Protein AF-A0A1H2E857-F1 (afdb_monomer)

Solvent-accessible surface area (backbone atoms only — not comparable to full-atom values): 65006 Å² total; per-residue (Å²): 106,55,55,26,41,39,72,54,22,53,87,56,68,71,44,50,29,34,59,26,41,70,56,57,24,32,16,48,54,96,53,32,62,24,34,22,49,91,50,50,65,72,61,62,41,37,41,82,44,32,91,71,62,23,49,31,48,52,95,65,46,53,83,96,48,48,67,28,51,59,50,14,60,57,45,28,78,76,36,54,74,36,77,59,28,81,73,68,79,72,67,76,83,53,71,43,32,75,38,73,46,38,33,37,29,38,22,45,16,68,21,21,48,31,33,51,52,43,43,41,71,61,18,66,47,28,36,39,40,37,32,19,57,46,57,64,73,39,42,48,59,58,29,65,47,63,47,88,43,62,67,64,45,54,43,50,63,60,46,51,58,56,58,67,35,93,45,39,46,48,35,12,43,39,38,75,56,77,78,42,49,64,66,55,49,59,30,51,28,72,32,36,35,41,13,66,26,48,72,36,42,59,83,72,94,42,55,52,55,85,31,38,53,53,40,39,38,45,50,56,43,15,29,40,33,32,26,59,92,21,73,80,64,76,74,64,40,69,43,50,26,34,34,32,40,24,51,29,53,72,36,50,53,52,52,46,66,66,64,54,58,55,80,64,53,59,49,24,47,39,14,65,71,39,51,56,48,58,66,65,40,39,49,43,35,35,37,32,33,22,48,47,49,60,75,69,48,62,44,54,48,66,65,54,50,54,57,73,66,41,85,52,56,31,63,44,48,58,69,78,58,71,67,73,55,77,67,57,56,59,48,39,73,39,78,94,30,45,59,36,42,49,39,46,52,54,50,54,47,42,55,68,50,84,82,65,72,70,43,35,41,34,51,37,53,24,28,33,78,67,30,41,43,62,53,99,59,28,37,42,29,39,33,28,27,32,36,44,83,43,66,47,101,84,69,48,83,40,66,39,82,48,96,50,71,46,81,40,74,19,41,26,36,38,40,43,81,48,42,17,31,75,83,45,66,98,54,55,59,37,80,90,67,16,19,49,40,57,58,83,30,35,45,56,95,43,97,85,60,54,42,31,30,16,23,29,19,49,74,17,66,66,84,46,77,23,50,18,36,52,40,7,39,51,25,46,49,48,52,49,63,74,46,57,78,56,82,74,89,66,86,43,71,64,67,65,60,56,41,55,76,70,67,58,72,68,25,38,62,70,44,36,50,55,43,52,53,50,21,30,53,55,8,52,80,67,71,16,74,30,37,68,78,38,49,64,68,57,49,50,47,53,32,50,52,48,51,49,50,51,52,51,32,69,67,39,68,76,45,80,43,50,30,67,40,68,86,57,64,29,51,26,23,28,34,38,35,26,28,69,92,44,78,76,47,59,45,34,22,64,76,9,80,64,15,59,30,40,68,53,70,53,62,52,42,52,60,43,67,71,69,37,85,60,52,41,59,61,29,34,34,53,55,98,86,42,83,39,83,44,59,67,67,64,48,41,50,50,53,24,50,53,55,50,51,50,28,73,76,51,35,42,37,12,36,31,34,37,44,26,70,64,40,69,52,35,42,35,41,59,70,33,50,67,54,33,51,64,54,60,58,40,67,45,28,26,33,53,46,25,67,44,55,43,21,55,25,50,42,22,25,61,26,25,24,21,30,87,56,53,71,23,55,26,52,92,59,26,35,28,40,41,38,32,31,64,49,43,69,44,62,33,27,74,80,30,19,26,28,48,42,66,61,45,48,41,51,22,46,75,75,72,25,46,36,38,39,38,28,46,44,66,47,79,36,53,78,60,39,78,40,75,41,61,35,46,70,68,24,63,51,44,47,46,50,40,26,47,41,49,31,61,77,68,66,46,64,42,33,66,75,53,63,79,43,36,41,70,66,85,60,52,66,67,75,54,60,95,71,52,52,68,49,27,20,67,68,16,61,41,54,53,68,57,46,51,49,50,31,49,54,48,49,67,40,94,22,22,30,59,46,69,30,59,50,42,30,13,8,65,50,10,39,53,31,47,46,47,36,49,50,48,25,38,40,44,37,15,52,49,30,84,11,3,30,24,44,50,71,26,48,63,38,84,68,86,73,55,66,42,69,51,67,57,85,51,56,45,86,77,80,58,43,37,25,46,64,73,24,37,31,44,63,46,54,34,48,38,37,63,45,85,61,93,52,30,31,37,28,41,39,38,34,32,51,45,57,35,51,68,32,50,25,12,61,55,37,49,55,29,50,70,72,41,82,42,30,38,18,41,38,37,54,41,35,80,38,43,50,56,29,43,33,36,47,21,37,57,56,91,52,34,43,62,44,41,56,66,57,38,33,47,27,25,52,40,24,46,49,53,51,18,75,45,81,40,81,64,61,89,91,52,43,44,50,34,56,52,42,46,52,36,28,51,47,35,42,43,71,75,38,75,89,52,78,78,78,77,86,73,77,54,61,67,57,51,49,27,51,38,18,41,71,22,88,27,37,80,22,47,44,40,30,78,83,76,57,79,44,81,42,76,59,45,43,33,56,76,55,32,62,75,31,50,53,37,42,33,57,39,74,59,57,72,50,80,69,83,65,32,42,27,97,81,51,32,38,41,72,74,42,69,69,54,54,52,52,47,53,53,51,62,59,53,59,76,54,85,83,77,93,58,35,27,33,32,64,40,78,47,57,52,56,52,70,60,81,43,45,58,24,73,75,48,60,62,76,75,87,74,53,39,35,37,30,10,56,70,49,27,60,76,49,67,47,53,70,78,34,57,26,38,41,35,35,97,60,33,71,48,82,32,40,29,38,67,38,81,49,32,41,78,57,37,34,35,38,37,60,37,32,42,46,70,54,90,72,47,52,41,74,50,18,49,76,61,22,69,48,43,52,23,38,38,28,47,57,85,47,39,9,78,86,60,32,22,36,32,61,27,46,43,68,38,49,70,42,60,102

Radius of gyration: 37.29 Å; Cα contacts (8 Å, |Δi|>4): 2851; chains: 1; bounding box: 80×80×116 Å

Foldseek 3Di:
DFKFQWDLQFPVPFQQLLLLQLFLQWFDDPGGIAGAPLRHPNQCSSQVRDPSSRMDTLVPQPPVTNVRVVVRHVVSVPGDGDNGTPVVVPDDQFLQQADAFEEEEEAQALLRLLLLVLCCVNHVNYAYEYEELFLAGHPCLLQVDFQLSVSSNSSVVVSVVSCPDPRYWYWHNDDEQPLHDLVNNQQAGLFYAYERFFQFADDDPAAACQFPQAAALSLVSRCFSLAQVNVPVPHQQADAEEEEEAFELSSLSSVCLLFADLVSVLQTQTAPSSSVNSNNGNHQEYEYEALAALLPGHYFLVSLVVQVPRPQEQEAEDVVSLDDDPVSVVVCPDPVSVRSVSSSVSVVVSHVDDGGHGGYYYYHYQKAFRYFDDDPRFTFKTKIFGWDWDQDPVRDTDTDGDPGIDIGTHRHYYYHPFGAEDDRPPFDADPVQRATDDDQQHGDDDPPHSYGYFDCNHVPRDGGSSVRSVRSSSRSVVSDVSQRSHGDDRNDDHVVVSCVVSVRDIRIPVLNVQLFVVQQVVQVLSNYRGHDDSHSVVSVVSSVVVVVVVVVLVPADWDWFWAFQLQALQRFIWIWIGRALDTPFIWGDCLFPFANGDDFLVSRLLNCQQPPPQFFFFKWFQDPNDTDGDADLVQLLVVLVVLLVQCVVFNLLLEAEEAEPPQLSDLLSVVLVVLLCVLSVHLRYAYCCLQWPLLQLVLCCLFFLASQWFWEFLLQQAQEEEEEADACVQRVGPLARGHPVLVSLQNSVVVVGFYEYEELFLHPSVVSGPYYHHWAQQLLLLLLLLLLLLCVVVVLFDQPCQCVQADPPVVPNVLSPPRDLVLSCVRTVPDSVVSNVSSCSQLVDPEYEYDYTDSLQQHQCNNLSSLSRVVSCNRSNQELDNSHTHWFQELQPPRLQARAKDWQPFAQPQPRAMDISSHDNLLCQLVLQPPDDRSRHQEYEYENDDCLQRAFQSVSVLVSLQRHPAYEYADRFQFSNRLSHSMYQYAFRPQQAKGWRPSSCRSYSFHWTAITGRNDHGDPSHHHSNCSSVSSSQSSNCVVCVVDDRDDDDDDSLVVQQVSSCPGPQVQWAWFCSVVDTDTDRHTDGPVNNVVVSSITGRGGGHRCPLVSRNPPVSGRHSCRPLSSVVSVVVVVCSPDDDDLFAFEAEDGGSLDRAQPNQLRPSSLPDDAQFAKEAEPVVCVVQVHDAQAWKWKAAPQGIDIHGHDYDNSGDHSYIYGYGRAQRCDPSGDRVRCNVRRHDRPSSRQDSPRANRSSRRHNRTGGGMDMHGD

pLDDT: mean 91.56, std 7.35, range [40.72, 98.88]

Secondary structure (DSSP, 8-state):
--EEE-GGGTT----HHHHT-TT--EEE-SS-EEE-TTT-----HHHHH-TT--EEEGGGS-GGGTHHHHHHHHHTTTSPBP-S-TTGGG----GGGGS--EEEEE--SHHHHHHHHHHHHH-TT-EEEEE-SSSS--THHHHTS-TT-HHHHTTHHHHHHHHTSTTEEEEBS--BTTTB-HHHHHHH-SEEEE-----EEPP--STTTTSBTEEEHHHHHHHHHT-GGGTT------SSEEEEE--BHHHHHHHHHHHS-HHHHTTS---HHHHHHHHT----EEEEE-SS-GGG-BS-HHHHHHHHTSTT-EEEE-GGGG---HHHHHHHTSGGGHHHHHHHHHHHHHHHSPP-SS-EEEEETTEEEEEEEEETTEEEEEEEEEEEEEE-TTS-EEEEEEEEEEEEE-SEEEE-S-EEPPP-TTS-EETTTTEE-EETTEESS-TT--EEE-THHHH-S-S-TTHHHHHHHHHHHHHHHHHTTSPPPP-S--HHHHHHHTT---B-HHHHHHHHHHHHHHHHHTTSS------HHHHHHHHHHHHHHHHHHHHSPEEEEEEE--SSTT--EEEEEEETTEEEEEEE-TT-TTTTT---HHHHTHHHHHS-TTS--S-EEEETTEEEE--HHHHHHHHHHHHHHHHHHH-GGGEEEEE-TTGGG-HHHHHHHHHHHHHH--S-EEEGGGGTTHHHHHHHHHHHSBTT---EE-TTT-SEEEEES--HHHHS-TTSB-TTHHHHHHHHHHTT-EEEEE-SB--GGGGSSSEEE---TT-HHHHHHHHHHHHHHTT----TTHHHHBSSGGGTGGGGTT--HHHHHHHH---HHHHHHHHHHHHHSSSEEEEE-HHHHSSTTHHHHHHHHHHHHHHTT-BTSTTSEE----SS-SSTTS-B--EEEEE-TTT-PEEETTBB-GGGHHHHHHS-STT---EEEEES--HHHHSSSHHHHHHHHHT-SEEEEE-SSB-TTGGG-SEE-PPPPTTSS-B--TTGGGTBSSEEE--B--SSPPPTT---HHHHHHHHHHHHHHHH-TTSPPPPPPPPHHHHHHHHHHTSTTTT-EEE-TTSS-EEE-SPP-HHHHHT-TT-EEEES----TTTT--STTSSB-SS-HHHHHHHHHHHHHTTSPPP-SEEEEEE--TT--TTTTTT-HHHH-SS----EEE-HHHHHHTT--TTSEEEEE-SS-EEEEEEEE-TTB-TTEEEEESS-----TT-B-HHHHTS----GGGSS-TT-B-TTT-PBP-SSEEEEEEE-

Structure (mmCIF, N/CA/C/O backbone):
data_AF-A0A1H2E857-F1
#
_entry.id   AF-A0A1H2E857-F1
#
loop_
_atom_site.group_PDB
_atom_site.id
_atom_site.type_symbol
_atom_site.label_atom_id
_atom_site.label_alt_id
_atom_site.label_comp_id
_atom_site.label_asym_id
_atom_site.label_entity_id
_atom_site.label_seq_id
_atom_site.pdbx_PDB_ins_code
_atom_site.Cartn_x
_atom_site.Cartn_y
_atom_site.Cartn_z
_atom_site.occupancy
_atom_site.B_iso_or_equiv
_atom_site.auth_seq_id
_atom_site.auth_comp_id
_atom_site.auth_asym_id
_atom_site.auth_atom_id
_atom_site.pdbx_PDB_model_num
ATOM 1 N N . MET A 1 1 ? 7.640 0.781 34.657 1.00 56.88 1 MET A N 1
ATOM 2 C CA . MET A 1 1 ? 7.180 -0.624 34.726 1.00 56.88 1 MET A CA 1
ATOM 3 C C . MET A 1 1 ? 6.486 -0.848 36.056 1.00 56.88 1 MET A C 1
ATOM 5 O O . MET A 1 1 ? 6.837 -0.157 37.002 1.00 56.88 1 MET A O 1
ATOM 9 N N . ALA A 1 2 ? 5.562 -1.800 36.176 1.00 69.81 2 ALA A N 1
ATOM 10 C CA . ALA A 1 2 ? 4.966 -2.076 37.485 1.00 69.81 2 ALA A CA 1
ATOM 11 C C . ALA A 1 2 ? 5.669 -3.163 38.282 1.00 69.81 2 ALA A C 1
ATOM 13 O O . ALA A 1 2 ? 5.878 -2.965 39.469 1.00 69.81 2 ALA A O 1
ATOM 14 N N . TYR A 1 3 ? 6.073 -4.267 37.649 1.00 84.19 3 TYR A N 1
ATOM 15 C CA . TYR A 1 3 ? 6.723 -5.386 38.330 1.00 84.19 3 TYR A CA 1
ATOM 16 C C . TYR A 1 3 ? 8.039 -5.756 37.657 1.00 84.19 3 TYR A C 1
ATOM 18 O O . TYR A 1 3 ? 8.175 -5.669 36.438 1.00 84.19 3 TYR A O 1
ATOM 26 N N . VAL A 1 4 ? 9.006 -6.162 38.473 1.00 89.00 4 VAL A N 1
ATOM 27 C CA . VAL A 1 4 ? 10.384 -6.439 38.073 1.00 89.00 4 VAL A CA 1
ATOM 28 C C . VAL A 1 4 ? 10.791 -7.783 38.646 1.00 89.00 4 VAL A C 1
ATOM 30 O O . VAL A 1 4 ? 10.705 -7.989 39.856 1.00 89.00 4 VAL A O 1
ATOM 33 N N . VAL A 1 5 ? 11.247 -8.693 37.785 1.00 92.25 5 VAL A N 1
ATOM 34 C CA . VAL A 1 5 ? 11.869 -9.943 38.230 1.00 92.25 5 VAL A CA 1
ATOM 35 C C . VAL A 1 5 ? 13.320 -9.653 38.609 1.00 92.25 5 VAL A C 1
ATOM 37 O O . VAL A 1 5 ? 14.091 -9.159 37.784 1.00 92.25 5 VAL A O 1
ATOM 40 N N . THR A 1 6 ? 13.695 -9.934 39.850 1.00 92.19 6 THR A N 1
ATOM 41 C CA . THR A 1 6 ? 14.999 -9.596 40.424 1.00 92.19 6 THR A CA 1
ATOM 42 C C . THR A 1 6 ? 15.903 -10.823 40.573 1.00 92.19 6 THR A C 1
ATOM 44 O O . THR A 1 6 ? 15.622 -11.905 40.044 1.00 92.19 6 THR A O 1
ATOM 47 N N . GLN A 1 7 ? 17.035 -10.645 41.262 1.00 91.56 7 GLN A N 1
ATOM 48 C CA . GLN A 1 7 ? 18.122 -11.618 41.330 1.00 91.56 7 GLN A CA 1
ATOM 49 C C . GLN A 1 7 ? 17.684 -13.001 41.821 1.00 91.56 7 GLN A C 1
ATOM 51 O O . GLN A 1 7 ? 18.209 -13.992 41.320 1.00 91.56 7 GLN A O 1
ATOM 56 N N . SER A 1 8 ? 16.709 -13.090 42.731 1.00 87.19 8 SER A N 1
ATOM 57 C CA . SER A 1 8 ? 16.251 -14.363 43.310 1.00 87.19 8 SER A CA 1
ATOM 58 C C . SER A 1 8 ? 15.655 -15.340 42.286 1.00 87.19 8 SER A C 1
ATOM 60 O O . SER A 1 8 ? 15.498 -16.517 42.587 1.00 87.19 8 SER A O 1
ATOM 62 N N . CYS A 1 9 ? 15.330 -14.890 41.067 1.00 90.38 9 CYS A N 1
ATOM 63 C CA . CYS A 1 9 ? 14.881 -15.781 39.994 1.00 90.38 9 CYS A CA 1
ATOM 64 C C . CYS A 1 9 ? 16.046 -16.529 39.317 1.00 90.38 9 CYS A C 1
ATOM 66 O O . CYS A 1 9 ? 15.836 -17.600 38.747 1.00 90.38 9 CYS A O 1
ATOM 68 N N . ILE A 1 10 ? 17.267 -15.984 39.381 1.00 88.25 10 ILE A N 1
ATOM 69 C CA . ILE A 1 10 ? 18.464 -16.565 38.763 1.00 88.25 10 ILE A CA 1
ATOM 70 C C . ILE A 1 10 ? 18.880 -17.815 39.546 1.00 88.25 10 ILE A C 1
ATOM 72 O O . ILE A 1 10 ? 19.139 -17.744 40.744 1.00 88.25 10 ILE A O 1
ATOM 76 N N . GLY A 1 11 ? 18.955 -18.962 38.868 1.00 72.75 11 GLY A N 1
ATOM 77 C CA . GLY A 1 11 ? 19.312 -20.252 39.475 1.00 72.75 11 GLY A CA 1
ATOM 78 C C . GLY A 1 11 ? 18.143 -21.023 40.108 1.00 72.75 11 GLY A C 1
ATOM 79 O O . GLY A 1 11 ? 18.263 -22.233 40.273 1.00 72.75 11 GLY A O 1
ATOM 80 N N . ASN A 1 12 ? 16.999 -20.368 40.357 1.00 74.94 12 ASN A N 1
ATOM 81 C CA . ASN A 1 12 ? 15.772 -20.949 40.932 1.00 74.94 12 ASN A CA 1
ATOM 82 C C . ASN A 1 12 ? 14.520 -20.586 40.085 1.00 74.94 12 ASN A C 1
ATOM 84 O O . ASN A 1 12 ? 13.514 -20.063 40.571 1.00 74.94 12 ASN A O 1
ATOM 88 N N . LYS A 1 13 ? 14.571 -20.825 38.766 1.00 83.69 13 LYS A N 1
ATOM 89 C CA . LYS A 1 13 ? 13.523 -20.433 37.798 1.00 83.69 13 LYS A CA 1
ATOM 90 C C . LYS A 1 13 ? 12.295 -21.369 37.833 1.00 83.69 13 LYS A C 1
ATOM 92 O O . LYS A 1 13 ? 12.207 -22.308 37.047 1.00 83.69 13 LYS A O 1
ATOM 97 N N . HIS A 1 14 ? 11.317 -21.093 38.702 1.00 74.88 14 HIS A N 1
ATOM 98 C CA . HIS A 1 14 ? 10.118 -21.944 38.880 1.00 74.88 14 HIS A CA 1
ATOM 99 C C . HIS A 1 14 ? 8.974 -21.727 37.862 1.00 74.88 14 HIS A C 1
ATOM 101 O O . HIS A 1 14 ? 8.143 -22.608 37.673 1.00 74.88 14 HIS A O 1
ATOM 107 N N . THR A 1 15 ? 8.929 -20.600 37.147 1.00 87.12 15 THR A N 1
ATOM 108 C CA . THR A 1 15 ? 7.956 -20.266 36.071 1.00 87.12 15 THR A CA 1
ATOM 109 C C . THR A 1 15 ? 6.452 -20.312 36.392 1.00 87.12 15 THR A C 1
ATOM 111 O O . THR A 1 15 ? 5.655 -19.946 35.537 1.00 87.12 15 THR A O 1
ATOM 114 N N . SER A 1 16 ? 6.033 -20.634 37.618 1.00 80.88 16 SER A N 1
ATOM 115 C CA . SER A 1 16 ? 4.617 -20.642 38.038 1.00 80.88 16 SER A CA 1
ATOM 116 C C . SER A 1 16 ? 3.921 -19.280 37.902 1.00 80.88 16 SER A C 1
ATOM 118 O O . SER A 1 16 ? 2.707 -19.197 37.732 1.00 80.88 16 SER A O 1
ATOM 120 N N . CYS A 1 17 ? 4.690 -18.189 37.935 1.00 85.38 17 CYS A N 1
ATOM 121 C CA . CYS A 1 17 ? 4.199 -16.834 37.694 1.00 85.38 17 CYS A CA 1
ATOM 122 C C . CYS A 1 17 ? 3.666 -16.616 36.263 1.00 85.38 17 CYS A C 1
ATOM 124 O O . CYS A 1 17 ? 2.839 -15.726 36.056 1.00 85.38 17 CYS A O 1
ATOM 126 N N . VAL A 1 18 ? 4.092 -17.435 35.294 1.00 87.12 18 VAL A N 1
ATOM 127 C CA . VAL A 1 18 ? 3.612 -17.392 33.904 1.00 87.12 18 VAL A CA 1
ATOM 128 C C . VAL A 1 18 ? 2.148 -17.821 33.825 1.00 87.12 18 VAL A C 1
ATOM 130 O O . VAL A 1 18 ? 1.342 -17.151 33.178 1.00 87.12 18 VAL A O 1
ATOM 133 N N . ASP A 1 19 ? 1.779 -18.877 34.551 1.00 78.75 19 ASP A N 1
ATOM 134 C CA . ASP A 1 19 ? 0.446 -19.488 34.477 1.00 78.75 19 ASP A CA 1
ATOM 135 C C . ASP A 1 19 ? -0.657 -18.597 35.067 1.00 78.75 19 ASP A C 1
ATOM 137 O O . ASP A 1 19 ? -1.828 -18.710 34.706 1.00 78.75 19 ASP A O 1
ATOM 141 N N . VAL A 1 20 ? -0.290 -17.669 35.952 1.00 77.38 20 VAL A N 1
ATOM 142 C CA . VAL A 1 20 ? -1.212 -16.698 36.564 1.00 77.38 20 VAL A CA 1
ATOM 143 C C . VAL A 1 20 ? -1.247 -15.356 35.828 1.00 77.38 20 VAL A C 1
ATOM 145 O O . VAL A 1 20 ? -2.054 -14.489 36.168 1.00 77.38 20 VAL A O 1
ATOM 148 N N . CYS A 1 21 ? -0.385 -15.156 34.824 1.00 84.12 21 CYS A N 1
ATOM 149 C CA . CYS A 1 21 ? -0.323 -13.909 34.070 1.00 84.12 21 CYS A CA 1
ATOM 150 C C . CYS A 1 21 ? -1.520 -13.801 33.109 1.00 84.12 21 CYS A C 1
ATOM 152 O O . CYS A 1 21 ? -1.663 -14.652 32.234 1.00 84.12 21 CYS A O 1
ATOM 154 N N . PRO A 1 22 ? -2.378 -12.773 33.208 1.00 74.75 22 PRO A N 1
ATOM 155 C CA . PRO A 1 22 ? -3.579 -12.675 32.374 1.00 74.75 22 PRO A CA 1
ATOM 156 C C . PRO A 1 22 ? -3.318 -12.192 30.939 1.00 74.75 22 PRO A C 1
ATOM 158 O O . PRO A 1 22 ? -4.208 -12.312 30.105 1.00 74.75 22 PRO A O 1
ATOM 161 N N . VAL A 1 23 ? -2.135 -11.633 30.664 1.00 78.06 23 VAL A N 1
ATOM 162 C CA . VAL A 1 23 ? -1.810 -10.893 29.426 1.00 78.06 23 VAL A CA 1
ATOM 163 C C . VAL A 1 23 ? -0.507 -11.356 28.767 1.00 78.06 23 VAL A C 1
ATOM 165 O O . VAL A 1 23 ? 0.040 -10.655 27.930 1.00 78.06 23 VAL A O 1
ATOM 168 N N . GLU A 1 24 ? 0.018 -12.527 29.145 1.00 85.62 24 GLU A N 1
ATOM 169 C CA . GLU A 1 24 ? 1.267 -13.073 28.579 1.00 85.62 24 GLU A CA 1
ATOM 170 C C . GLU A 1 24 ? 2.464 -12.096 28.690 1.00 85.62 24 GLU A C 1
ATOM 172 O O . GLU A 1 24 ? 3.289 -11.987 27.786 1.00 85.62 24 GLU A O 1
ATOM 177 N N . ALA A 1 25 ? 2.582 -11.368 29.807 1.00 87.94 25 ALA A N 1
ATOM 178 C CA . ALA A 1 25 ? 3.646 -10.377 30.018 1.00 87.94 25 ALA A CA 1
ATOM 179 C C . ALA A 1 25 ? 5.035 -10.995 30.255 1.00 87.94 25 ALA A C 1
ATOM 181 O O . ALA A 1 25 ? 6.028 -10.279 30.233 1.00 87.94 25 ALA A O 1
ATOM 182 N N . PHE A 1 26 ? 5.143 -12.303 30.499 1.00 93.00 26 PHE A N 1
ATOM 183 C CA . PHE A 1 26 ? 6.435 -12.923 30.778 1.00 93.00 26 PHE A CA 1
ATOM 184 C C . PHE A 1 26 ? 7.235 -13.203 29.505 1.00 93.00 26 PHE A C 1
ATOM 186 O O . PHE A 1 26 ? 6.702 -13.614 28.469 1.00 93.00 26 PHE A O 1
ATOM 193 N N . ARG A 1 27 ? 8.545 -12.999 29.606 1.00 92.56 27 ARG A N 1
ATOM 194 C CA . ARG A 1 27 ? 9.540 -13.341 28.592 1.00 92.56 27 ARG A CA 1
ATOM 195 C C . ARG A 1 27 ? 10.559 -14.287 29.204 1.00 92.56 27 ARG A C 1
ATOM 197 O O . ARG A 1 27 ? 10.945 -14.120 30.365 1.00 92.56 27 ARG A O 1
ATOM 204 N N . GLU A 1 28 ? 10.973 -15.292 28.450 1.00 92.38 28 GLU A N 1
ATOM 205 C CA . GLU A 1 28 ? 11.900 -16.304 28.948 1.00 92.38 28 GLU A CA 1
ATOM 206 C C . GLU A 1 28 ? 13.332 -16.048 28.483 1.00 92.38 28 GLU A C 1
ATOM 208 O O . GLU A 1 28 ? 13.610 -15.947 27.291 1.00 92.38 28 GLU A O 1
ATOM 213 N N . ALA A 1 29 ? 14.257 -16.046 29.444 1.00 88.75 29 ALA A N 1
ATOM 214 C CA . ALA A 1 29 ? 15.675 -16.274 29.205 1.00 88.75 29 ALA A CA 1
ATOM 215 C C . ALA A 1 29 ? 16.124 -17.604 29.842 1.00 88.75 29 ALA A C 1
ATOM 217 O O . ALA A 1 29 ? 15.386 -18.188 30.648 1.00 88.75 29 ALA A O 1
ATOM 218 N N . PRO A 1 30 ? 17.349 -18.084 29.540 1.00 84.75 30 PRO A N 1
ATOM 219 C CA . PRO A 1 30 ? 17.860 -19.333 30.103 1.00 84.75 30 PRO A CA 1
ATOM 220 C C . PRO A 1 30 ? 17.831 -19.366 31.641 1.00 84.75 30 PRO A C 1
ATOM 222 O O . PRO A 1 30 ? 17.308 -20.317 32.218 1.00 84.75 30 PRO A O 1
ATOM 225 N N . GLU A 1 31 ? 18.306 -18.297 32.285 1.00 86.44 31 GLU A N 1
ATOM 226 C CA . GLU A 1 31 ? 18.589 -18.243 33.730 1.00 86.44 31 GLU A CA 1
ATOM 227 C C . GLU A 1 31 ? 17.446 -17.668 34.587 1.00 86.44 31 GLU A C 1
ATOM 229 O O . GLU A 1 31 ? 17.352 -17.986 35.767 1.00 86.44 31 GLU A O 1
ATOM 234 N N . MET A 1 32 ? 16.584 -16.811 34.027 1.00 92.44 32 MET A N 1
ATOM 235 C CA . MET A 1 32 ? 15.498 -16.138 34.755 1.00 92.44 32 MET A CA 1
ATOM 236 C C . MET A 1 32 ? 14.354 -15.743 33.816 1.00 92.44 32 MET A C 1
ATOM 238 O O . MET A 1 32 ? 14.492 -15.792 32.592 1.00 92.44 32 MET A O 1
ATOM 242 N N . LEU A 1 33 ? 13.228 -15.336 34.394 1.00 93.62 33 LEU A N 1
ATOM 243 C CA . LEU A 1 33 ? 12.134 -14.710 33.657 1.00 93.62 33 LEU A CA 1
ATOM 244 C C . LEU A 1 33 ? 12.248 -13.187 33.678 1.00 93.62 33 LEU A C 1
ATOM 246 O O . LEU A 1 33 ? 12.883 -12.616 34.561 1.00 93.62 33 LEU A O 1
ATOM 250 N N . PHE A 1 34 ? 11.581 -12.549 32.725 1.00 94.06 34 PHE A N 1
ATOM 251 C CA . PHE A 1 34 ? 11.435 -11.101 32.648 1.00 94.06 34 PHE A CA 1
ATOM 252 C C . PHE A 1 34 ? 9.963 -10.735 32.497 1.00 94.06 34 PHE A C 1
ATOM 254 O O . PHE A 1 34 ? 9.205 -11.486 31.883 1.00 94.06 34 PHE A O 1
ATOM 261 N N . ILE A 1 35 ? 9.556 -9.597 33.054 1.00 92.94 35 ILE A N 1
ATOM 262 C CA . ILE A 1 35 ? 8.219 -9.031 32.841 1.00 92.94 35 ILE A CA 1
ATOM 263 C C . ILE A 1 35 ? 8.337 -7.897 31.830 1.00 92.94 35 ILE A C 1
ATOM 265 O O . ILE A 1 35 ? 9.075 -6.939 32.051 1.00 92.94 35 ILE A O 1
ATOM 269 N N . ASP A 1 36 ? 7.591 -8.018 30.737 1.00 91.12 36 ASP A N 1
ATOM 270 C CA . ASP A 1 36 ? 7.438 -6.981 29.730 1.00 91.12 36 ASP A CA 1
ATOM 271 C C . ASP A 1 36 ? 6.555 -5.850 30.270 1.00 91.12 36 ASP A C 1
ATOM 273 O O . ASP A 1 36 ? 5.374 -6.079 30.564 1.00 91.12 36 ASP A O 1
ATOM 277 N N . PRO A 1 37 ? 7.099 -4.636 30.426 1.00 85.81 37 PRO A N 1
ATOM 278 C CA . PRO A 1 37 ? 6.345 -3.530 30.991 1.00 85.81 37 PRO A CA 1
ATOM 279 C C . PRO A 1 37 ? 5.318 -2.905 30.061 1.00 85.81 37 PRO A C 1
ATOM 281 O O . PRO A 1 37 ? 4.423 -2.222 30.562 1.00 85.81 37 PRO A O 1
ATOM 284 N N . ASP A 1 38 ? 5.447 -3.117 28.755 1.00 82.06 38 ASP A N 1
ATOM 285 C CA . ASP A 1 38 ? 4.510 -2.591 27.766 1.00 82.06 38 ASP A CA 1
ATOM 286 C C . ASP A 1 38 ? 3.278 -3.504 27.661 1.00 82.06 38 ASP A C 1
ATOM 288 O O . ASP A 1 38 ? 2.192 -3.055 27.295 1.00 82.06 38 ASP A O 1
ATOM 292 N N . VAL A 1 39 ? 3.423 -4.771 28.068 1.00 82.12 39 VAL A N 1
ATOM 293 C CA . VAL A 1 39 ? 2.338 -5.764 28.109 1.00 82.12 39 VAL A CA 1
ATOM 294 C C . VAL A 1 39 ? 1.727 -5.932 29.505 1.00 82.12 39 VAL A C 1
ATOM 296 O O . VAL A 1 39 ? 0.552 -6.277 29.622 1.00 82.12 39 VAL A O 1
ATOM 299 N N . CYS A 1 40 ? 2.484 -5.712 30.584 1.00 83.94 40 CYS A N 1
ATOM 300 C CA . CYS A 1 40 ? 1.981 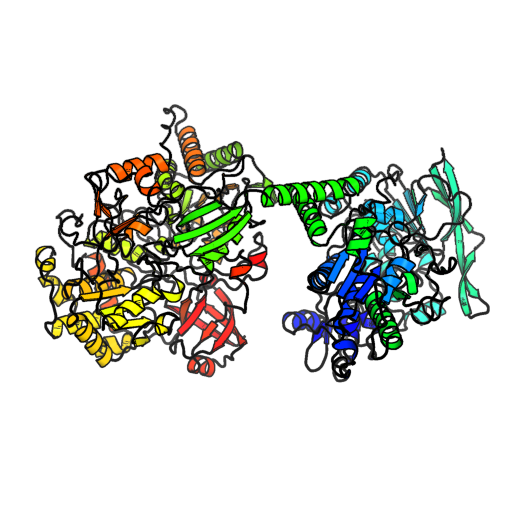-5.897 31.947 1.00 83.94 40 CYS A CA 1
ATOM 301 C C . CYS A 1 40 ? 0.775 -4.985 32.258 1.00 83.94 40 CYS A C 1
ATOM 303 O O . CYS A 1 40 ? 0.797 -3.783 32.003 1.00 83.94 40 CYS A O 1
ATOM 305 N N . ILE A 1 41 ? -0.273 -5.567 32.857 1.00 75.56 41 ILE A N 1
ATOM 306 C CA . ILE A 1 41 ? -1.466 -4.842 33.343 1.00 75.56 41 ILE A CA 1
ATOM 307 C C . ILE A 1 41 ? -1.504 -4.696 34.867 1.00 75.56 41 ILE A C 1
ATOM 309 O O . ILE A 1 41 ? -2.541 -4.376 35.440 1.00 75.56 41 ILE A O 1
ATOM 313 N N . ASP A 1 42 ? -0.390 -4.991 35.529 1.00 73.06 42 ASP A N 1
ATOM 314 C CA . ASP A 1 42 ? -0.138 -4.637 36.927 1.00 73.06 42 ASP A CA 1
ATOM 315 C C . ASP A 1 42 ? -1.096 -5.281 37.939 1.00 73.06 42 ASP A C 1
ATOM 317 O O . ASP A 1 42 ? -1.344 -4.765 39.021 1.00 73.06 42 ASP A O 1
ATOM 321 N N . CYS A 1 43 ? -1.621 -6.460 37.606 1.00 68.75 43 CYS A N 1
ATOM 322 C CA . CYS A 1 43 ? -2.610 -7.151 38.433 1.00 68.75 43 CYS A CA 1
ATOM 323 C C . CYS A 1 43 ? -2.045 -7.820 39.702 1.00 68.75 43 CYS A C 1
ATOM 325 O O . CYS A 1 43 ? -2.800 -8.457 40.423 1.00 68.75 43 CYS A O 1
ATOM 327 N N . ASN A 1 44 ? -0.734 -7.767 39.951 1.00 72.44 44 ASN A N 1
ATOM 328 C CA . ASN A 1 44 ? -0.050 -8.414 41.082 1.00 72.44 44 ASN A CA 1
ATOM 329 C C . ASN A 1 44 ? -0.156 -9.959 41.182 1.00 72.44 44 ASN A C 1
ATOM 331 O O . ASN A 1 44 ? 0.448 -10.573 42.057 1.00 72.44 44 ASN A O 1
ATOM 335 N N . ALA A 1 45 ? -0.872 -10.642 40.280 1.00 72.94 45 ALA A N 1
ATOM 336 C CA . ALA A 1 45 ? -1.096 -12.091 40.391 1.00 72.94 45 ALA A CA 1
ATOM 337 C C . ALA A 1 45 ? 0.208 -12.913 40.414 1.00 72.94 45 ALA A C 1
ATOM 339 O O . ALA A 1 45 ? 0.263 -13.980 41.016 1.00 72.94 45 ALA A O 1
ATOM 340 N N . CYS A 1 46 ? 1.263 -12.409 39.773 1.00 82.12 46 CYS A N 1
ATOM 341 C CA . CYS A 1 46 ? 2.546 -13.092 39.671 1.00 82.12 46 CYS A CA 1
ATOM 342 C C . CYS A 1 46 ? 3.389 -13.074 40.953 1.00 82.12 46 CYS A C 1
ATOM 344 O O . CYS A 1 46 ? 4.197 -13.985 41.127 1.00 82.12 46 CYS A O 1
ATOM 346 N N . VAL A 1 47 ? 3.217 -12.084 41.836 1.00 77.25 47 VAL A N 1
ATOM 347 C CA . VAL A 1 47 ? 4.073 -11.923 43.024 1.00 77.25 47 VAL A CA 1
ATOM 348 C C . VAL A 1 47 ? 3.836 -13.057 44.011 1.00 77.25 47 VAL A C 1
ATOM 350 O O . VAL A 1 47 ? 4.782 -13.724 44.416 1.00 77.25 47 VAL A O 1
ATOM 353 N N . SER A 1 48 ? 2.574 -13.351 44.324 1.00 67.31 48 SER A N 1
ATOM 354 C CA . SER A 1 48 ? 2.210 -14.457 45.219 1.00 67.31 48 SER A CA 1
ATOM 355 C C . SER A 1 48 ? 2.442 -15.841 44.606 1.00 67.31 48 SER A C 1
ATOM 357 O O . SER A 1 48 ? 2.609 -16.813 45.336 1.00 67.31 48 SER A O 1
ATOM 359 N N . ALA A 1 49 ? 2.478 -15.941 43.274 1.00 76.75 49 ALA A N 1
ATOM 360 C CA . ALA A 1 49 ? 2.775 -17.186 42.569 1.00 76.75 49 ALA A CA 1
ATOM 361 C C . ALA A 1 49 ? 4.277 -17.507 42.502 1.00 76.75 49 ALA A C 1
ATOM 363 O O . ALA A 1 49 ? 4.641 -18.618 42.116 1.00 76.75 49 ALA A O 1
ATOM 364 N N . CYS A 1 50 ? 5.158 -16.556 42.832 1.00 79.75 50 CYS A N 1
ATOM 365 C CA . CYS A 1 50 ? 6.600 -16.762 42.806 1.00 79.75 50 CYS A CA 1
ATOM 366 C C . CYS A 1 50 ? 7.088 -17.328 44.155 1.00 79.75 50 CYS A C 1
ATOM 368 O O . CYS A 1 50 ? 7.147 -16.576 45.128 1.00 79.75 50 CYS A O 1
ATOM 370 N N . PRO A 1 51 ? 7.490 -18.613 44.239 1.00 75.38 51 PRO A N 1
ATOM 371 C CA . PRO A 1 51 ? 7.908 -19.221 45.508 1.00 75.38 51 PRO A CA 1
ATOM 372 C C . PRO A 1 51 ? 9.193 -18.600 46.078 1.00 75.38 51 PRO A C 1
ATOM 374 O O . PRO A 1 51 ? 9.379 -18.577 47.288 1.00 75.38 51 PRO A O 1
ATOM 377 N N . GLU A 1 52 ? 10.046 -18.049 45.210 1.00 81.19 52 GLU A N 1
ATOM 378 C CA . GLU A 1 52 ? 11.320 -17.420 45.580 1.00 81.19 52 GLU A CA 1
ATOM 379 C C . GLU A 1 52 ? 11.170 -15.951 46.011 1.00 81.19 52 GLU A C 1
ATOM 381 O O . GLU A 1 52 ? 12.159 -15.310 46.366 1.00 81.19 52 GLU A O 1
ATOM 386 N N . GLY A 1 53 ? 9.965 -15.371 45.915 1.00 80.69 53 GLY A N 1
ATOM 387 C CA . GLY A 1 53 ? 9.756 -13.943 46.176 1.00 80.69 53 GLY A CA 1
ATOM 388 C C . GLY A 1 53 ? 10.563 -13.032 45.241 1.00 80.69 53 GLY A C 1
ATOM 389 O O . GLY A 1 53 ? 10.984 -11.950 45.634 1.00 80.69 53 GLY A O 1
ATOM 390 N N . ALA A 1 54 ? 10.819 -13.475 44.006 1.00 86.88 54 ALA A N 1
ATOM 391 C CA . ALA A 1 54 ? 11.716 -12.799 43.068 1.00 86.88 54 ALA A CA 1
ATOM 392 C C . ALA A 1 54 ? 11.072 -11.647 42.282 1.00 86.88 54 ALA A C 1
ATOM 394 O O . ALA A 1 54 ? 11.700 -11.115 41.374 1.00 86.88 54 ALA A O 1
ATOM 395 N N . ILE A 1 55 ? 9.813 -11.299 42.545 1.00 87.69 55 ILE A N 1
ATOM 396 C CA . ILE A 1 55 ? 9.074 -10.302 41.766 1.00 87.69 55 ILE A CA 1
ATOM 397 C C . ILE A 1 55 ? 8.690 -9.155 42.689 1.00 87.69 55 ILE A C 1
ATOM 399 O O . ILE A 1 55 ? 7.924 -9.347 43.630 1.00 87.69 55 ILE A O 1
ATOM 403 N N . PHE A 1 56 ? 9.209 -7.966 42.398 1.00 78.25 56 PHE A N 1
ATOM 404 C CA . PHE A 1 56 ? 8.981 -6.760 43.189 1.00 78.25 56 PHE A CA 1
ATOM 405 C C . PHE A 1 56 ? 8.200 -5.731 42.374 1.00 78.25 56 PHE A C 1
ATOM 407 O O . PHE A 1 56 ? 8.453 -5.602 41.172 1.00 78.25 56 PHE A O 1
ATOM 414 N N . PRO A 1 57 ? 7.299 -4.950 42.996 1.00 73.06 57 PRO A N 1
ATOM 415 C CA . PRO A 1 57 ? 6.900 -3.668 42.435 1.00 73.06 57 PRO A CA 1
ATOM 416 C C . PRO A 1 57 ? 8.146 -2.832 42.119 1.00 73.06 57 PRO A C 1
ATOM 418 O O . PRO A 1 57 ? 9.085 -2.834 42.915 1.00 73.06 57 PRO A O 1
ATOM 421 N N . GLN A 1 58 ? 8.181 -2.111 40.993 1.00 79.44 58 GLN A N 1
ATOM 422 C CA . GLN A 1 58 ? 9.371 -1.338 40.592 1.00 79.44 58 GLN A CA 1
ATOM 423 C C . GLN A 1 58 ? 9.848 -0.383 41.703 1.00 79.44 58 GLN A C 1
ATOM 425 O O . GLN A 1 58 ? 11.048 -0.268 41.934 1.00 79.44 58 GLN A O 1
ATOM 430 N N . SER A 1 59 ? 8.911 0.263 42.400 1.00 61.94 59 SER A N 1
ATOM 431 C CA . SER A 1 59 ? 9.146 1.177 43.530 1.00 61.94 59 SER A CA 1
ATOM 432 C C . SER A 1 59 ? 9.799 0.521 44.751 1.00 61.94 59 SER A C 1
ATOM 434 O O . SER A 1 59 ? 10.316 1.219 45.615 1.00 61.94 59 SER A O 1
ATOM 436 N N . MET A 1 60 ? 9.753 -0.808 44.834 1.00 69.44 60 MET A N 1
ATOM 437 C CA . MET A 1 60 ? 10.181 -1.604 45.984 1.00 69.44 60 MET A CA 1
ATOM 438 C C . MET A 1 60 ? 11.343 -2.539 45.643 1.00 69.44 60 MET A C 1
ATOM 440 O O . MET A 1 60 ? 11.710 -3.382 46.464 1.00 69.44 60 MET A O 1
ATOM 444 N N . VAL A 1 61 ? 11.912 -2.425 44.439 1.00 78.75 61 VAL A N 1
ATOM 445 C CA . VAL A 1 61 ? 13.153 -3.125 44.103 1.00 78.75 61 VAL A CA 1
ATOM 446 C C . VAL A 1 61 ? 14.241 -2.608 45.055 1.00 78.75 61 VAL A C 1
ATOM 448 O O . VAL A 1 61 ? 14.413 -1.396 45.140 1.00 78.75 61 VAL A O 1
ATOM 451 N N . PRO A 1 62 ? 14.964 -3.475 45.787 1.00 81.44 62 PRO A N 1
ATOM 452 C CA . PRO A 1 62 ? 16.062 -3.042 46.653 1.00 81.44 62 PRO A CA 1
ATOM 453 C C . PRO A 1 62 ? 17.101 -2.194 45.898 1.00 81.44 62 PRO A C 1
ATOM 455 O O . PRO A 1 62 ? 17.375 -2.475 44.729 1.00 81.44 62 PRO A O 1
ATOM 458 N N . GLU A 1 63 ? 17.700 -1.182 46.544 1.00 81.38 63 GLU A N 1
ATOM 459 C CA . GLU A 1 63 ? 18.650 -0.254 45.892 1.00 81.38 63 GLU A CA 1
ATOM 460 C C . GLU A 1 63 ? 19.816 -0.979 45.206 1.00 81.38 63 GLU A C 1
ATOM 462 O O . GLU A 1 63 ? 20.216 -0.628 44.094 1.00 81.38 63 GLU A O 1
ATOM 467 N N . ASP A 1 64 ? 20.324 -2.042 45.831 1.00 84.88 64 ASP A N 1
ATOM 468 C CA . ASP A 1 64 ? 21.387 -2.900 45.304 1.00 84.88 64 ASP A CA 1
ATOM 469 C C . ASP A 1 64 ? 20.946 -3.760 44.101 1.00 84.88 64 ASP A C 1
ATOM 471 O O . ASP A 1 64 ? 21.782 -4.327 43.398 1.00 84.88 64 ASP A O 1
ATOM 475 N N . GLN A 1 65 ? 19.642 -3.817 43.815 1.00 89.75 65 GLN A N 1
ATOM 476 C CA . GLN A 1 65 ? 19.023 -4.581 42.729 1.00 89.75 65 GLN A CA 1
ATOM 477 C C . GLN A 1 65 ? 18.312 -3.702 41.687 1.00 89.75 65 GLN A C 1
ATOM 479 O O . GLN A 1 65 ? 17.720 -4.233 40.744 1.00 89.75 65 GLN A O 1
ATOM 484 N N . HIS A 1 66 ? 18.410 -2.370 41.766 1.00 90.50 66 HIS A N 1
ATOM 485 C CA . HIS A 1 66 ? 17.791 -1.450 40.796 1.00 90.50 66 HIS A CA 1
ATOM 486 C C . HIS A 1 66 ? 18.182 -1.726 39.333 1.00 90.50 66 HIS A C 1
ATOM 488 O O . HIS A 1 66 ? 17.403 -1.451 38.421 1.00 90.50 66 HIS A O 1
ATOM 494 N N . ILE A 1 67 ? 19.344 -2.342 39.086 1.00 92.31 67 ILE A N 1
ATOM 495 C CA . ILE A 1 67 ? 19.773 -2.760 37.743 1.00 92.31 67 ILE A CA 1
ATOM 496 C C . ILE A 1 67 ? 18.760 -3.692 37.052 1.00 92.31 67 ILE A C 1
ATOM 498 O O . ILE A 1 67 ? 18.635 -3.680 35.826 1.00 92.31 67 ILE A O 1
ATOM 502 N N . PHE A 1 68 ? 17.991 -4.474 37.819 1.00 91.62 68 PHE A N 1
ATOM 503 C CA . PHE A 1 68 ? 16.983 -5.385 37.274 1.00 91.62 68 PHE A CA 1
ATOM 504 C C . PHE A 1 68 ? 15.784 -4.660 36.662 1.00 91.62 68 PHE A C 1
ATOM 506 O O . PHE A 1 68 ? 15.110 -5.249 35.816 1.00 91.62 68 PHE A O 1
ATOM 513 N N . ILE A 1 69 ? 15.555 -3.391 37.019 1.00 89.88 69 ILE A N 1
ATOM 514 C CA . ILE A 1 69 ? 14.535 -2.546 36.392 1.00 89.88 69 ILE A CA 1
ATOM 515 C C . ILE A 1 69 ? 14.870 -2.400 34.900 1.00 89.88 69 ILE A C 1
ATOM 517 O O . ILE A 1 69 ? 14.131 -2.888 34.048 1.00 89.88 69 ILE A O 1
ATOM 521 N N . ALA A 1 70 ? 16.033 -1.835 34.569 1.00 89.25 70 ALA A N 1
ATOM 522 C CA . ALA A 1 70 ? 16.468 -1.710 33.175 1.00 89.25 70 ALA A CA 1
ATOM 523 C C . ALA A 1 70 ? 16.548 -3.082 32.483 1.00 89.25 70 ALA A C 1
ATOM 525 O O . ALA A 1 70 ? 16.058 -3.251 31.370 1.00 89.25 70 ALA A O 1
ATOM 526 N N . ARG A 1 71 ? 17.050 -4.103 33.192 1.00 91.50 71 ARG A N 1
ATOM 527 C CA . ARG A 1 71 ? 17.193 -5.460 32.648 1.00 91.50 71 ARG A CA 1
ATOM 528 C C . ARG A 1 71 ? 15.864 -6.098 32.224 1.00 91.50 71 ARG A C 1
ATOM 530 O O . ARG A 1 71 ? 15.838 -6.793 31.214 1.00 91.50 71 ARG A O 1
ATOM 537 N N . ASN A 1 72 ? 14.778 -5.880 32.972 1.00 92.75 72 ASN A N 1
ATOM 538 C CA . ASN A 1 72 ? 13.440 -6.339 32.578 1.00 92.75 72 ASN A CA 1
ATOM 539 C C . ASN A 1 72 ? 12.896 -5.532 31.402 1.00 92.75 72 ASN A C 1
ATOM 541 O O . ASN A 1 72 ? 12.459 -6.140 30.429 1.00 92.75 72 ASN A O 1
ATOM 545 N N . ALA A 1 73 ? 13.000 -4.202 31.445 1.00 89.00 73 ALA A N 1
ATOM 546 C CA . ALA A 1 73 ? 12.513 -3.337 30.370 1.00 89.00 73 ALA A CA 1
ATOM 547 C C . ALA A 1 73 ? 13.200 -3.613 29.021 1.00 89.00 73 ALA A C 1
ATOM 549 O O . ALA A 1 73 ? 12.549 -3.637 27.980 1.00 89.00 73 ALA A O 1
ATOM 550 N N . GLU A 1 74 ? 14.515 -3.821 29.029 1.00 90.00 74 GLU A N 1
ATOM 551 C CA . GLU A 1 74 ? 15.314 -4.051 27.822 1.00 90.00 74 GLU A CA 1
ATOM 552 C C . GLU A 1 74 ? 15.274 -5.515 27.381 1.00 90.00 74 GLU A C 1
ATOM 554 O O . GLU A 1 74 ? 15.072 -5.810 26.201 1.00 90.00 74 GLU A O 1
ATOM 559 N N . GLY A 1 75 ? 15.417 -6.447 28.329 1.00 84.81 75 GLY A N 1
ATOM 560 C CA . GLY A 1 75 ? 15.379 -7.879 28.049 1.00 84.81 75 GLY A CA 1
ATOM 561 C C . GLY A 1 75 ? 14.043 -8.303 27.447 1.00 84.81 75 GLY A C 1
ATOM 562 O O . GLY A 1 75 ? 14.013 -9.080 26.493 1.00 84.81 75 GLY A O 1
ATOM 563 N N . ALA A 1 76 ? 12.934 -7.741 27.932 1.00 88.75 76 ALA A N 1
ATOM 564 C CA . ALA A 1 76 ? 11.617 -8.131 27.459 1.00 88.75 76 ALA A CA 1
ATOM 565 C C . ALA A 1 76 ? 11.346 -7.821 25.974 1.00 88.75 76 ALA A C 1
ATOM 567 O O . ALA A 1 76 ? 10.560 -8.530 25.348 1.00 88.75 76 ALA A O 1
ATOM 568 N N . LYS A 1 77 ? 12.039 -6.831 25.394 1.00 86.00 77 LYS A N 1
ATOM 569 C CA . LYS A 1 77 ? 11.904 -6.445 23.976 1.00 86.00 77 LYS A CA 1
ATOM 570 C C . LYS A 1 77 ? 12.490 -7.466 23.002 1.00 86.00 77 LYS A C 1
ATOM 572 O O . LYS A 1 77 ? 12.153 -7.456 21.824 1.00 86.00 77 LYS A O 1
ATOM 577 N N . THR A 1 78 ? 13.407 -8.310 23.472 1.00 85.19 78 THR A N 1
ATOM 578 C CA . THR A 1 78 ? 14.187 -9.226 22.619 1.00 85.19 78 THR A CA 1
ATOM 579 C C . THR A 1 78 ? 13.967 -10.696 22.955 1.00 85.19 78 THR A C 1
ATOM 581 O O . THR A 1 78 ? 14.211 -11.567 22.120 1.00 85.19 78 THR A O 1
ATOM 584 N N . LEU A 1 79 ? 13.516 -10.987 24.174 1.00 89.12 79 LEU A N 1
ATOM 585 C CA . LEU A 1 79 ? 13.289 -12.343 24.649 1.00 89.12 79 LEU A CA 1
ATOM 586 C C . LEU A 1 79 ? 11.919 -12.871 24.192 1.00 89.12 79 LEU A C 1
ATOM 588 O O . LEU A 1 79 ? 10.962 -12.106 24.103 1.00 89.12 79 LEU A O 1
ATOM 592 N N . PRO A 1 80 ? 11.791 -14.177 23.906 1.00 88.56 80 PRO A N 1
ATOM 593 C CA . PRO A 1 80 ? 10.527 -14.761 23.477 1.00 88.56 80 PRO A CA 1
ATOM 594 C C . PRO A 1 80 ? 9.489 -14.761 24.604 1.00 88.56 80 PRO A C 1
ATOM 596 O O . PRO A 1 80 ? 9.818 -14.910 25.783 1.00 88.56 80 PRO A O 1
ATOM 599 N N . ILE A 1 81 ? 8.213 -14.652 24.226 1.00 89.38 81 ILE A N 1
ATOM 600 C CA . ILE A 1 81 ? 7.081 -14.824 25.142 1.00 89.38 81 ILE A CA 1
ATOM 601 C C . ILE A 1 81 ? 7.063 -16.261 25.655 1.00 89.38 81 ILE A C 1
ATOM 603 O O . ILE A 1 81 ? 7.046 -17.203 24.861 1.00 89.38 81 ILE A O 1
ATOM 607 N N . ILE A 1 82 ? 6.992 -16.421 26.974 1.00 87.81 82 ILE A N 1
ATOM 608 C CA . ILE A 1 82 ? 6.667 -17.703 27.596 1.00 87.81 82 ILE A CA 1
ATOM 609 C C . ILE A 1 82 ? 5.189 -17.698 27.968 1.00 87.81 82 ILE A C 1
ATOM 611 O O . ILE A 1 82 ? 4.707 -16.806 28.665 1.00 87.81 82 ILE A O 1
ATOM 615 N N . ARG A 1 83 ? 4.450 -18.673 27.439 1.00 78.88 83 ARG A N 1
ATOM 616 C CA . ARG A 1 83 ? 2.987 -18.740 27.582 1.00 78.88 83 ARG A CA 1
ATOM 617 C C . ARG A 1 83 ? 2.524 -19.681 28.687 1.00 78.88 83 ARG A C 1
ATOM 619 O O . ARG A 1 83 ? 1.388 -19.558 29.136 1.00 78.88 83 ARG A O 1
ATOM 626 N N . GLU A 1 84 ? 3.386 -20.605 29.097 1.00 74.75 84 GLU A N 1
ATOM 627 C CA . GLU A 1 84 ? 3.109 -21.639 30.095 1.00 74.75 84 GLU A CA 1
ATOM 628 C C . GLU A 1 84 ? 4.371 -21.922 30.909 1.00 74.75 84 GLU A C 1
ATOM 630 O O . GLU A 1 84 ? 5.488 -21.745 30.412 1.00 74.75 84 GLU A O 1
ATOM 635 N N . SER A 1 85 ? 4.206 -22.357 32.155 1.00 79.06 85 SER A N 1
ATOM 636 C CA . SER A 1 85 ? 5.335 -22.777 32.980 1.00 79.06 85 SER A CA 1
ATOM 637 C C . SER A 1 85 ? 6.054 -24.004 32.400 1.00 79.06 85 SER A C 1
ATOM 639 O O . SER A 1 85 ? 5.455 -24.917 31.832 1.00 79.06 85 SER A O 1
ATOM 641 N N . ILE A 1 86 ? 7.375 -24.061 32.582 1.00 73.88 86 ILE A N 1
ATOM 642 C CA . ILE A 1 86 ? 8.249 -25.107 32.014 1.00 73.88 86 ILE A CA 1
ATOM 643 C C . ILE A 1 86 ? 7.939 -26.491 32.614 1.00 73.88 86 ILE A C 1
ATOM 645 O O . ILE A 1 86 ? 8.187 -27.517 31.982 1.00 73.88 86 ILE A O 1
ATOM 649 N N . GLN A 1 87 ? 7.360 -26.545 33.819 1.00 60.44 87 GLN A N 1
ATOM 650 C CA . GLN A 1 87 ? 6.957 -27.799 34.467 1.00 60.44 87 GLN A CA 1
ATOM 651 C C . GLN A 1 87 ? 5.603 -28.345 33.972 1.00 60.44 87 GLN A C 1
ATOM 653 O O . GLN A 1 87 ? 5.358 -29.543 34.118 1.00 60.44 87 GLN A O 1
ATOM 658 N N . ALA A 1 88 ? 4.751 -27.531 33.333 1.00 50.28 88 ALA A N 1
ATOM 659 C CA . ALA A 1 88 ? 3.431 -27.959 32.852 1.00 50.28 88 ALA A CA 1
ATOM 660 C C . ALA A 1 88 ? 3.492 -28.945 31.662 1.00 50.28 88 ALA A C 1
ATOM 662 O O . ALA A 1 88 ? 2.543 -29.690 31.417 1.00 50.28 88 ALA A O 1
ATOM 663 N N . GLY A 1 89 ? 4.630 -29.023 30.961 1.00 45.97 89 GLY A N 1
ATOM 664 C CA . GLY A 1 89 ? 4.835 -29.905 29.804 1.00 45.97 89 GLY A CA 1
ATOM 665 C C . GLY A 1 89 ? 4.991 -31.405 30.111 1.00 45.97 89 GLY A C 1
ATOM 666 O O . GLY A 1 89 ? 5.227 -32.179 29.185 1.00 45.97 89 GLY A O 1
ATOM 667 N N . GLN A 1 90 ? 4.890 -31.839 31.376 1.00 40.72 90 GLN A N 1
ATOM 668 C CA . GLN A 1 90 ? 5.083 -33.241 31.794 1.00 40.72 90 GLN A CA 1
ATOM 669 C C . GLN A 1 90 ? 3.808 -33.955 32.281 1.00 40.72 90 GLN A C 1
ATOM 671 O O . GLN A 1 90 ? 3.893 -34.947 33.006 1.00 40.72 90 GLN A O 1
ATOM 676 N N . HIS A 1 91 ? 2.616 -33.523 31.868 1.00 47.94 91 HIS A N 1
ATOM 677 C CA . HIS A 1 91 ? 1.422 -34.348 32.062 1.00 47.94 91 HIS A CA 1
ATOM 678 C C . HIS A 1 91 ? 1.311 -35.395 30.947 1.00 47.94 91 HIS A C 1
ATOM 680 O O . HIS A 1 91 ? 1.235 -35.070 29.763 1.00 47.94 91 HIS A O 1
ATOM 686 N N . ALA A 1 92 ? 1.311 -36.678 31.327 1.00 44.50 92 ALA A N 1
ATOM 687 C CA . ALA A 1 92 ? 0.952 -37.762 30.420 1.00 44.50 92 ALA A CA 1
ATOM 688 C C . ALA A 1 92 ? -0.417 -37.448 29.796 1.00 44.50 92 ALA A C 1
ATOM 690 O O . ALA A 1 92 ? -1.346 -37.096 30.520 1.00 44.50 92 ALA A O 1
ATOM 691 N N . ALA A 1 93 ? -0.534 -37.548 28.468 1.00 53.91 93 ALA A N 1
ATOM 692 C CA . ALA A 1 93 ? -1.781 -37.259 27.770 1.00 53.91 93 ALA A CA 1
ATOM 693 C C . ALA A 1 93 ? -2.916 -38.114 28.358 1.00 53.91 93 ALA A C 1
ATOM 695 O O . ALA A 1 93 ? -2.944 -39.331 28.161 1.00 53.91 93 ALA A O 1
ATOM 696 N N . SER A 1 94 ? -3.825 -37.468 29.096 1.00 66.00 94 SER A N 1
ATOM 697 C CA . SER A 1 94 ? -5.027 -38.103 29.635 1.00 66.00 94 SER A CA 1
ATOM 698 C C . SER A 1 94 ? -5.824 -38.734 28.486 1.00 66.00 94 SER A C 1
ATOM 700 O O . SER A 1 94 ? -5.893 -38.136 27.404 1.00 66.00 94 SER A O 1
ATOM 702 N N . PRO A 1 95 ? -6.463 -39.905 28.675 1.00 71.88 95 PRO A N 1
ATOM 703 C CA . PRO A 1 95 ? -7.397 -40.466 27.697 1.00 71.88 95 PRO A CA 1
ATOM 704 C C . PRO A 1 95 ? -8.453 -39.451 27.227 1.00 71.88 95 PRO A C 1
ATOM 706 O O . PRO A 1 95 ? -8.852 -39.479 26.060 1.00 71.88 95 PRO A O 1
ATOM 709 N N . LEU A 1 96 ? -8.823 -38.498 28.093 1.00 78.94 96 LEU A N 1
ATOM 710 C CA . LEU A 1 96 ? -9.748 -37.402 27.795 1.00 78.94 96 LEU A CA 1
ATOM 711 C C . LEU A 1 96 ? -9.270 -36.469 26.670 1.00 78.94 96 LEU A C 1
ATOM 713 O O . LEU A 1 96 ? -10.108 -35.920 25.957 1.00 78.94 96 LEU A O 1
ATOM 717 N N . ALA A 1 97 ? -7.960 -36.324 26.439 1.00 79.62 97 ALA A N 1
ATOM 718 C CA . ALA A 1 97 ? -7.410 -35.383 25.454 1.00 79.62 97 ALA A CA 1
ATOM 719 C C . ALA A 1 97 ? -7.893 -35.647 24.012 1.00 79.62 97 ALA A C 1
ATOM 721 O O . ALA A 1 97 ? -7.904 -34.744 23.175 1.00 79.62 97 ALA A O 1
ATOM 722 N N . ARG A 1 98 ? -8.299 -36.889 23.712 1.00 83.12 98 ARG A N 1
ATOM 723 C CA . ARG A 1 98 ? -8.800 -37.308 22.390 1.00 83.12 98 ARG A CA 1
ATOM 724 C C . ARG A 1 98 ? -10.326 -37.372 22.306 1.00 83.12 98 ARG A C 1
ATOM 726 O O . ARG A 1 98 ? -10.849 -37.638 21.225 1.00 83.12 98 ARG A O 1
ATOM 733 N N . LEU A 1 99 ? -11.039 -37.194 23.419 1.00 86.00 99 LEU A N 1
ATOM 734 C CA . LEU A 1 99 ? -12.489 -37.354 23.453 1.00 86.00 99 LEU A CA 1
ATOM 735 C C . LEU A 1 99 ? -13.195 -36.053 23.035 1.00 86.00 99 LEU A C 1
ATOM 737 O O . LEU A 1 99 ? -12.854 -34.985 23.548 1.00 86.00 99 LEU A O 1
ATOM 741 N N . PRO A 1 100 ? -14.214 -36.117 22.156 1.00 88.81 100 PRO A N 1
ATOM 742 C CA . PRO A 1 100 ? -14.941 -34.941 21.683 1.00 88.81 100 PRO A CA 1
ATOM 743 C C . PRO A 1 100 ? -16.010 -34.497 22.695 1.00 88.81 100 PRO A C 1
ATOM 745 O O . PRO A 1 100 ? -17.214 -34.554 22.429 1.00 88.81 100 PRO A O 1
ATOM 748 N N . GLY A 1 101 ? -15.571 -34.094 23.890 1.00 91.19 101 GLY A N 1
ATOM 749 C CA . GLY A 1 101 ? -16.447 -33.582 24.945 1.00 91.19 101 GLY A CA 1
ATOM 750 C C . GLY A 1 101 ? -17.260 -32.366 24.490 1.00 91.19 101 GLY A C 1
ATOM 751 O O . GLY A 1 101 ? -16.868 -31.634 23.591 1.00 91.19 101 GLY A O 1
ATOM 752 N N . ARG A 1 102 ? -18.409 -32.150 25.125 1.00 94.69 102 ARG A N 1
ATOM 753 C CA . ARG A 1 102 ? -19.272 -30.967 24.951 1.00 94.69 102 ARG A CA 1
ATOM 754 C C . ARG A 1 102 ? -19.423 -30.313 26.312 1.00 94.69 102 ARG A C 1
ATOM 756 O O . ARG A 1 102 ? -19.946 -30.980 27.207 1.00 94.69 102 ARG A O 1
ATOM 763 N N . PHE A 1 103 ? -19.005 -29.063 26.460 1.00 96.81 103 PHE A N 1
ATOM 764 C CA . PHE A 1 103 ? -19.044 -28.339 27.733 1.00 96.81 103 PHE A CA 1
ATOM 765 C C . PHE A 1 103 ? -19.741 -26.992 27.583 1.00 96.81 103 PHE A C 1
ATOM 767 O O . PHE A 1 103 ? -19.556 -26.314 26.575 1.00 96.81 103 PHE A O 1
ATOM 774 N N . ALA A 1 104 ? -20.518 -26.614 28.597 1.00 97.56 104 ALA A N 1
ATOM 775 C CA . ALA A 1 104 ? -21.146 -25.301 28.670 1.00 97.56 104 ALA A CA 1
ATOM 776 C C . ALA A 1 104 ? -20.447 -24.424 29.705 1.00 97.56 104 ALA A C 1
ATOM 778 O O . ALA A 1 104 ? -20.109 -24.887 30.796 1.00 97.56 104 ALA A O 1
ATOM 779 N N . ILE A 1 105 ? -20.283 -23.144 29.388 1.00 98.19 105 ILE A N 1
ATOM 780 C CA . ILE A 1 105 ? -19.781 -22.129 30.315 1.00 98.19 105 ILE A CA 1
ATOM 781 C C . ILE A 1 105 ? -20.804 -21.000 30.389 1.00 98.19 105 ILE A C 1
ATOM 783 O O . ILE A 1 105 ? -21.184 -20.440 29.367 1.00 98.19 105 ILE A O 1
ATOM 787 N N . VAL A 1 106 ? -21.258 -20.656 31.590 1.00 97.44 106 VAL A N 1
ATOM 788 C CA . VAL A 1 106 ? -22.263 -19.609 31.813 1.00 97.44 106 VAL A CA 1
ATOM 789 C C . VAL A 1 106 ? -21.580 -18.349 32.336 1.00 97.44 106 VAL A C 1
ATOM 791 O O . VAL A 1 106 ? -21.127 -18.318 33.481 1.00 97.44 106 VAL A O 1
ATOM 794 N N . GLY A 1 107 ? -21.535 -17.309 31.506 1.00 96.19 107 GLY A N 1
ATOM 795 C CA . GLY A 1 107 ? -20.883 -16.026 31.766 1.00 96.19 107 GLY A CA 1
ATOM 796 C C . GLY A 1 107 ? -19.635 -15.823 30.905 1.00 96.19 107 GLY A C 1
ATOM 797 O O . GLY A 1 107 ? -18.704 -16.629 30.943 1.00 96.19 107 GLY A O 1
ATOM 798 N N . SER A 1 108 ? -19.593 -14.706 30.175 1.00 95.38 108 SER A N 1
ATOM 799 C CA . SER A 1 108 ? -18.521 -14.373 29.219 1.00 95.38 108 SER A CA 1
ATOM 800 C C . SER A 1 108 ? -17.460 -13.407 29.757 1.00 95.38 108 SER A C 1
ATOM 802 O O . SER A 1 108 ? -16.727 -12.771 29.001 1.00 95.38 108 SER A O 1
ATOM 804 N N . GLY A 1 109 ? -17.361 -13.268 31.080 1.00 93.56 109 GLY A N 1
ATOM 805 C CA . GLY A 1 109 ? -16.281 -12.512 31.717 1.00 93.56 109 GLY A CA 1
ATOM 806 C C . GLY A 1 109 ? -14.941 -13.267 31.719 1.00 93.56 109 GLY A C 1
ATOM 807 O O . GLY A 1 109 ? -14.868 -14.417 31.277 1.00 93.56 109 GLY A O 1
ATOM 808 N N . PRO A 1 110 ? -13.882 -12.682 32.315 1.00 91.88 110 PRO A N 1
ATOM 809 C CA . PRO A 1 110 ? -12.560 -13.311 32.399 1.00 91.88 110 PRO A CA 1
ATOM 810 C C . PRO A 1 110 ? -12.581 -14.748 32.936 1.00 91.88 110 PRO A C 1
ATOM 812 O O . PRO A 1 110 ? -11.921 -15.629 32.400 1.00 91.88 110 PRO A O 1
ATOM 815 N N . SER A 1 111 ? -13.394 -15.011 33.964 1.00 94.00 111 SER A N 1
ATOM 816 C CA . SER A 1 111 ? -13.512 -16.346 34.570 1.00 94.00 111 SER A CA 1
ATOM 817 C C . SER A 1 111 ? -14.024 -17.404 33.588 1.00 94.00 111 SER A C 1
ATOM 819 O O . SER A 1 111 ? -13.573 -18.545 33.642 1.00 94.00 111 SER A O 1
ATOM 821 N N . GLY A 1 112 ? -14.946 -17.031 32.695 1.00 95.75 112 GLY A N 1
ATOM 822 C CA . GLY A 1 112 ? -15.487 -17.931 31.681 1.00 95.75 112 GLY A CA 1
ATOM 823 C C . GLY A 1 112 ? -14.467 -18.227 30.587 1.00 95.75 112 GLY A C 1
ATOM 824 O O . GLY A 1 112 ? -14.247 -19.388 30.251 1.00 95.75 112 GLY A O 1
ATOM 825 N N . PHE A 1 113 ? -13.780 -17.199 30.083 1.00 95.62 113 PHE A N 1
ATOM 826 C CA . PHE A 1 113 ? -12.734 -17.378 29.073 1.00 95.62 113 PHE A CA 1
ATOM 827 C C . PHE A 1 113 ? -11.537 -18.181 29.588 1.00 95.62 113 PHE A C 1
ATOM 829 O O . PHE A 1 113 ? -11.048 -19.052 28.874 1.00 95.62 113 PHE A O 1
ATOM 836 N N . TYR A 1 114 ? -11.108 -17.978 30.837 1.00 94.25 114 TYR A N 1
ATOM 837 C CA . TYR A 1 114 ? -10.056 -18.814 31.422 1.00 94.25 114 TYR A CA 1
ATOM 838 C C . TYR A 1 114 ? -10.502 -20.266 31.634 1.00 94.25 114 TYR A C 1
ATOM 840 O O . TYR A 1 114 ? -9.691 -21.177 31.481 1.00 94.25 114 TYR A O 1
ATOM 848 N N . ALA A 1 115 ? -11.781 -20.512 31.938 1.00 95.81 115 ALA A N 1
ATOM 849 C CA . ALA A 1 115 ? -12.309 -21.875 32.003 1.00 95.81 115 ALA A CA 1
ATOM 850 C C . ALA A 1 115 ? -12.345 -22.532 30.614 1.00 95.81 115 ALA A C 1
ATOM 852 O O . ALA A 1 115 ? -11.989 -23.703 30.486 1.00 95.81 115 ALA A O 1
ATOM 853 N N . ALA A 1 116 ? -12.706 -21.772 29.573 1.00 95.69 116 ALA A N 1
ATOM 854 C CA . ALA A 1 116 ? -12.655 -22.240 28.191 1.00 95.69 116 ALA A CA 1
ATOM 855 C C . ALA A 1 116 ? -11.221 -22.594 27.777 1.00 95.69 116 ALA A C 1
ATOM 857 O O . ALA A 1 116 ? -10.978 -23.685 27.269 1.00 95.69 116 ALA A O 1
ATOM 858 N N . GLU A 1 117 ? -10.263 -21.708 28.062 1.00 92.81 117 GLU A N 1
ATOM 859 C CA . GLU A 1 117 ? -8.843 -21.939 27.795 1.00 92.81 117 GLU A CA 1
ATOM 860 C C . GLU A 1 117 ? -8.339 -23.213 28.490 1.00 92.81 117 GLU A C 1
ATOM 862 O O . GLU A 1 117 ? -7.745 -24.077 27.845 1.00 92.81 117 GLU A O 1
ATOM 867 N N . ALA A 1 118 ? -8.606 -23.359 29.792 1.00 91.50 118 ALA A N 1
ATOM 868 C CA . ALA A 1 118 ? -8.183 -24.524 30.562 1.00 91.50 118 ALA A CA 1
ATOM 869 C C . ALA A 1 118 ? -8.787 -25.831 30.014 1.00 91.50 118 ALA A C 1
ATOM 871 O O . ALA A 1 118 ? -8.070 -26.825 29.886 1.00 91.50 118 ALA A O 1
ATOM 872 N N . LEU A 1 119 ? -10.069 -25.828 29.627 1.00 92.62 119 LEU A N 1
ATOM 873 C CA . LEU A 1 119 ? -10.708 -26.983 28.989 1.00 92.62 119 LEU A CA 1
ATOM 874 C C . LEU A 1 119 ? -10.074 -27.317 27.637 1.00 92.62 119 LEU A C 1
ATOM 876 O O . LEU A 1 119 ? -9.793 -28.484 27.389 1.00 92.62 119 LEU A O 1
ATOM 880 N N . MET A 1 120 ? -9.808 -26.330 26.778 1.00 90.94 120 MET A N 1
ATOM 881 C CA . MET A 1 120 ? -9.194 -26.576 25.464 1.00 90.94 120 MET A CA 1
ATOM 882 C C . MET A 1 120 ? -7.769 -27.116 25.572 1.00 90.94 120 MET A C 1
ATOM 884 O O . MET A 1 120 ? -7.374 -27.958 24.768 1.00 90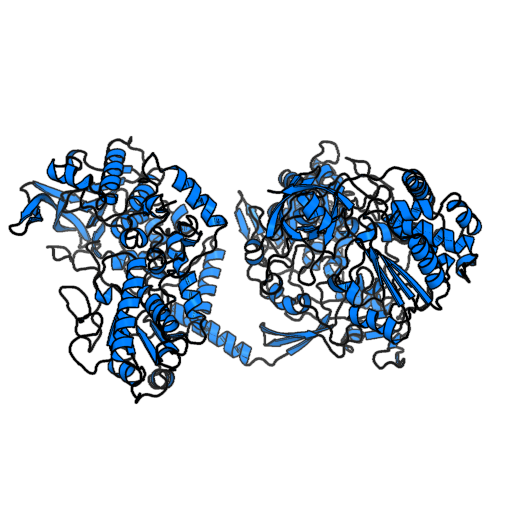.94 120 MET A O 1
ATOM 888 N N . LYS A 1 121 ? -7.001 -26.663 26.569 1.00 86.94 121 LYS A N 1
ATOM 889 C CA . LYS A 1 121 ? -5.646 -27.173 26.817 1.00 86.94 121 LYS A CA 1
ATOM 890 C C . LYS A 1 121 ? -5.662 -28.637 27.247 1.00 86.94 121 LYS A C 1
ATOM 892 O O . LYS A 1 121 ? -4.876 -29.432 26.740 1.00 86.94 121 LYS A O 1
ATOM 897 N N . GLN A 1 122 ? -6.565 -29.003 28.156 1.00 86.94 122 GLN A N 1
ATOM 898 C CA . GLN A 1 122 ? -6.640 -30.369 28.681 1.00 86.94 122 GLN A CA 1
ATOM 899 C C . GLN A 1 122 ? -7.431 -31.330 27.774 1.00 86.94 122 GLN A C 1
ATOM 901 O O . GLN A 1 122 ? -7.159 -32.531 27.751 1.00 86.94 122 GLN A O 1
ATOM 906 N N . MET A 1 123 ? -8.381 -30.811 26.992 1.00 90.25 123 MET A N 1
ATOM 907 C CA . MET A 1 123 ? -9.201 -31.552 26.032 1.00 90.25 123 MET A CA 1
ATOM 908 C C . MET A 1 123 ? -9.274 -30.830 24.671 1.00 90.25 123 MET A C 1
ATOM 910 O O . MET A 1 123 ? -10.305 -30.245 24.334 1.00 90.25 123 MET A O 1
ATOM 914 N N . PRO A 1 124 ? -8.225 -30.915 23.830 1.00 88.12 124 PRO A N 1
ATOM 915 C CA . PRO A 1 124 ? -8.174 -30.213 22.541 1.00 88.12 124 PRO A CA 1
ATOM 916 C C . PRO A 1 124 ? -9.305 -30.557 21.559 1.00 88.12 124 PRO A C 1
ATOM 918 O O . PRO A 1 124 ? -9.639 -29.746 20.699 1.00 88.12 124 PRO A O 1
ATOM 921 N N . ALA A 1 125 ? -9.896 -31.753 21.673 1.00 89.06 125 ALA A N 1
ATOM 922 C CA . ALA A 1 125 ? -11.022 -32.196 20.847 1.00 89.06 125 ALA A CA 1
ATOM 923 C C . ALA A 1 125 ? -12.403 -31.756 21.378 1.00 89.06 125 ALA A C 1
ATOM 925 O O . ALA A 1 125 ? -13.415 -32.018 20.724 1.00 89.06 125 ALA A O 1
ATOM 926 N N . ALA A 1 126 ? -12.477 -31.132 22.559 1.00 92.44 126 ALA A N 1
ATOM 927 C CA . ALA A 1 126 ? -13.742 -30.734 23.160 1.00 92.44 126 ALA A CA 1
ATOM 928 C C . ALA A 1 126 ? -14.330 -29.479 22.503 1.00 92.44 126 ALA A C 1
ATOM 930 O O . ALA A 1 126 ? -13.611 -28.534 22.195 1.00 92.44 126 ALA A O 1
ATOM 931 N N . ARG A 1 127 ? -15.658 -29.458 22.357 1.00 95.00 127 ARG A N 1
ATOM 932 C CA . ARG A 1 127 ? -16.453 -28.295 21.950 1.00 95.00 127 ARG A CA 1
ATOM 933 C C . ARG A 1 127 ? -16.958 -27.545 23.180 1.00 95.00 127 ARG A C 1
ATOM 935 O O . ARG A 1 127 ? -17.462 -28.167 24.121 1.00 95.00 127 ARG A O 1
ATOM 942 N N . ILE A 1 128 ? -16.838 -26.224 23.155 1.00 97.38 128 ILE A N 1
ATOM 943 C CA . ILE A 1 128 ? -17.186 -25.337 24.265 1.00 97.38 128 ILE A CA 1
ATOM 944 C C . ILE A 1 128 ? -18.232 -24.335 23.796 1.00 97.38 128 ILE A C 1
ATOM 946 O O . ILE A 1 128 ? -17.972 -23.556 22.882 1.00 97.38 128 ILE A O 1
ATOM 950 N N . ASP A 1 129 ? -19.375 -24.327 24.472 1.00 97.81 129 ASP A N 1
ATOM 951 C CA . ASP A 1 129 ? -20.445 -23.362 24.248 1.00 97.81 129 ASP A CA 1
ATOM 952 C C . ASP A 1 129 ? -20.507 -22.393 25.431 1.00 97.81 129 ASP A C 1
ATOM 954 O O . ASP A 1 129 ? -20.698 -22.796 26.581 1.00 97.81 129 ASP A O 1
ATOM 958 N N . MET A 1 130 ? -20.328 -21.105 25.159 1.00 98.31 130 MET A N 1
ATOM 959 C CA . MET A 1 130 ? -20.370 -20.056 26.170 1.00 98.31 130 MET A CA 1
ATOM 960 C C . MET A 1 130 ? -21.673 -19.269 26.072 1.00 98.31 130 MET A C 1
ATOM 962 O O . MET A 1 130 ? -21.977 -18.707 25.023 1.00 98.31 130 MET A O 1
ATOM 966 N N . PHE A 1 131 ? -22.412 -19.196 27.175 1.00 97.88 131 PHE A N 1
ATOM 967 C CA . PHE A 1 131 ? -23.691 -18.502 27.280 1.00 97.88 131 PHE A CA 1
ATOM 968 C C . PHE A 1 131 ? -23.526 -17.167 27.995 1.00 97.88 131 PHE A C 1
ATOM 970 O O . PHE A 1 131 ? -22.952 -17.110 29.087 1.00 97.88 131 PHE A O 1
ATOM 977 N N . GLU A 1 132 ? -24.064 -16.106 27.405 1.00 96.56 132 GLU A N 1
ATOM 978 C CA . GLU A 1 132 ? -24.078 -14.764 27.976 1.00 96.56 132 GLU A CA 1
ATOM 979 C C . GLU A 1 132 ? -25.482 -14.168 27.905 1.00 96.56 132 GLU A C 1
ATOM 981 O O . GLU A 1 132 ? -26.156 -14.233 26.879 1.00 96.56 132 GLU A O 1
ATOM 986 N N . ARG A 1 133 ? -25.903 -13.541 29.003 1.00 95.12 133 ARG A N 1
ATOM 987 C CA . ARG A 1 133 ? -27.204 -12.882 29.125 1.00 95.12 133 ARG A CA 1
ATOM 988 C C . ARG A 1 133 ? -27.333 -11.702 28.170 1.00 95.12 133 ARG A C 1
ATOM 990 O O . ARG A 1 133 ? -28.427 -11.438 27.686 1.00 95.12 133 ARG A O 1
ATOM 997 N N . LEU A 1 134 ? -26.250 -10.961 27.962 1.00 96.12 134 LEU A N 1
ATOM 998 C CA . LEU A 1 134 ? -26.216 -9.798 27.081 1.00 96.12 134 LEU A CA 1
ATOM 999 C C . LEU A 1 134 ? -25.824 -10.191 25.644 1.00 96.12 134 LEU A C 1
ATOM 1001 O O . LEU A 1 134 ? -25.161 -11.210 25.444 1.00 96.12 134 LEU A O 1
ATOM 1005 N N . PRO A 1 135 ? -26.180 -9.383 24.627 1.00 96.62 135 PRO A N 1
ATOM 1006 C CA . PRO A 1 135 ? -25.666 -9.548 23.263 1.00 96.62 135 PRO A CA 1
ATOM 1007 C C . PRO A 1 135 ? -24.135 -9.476 23.162 1.00 96.62 135 PRO A C 1
ATOM 1009 O O . PRO A 1 135 ? -23.541 -10.020 22.237 1.00 96.62 135 PRO A O 1
ATOM 1012 N N . THR A 1 136 ? -23.488 -8.783 24.101 1.00 95.75 136 THR A N 1
ATOM 1013 C CA . THR A 1 136 ? -22.060 -8.456 24.042 1.00 95.75 136 THR A CA 1
ATOM 1014 C C . THR A 1 136 ? -21.234 -9.318 25.008 1.00 95.75 136 THR A C 1
ATOM 1016 O O . THR A 1 136 ? -21.629 -9.438 26.172 1.00 95.75 136 THR A O 1
ATOM 1019 N N . PRO A 1 137 ? -20.068 -9.847 24.597 1.00 94.81 137 PRO A N 1
ATOM 1020 C CA . PRO A 1 137 ? -19.185 -10.634 25.450 1.00 94.81 137 PRO A CA 1
ATOM 1021 C C . PRO A 1 137 ? -18.291 -9.767 26.366 1.00 94.81 137 PRO A C 1
ATOM 1023 O O . PRO A 1 137 ? -18.389 -8.539 26.411 1.00 94.81 137 PRO A O 1
ATOM 1026 N N . PHE A 1 138 ? -17.374 -10.432 27.079 1.00 93.50 138 PHE A N 1
ATOM 1027 C CA . PHE A 1 138 ? -16.270 -9.893 27.898 1.00 93.50 138 PHE A CA 1
ATOM 1028 C C . PHE A 1 138 ? -16.632 -9.374 29.295 1.00 93.50 138 PHE A C 1
ATOM 1030 O O . PHE A 1 138 ? -15.726 -9.082 30.086 1.00 93.50 138 PHE A O 1
ATOM 1037 N N . GLY A 1 139 ? -17.920 -9.320 29.646 1.00 92.31 139 GLY A N 1
ATOM 1038 C CA . GLY A 1 139 ? -18.410 -9.058 31.004 1.00 92.31 139 GLY A CA 1
ATOM 1039 C C . GLY A 1 139 ? -17.694 -7.891 31.698 1.00 92.31 139 GLY A C 1
ATOM 1040 O O . GLY A 1 139 ? -17.775 -6.751 31.248 1.00 92.31 139 GLY A O 1
ATOM 1041 N N . LEU A 1 140 ? -16.948 -8.188 32.774 1.00 90.75 140 LEU A N 1
ATOM 1042 C CA . LEU A 1 140 ? -16.165 -7.211 33.549 1.00 90.75 140 LEU A CA 1
ATOM 1043 C C . LEU A 1 140 ? -15.322 -6.274 32.675 1.00 90.75 140 LEU A C 1
ATOM 1045 O O . LEU A 1 140 ? -15.259 -5.085 32.957 1.00 90.75 140 LEU A O 1
ATOM 1049 N N . VAL A 1 141 ? -14.651 -6.776 31.639 1.00 90.38 141 VAL A N 1
ATOM 1050 C CA . VAL A 1 141 ? -13.716 -5.938 30.871 1.00 90.38 141 VAL A CA 1
ATOM 1051 C C . VAL A 1 141 ? -14.459 -4.852 30.092 1.00 90.38 141 VAL A C 1
ATOM 1053 O O . VAL A 1 141 ? -13.959 -3.738 29.949 1.00 90.38 141 VAL A O 1
ATOM 1056 N N . ARG A 1 142 ? -15.682 -5.157 29.641 1.00 91.94 142 ARG A N 1
ATOM 1057 C CA . ARG A 1 142 ? -16.555 -4.208 28.944 1.00 91.94 142 ARG A CA 1
ATOM 1058 C C . ARG A 1 142 ? -17.318 -3.297 29.909 1.00 91.94 142 ARG A C 1
ATOM 1060 O O . ARG A 1 142 ? -17.472 -2.116 29.608 1.00 91.94 142 ARG A O 1
ATOM 1067 N N . TYR A 1 143 ? -17.780 -3.837 31.041 1.00 93.06 143 TYR A N 1
ATOM 1068 C CA . TYR A 1 143 ? -18.766 -3.170 31.903 1.00 93.06 143 TYR A CA 1
ATOM 1069 C C . TYR A 1 143 ? -18.312 -2.820 33.325 1.00 93.06 143 TYR A C 1
ATOM 1071 O O . TYR A 1 143 ? -19.009 -2.090 34.022 1.00 93.06 143 TYR A O 1
ATOM 1079 N N . GLY A 1 144 ? -17.174 -3.336 33.775 1.00 90.06 144 GLY A N 1
ATOM 1080 C CA . GLY A 1 144 ? -16.671 -3.168 35.142 1.00 90.06 144 GLY A CA 1
ATOM 1081 C C . GLY A 1 144 ? -15.308 -2.486 35.253 1.00 90.06 144 GLY A C 1
ATOM 1082 O O . GLY A 1 144 ? -14.965 -2.021 36.333 1.00 90.06 144 GLY A O 1
ATOM 1083 N N . VAL A 1 145 ? -14.531 -2.414 34.169 1.00 90.56 145 VAL A N 1
ATOM 1084 C CA . VAL A 1 145 ? -13.260 -1.671 34.113 1.00 90.56 145 VAL A CA 1
ATOM 1085 C C . VAL A 1 145 ? -13.541 -0.237 33.677 1.00 90.56 145 VAL A C 1
ATOM 1087 O O . VAL A 1 145 ? -14.243 -0.037 32.688 1.00 90.56 145 VAL A O 1
ATOM 1090 N N . ALA A 1 146 ? -12.991 0.749 34.387 1.00 91.19 146 ALA A N 1
ATOM 1091 C CA . ALA A 1 146 ? -13.214 2.162 34.095 1.00 91.19 146 ALA A CA 1
ATOM 1092 C C . ALA A 1 146 ? -12.830 2.551 32.641 1.00 91.19 146 ALA A C 1
ATOM 1094 O O . ALA A 1 146 ? -11.878 1.989 32.086 1.00 91.19 146 ALA A O 1
ATOM 1095 N N . PRO A 1 147 ? -13.543 3.496 31.993 1.00 89.56 147 PRO A N 1
ATOM 1096 C CA . PRO A 1 147 ? -13.296 3.881 30.602 1.00 89.56 147 PRO A CA 1
ATOM 1097 C C . PRO A 1 147 ? -11.886 4.389 30.300 1.00 89.56 147 PRO A C 1
ATOM 1099 O O . PRO A 1 147 ? -11.339 4.125 29.233 1.00 89.56 147 PRO A O 1
ATOM 1102 N N . ASP A 1 148 ? -11.264 5.062 31.260 1.00 86.25 148 ASP A N 1
ATOM 1103 C CA . ASP A 1 148 ? -9.922 5.631 31.150 1.00 86.25 148 ASP A CA 1
ATOM 1104 C C . ASP A 1 148 ? -8.794 4.615 31.425 1.00 86.25 148 ASP A C 1
ATOM 1106 O O . ASP A 1 148 ? -7.628 4.988 31.520 1.00 86.25 148 ASP A O 1
ATOM 1110 N N . HIS A 1 149 ? -9.121 3.320 31.517 1.00 84.00 149 HIS A N 1
ATOM 1111 C CA . HIS A 1 149 ? -8.172 2.223 31.736 1.00 84.00 149 HIS A CA 1
ATOM 1112 C C . HIS A 1 149 ? -7.964 1.339 30.486 1.00 84.00 149 HIS A C 1
ATOM 1114 O O . HIS A 1 149 ? -8.167 0.118 30.543 1.00 84.00 149 HIS A O 1
ATOM 1120 N N . PRO A 1 150 ? -7.507 1.888 29.340 1.00 75.25 150 PRO A N 1
ATOM 1121 C CA . PRO A 1 150 ? -7.390 1.129 28.093 1.00 75.25 150 PRO A CA 1
ATOM 1122 C C . PRO A 1 150 ? -6.385 -0.029 28.192 1.00 75.25 150 PRO A C 1
ATOM 1124 O O . PRO A 1 150 ? -6.596 -1.081 27.594 1.00 75.25 150 PRO A O 1
ATOM 1127 N N . ARG A 1 151 ? -5.328 0.105 29.010 1.00 72.88 151 ARG A N 1
ATOM 1128 C CA . ARG A 1 151 ? -4.332 -0.965 29.206 1.00 72.88 151 ARG A CA 1
ATOM 1129 C C . ARG A 1 151 ? -4.927 -2.216 29.844 1.00 72.88 151 ARG A C 1
ATOM 1131 O O . ARG A 1 151 ? -4.613 -3.314 29.405 1.00 72.88 151 ARG A O 1
ATOM 1138 N N . ILE A 1 152 ? -5.817 -2.078 30.830 1.00 76.44 152 ILE A N 1
ATOM 1139 C CA . ILE A 1 152 ? -6.481 -3.237 31.455 1.00 76.44 152 ILE A CA 1
ATOM 1140 C C . ILE A 1 152 ? -7.395 -3.931 30.437 1.00 76.44 152 ILE A C 1
ATOM 1142 O O . ILE A 1 152 ? -7.492 -5.159 30.423 1.00 76.44 152 ILE A O 1
ATOM 1146 N N . LYS A 1 153 ? -8.015 -3.158 29.537 1.00 80.31 153 LYS A N 1
ATOM 1147 C CA . LYS A 1 153 ? -8.882 -3.681 28.475 1.00 80.31 153 LYS A CA 1
ATOM 1148 C C . LYS A 1 153 ? -8.131 -4.500 27.419 1.00 80.31 153 LYS A C 1
ATOM 1150 O O . LYS A 1 153 ? -8.763 -5.323 26.772 1.00 80.31 153 LYS A O 1
ATOM 1155 N N . SER A 1 154 ? -6.801 -4.392 27.319 1.00 75.88 154 SER A N 1
ATOM 1156 C CA . SER A 1 154 ? -5.977 -5.201 26.396 1.00 75.88 154 SER A CA 1
ATOM 1157 C C . SER A 1 154 ? -6.104 -6.720 26.593 1.00 75.88 154 SER A C 1
ATOM 1159 O O . SER A 1 154 ? -5.860 -7.485 25.661 1.00 75.88 154 SER A O 1
ATOM 1161 N N . VAL A 1 155 ? -6.554 -7.176 27.771 1.00 78.44 155 VAL A N 1
ATOM 1162 C CA . VAL A 1 155 ? -6.803 -8.600 28.048 1.00 78.44 155 VAL A CA 1
ATOM 1163 C C . VAL A 1 155 ? -7.823 -9.229 27.082 1.00 78.44 155 VAL A C 1
ATOM 1165 O O . VAL A 1 155 ? -7.782 -10.442 26.865 1.00 78.44 155 VAL A O 1
ATOM 1168 N N . THR A 1 156 ? -8.703 -8.434 26.449 1.00 83.44 156 THR A N 1
ATOM 1169 C CA . THR A 1 156 ? -9.669 -8.944 25.459 1.00 83.44 156 THR A CA 1
ATOM 1170 C C . THR A 1 156 ? -8.997 -9.607 24.265 1.00 83.44 156 THR A C 1
ATOM 1172 O O . THR A 1 156 ? -9.544 -10.582 23.760 1.00 83.44 156 THR A O 1
ATOM 1175 N N . ALA A 1 157 ? -7.792 -9.183 23.869 1.00 76.50 157 ALA A N 1
ATOM 1176 C CA . ALA A 1 157 ? -7.065 -9.790 22.752 1.00 76.50 157 ALA A CA 1
ATOM 1177 C C . ALA A 1 157 ? -6.764 -11.285 22.991 1.00 76.50 157 ALA A C 1
ATOM 1179 O O . ALA A 1 157 ? -6.763 -12.094 22.061 1.00 76.50 157 ALA A O 1
ATOM 1180 N N . GLY A 1 158 ? -6.534 -11.680 24.249 1.00 76.81 158 GLY A N 1
ATOM 1181 C CA . GLY A 1 158 ? -6.397 -13.091 24.621 1.00 76.81 158 GLY A CA 1
ATOM 1182 C C . GLY A 1 158 ? -7.723 -13.850 24.519 1.00 76.81 158 GLY A C 1
ATOM 1183 O O . GLY A 1 158 ? -7.756 -14.982 24.038 1.00 76.81 158 GLY A O 1
ATOM 1184 N N . PHE A 1 159 ? -8.828 -13.218 24.923 1.00 90.12 159 PHE A N 1
ATOM 1185 C CA . PHE A 1 159 ? -10.170 -13.809 24.879 1.00 90.12 159 PHE A CA 1
ATOM 1186 C C . PHE A 1 159 ? -10.700 -13.968 23.454 1.00 90.12 159 PHE A C 1
ATOM 1188 O O . PHE A 1 159 ? -11.284 -15.001 23.135 1.00 90.12 159 PHE A O 1
ATOM 1195 N N . GLU A 1 160 ? -10.448 -12.996 22.581 1.00 86.25 160 GLU A N 1
ATOM 1196 C CA . GLU A 1 160 ? -10.792 -13.063 21.157 1.00 86.25 160 GLU A CA 1
ATOM 1197 C C . GLU A 1 160 ? -10.115 -14.252 20.477 1.00 86.25 160 GLU A C 1
ATOM 1199 O O . GLU A 1 160 ? -10.775 -15.020 19.782 1.00 86.25 160 GLU A O 1
ATOM 1204 N N . ARG A 1 161 ? -8.834 -14.489 20.774 1.00 82.94 161 ARG A N 1
ATOM 1205 C CA . ARG A 1 161 ? -8.092 -15.642 20.249 1.00 82.94 161 ARG A CA 1
ATOM 1206 C C . ARG A 1 161 ? -8.684 -16.982 20.690 1.00 82.94 161 ARG A C 1
ATOM 1208 O O . ARG A 1 161 ? -8.706 -17.931 19.912 1.00 82.94 161 ARG A O 1
ATOM 1215 N N . ILE A 1 162 ? -9.168 -17.065 21.933 1.00 87.56 162 ILE A N 1
ATOM 1216 C CA . ILE A 1 162 ? -9.897 -18.246 22.425 1.00 87.56 162 ILE A CA 1
ATOM 1217 C C . ILE A 1 162 ? -11.216 -18.395 21.656 1.00 87.56 162 ILE A C 1
ATOM 1219 O O . ILE A 1 162 ? -11.555 -19.496 21.222 1.00 87.56 162 ILE A O 1
ATOM 1223 N N . ALA A 1 163 ? -11.933 -17.288 21.448 1.00 89.69 163 ALA A N 1
ATOM 1224 C CA . ALA A 1 163 ? -13.218 -17.269 20.759 1.00 89.69 163 ALA A CA 1
ATOM 1225 C C . ALA A 1 163 ? -13.124 -17.614 19.259 1.00 89.69 163 ALA A C 1
ATOM 1227 O O . ALA A 1 163 ? -14.097 -18.085 18.675 1.00 89.69 163 ALA A O 1
ATOM 1228 N N . GLU A 1 164 ? -11.963 -17.401 18.637 1.00 86.19 164 GLU A N 1
ATOM 1229 C CA . GLU A 1 164 ? -11.675 -17.732 17.233 1.00 86.19 164 GLU A CA 1
ATOM 1230 C C . GLU A 1 164 ? -11.415 -19.221 16.975 1.00 86.19 164 GLU A C 1
ATOM 1232 O O . GLU A 1 164 ? -11.347 -19.650 15.820 1.00 86.19 164 GLU A O 1
ATOM 1237 N N . SER A 1 165 ? -11.278 -20.024 18.031 1.00 87.75 165 SER A N 1
ATOM 1238 C CA . SER A 1 165 ? -11.139 -21.471 17.907 1.00 87.75 165 SER A CA 1
ATOM 1239 C C . SER A 1 165 ? -12.364 -22.089 17.227 1.00 87.75 165 SER A C 1
ATOM 1241 O O . SER A 1 165 ? -13.501 -21.819 17.605 1.00 87.75 165 SER A O 1
ATOM 1243 N N . GLN A 1 166 ? -12.143 -23.013 16.285 1.00 89.12 166 GLN A N 1
ATOM 1244 C CA . GLN A 1 166 ? -13.225 -23.773 15.633 1.00 89.12 166 GLN A CA 1
ATOM 1245 C C . GLN A 1 166 ? -14.047 -24.620 16.621 1.00 89.12 166 GLN A C 1
ATOM 1247 O O . GLN A 1 166 ? -15.162 -25.033 16.309 1.00 89.12 166 GLN A O 1
ATOM 1252 N N . ASN A 1 167 ? -13.497 -24.871 17.812 1.00 92.38 167 ASN A N 1
ATOM 1253 C CA . ASN A 1 167 ? -14.135 -25.638 18.875 1.00 92.38 167 ASN A CA 1
ATOM 1254 C C . ASN A 1 167 ? -14.887 -24.757 19.892 1.00 92.38 167 ASN A C 1
ATOM 1256 O O . ASN A 1 167 ? -15.383 -25.280 20.889 1.00 92.38 167 ASN A O 1
ATOM 1260 N N . PHE A 1 168 ? -14.972 -23.442 19.672 1.00 96.19 168 PHE A N 1
ATOM 1261 C CA . PHE A 1 168 ? -15.686 -22.502 20.536 1.00 96.19 168 PHE A CA 1
ATOM 1262 C C . PHE A 1 168 ? -16.948 -21.966 19.854 1.00 96.19 168 PHE A C 1
ATOM 1264 O O . PHE A 1 168 ? -16.920 -21.603 18.678 1.00 96.19 168 PHE A O 1
ATOM 1271 N N . ARG A 1 169 ? -18.048 -21.845 20.603 1.00 96.50 169 ARG A N 1
ATOM 1272 C CA . ARG A 1 169 ? -19.247 -21.115 20.174 1.00 96.50 169 ARG A CA 1
ATOM 1273 C C . ARG A 1 169 ? -19.719 -20.166 21.266 1.00 96.50 169 ARG A C 1
ATOM 1275 O O . ARG A 1 169 ? -19.709 -20.499 22.448 1.00 96.50 169 ARG A O 1
ATOM 1282 N N . PHE A 1 170 ? -20.170 -18.989 20.850 1.00 97.50 170 PHE A N 1
ATOM 1283 C CA . PHE A 1 170 ? -20.757 -17.979 21.725 1.00 97.50 170 PHE A CA 1
ATOM 1284 C C . PHE A 1 170 ? -22.264 -17.885 21.485 1.00 97.50 170 PHE A C 1
ATOM 1286 O O . PHE A 1 170 ? -22.692 -17.779 20.336 1.00 97.50 170 PHE A O 1
ATOM 1293 N N . PHE A 1 171 ? -23.036 -17.891 22.569 1.00 97.50 171 PHE A N 1
ATOM 1294 C CA . PHE A 1 171 ? -24.483 -17.708 22.606 1.00 97.50 171 PHE A CA 1
ATOM 1295 C C . PHE A 1 171 ? -24.814 -16.533 23.538 1.00 97.50 171 PHE A C 1
ATOM 1297 O O . PHE A 1 171 ? -25.099 -16.713 24.724 1.00 97.50 171 PHE A O 1
ATOM 1304 N N . GLY A 1 172 ? -24.735 -15.319 22.999 1.00 96.81 172 GLY A N 1
ATOM 1305 C CA . GLY A 1 172 ? -25.185 -14.090 23.644 1.00 96.81 172 GLY A CA 1
ATOM 1306 C C . GLY A 1 172 ? -26.702 -13.921 23.582 1.00 96.81 172 GLY A C 1
ATOM 1307 O O . GLY A 1 172 ? -27.386 -14.578 22.793 1.00 96.81 172 GLY A O 1
ATOM 1308 N N . ASN A 1 173 ? -27.220 -13.008 24.400 1.00 97.00 173 ASN A N 1
ATOM 1309 C CA . ASN A 1 173 ? -28.654 -12.788 24.615 1.00 97.00 173 ASN A CA 1
ATOM 1310 C C . ASN A 1 173 ? -29.408 -14.034 25.141 1.00 97.00 173 ASN A C 1
ATOM 1312 O O . ASN A 1 173 ? -30.602 -14.200 24.900 1.00 97.00 173 ASN A O 1
ATOM 1316 N N . VAL A 1 174 ? -28.712 -14.917 25.868 1.00 96.62 174 VAL A N 1
ATOM 1317 C CA . VAL A 1 174 ? -29.266 -16.138 26.474 1.00 96.62 174 VAL A CA 1
ATOM 1318 C C . VAL A 1 174 ? -29.026 -16.128 27.980 1.00 96.62 174 VAL A C 1
ATOM 1320 O O . VAL A 1 174 ? -27.901 -16.267 28.464 1.00 96.62 174 VAL A O 1
ATOM 1323 N N . GLN A 1 175 ? -30.100 -16.008 28.753 1.00 94.12 175 GLN A N 1
ATOM 1324 C CA . GLN A 1 175 ? -30.051 -15.989 30.209 1.00 94.12 175 GLN A CA 1
ATOM 1325 C C . GLN A 1 175 ? -30.417 -17.355 30.799 1.00 94.12 175 GLN A C 1
ATOM 1327 O O . GLN A 1 175 ? -31.552 -17.825 30.695 1.00 94.12 175 GLN A O 1
ATOM 1332 N N . ILE A 1 176 ? -29.467 -17.972 31.500 1.00 93.75 176 ILE A N 1
ATOM 1333 C CA . ILE A 1 176 ? -29.706 -19.212 32.248 1.00 93.75 176 ILE A CA 1
ATOM 1334 C C . ILE A 1 176 ? -30.558 -18.912 33.491 1.00 93.75 176 ILE A C 1
ATOM 1336 O O . ILE A 1 176 ? -30.307 -17.941 34.202 1.00 93.75 176 ILE A O 1
ATOM 1340 N N . GLY A 1 177 ? -31.585 -19.729 33.723 1.00 88.69 177 GLY A N 1
ATOM 1341 C CA . GLY A 1 177 ? -32.671 -19.506 34.685 1.00 88.69 177 GLY A CA 1
ATOM 1342 C C . GLY A 1 177 ? -33.935 -18.905 34.053 1.00 88.69 177 GLY A C 1
ATOM 1343 O O . GLY A 1 177 ? -35.025 -19.127 34.564 1.00 88.69 177 GLY A O 1
ATOM 1344 N N . ARG A 1 178 ? -33.817 -18.205 32.912 1.00 90.25 178 ARG A N 1
ATOM 1345 C CA . ARG A 1 178 ? -34.959 -17.628 32.173 1.00 90.25 178 ARG A CA 1
ATOM 1346 C C . ARG A 1 178 ? -35.237 -18.371 30.867 1.00 90.25 178 ARG A C 1
ATOM 1348 O O . ARG A 1 178 ? -36.343 -18.857 30.660 1.00 90.25 178 ARG A O 1
ATOM 1355 N N . ASP A 1 179 ? -34.232 -18.455 30.000 1.00 93.75 179 ASP A N 1
ATOM 1356 C CA . ASP A 1 179 ? -34.362 -18.997 28.641 1.00 93.75 179 ASP A CA 1
ATOM 1357 C C . ASP A 1 179 ? -34.038 -20.502 28.605 1.00 93.75 179 ASP A C 1
ATOM 1359 O O . ASP A 1 179 ? -34.707 -21.296 27.933 1.00 93.75 179 ASP A O 1
ATOM 1363 N N . LEU A 1 180 ? -33.033 -20.908 29.390 1.00 93.94 180 LEU A N 1
ATOM 1364 C CA . LEU A 1 180 ? -32.615 -22.295 29.613 1.00 93.94 180 LEU A CA 1
ATOM 1365 C C . LEU A 1 180 ? -32.492 -22.568 31.116 1.00 93.94 180 LEU A C 1
ATOM 1367 O O . LEU A 1 180 ? -31.969 -21.736 31.853 1.00 93.94 180 LEU A O 1
ATOM 1371 N N . SER A 1 181 ? -32.933 -23.738 31.572 1.00 91.94 181 SER A N 1
ATOM 1372 C CA . SER A 1 181 ? -32.754 -24.200 32.957 1.00 91.94 181 SER A CA 1
ATOM 1373 C C . SER A 1 181 ? -31.383 -24.855 33.161 1.00 91.94 181 SER A C 1
ATOM 1375 O O . SER A 1 181 ? -30.722 -25.265 32.203 1.00 91.94 181 SER A O 1
ATOM 1377 N N . SER A 1 182 ? -30.962 -25.024 34.420 1.00 89.12 182 SER A N 1
ATOM 1378 C CA . SER A 1 182 ? -29.758 -25.814 34.725 1.00 89.12 182 SER A CA 1
ATOM 1379 C C . SER A 1 182 ? -29.914 -27.270 34.257 1.00 89.12 182 SER A C 1
ATOM 1381 O O . SER A 1 182 ? -28.965 -27.897 33.782 1.00 89.12 182 SER A O 1
ATOM 1383 N N . ALA A 1 183 ? -31.143 -27.796 34.316 1.00 88.62 183 ALA A N 1
ATOM 1384 C CA . ALA A 1 183 ? -31.481 -29.125 33.828 1.00 88.62 183 ALA A CA 1
ATOM 1385 C C . ALA A 1 183 ? -31.326 -29.257 32.306 1.00 88.62 183 ALA A C 1
ATOM 1387 O O . ALA A 1 183 ? -30.812 -30.280 31.849 1.00 88.62 183 ALA A O 1
ATOM 1388 N N . ASP A 1 184 ? -31.705 -28.232 31.536 1.00 91.75 184 ASP A N 1
ATOM 1389 C CA . ASP A 1 184 ? -31.517 -28.217 30.081 1.00 91.75 184 ASP A CA 1
ATOM 1390 C C . ASP A 1 184 ? -30.028 -28.354 29.733 1.00 91.75 184 ASP A C 1
ATOM 1392 O O . ASP A 1 184 ? -29.655 -29.212 28.930 1.00 91.75 184 ASP A O 1
ATOM 1396 N N . LEU A 1 185 ? -29.157 -27.581 30.393 1.00 92.94 185 LEU A N 1
ATOM 1397 C CA . LEU A 1 185 ? -27.709 -27.655 30.166 1.00 92.94 185 LEU A CA 1
ATOM 1398 C C . LEU A 1 185 ? -27.153 -29.043 30.515 1.00 92.94 185 LEU A C 1
ATOM 1400 O O . LEU A 1 185 ? -26.433 -29.645 29.716 1.00 92.94 185 LEU A O 1
ATOM 1404 N N . ARG A 1 186 ? -27.557 -29.621 31.651 1.00 89.62 186 ARG A N 1
ATOM 1405 C CA . ARG A 1 186 ? -27.133 -30.978 32.034 1.00 89.62 186 ARG A CA 1
ATOM 1406 C C . ARG A 1 186 ? -27.548 -32.052 31.029 1.00 89.62 186 ARG A C 1
ATOM 1408 O O . ARG A 1 186 ? -26.894 -33.085 30.985 1.00 89.62 186 ARG A O 1
ATOM 1415 N N . GLN A 1 187 ? -28.606 -31.870 30.243 1.00 91.25 187 GLN A N 1
ATOM 1416 C CA . GLN A 1 187 ? -29.004 -32.858 29.230 1.00 91.25 187 GLN A CA 1
ATOM 1417 C C . GLN A 1 187 ? -28.135 -32.797 27.965 1.00 91.25 187 GLN A C 1
ATOM 1419 O O . GLN A 1 187 ? -27.955 -33.824 27.307 1.00 91.25 187 GLN A O 1
ATOM 1424 N N . HIS A 1 188 ? -27.580 -31.623 27.647 1.00 94.00 188 HIS A N 1
ATOM 1425 C CA . HIS A 1 188 ? -26.875 -31.345 26.388 1.00 94.00 188 HIS A CA 1
ATOM 1426 C C . HIS A 1 188 ? -25.345 -31.294 26.539 1.00 94.00 188 HIS A C 1
ATOM 1428 O O . HIS A 1 188 ? -24.629 -31.402 25.541 1.00 94.00 188 HIS A O 1
ATOM 1434 N N . TYR A 1 189 ? -24.832 -31.193 27.770 1.00 95.12 189 TYR A N 1
ATOM 1435 C CA . TYR A 1 189 ? -23.403 -31.047 28.054 1.00 95.12 189 TYR A CA 1
ATOM 1436 C C . TYR A 1 189 ? -22.881 -32.087 29.050 1.00 95.12 189 TYR A C 1
ATOM 1438 O O . TYR A 1 189 ? -23.575 -32.525 29.967 1.00 95.12 189 TYR A O 1
ATOM 1446 N N . HIS A 1 190 ? -21.620 -32.480 28.865 1.00 93.94 190 HIS A N 1
ATOM 1447 C CA . HIS A 1 190 ? -20.902 -33.405 29.745 1.00 93.94 190 HIS A CA 1
ATOM 1448 C C . HIS A 1 190 ? -20.413 -32.722 31.029 1.00 93.94 190 HIS A C 1
ATOM 1450 O O . HIS A 1 190 ? -20.103 -33.410 31.994 1.00 93.94 190 HIS A O 1
ATOM 1456 N N . GLY A 1 191 ? -20.378 -31.390 31.049 1.00 94.81 191 GLY A N 1
ATOM 1457 C CA . GLY A 1 191 ? -20.119 -30.577 32.229 1.00 94.81 191 GLY A CA 1
ATOM 1458 C C . GLY A 1 191 ? -20.516 -29.123 31.984 1.00 94.81 191 GLY A C 1
ATOM 1459 O O . GLY A 1 191 ? -20.429 -28.637 30.851 1.00 94.81 191 GLY A O 1
ATOM 1460 N N . VAL A 1 192 ? -20.974 -28.451 33.038 1.00 96.25 192 VAL A N 1
ATOM 1461 C CA . VAL A 1 192 ? -21.422 -27.053 33.007 1.00 96.25 192 VAL A CA 1
ATOM 1462 C C . VAL A 1 192 ? -20.625 -26.255 34.032 1.00 96.25 192 VAL A C 1
ATOM 1464 O O . VAL A 1 192 ? -20.588 -26.623 35.202 1.00 96.25 192 VAL A O 1
ATOM 1467 N N . ILE A 1 193 ? -19.988 -25.162 33.611 1.00 97.62 193 ILE A N 1
ATOM 1468 C CA . ILE A 1 193 ? -19.226 -24.268 34.491 1.00 97.62 193 ILE A CA 1
ATOM 1469 C C . ILE A 1 193 ? -19.947 -22.925 34.599 1.00 97.62 193 ILE A C 1
ATOM 1471 O O . ILE A 1 193 ? -20.061 -22.185 33.626 1.00 97.62 193 ILE A O 1
ATOM 1475 N N . TYR A 1 194 ? -20.383 -22.570 35.800 1.00 96.81 194 TYR A N 1
ATOM 1476 C CA . TYR A 1 194 ? -20.980 -21.278 36.110 1.00 96.81 194 TYR A CA 1
ATOM 1477 C C . TYR A 1 194 ? -19.891 -20.275 36.510 1.00 96.81 194 TYR A C 1
ATOM 1479 O O . TYR A 1 194 ? -19.172 -20.466 37.494 1.00 96.81 194 TYR A O 1
ATOM 1487 N N . ALA A 1 195 ? -19.768 -19.199 35.735 1.00 96.12 195 ALA A N 1
ATOM 1488 C CA . ALA A 1 195 ? -18.715 -18.187 35.821 1.00 96.12 195 ALA A CA 1
ATOM 1489 C C . ALA A 1 195 ? -19.275 -16.746 35.764 1.00 96.12 195 ALA A C 1
ATOM 1491 O O . ALA A 1 195 ? -18.587 -15.820 35.331 1.00 96.12 195 ALA A O 1
ATOM 1492 N N . THR A 1 196 ? -20.510 -16.540 36.238 1.00 91.00 196 THR A N 1
ATOM 1493 C CA . THR A 1 196 ? -21.277 -15.277 36.155 1.00 91.00 196 THR A CA 1
ATOM 1494 C C . THR A 1 196 ? -20.703 -14.103 36.960 1.00 91.00 196 THR A C 1
ATOM 1496 O O . THR A 1 196 ? -21.124 -12.966 36.774 1.00 91.00 196 THR A O 1
ATOM 1499 N N . GLY A 1 197 ? -19.702 -14.342 37.813 1.00 85.81 197 GLY A N 1
ATOM 1500 C CA . GLY A 1 197 ? -19.013 -13.297 38.576 1.00 85.81 197 GLY A CA 1
ATOM 1501 C C . GLY A 1 197 ? -19.848 -12.683 39.710 1.00 85.81 197 GLY A C 1
ATOM 1502 O O . GLY A 1 197 ? -20.856 -13.244 40.132 1.00 85.81 197 GLY A O 1
ATOM 1503 N N . GLY A 1 198 ? -19.382 -11.547 40.245 1.00 84.00 198 GLY A N 1
ATOM 1504 C CA . GLY A 1 198 ? -20.132 -10.722 41.196 1.00 84.00 198 GLY A CA 1
ATOM 1505 C C . GLY A 1 198 ? -20.763 -9.543 40.464 1.00 84.00 198 GLY A C 1
ATOM 1506 O O . GLY A 1 198 ? -20.036 -8.670 40.003 1.00 84.00 198 GLY A O 1
ATOM 1507 N N . SER A 1 199 ? -22.084 -9.540 40.327 1.00 81.44 199 SER A N 1
ATOM 1508 C CA . SER A 1 199 ? -22.840 -8.582 39.508 1.00 81.44 199 SER A CA 1
ATOM 1509 C C . SER A 1 199 ? -23.640 -7.570 40.329 1.00 81.44 199 SER A C 1
ATOM 1511 O O . SER A 1 199 ? -24.222 -6.660 39.752 1.00 81.44 199 SER A O 1
ATOM 1513 N N . GLN A 1 200 ? -23.690 -7.715 41.657 1.00 87.94 200 GLN A N 1
ATOM 1514 C CA . GLN A 1 200 ? -24.487 -6.855 42.532 1.00 87.94 200 GLN A CA 1
ATOM 1515 C C . GLN A 1 200 ? -23.653 -6.278 43.669 1.00 87.94 200 GLN A C 1
ATOM 1517 O O . GLN A 1 200 ? -22.814 -6.961 44.256 1.00 87.94 200 GLN A O 1
ATOM 1522 N N . SER A 1 201 ? -23.923 -5.031 44.042 1.00 89.94 201 SER A N 1
ATOM 1523 C CA . SER A 1 201 ? -23.380 -4.434 45.260 1.00 89.94 201 SER A CA 1
ATOM 1524 C C . SER A 1 201 ? -24.007 -5.076 46.493 1.00 89.94 201 SER A C 1
ATOM 1526 O O . SER A 1 201 ? -25.198 -5.383 46.516 1.00 89.94 201 SER A O 1
ATOM 1528 N N . ARG A 1 202 ? -23.217 -5.242 47.557 1.00 87.50 202 ARG A N 1
ATOM 1529 C CA . ARG A 1 202 ? -23.770 -5.623 48.862 1.00 87.50 202 ARG A CA 1
ATOM 1530 C C . ARG A 1 202 ? -24.716 -4.532 49.376 1.00 87.50 202 ARG A C 1
ATOM 1532 O O . ARG A 1 202 ? -24.341 -3.361 49.301 1.00 87.50 202 ARG A O 1
ATOM 1539 N N . PRO A 1 203 ? -25.890 -4.888 49.923 1.00 84.44 203 PRO A N 1
ATOM 1540 C CA . PRO A 1 203 ? -26.867 -3.908 50.381 1.00 84.44 203 PRO A CA 1
ATOM 1541 C C . PRO A 1 203 ? -26.336 -3.102 51.570 1.00 84.44 203 PRO A C 1
ATOM 1543 O O . PRO A 1 203 ? -25.721 -3.650 52.490 1.00 84.44 203 PRO A O 1
ATOM 1546 N N . LEU A 1 204 ? -26.614 -1.799 51.576 1.00 87.94 204 LEU A N 1
ATOM 1547 C CA . LEU A 1 204 ? -26.269 -0.912 52.680 1.00 87.94 204 LEU A CA 1
ATOM 1548 C C . LEU A 1 204 ? -27.410 -0.886 53.707 1.00 87.94 204 LEU A C 1
ATOM 1550 O O . LEU A 1 204 ? -28.418 -0.219 53.520 1.00 87.94 204 LEU A O 1
ATOM 1554 N N . SER A 1 205 ? -27.262 -1.637 54.798 1.00 87.25 205 SER A N 1
ATOM 1555 C CA . SER A 1 205 ? -28.290 -1.756 55.848 1.00 87.25 205 SER A CA 1
ATOM 1556 C C . SER A 1 205 ? -28.141 -0.674 56.927 1.00 87.25 205 SER A C 1
ATOM 1558 O O . SER A 1 205 ? -27.867 -0.989 58.085 1.00 87.25 205 SER A O 1
ATOM 1560 N N . LEU A 1 206 ? -28.267 0.599 56.544 1.00 93.19 206 LEU A N 1
ATOM 1561 C CA . LEU A 1 206 ? -28.220 1.746 57.462 1.00 93.19 206 LEU A CA 1
ATOM 1562 C C . LEU A 1 206 ? -29.538 2.537 57.418 1.00 93.19 206 LEU A C 1
ATOM 1564 O O . LEU A 1 206 ? -30.163 2.594 56.361 1.00 93.19 206 LEU A O 1
ATOM 1568 N N . PRO A 1 207 ? -29.965 3.166 58.529 1.00 93.75 207 PRO A N 1
ATOM 1569 C CA . PRO A 1 207 ? -31.141 4.035 58.533 1.00 93.75 207 PRO A CA 1
ATOM 1570 C C . PRO A 1 207 ? -31.038 5.147 57.476 1.00 93.75 207 PRO A C 1
ATOM 1572 O O . PRO A 1 207 ? -30.024 5.845 57.427 1.00 93.75 207 PRO A O 1
ATOM 1575 N N . GLY A 1 208 ? -32.074 5.316 56.648 1.00 91.69 208 GLY A N 1
ATOM 1576 C CA . GLY A 1 208 ? -32.130 6.339 55.597 1.00 91.69 208 GLY A CA 1
ATOM 1577 C C . GLY A 1 208 ? -31.416 5.966 54.291 1.00 91.69 208 GLY A C 1
ATOM 1578 O O . GLY A 1 208 ? -31.355 6.792 53.382 1.00 91.69 208 GLY A O 1
ATOM 1579 N N . ALA A 1 209 ? -30.866 4.751 54.168 1.00 91.06 209 ALA A N 1
ATOM 1580 C CA . ALA A 1 209 ? -30.171 4.295 52.957 1.00 91.06 209 ALA A CA 1
ATOM 1581 C C . ALA A 1 209 ? -31.099 4.129 51.734 1.00 91.06 209 ALA A C 1
ATOM 1583 O O . ALA A 1 209 ? -30.616 3.962 50.619 1.00 91.06 209 ALA A O 1
ATOM 1584 N N . GLU A 1 210 ? -32.416 4.178 51.937 1.00 91.38 210 GLU A N 1
ATOM 1585 C CA . GLU A 1 210 ? -33.452 4.181 50.901 1.00 91.38 210 GLU A CA 1
ATOM 1586 C C . GLU A 1 210 ? -33.689 5.553 50.240 1.00 91.38 210 GLU A C 1
ATOM 1588 O O . GLU A 1 210 ? -34.501 5.650 49.317 1.00 91.38 210 GLU A O 1
ATOM 1593 N N . ALA A 1 211 ? -33.026 6.614 50.714 1.00 92.81 211 ALA A N 1
ATOM 1594 C CA . ALA A 1 211 ? -33.123 7.942 50.116 1.00 92.81 211 ALA A CA 1
ATOM 1595 C C . ALA A 1 211 ? -32.603 7.966 48.664 1.00 92.81 211 ALA A C 1
ATOM 1597 O O . ALA A 1 211 ? -31.734 7.185 48.273 1.00 92.81 211 ALA A O 1
ATOM 1598 N N . GLY A 1 212 ? -33.121 8.900 47.862 1.00 92.94 212 GLY A N 1
ATOM 1599 C CA . GLY A 1 212 ? -32.673 9.114 46.488 1.00 92.94 212 GLY A CA 1
ATOM 1600 C C . GLY A 1 212 ? -31.205 9.546 46.397 1.00 92.94 212 GLY A C 1
ATOM 1601 O O . GLY A 1 212 ? -30.654 10.135 47.328 1.00 92.94 212 GLY A O 1
ATOM 1602 N N . ASN A 1 213 ? -30.585 9.255 45.249 1.00 95.38 213 ASN A N 1
ATOM 1603 C CA . ASN A 1 213 ? -29.174 9.525 44.941 1.00 95.38 213 ASN A CA 1
ATOM 1604 C C . ASN A 1 213 ? -28.156 8.802 45.848 1.00 95.38 213 ASN A C 1
ATOM 1606 O O . ASN A 1 213 ? -27.027 9.266 46.031 1.00 95.38 213 ASN A O 1
ATOM 1610 N N . ILE A 1 214 ? -28.554 7.651 46.399 1.00 96.50 214 ILE A N 1
ATOM 1611 C CA . ILE A 1 214 ? -27.680 6.686 47.072 1.00 96.50 214 ILE A CA 1
ATOM 1612 C C . ILE A 1 214 ? -27.592 5.431 46.197 1.00 96.50 214 ILE A C 1
ATOM 1614 O O . ILE A 1 214 ? -28.600 4.766 45.965 1.00 96.50 214 ILE A O 1
ATOM 1618 N N . PHE A 1 215 ? -26.395 5.090 45.715 1.00 95.81 215 PHE A N 1
ATOM 1619 C CA . PHE A 1 215 ? -26.200 3.984 44.771 1.00 95.81 215 PHE A CA 1
ATOM 1620 C C . PHE A 1 215 ? -25.158 2.970 45.239 1.00 95.81 215 PHE A C 1
ATOM 1622 O O . PHE A 1 215 ? -24.151 3.308 45.868 1.00 95.81 215 PHE A O 1
ATOM 1629 N N . GLY A 1 216 ? -25.359 1.711 44.859 1.00 95.25 216 GLY A N 1
ATOM 1630 C CA . GLY A 1 216 ? -24.308 0.706 44.915 1.00 95.25 216 GLY A CA 1
ATOM 1631 C C . GLY A 1 216 ? -23.255 0.967 43.844 1.00 95.25 216 GLY A C 1
ATOM 1632 O O . GLY A 1 216 ? -23.567 1.385 42.729 1.00 95.25 216 GLY A O 1
ATOM 1633 N N . SER A 1 217 ? -21.989 0.694 44.155 1.00 94.50 217 SER A N 1
ATOM 1634 C CA . SER A 1 217 ? -20.906 0.885 43.187 1.00 94.50 217 SER A CA 1
ATOM 1635 C C . SER A 1 217 ? -21.045 0.044 41.915 1.00 94.50 217 SER A C 1
ATOM 1637 O O . SER A 1 217 ? -20.602 0.499 40.875 1.00 94.50 217 SER A O 1
ATOM 1639 N N . SER A 1 218 ? -21.669 -1.138 41.950 1.00 92.94 218 SER A N 1
ATOM 1640 C CA . SER A 1 218 ? -21.932 -1.940 40.741 1.00 92.94 218 SER A CA 1
ATOM 1641 C C . SER A 1 218 ? -22.874 -1.220 39.777 1.00 92.94 218 SER A C 1
ATOM 1643 O O . SER A 1 218 ? -22.584 -1.164 38.586 1.00 92.94 218 SER A O 1
ATOM 1645 N N . ASN A 1 219 ? -23.931 -0.594 40.302 1.00 94.00 219 ASN A N 1
ATOM 1646 C CA . ASN A 1 219 ? -24.876 0.194 39.517 1.00 94.00 219 ASN A CA 1
ATOM 1647 C C . ASN A 1 219 ? -24.182 1.421 38.919 1.00 94.00 219 ASN A C 1
ATOM 1649 O O . ASN A 1 219 ? -24.231 1.646 37.716 1.00 94.00 219 ASN A O 1
ATOM 1653 N N . PHE A 1 220 ? -23.451 2.174 39.747 1.00 95.88 220 PHE A N 1
ATOM 1654 C CA . PHE A 1 220 ? -22.762 3.389 39.306 1.00 95.88 220 PHE A CA 1
ATOM 1655 C C . PHE A 1 220 ? -21.655 3.108 38.274 1.00 95.88 220 PHE A C 1
ATOM 1657 O O . PHE A 1 220 ? -21.519 3.838 37.294 1.00 95.88 220 PHE A O 1
ATOM 1664 N N . VAL A 1 221 ? -20.890 2.027 38.468 1.00 95.62 221 VAL A N 1
ATOM 1665 C CA . VAL A 1 221 ? -19.879 1.552 37.509 1.00 95.62 221 VAL A CA 1
ATOM 1666 C C . VAL A 1 221 ? -20.525 1.083 36.214 1.00 95.62 221 VAL A C 1
ATOM 1668 O O . VAL A 1 221 ? -20.055 1.428 35.130 1.00 95.62 221 VAL A O 1
ATOM 1671 N N . GLY A 1 222 ? -21.618 0.327 36.317 1.00 94.69 222 GLY A N 1
ATOM 1672 C CA . GLY A 1 222 ? -22.394 -0.095 35.161 1.00 94.69 222 GLY A CA 1
ATOM 1673 C C . GLY A 1 222 ? -22.917 1.100 34.368 1.00 94.69 222 GLY A C 1
ATOM 1674 O O . GLY A 1 222 ? -22.775 1.112 33.150 1.00 94.69 222 GLY A O 1
ATOM 1675 N N . TRP A 1 223 ? -23.427 2.132 35.040 1.00 95.75 223 TRP A N 1
ATOM 1676 C CA . TRP A 1 223 ? -23.934 3.350 34.408 1.00 95.75 223 TRP A CA 1
ATOM 1677 C C . TRP A 1 223 ? -22.875 4.043 33.544 1.00 95.75 223 TRP A C 1
ATOM 1679 O O . TRP A 1 223 ? -23.092 4.209 32.343 1.00 95.75 223 TRP A O 1
ATOM 1689 N N . TYR A 1 224 ? -21.698 4.372 34.092 1.00 95.50 224 TYR A N 1
ATOM 1690 C CA . TYR A 1 224 ? -20.683 5.064 33.288 1.00 95.50 224 TYR A CA 1
ATOM 1691 C C . TYR A 1 224 ? -20.057 4.172 32.206 1.00 95.50 224 TYR A C 1
ATOM 1693 O O . TYR A 1 224 ? -19.578 4.672 31.188 1.00 95.50 224 TYR A O 1
ATOM 1701 N N . ASN A 1 225 ? -20.064 2.847 32.384 1.00 94.94 225 ASN A N 1
ATOM 1702 C CA . ASN A 1 225 ? -19.571 1.913 31.370 1.00 94.94 225 ASN A CA 1
ATOM 1703 C C . ASN A 1 225 ? -20.612 1.539 30.308 1.00 94.94 225 ASN A C 1
ATOM 1705 O O . ASN A 1 225 ? -20.256 0.849 29.345 1.00 94.94 225 ASN A O 1
ATOM 1709 N N . GLY A 1 226 ? -21.865 1.971 30.466 1.00 94.62 226 GLY A N 1
ATOM 1710 C CA . GLY A 1 226 ? -22.950 1.675 29.533 1.00 94.62 226 GLY A CA 1
ATOM 1711 C C . GLY A 1 226 ? -23.506 0.258 29.663 1.00 94.62 226 GLY A C 1
ATOM 1712 O O . GLY A 1 226 ? -23.867 -0.362 28.663 1.00 94.62 226 GLY A O 1
ATOM 1713 N N . HIS A 1 227 ? -23.528 -0.294 30.876 1.00 95.38 227 HIS A N 1
ATOM 1714 C CA . HIS A 1 227 ? -24.153 -1.581 31.155 1.00 95.38 227 HIS A CA 1
ATOM 1715 C C . HIS A 1 227 ? -25.679 -1.483 30.953 1.00 95.38 227 HIS A C 1
ATOM 1717 O O . HIS A 1 227 ? -26.304 -0.610 31.559 1.00 95.38 227 HIS A O 1
ATOM 1723 N N . PRO A 1 228 ? -26.313 -2.385 30.177 1.00 94.44 228 PRO A N 1
ATOM 1724 C CA . PRO A 1 228 ? -27.721 -2.231 29.801 1.00 94.44 228 PRO A CA 1
ATOM 1725 C C . PRO A 1 228 ? -28.736 -2.185 30.949 1.00 94.44 228 PRO A C 1
ATOM 1727 O O . PRO A 1 228 ? -29.780 -1.555 30.813 1.00 94.44 228 PRO A O 1
ATOM 1730 N N . ASP A 1 229 ? -28.437 -2.820 32.083 1.00 92.75 229 ASP A N 1
ATOM 1731 C CA . ASP A 1 229 ? -29.309 -2.764 33.270 1.00 92.75 229 ASP A CA 1
ATOM 1732 C C . ASP A 1 229 ? -29.296 -1.392 33.969 1.00 92.75 229 ASP A C 1
ATOM 1734 O O . ASP A 1 229 ? -30.218 -1.081 34.716 1.00 92.75 229 ASP A O 1
ATOM 1738 N N . GLU A 1 230 ? -28.273 -0.567 33.729 1.00 94.44 230 GLU A N 1
ATOM 1739 C CA . GLU A 1 230 ? -28.006 0.664 34.492 1.00 94.44 230 GLU A CA 1
ATOM 1740 C C . GLU A 1 230 ? -28.230 1.939 33.667 1.00 94.44 230 GLU A C 1
ATOM 1742 O O . GLU A 1 230 ? -27.932 3.045 34.118 1.00 94.44 230 GLU A O 1
ATOM 1747 N N . VAL A 1 231 ? -28.799 1.806 32.464 1.00 87.50 231 VAL A N 1
ATOM 1748 C CA . VAL A 1 231 ? -29.102 2.932 31.560 1.00 87.50 231 VAL A CA 1
ATOM 1749 C C . VAL A 1 231 ? -30.009 3.967 32.237 1.00 87.50 231 VAL A C 1
ATOM 1751 O O . VAL A 1 231 ? -29.870 5.165 32.017 1.00 87.50 231 VAL A O 1
ATOM 1754 N N . ALA A 1 232 ? -30.912 3.520 33.114 1.00 88.94 232 ALA A N 1
ATOM 1755 C CA . ALA A 1 232 ? -31.879 4.380 33.792 1.00 88.94 232 ALA A CA 1
ATOM 1756 C C . ALA A 1 232 ? -31.390 4.983 35.128 1.00 88.94 232 ALA A C 1
ATOM 1758 O O . ALA A 1 232 ? -32.174 5.675 35.775 1.00 88.94 232 ALA A O 1
ATOM 1759 N N . LEU A 1 233 ? -30.146 4.729 35.569 1.00 90.44 233 LEU A N 1
ATOM 1760 C CA . LEU A 1 233 ? -29.676 5.114 36.914 1.00 90.44 233 LEU A CA 1
ATOM 1761 C C . LEU A 1 233 ? -29.727 6.635 37.170 1.00 90.44 233 LEU A C 1
ATOM 1763 O O . LEU A 1 233 ? -29.965 7.046 38.301 1.00 90.44 233 LEU A O 1
ATOM 1767 N N . ALA A 1 234 ? -29.519 7.447 36.123 1.00 90.44 234 ALA A N 1
ATOM 1768 C CA . ALA A 1 234 ? -29.653 8.912 36.099 1.00 90.44 234 ALA A CA 1
ATOM 1769 C C . ALA A 1 234 ? -29.223 9.634 37.405 1.00 90.44 234 ALA A C 1
ATOM 1771 O O . ALA A 1 234 ? -30.038 10.332 38.019 1.00 90.44 234 ALA A O 1
ATOM 1772 N N . PRO A 1 235 ? -27.960 9.480 37.855 1.00 94.56 235 PRO A N 1
ATOM 1773 C CA . PRO A 1 235 ? -27.486 10.100 39.089 1.00 94.56 235 PRO A CA 1
ATOM 1774 C C . PRO A 1 235 ? -27.547 11.632 39.008 1.00 94.56 235 PRO A C 1
ATOM 1776 O O . PRO A 1 235 ? -27.132 12.241 38.020 1.00 94.56 235 PRO A O 1
ATOM 1779 N N . ALA A 1 236 ? -28.025 12.275 40.073 1.00 92.94 236 ALA A N 1
ATOM 1780 C CA . ALA A 1 236 ? -28.059 13.729 40.168 1.00 92.94 236 ALA A CA 1
ATOM 1781 C C . ALA A 1 236 ? -26.675 14.259 40.574 1.00 92.94 236 ALA A C 1
ATOM 1783 O O . ALA A 1 236 ? -26.231 14.062 41.704 1.00 92.94 236 ALA A O 1
ATOM 1784 N N . LEU A 1 237 ? -25.994 14.944 39.652 1.00 95.19 237 LEU A N 1
ATOM 1785 C CA . LEU A 1 237 ? -24.619 15.433 39.844 1.00 95.19 237 LEU A CA 1
ATOM 1786 C C . LEU A 1 237 ? -24.521 16.951 40.060 1.00 95.19 237 LEU A C 1
ATOM 1788 O O . LEU A 1 237 ? -23.426 17.496 40.061 1.00 95.19 237 LEU A O 1
ATOM 1792 N N . ALA A 1 238 ? -25.645 17.654 40.223 1.00 91.38 238 ALA A N 1
ATOM 1793 C CA . ALA A 1 238 ? -25.669 19.119 40.311 1.00 91.38 238 ALA A CA 1
ATOM 1794 C C . ALA A 1 238 ? -25.183 19.684 41.660 1.00 91.38 238 ALA A C 1
ATOM 1796 O O . ALA A 1 238 ? -24.863 20.868 41.747 1.00 91.38 238 ALA A O 1
ATOM 1797 N N . GLY A 1 239 ? -25.177 18.875 42.722 1.00 91.94 239 GLY A N 1
ATOM 1798 C CA . GLY A 1 239 ? -24.712 19.313 44.037 1.00 91.94 239 GLY A CA 1
ATOM 1799 C C . GLY A 1 239 ? -23.181 19.332 44.152 1.00 91.94 239 GLY A C 1
ATOM 1800 O O . GLY A 1 239 ? -22.500 18.763 43.304 1.00 91.94 239 GLY A O 1
ATOM 1801 N N . PRO A 1 240 ? -22.626 19.971 45.199 1.00 94.25 240 PRO A N 1
ATOM 1802 C CA . PRO A 1 240 ? -21.185 20.209 45.311 1.00 94.25 240 PRO A CA 1
ATOM 1803 C C . PRO A 1 240 ? -20.383 19.034 45.887 1.00 94.25 240 PRO A C 1
ATOM 1805 O O . PRO A 1 240 ? -19.157 19.022 45.765 1.00 94.25 240 PRO A O 1
ATOM 1808 N N . THR A 1 241 ? -21.032 18.057 46.533 1.00 96.81 241 THR A N 1
ATOM 1809 C CA . THR A 1 241 ? -20.332 17.033 47.330 1.00 96.81 241 THR A CA 1
ATOM 1810 C C . THR A 1 241 ? -20.838 15.621 47.050 1.00 96.81 241 THR A C 1
ATOM 1812 O O . THR A 1 241 ? -22.033 15.346 47.198 1.00 96.81 241 THR A O 1
ATOM 1815 N N . ALA A 1 242 ? -19.922 14.714 46.707 1.00 98.00 242 ALA A N 1
ATOM 1816 C CA . ALA A 1 242 ? -20.168 13.273 46.644 1.00 98.00 242 ALA A CA 1
ATOM 1817 C C . ALA A 1 242 ? -19.486 12.559 47.815 1.00 98.00 242 ALA A C 1
ATOM 1819 O O . ALA A 1 242 ? -18.338 12.849 48.142 1.00 98.00 242 ALA A O 1
ATOM 1820 N N . VAL A 1 243 ? -20.162 11.584 48.416 1.00 98.19 243 VAL A N 1
ATOM 1821 C CA . VAL A 1 243 ? -19.599 10.714 49.452 1.00 98.19 243 VAL A CA 1
ATOM 1822 C C . VAL A 1 243 ? -19.488 9.293 48.918 1.00 98.19 243 VAL A C 1
ATOM 1824 O O . VAL A 1 243 ? -20.470 8.697 48.481 1.00 98.19 243 VAL A O 1
ATOM 1827 N N . ILE A 1 244 ? -18.295 8.716 48.987 1.00 97.94 244 ILE A N 1
ATOM 1828 C CA . ILE A 1 244 ? -18.040 7.330 48.608 1.00 97.94 244 ILE A CA 1
ATOM 1829 C C . ILE A 1 244 ? -17.734 6.527 49.872 1.00 97.94 244 ILE A C 1
ATOM 1831 O O . ILE A 1 244 ? -16.790 6.823 50.601 1.00 97.94 244 ILE A O 1
ATOM 1835 N N . ILE A 1 245 ? -18.533 5.494 50.148 1.00 96.81 245 ILE A N 1
ATOM 1836 C CA . ILE A 1 245 ? -18.344 4.619 51.313 1.00 96.81 245 ILE A CA 1
ATOM 1837 C C . ILE A 1 245 ? -17.508 3.418 50.879 1.00 96.81 245 ILE A C 1
ATOM 1839 O O . ILE A 1 245 ? -18.024 2.485 50.262 1.00 96.81 245 ILE A O 1
ATOM 1843 N N . GLY A 1 246 ? -16.222 3.427 51.211 1.00 93.94 246 GLY A N 1
ATOM 1844 C CA . GLY A 1 246 ? -15.264 2.407 50.792 1.00 93.94 246 GLY A CA 1
ATOM 1845 C C . GLY A 1 246 ? -13.930 3.016 50.371 1.00 93.94 246 GLY A C 1
ATOM 1846 O O . GLY A 1 246 ? -13.844 4.194 50.043 1.00 93.94 246 GLY A O 1
ATOM 1847 N N . ILE A 1 247 ? -12.878 2.194 50.394 1.00 92.44 247 ILE A N 1
ATOM 1848 C CA . ILE A 1 247 ? -11.498 2.640 50.151 1.00 92.44 247 ILE A CA 1
ATOM 1849 C C . ILE A 1 247 ? -10.668 1.587 49.390 1.00 92.44 247 ILE A C 1
ATOM 1851 O O . ILE A 1 247 ? -9.549 1.238 49.758 1.00 92.44 247 ILE A O 1
ATOM 1855 N N . GLY A 1 248 ? -11.270 1.008 48.349 1.00 90.44 248 GLY A N 1
ATOM 1856 C CA . GLY A 1 248 ? -10.612 0.090 47.405 1.00 90.44 248 GLY A CA 1
ATOM 1857 C C . GLY A 1 248 ? -10.521 0.685 45.998 1.00 90.44 248 GLY A C 1
ATOM 1858 O O . GLY A 1 248 ? -11.051 1.769 45.776 1.00 90.44 248 GLY A O 1
ATOM 1859 N N . ASN A 1 249 ? -9.924 -0.037 45.041 1.00 89.00 249 ASN A N 1
ATOM 1860 C CA . ASN A 1 249 ? -9.735 0.447 43.659 1.00 89.00 249 ASN A CA 1
ATOM 1861 C C . ASN A 1 249 ? -11.030 0.990 43.032 1.00 89.00 249 ASN A C 1
ATOM 1863 O O . ASN A 1 249 ? -11.062 2.134 42.612 1.00 89.00 249 ASN A O 1
ATOM 1867 N N . VAL A 1 250 ? -12.141 0.246 43.120 1.00 90.94 250 VAL A N 1
ATOM 1868 C CA . VAL A 1 250 ? -13.448 0.697 42.596 1.00 90.94 250 VAL A CA 1
ATOM 1869 C C . VAL A 1 250 ? -13.899 2.032 43.208 1.00 90.94 250 VAL A C 1
ATOM 1871 O O . VAL A 1 250 ? -14.519 2.845 42.532 1.00 90.94 250 VAL A O 1
ATOM 1874 N N . ALA A 1 251 ? -13.612 2.271 44.492 1.00 94.50 251 ALA A N 1
ATOM 1875 C CA . ALA A 1 251 ? -13.953 3.537 45.142 1.00 94.50 251 ALA A CA 1
ATOM 1876 C C . ALA A 1 251 ? -13.109 4.694 44.585 1.00 94.50 251 ALA A C 1
ATOM 1878 O O . ALA A 1 251 ? -13.639 5.781 44.365 1.00 94.50 251 ALA A O 1
ATOM 1879 N N . LEU A 1 252 ? -11.820 4.447 44.329 1.00 94.69 252 LEU A N 1
ATOM 1880 C CA . LEU A 1 252 ? -10.914 5.419 43.718 1.00 94.69 252 LEU A CA 1
ATOM 1881 C C . LEU A 1 252 ? -11.277 5.677 42.251 1.00 94.69 252 LEU A C 1
ATOM 1883 O O . LEU A 1 252 ? -11.313 6.836 41.860 1.00 94.69 252 LEU A O 1
ATOM 1887 N N . ASP A 1 253 ? -11.645 4.652 41.480 1.00 94.00 253 ASP A N 1
ATOM 1888 C CA . ASP A 1 253 ? -12.123 4.794 40.098 1.00 94.00 253 ASP A CA 1
ATOM 1889 C C . ASP A 1 253 ? -13.348 5.708 40.008 1.00 94.00 253 ASP A C 1
ATOM 1891 O O . ASP A 1 253 ? -13.406 6.618 39.181 1.00 94.00 253 ASP A O 1
ATOM 1895 N N . ILE A 1 254 ? -14.329 5.496 40.893 1.00 96.12 254 ILE A N 1
ATOM 1896 C CA . ILE A 1 254 ? -15.529 6.340 40.966 1.00 96.12 254 ILE A CA 1
ATOM 1897 C C . ILE A 1 254 ? -15.144 7.771 41.352 1.00 96.12 254 ILE A C 1
ATOM 1899 O O . ILE A 1 254 ? -15.614 8.718 40.721 1.00 96.12 254 ILE A O 1
ATOM 1903 N N . ALA A 1 255 ? -14.278 7.941 42.357 1.00 96.12 255 ALA A N 1
ATOM 1904 C CA . ALA A 1 255 ? -13.818 9.262 42.775 1.00 96.12 255 ALA A CA 1
ATOM 1905 C C . ALA A 1 255 ? -13.114 10.001 41.630 1.00 96.12 255 ALA A C 1
ATOM 1907 O O . ALA A 1 255 ? -13.381 11.177 41.398 1.00 96.12 255 ALA A O 1
ATOM 1908 N N . ARG A 1 256 ? -12.266 9.285 40.889 1.00 94.69 256 ARG A N 1
ATOM 1909 C CA . ARG A 1 256 ? -11.497 9.779 39.752 1.00 94.69 256 ARG A CA 1
ATOM 1910 C C . ARG A 1 256 ? -12.401 10.220 38.605 1.00 94.69 256 ARG A C 1
ATOM 1912 O O . ARG A 1 256 ? -12.269 11.348 38.140 1.00 94.69 256 ARG A O 1
ATOM 1919 N N . LEU A 1 257 ? -13.364 9.395 38.189 1.00 94.88 257 LEU A N 1
ATOM 1920 C CA . LEU A 1 257 ? -14.295 9.757 37.111 1.00 94.88 257 LEU A CA 1
ATOM 1921 C C . LEU A 1 257 ? -15.173 10.969 37.454 1.00 94.88 257 LEU A C 1
ATOM 1923 O O . LEU A 1 257 ? -15.505 11.739 36.559 1.00 94.88 257 LEU A O 1
ATOM 1927 N N . LEU A 1 258 ? -15.516 11.180 38.729 1.00 95.19 258 LEU A N 1
ATOM 1928 C CA . LEU A 1 258 ? -16.281 12.358 39.165 1.00 95.19 258 LEU A CA 1
ATOM 1929 C C . LEU A 1 258 ? -15.487 13.675 39.071 1.00 95.19 258 LEU A C 1
ATOM 1931 O O . LEU A 1 258 ? -16.089 14.755 39.009 1.00 95.19 258 LEU A O 1
ATOM 1935 N N . VAL A 1 259 ? -14.152 13.608 39.078 1.00 92.31 259 VAL A N 1
ATOM 1936 C CA . VAL A 1 259 ? -13.278 14.794 39.088 1.00 92.31 259 VAL A CA 1
ATOM 1937 C C . VAL A 1 259 ? -12.464 14.988 37.811 1.00 92.31 259 VAL A C 1
ATOM 1939 O O . VAL A 1 259 ? -11.950 16.087 37.612 1.00 92.31 259 VAL A O 1
ATOM 1942 N N . LEU A 1 260 ? -12.356 13.973 36.951 1.00 90.31 260 LEU A N 1
ATOM 1943 C CA . LEU A 1 260 ? -11.601 14.060 35.702 1.00 90.31 260 LEU A CA 1
ATOM 1944 C C . LEU A 1 260 ? -12.155 15.152 34.764 1.00 90.31 260 LEU A C 1
ATOM 1946 O O . LEU A 1 260 ? -13.375 15.321 34.668 1.00 90.31 260 LEU A O 1
ATOM 1950 N N . PRO A 1 261 ? -11.284 15.877 34.033 1.00 87.94 261 PRO A N 1
ATOM 1951 C CA . PRO A 1 261 ? -11.722 16.840 33.030 1.00 87.94 261 PRO A CA 1
ATOM 1952 C C . PRO A 1 261 ? -12.527 16.178 31.906 1.00 87.94 261 PRO A C 1
ATOM 1954 O O . PRO A 1 261 ? -12.160 15.113 31.403 1.00 87.94 261 PRO A O 1
ATOM 1957 N N . ASN A 1 262 ? -13.582 16.857 31.449 1.00 89.12 262 ASN A N 1
ATOM 1958 C CA . ASN A 1 262 ? -14.449 16.358 30.379 1.00 89.12 262 ASN A CA 1
ATOM 1959 C C . ASN A 1 262 ? -13.680 16.048 29.081 1.00 89.12 262 ASN A C 1
ATOM 1961 O O . ASN A 1 262 ? -13.964 15.055 28.422 1.00 89.12 262 ASN A O 1
ATOM 1965 N N . GLU A 1 263 ? -12.672 16.855 28.740 1.00 88.06 263 GLU A N 1
ATOM 1966 C CA . GLU A 1 263 ? -11.833 16.655 27.548 1.00 88.06 263 GLU A CA 1
ATOM 1967 C C . GLU A 1 263 ? -11.087 15.314 27.558 1.00 88.06 263 GLU A C 1
ATOM 1969 O O . GLU A 1 263 ? -10.883 14.712 26.506 1.00 88.06 263 GLU A O 1
ATOM 1974 N N . GLN A 1 264 ? -10.698 14.823 28.740 1.00 88.12 264 GLN A N 1
ATOM 1975 C CA . GLN A 1 264 ? -10.053 13.517 28.872 1.00 88.12 264 GLN A CA 1
ATOM 1976 C C . GLN A 1 264 ? -11.085 12.391 28.786 1.00 88.12 264 GLN A C 1
ATOM 1978 O O . GLN A 1 264 ? -10.862 11.411 28.078 1.00 88.12 264 GLN A O 1
ATOM 1983 N N . LEU A 1 265 ? -12.236 12.549 29.451 1.00 90.06 265 LEU A N 1
ATOM 1984 C CA . LEU A 1 265 ? -13.326 11.567 29.415 1.00 90.06 265 LEU A CA 1
ATOM 1985 C C . LEU A 1 265 ? -13.884 11.374 27.998 1.00 90.06 265 LEU A C 1
ATOM 1987 O O . LEU A 1 265 ? -14.147 10.237 27.606 1.00 90.06 265 LEU A O 1
ATOM 1991 N N . ALA A 1 266 ? -13.988 12.448 27.212 1.00 89.75 266 ALA A N 1
ATOM 1992 C CA . ALA A 1 266 ? -14.504 12.423 25.842 1.00 89.75 266 ALA A CA 1
ATOM 1993 C C . ALA A 1 266 ? -13.677 11.548 24.880 1.00 89.75 266 ALA A C 1
ATOM 1995 O O . ALA A 1 266 ? -14.206 11.078 23.876 1.00 89.75 266 ALA A O 1
ATOM 1996 N N . LYS A 1 267 ? -12.403 11.277 25.199 1.00 88.44 267 LYS A N 1
ATOM 1997 C CA . LYS A 1 267 ? -11.519 10.403 24.404 1.00 88.44 267 LYS A CA 1
ATOM 1998 C C . LYS A 1 267 ? -11.649 8.913 24.763 1.00 88.44 267 LYS A C 1
ATOM 2000 O O . LYS A 1 267 ? -11.045 8.063 24.108 1.00 88.44 267 LYS A O 1
ATOM 2005 N N . THR A 1 268 ? -12.404 8.582 25.813 1.00 90.19 268 THR A N 1
ATOM 2006 C CA . THR A 1 268 ? -12.572 7.209 26.323 1.00 90.19 268 THR A CA 1
ATOM 2007 C C . THR A 1 268 ? -13.806 6.512 25.733 1.00 90.19 268 THR A C 1
ATOM 2009 O O . THR A 1 268 ? -14.562 7.103 24.968 1.00 90.19 268 THR A O 1
ATOM 2012 N N . ASP A 1 269 ? -14.037 5.245 26.093 1.00 90.31 269 ASP A N 1
ATOM 2013 C CA . ASP A 1 269 ? -15.244 4.483 25.723 1.00 90.31 269 ASP A CA 1
ATOM 2014 C C . ASP A 1 269 ? -16.380 4.608 26.767 1.00 90.31 269 ASP A C 1
ATOM 2016 O O . ASP A 1 269 ? -17.169 3.671 26.959 1.00 90.31 269 ASP A O 1
ATOM 2020 N N . ILE A 1 270 ? -16.431 5.732 27.490 1.00 94.12 270 ILE A N 1
ATOM 2021 C CA . ILE A 1 270 ? -17.495 6.064 28.447 1.00 94.12 270 ILE A CA 1
ATOM 2022 C C . ILE A 1 270 ? -18.859 6.139 27.739 1.00 94.12 270 ILE A C 1
ATOM 2024 O O . ILE A 1 270 ? -18.938 6.487 26.560 1.00 94.12 270 ILE A O 1
ATOM 2028 N N . ALA A 1 271 ? -19.937 5.786 28.443 1.00 94.50 271 ALA A N 1
ATOM 2029 C CA . ALA A 1 271 ? -21.291 5.896 27.904 1.00 94.50 271 ALA A CA 1
ATOM 2030 C C . ALA A 1 271 ? -21.693 7.362 27.673 1.00 94.50 271 ALA A C 1
ATOM 2032 O O . ALA A 1 271 ? -21.412 8.217 28.513 1.00 94.50 271 ALA A O 1
ATOM 2033 N N . ASP A 1 272 ? -22.401 7.629 26.574 1.00 92.69 272 ASP A N 1
ATOM 2034 C CA . ASP A 1 272 ? -22.765 8.990 26.148 1.00 92.69 272 ASP A CA 1
ATOM 2035 C C . ASP A 1 272 ? -23.572 9.742 27.213 1.00 92.69 272 ASP A C 1
ATOM 2037 O O . ASP A 1 272 ? -23.226 10.867 27.574 1.00 92.69 272 ASP A O 1
ATOM 2041 N N . ASP A 1 273 ? -24.577 9.086 27.801 1.00 91.69 273 ASP A N 1
ATOM 2042 C CA . ASP A 1 273 ? -25.401 9.672 28.865 1.00 91.69 273 ASP A CA 1
ATOM 2043 C C . ASP A 1 273 ? -24.569 10.026 30.108 1.00 91.69 273 ASP A C 1
ATOM 2045 O O . ASP A 1 273 ? -24.796 11.048 30.761 1.00 91.69 273 ASP A O 1
ATOM 2049 N N . ALA A 1 274 ? -23.573 9.197 30.437 1.00 94.56 274 ALA A N 1
ATOM 2050 C CA . ALA A 1 274 ? -22.695 9.435 31.575 1.00 94.56 274 ALA A CA 1
ATOM 2051 C C . ALA A 1 274 ? -21.695 10.559 31.303 1.00 94.56 274 ALA A C 1
ATOM 2053 O O . ALA A 1 274 ? -21.477 11.401 32.174 1.00 94.56 274 ALA A O 1
ATOM 2054 N N . LEU A 1 275 ? -21.135 10.613 30.092 1.00 93.94 275 LEU A N 1
ATOM 2055 C CA . LEU A 1 275 ? -20.277 11.709 29.651 1.00 93.94 275 LEU A CA 1
ATOM 2056 C C . LEU A 1 275 ? -21.026 13.043 29.712 1.00 93.94 275 LEU A C 1
ATOM 2058 O O . LEU A 1 275 ? -20.519 14.004 30.286 1.00 93.94 275 LEU A O 1
ATOM 2062 N N . GLN A 1 276 ? -22.259 13.088 29.200 1.00 92.75 276 GLN A N 1
ATOM 2063 C CA . GLN A 1 276 ? -23.091 14.289 29.237 1.00 92.75 276 GLN A CA 1
ATOM 2064 C C . GLN A 1 276 ? -23.420 14.716 30.675 1.00 92.75 276 GLN A C 1
ATOM 2066 O O . GLN A 1 276 ? -23.306 15.897 31.014 1.00 92.75 276 GLN A O 1
ATOM 2071 N N . ALA A 1 277 ? -23.788 13.768 31.540 1.00 94.00 277 ALA A N 1
ATOM 2072 C CA . ALA A 1 277 ? -24.060 14.057 32.944 1.00 94.00 277 ALA A CA 1
ATOM 2073 C C . ALA A 1 277 ? -22.815 14.604 33.663 1.00 94.00 277 ALA A C 1
ATOM 2075 O O . ALA A 1 277 ? -22.903 15.628 34.345 1.00 94.00 277 ALA A O 1
ATOM 2076 N N . LEU A 1 278 ? -21.651 13.971 33.471 1.00 94.12 278 LEU A N 1
ATOM 2077 C CA . LEU A 1 278 ? -20.379 14.386 34.072 1.00 94.12 278 LEU A CA 1
ATOM 2078 C C . LEU A 1 278 ? -19.904 15.748 33.552 1.00 94.12 278 LEU A C 1
ATOM 2080 O O . LEU A 1 278 ? -19.402 16.546 34.344 1.00 94.12 278 LEU A O 1
ATOM 2084 N N . ALA A 1 279 ? -20.129 16.059 32.273 1.00 92.44 279 ALA A N 1
ATOM 2085 C CA . ALA A 1 279 ? -19.824 17.367 31.691 1.00 92.44 279 ALA A CA 1
ATOM 2086 C C . ALA A 1 279 ? -20.585 18.514 32.384 1.00 92.44 279 ALA A C 1
ATOM 2088 O O . ALA A 1 279 ? -20.077 19.629 32.483 1.00 92.44 279 ALA A O 1
ATOM 2089 N N . SER A 1 280 ? -21.791 18.231 32.886 1.00 91.31 280 SER A N 1
ATOM 2090 C CA . SER A 1 280 ? -22.643 19.178 33.622 1.00 91.31 280 SER A CA 1
ATOM 2091 C C . SER A 1 280 ? -22.557 19.055 35.153 1.00 91.31 280 SER A C 1
ATOM 2093 O O . SER A 1 280 ? -23.352 19.665 35.869 1.00 91.31 280 SER A O 1
ATOM 2095 N N . SER A 1 281 ? -21.616 18.257 35.665 1.00 94.56 281 SER A N 1
ATOM 2096 C CA . SER A 1 281 ? -21.482 17.967 37.095 1.00 94.56 281 SER A CA 1
ATOM 2097 C C . SER A 1 281 ? -21.066 19.202 37.901 1.00 94.56 281 SER A C 1
ATOM 2099 O O . SER A 1 281 ? -20.056 19.841 37.606 1.00 94.56 281 SER A O 1
ATOM 2101 N N . GLY A 1 282 ? -21.813 19.486 38.969 1.00 93.94 282 GLY A N 1
ATOM 2102 C CA . GLY A 1 282 ? -21.501 20.494 39.983 1.00 93.94 282 GLY A CA 1
ATOM 2103 C C . GLY A 1 282 ? -20.597 19.983 41.107 1.00 93.94 282 GLY A C 1
ATOM 2104 O O . GLY A 1 282 ? -20.326 20.730 42.041 1.00 93.94 282 GLY A O 1
ATOM 2105 N N . ILE A 1 283 ? -20.130 18.730 41.043 1.00 96.19 283 ILE A N 1
ATOM 2106 C CA . ILE A 1 283 ? -19.318 18.121 42.104 1.00 96.19 283 ILE A CA 1
ATOM 2107 C C . ILE A 1 283 ? -17.941 18.791 42.178 1.00 96.19 283 ILE A C 1
ATOM 2109 O O . ILE A 1 283 ? -17.134 18.705 41.245 1.00 96.19 283 ILE A O 1
ATOM 2113 N N . GLU A 1 284 ? -17.661 19.399 43.331 1.00 95.00 284 GLU A N 1
ATOM 2114 C CA . GLU A 1 284 ? -16.400 20.067 43.665 1.00 95.00 284 GLU A CA 1
ATOM 2115 C C . GLU A 1 284 ? -15.558 19.270 44.671 1.00 95.00 284 GLU A C 1
ATOM 2117 O O . GLU A 1 284 ? -14.331 19.379 44.674 1.00 95.00 284 GLU A O 1
ATOM 2122 N N . GLU A 1 285 ? -16.192 18.475 45.541 1.00 96.31 285 GLU A N 1
ATOM 2123 C CA . GLU A 1 285 ? -15.509 17.636 46.532 1.00 96.31 285 GLU A CA 1
ATOM 2124 C C . GLU A 1 285 ? -16.067 16.207 46.547 1.00 96.31 285 GLU A C 1
ATOM 2126 O O . GLU A 1 285 ? -17.277 15.989 46.631 1.00 96.31 285 GLU A O 1
ATOM 2131 N N . VAL A 1 286 ? -15.171 15.223 46.519 1.00 98.00 286 VAL A N 1
ATOM 2132 C CA . VAL A 1 286 ? -15.486 13.808 46.737 1.00 98.00 286 VAL A CA 1
ATOM 2133 C C . VAL A 1 286 ? -14.867 13.361 48.059 1.00 98.00 286 VAL A C 1
ATOM 2135 O O . VAL A 1 286 ? -13.663 13.499 48.253 1.00 98.00 286 VAL A O 1
ATOM 2138 N N . GLN A 1 287 ? -15.658 12.809 48.975 1.00 97.88 287 GLN A N 1
ATOM 2139 C CA . GLN A 1 287 ? -15.188 12.352 50.286 1.00 97.88 287 GLN A CA 1
ATOM 2140 C C . GLN A 1 287 ? -15.247 10.823 50.379 1.00 97.88 287 GLN A C 1
ATOM 2142 O O . GLN A 1 287 ? -16.313 10.224 50.255 1.00 97.88 287 GLN A O 1
ATOM 2147 N N . LEU A 1 288 ? -14.100 10.184 50.601 1.00 97.75 288 LEU A N 1
ATOM 2148 C CA . LEU A 1 288 ? -13.936 8.735 50.722 1.00 97.75 288 LEU A CA 1
ATOM 2149 C C . LEU A 1 288 ? -13.942 8.334 52.200 1.00 97.75 288 LEU A C 1
ATOM 2151 O O . LEU A 1 288 ? -12.998 8.637 52.930 1.00 97.75 288 LEU A O 1
ATOM 2155 N N . LEU A 1 289 ? -14.985 7.635 52.645 1.00 96.44 289 LEU A N 1
ATOM 2156 C CA . LEU A 1 289 ? -15.134 7.185 54.031 1.00 96.44 289 LEU A CA 1
ATOM 2157 C C . LEU A 1 289 ? -14.587 5.769 54.203 1.00 96.44 289 LEU A C 1
ATOM 2159 O O . LEU A 1 289 ? -15.037 4.822 53.547 1.00 96.44 289 LEU A O 1
ATOM 2163 N N . ALA A 1 290 ? -13.678 5.606 55.162 1.00 94.19 290 ALA A N 1
ATOM 2164 C CA . ALA A 1 290 ? -13.119 4.320 55.544 1.00 94.19 290 ALA A CA 1
ATOM 2165 C C . ALA A 1 290 ? -13.277 4.073 57.047 1.00 94.19 290 ALA A C 1
ATOM 2167 O O . ALA A 1 290 ? -12.708 4.774 57.875 1.00 94.19 290 ALA A O 1
ATOM 2168 N N . ARG A 1 291 ? -13.966 2.988 57.419 1.00 91.81 291 ARG A N 1
ATOM 2169 C CA . ARG A 1 291 ? -14.146 2.577 58.828 1.00 91.81 291 ARG A CA 1
ATOM 2170 C C . ARG A 1 291 ? -12.870 2.060 59.518 1.00 91.81 291 ARG A C 1
ATOM 2172 O O . ARG A 1 291 ? -12.937 1.610 60.653 1.00 91.81 291 ARG A O 1
ATOM 2179 N N . ARG A 1 292 ? -11.744 1.980 58.808 1.00 92.06 292 ARG A N 1
ATOM 2180 C CA . ARG A 1 292 ? -10.441 1.501 59.307 1.00 92.06 292 ARG A CA 1
ATOM 2181 C C . ARG A 1 292 ? -9.366 2.543 58.983 1.00 92.06 292 ARG A C 1
ATOM 2183 O O . ARG A 1 292 ? -9.664 3.541 58.329 1.00 92.06 292 ARG A O 1
ATOM 2190 N N . GLY A 1 293 ? -8.146 2.308 59.456 1.00 91.00 293 GLY A N 1
ATOM 2191 C CA . GLY A 1 293 ? -7.004 3.182 59.216 1.00 91.00 293 GLY A CA 1
ATOM 2192 C C . GLY A 1 293 ? -6.385 3.033 57.822 1.00 91.00 293 GLY A C 1
ATOM 2193 O O . GLY A 1 293 ? -6.705 2.080 57.101 1.00 91.00 293 GLY A O 1
ATOM 2194 N N . PRO A 1 294 ? -5.460 3.939 57.455 1.00 90.56 294 PRO A N 1
ATOM 2195 C CA . PRO A 1 294 ? -4.777 3.936 56.158 1.00 90.56 294 PRO A CA 1
ATOM 2196 C C . PRO A 1 294 ? -3.963 2.663 55.901 1.00 90.56 294 PRO A C 1
ATOM 2198 O O . PRO A 1 294 ? -3.921 2.184 54.772 1.00 90.56 294 PRO A O 1
ATOM 2201 N N . ALA A 1 295 ? -3.401 2.043 56.944 1.00 87.50 295 ALA A N 1
ATOM 2202 C CA . ALA A 1 295 ? -2.670 0.778 56.829 1.00 87.50 295 ALA A CA 1
ATOM 2203 C C . ALA A 1 295 ? -3.560 -0.420 56.425 1.00 87.50 295 ALA A C 1
ATOM 2205 O O . ALA A 1 295 ? -3.043 -1.469 56.051 1.00 87.50 295 ALA A O 1
ATOM 2206 N N . GLN A 1 296 ? -4.891 -0.289 56.502 1.00 89.06 296 GLN A N 1
ATOM 2207 C CA . GLN A 1 296 ? -5.853 -1.307 56.058 1.00 89.06 296 GLN A CA 1
ATOM 2208 C C . GLN A 1 296 ? -6.635 -0.878 54.808 1.00 89.06 296 GLN A C 1
ATOM 2210 O O . GLN A 1 296 ? -7.652 -1.503 54.487 1.00 89.06 296 GLN A O 1
ATOM 2215 N N . ALA A 1 297 ? -6.208 0.189 54.125 1.00 88.94 297 ALA A N 1
ATOM 2216 C CA . ALA A 1 297 ? -6.796 0.583 52.853 1.00 88.94 297 ALA A CA 1
ATOM 2217 C C . ALA A 1 297 ? -6.615 -0.531 51.810 1.00 88.94 297 ALA A C 1
ATOM 2219 O O . ALA A 1 297 ? -5.584 -1.198 51.774 1.00 88.94 297 ALA A O 1
ATOM 2220 N N . ALA A 1 298 ? -7.637 -0.747 50.981 1.00 85.62 298 ALA A N 1
ATOM 2221 C CA . ALA A 1 298 ? -7.684 -1.866 50.039 1.00 85.62 298 ALA A CA 1
ATOM 2222 C C . ALA A 1 298 ? -7.383 -1.440 48.594 1.00 85.62 298 ALA A C 1
ATOM 2224 O O . ALA A 1 298 ? -7.539 -2.248 47.679 1.00 85.62 298 ALA A O 1
ATOM 2225 N N . PHE A 1 299 ? -7.037 -0.168 48.371 1.00 88.75 299 PHE A N 1
ATOM 2226 C CA . PHE A 1 299 ? -6.586 0.299 47.068 1.00 88.75 299 PHE A CA 1
ATOM 2227 C C . PHE A 1 299 ? -5.113 -0.040 46.845 1.00 88.75 299 PHE A C 1
ATOM 2229 O O . PHE A 1 299 ? -4.336 -0.148 47.793 1.00 88.75 299 PHE A O 1
ATOM 2236 N N . THR A 1 300 ? -4.726 -0.182 45.585 1.00 83.94 300 THR A N 1
ATOM 2237 C CA . THR A 1 300 ? -3.325 -0.397 45.206 1.00 83.94 300 THR A CA 1
ATOM 2238 C C . THR A 1 300 ? -2.579 0.939 45.079 1.00 83.94 300 THR A C 1
ATOM 2240 O O . THR A 1 300 ? -3.211 1.942 44.733 1.00 83.94 300 THR A O 1
ATOM 2243 N N . PRO A 1 301 ? -1.247 0.974 45.286 1.00 83.31 301 PRO A N 1
ATOM 2244 C CA . PRO A 1 301 ? -0.459 2.205 45.165 1.00 83.31 301 PRO A CA 1
ATOM 2245 C C . PRO A 1 301 ? -0.627 2.920 43.826 1.00 83.31 301 PRO A C 1
ATOM 2247 O O . PRO A 1 301 ? -0.735 4.141 43.785 1.00 83.31 301 PRO A O 1
ATOM 2250 N N . LYS A 1 302 ? -0.733 2.158 42.734 1.00 79.62 302 LYS A N 1
ATOM 2251 C CA . LYS A 1 302 ? -0.864 2.701 41.382 1.00 79.62 302 LYS A CA 1
ATOM 2252 C C . LYS A 1 302 ? -2.149 3.514 41.183 1.00 79.62 302 LYS A C 1
ATOM 2254 O O . LYS A 1 302 ? -2.108 4.558 40.541 1.00 79.62 302 LYS A O 1
ATOM 2259 N N . GLU A 1 303 ? -3.272 3.069 41.748 1.00 85.31 303 GLU A N 1
ATOM 2260 C CA . GLU A 1 303 ? -4.539 3.820 41.689 1.00 85.31 303 GLU A CA 1
ATOM 2261 C C . GLU A 1 303 ? -4.423 5.163 42.422 1.00 85.31 303 GLU A C 1
ATOM 2263 O O . GLU A 1 303 ? -4.954 6.183 41.982 1.00 85.31 303 GLU A O 1
ATOM 2268 N N . LEU A 1 304 ? -3.684 5.189 43.536 1.00 90.69 304 LEU A N 1
ATOM 2269 C CA . LEU A 1 304 ? -3.419 6.425 44.266 1.00 90.69 304 LEU A CA 1
ATOM 2270 C C . LEU A 1 304 ? -2.458 7.346 43.495 1.00 90.69 304 LEU A C 1
ATOM 2272 O O . LEU A 1 304 ? -2.700 8.549 43.412 1.00 90.69 304 LEU A O 1
ATOM 2276 N N . GLU A 1 305 ? -1.408 6.795 42.884 1.00 89.38 305 GLU A N 1
ATOM 2277 C CA . GLU A 1 305 ? -0.472 7.536 42.025 1.00 89.38 305 GLU A CA 1
ATOM 2278 C C . GLU A 1 305 ? -1.174 8.157 40.808 1.00 89.38 305 GLU A C 1
ATOM 2280 O O . GLU A 1 305 ? -0.898 9.303 40.459 1.00 89.38 305 GLU A O 1
ATOM 2285 N N . GLN A 1 306 ? -2.124 7.445 40.193 1.00 86.81 306 GLN A N 1
ATOM 2286 C CA . GLN A 1 306 ? -2.939 7.984 39.102 1.00 86.81 306 GLN A CA 1
ATOM 2287 C C . GLN A 1 306 ? -3.753 9.200 39.545 1.00 86.81 306 GLN A C 1
ATOM 2289 O O . GLN A 1 306 ? -3.780 10.193 38.825 1.00 86.81 306 GLN A O 1
ATOM 2294 N N . LEU A 1 307 ? -4.365 9.165 40.735 1.00 90.69 307 LEU A N 1
ATOM 2295 C CA . LEU A 1 307 ? -5.028 10.345 41.301 1.00 90.69 307 LEU A CA 1
ATOM 2296 C C . LEU A 1 307 ? -4.037 11.494 41.527 1.00 90.69 307 LEU A C 1
ATOM 2298 O O . LEU A 1 307 ? -4.344 12.643 41.217 1.00 90.69 307 LEU A O 1
ATOM 2302 N N . MET A 1 308 ? -2.842 11.191 42.039 1.00 91.06 308 MET A N 1
ATOM 2303 C CA . MET A 1 308 ? -1.781 12.177 42.287 1.00 91.06 308 MET A CA 1
ATOM 2304 C C . MET A 1 308 ? -1.215 12.812 41.010 1.00 91.06 308 MET A C 1
ATOM 2306 O O . MET A 1 308 ? -0.578 13.863 41.110 1.00 91.06 308 MET A O 1
ATOM 2310 N N . ALA A 1 309 ? -1.406 12.173 39.854 1.00 89.19 309 ALA A N 1
ATOM 2311 C CA . ALA A 1 309 ? -0.951 12.637 38.546 1.00 89.19 309 ALA A CA 1
ATOM 2312 C C . ALA A 1 309 ? -1.973 13.535 37.823 1.00 89.19 309 ALA A C 1
ATOM 2314 O O . ALA A 1 309 ? -1.646 14.101 36.782 1.00 89.19 309 ALA A O 1
ATOM 2315 N N . ILE A 1 310 ? -3.197 13.680 38.346 1.00 88.19 310 ILE A N 1
ATOM 2316 C CA . ILE A 1 310 ? -4.217 14.548 37.747 1.00 88.19 310 ILE A CA 1
ATOM 2317 C C . ILE A 1 310 ? -3.872 16.007 38.049 1.00 88.19 310 ILE A C 1
ATOM 2319 O O . ILE A 1 310 ? -3.909 16.452 39.198 1.00 88.19 310 ILE A O 1
ATOM 2323 N N . GLU A 1 311 ? -3.556 16.766 37.002 1.00 85.19 311 GLU A N 1
ATOM 2324 C CA . GLU A 1 311 ? -3.255 18.192 37.115 1.00 85.19 311 GLU A CA 1
ATOM 2325 C C . GLU A 1 311 ? -4.448 18.974 37.686 1.00 85.19 311 GLU A C 1
ATOM 2327 O O . GLU A 1 311 ? -5.595 18.792 37.276 1.00 85.19 311 GLU A O 1
ATOM 2332 N N . GLY A 1 312 ? -4.180 19.852 38.657 1.00 85.94 312 GLY A N 1
ATOM 2333 C CA . GLY A 1 312 ? -5.205 20.688 39.294 1.00 85.94 312 GLY A CA 1
ATOM 2334 C C . GLY A 1 312 ? -6.124 19.966 40.292 1.00 85.94 312 GLY A C 1
ATOM 2335 O O . GLY A 1 312 ? -7.028 20.595 40.840 1.00 85.94 312 GLY A O 1
ATOM 2336 N N . LEU A 1 313 ? -5.916 18.674 40.572 1.00 91.50 313 LEU A N 1
ATOM 2337 C CA . LEU A 1 313 ? -6.678 17.950 41.593 1.00 91.50 313 LEU A CA 1
ATOM 2338 C C . LEU A 1 313 ? -6.050 18.109 42.986 1.00 91.50 313 LEU A C 1
ATOM 2340 O O . LEU A 1 313 ? -4.869 17.830 43.194 1.00 91.50 313 LEU A O 1
ATOM 2344 N N . GLN A 1 314 ? -6.856 18.497 43.973 1.00 93.38 314 GLN A N 1
ATOM 2345 C CA . GLN A 1 314 ? -6.449 18.531 45.378 1.00 93.38 314 GLN A CA 1
ATOM 2346 C C . GLN A 1 314 ? -6.755 17.196 46.060 1.00 93.38 314 GLN A C 1
ATOM 2348 O O . GLN A 1 314 ? -7.910 16.773 46.123 1.00 93.38 314 GLN A O 1
ATOM 2353 N N . LEU A 1 315 ? -5.736 16.560 46.633 1.00 94.75 315 LEU A N 1
ATOM 2354 C CA . LEU A 1 315 ? -5.893 15.374 47.474 1.00 94.75 315 LEU A CA 1
ATOM 2355 C C . LEU A 1 315 ? -5.693 15.764 48.941 1.00 94.75 315 LEU A C 1
ATOM 2357 O O . LEU A 1 315 ? -4.695 16.389 49.297 1.00 94.75 315 LEU A O 1
ATOM 2361 N N . LEU A 1 316 ? -6.654 15.404 49.791 1.00 94.69 316 LEU A N 1
ATOM 2362 C CA . LEU A 1 316 ? -6.709 15.808 51.194 1.00 94.69 316 LEU A CA 1
ATOM 2363 C C . LEU A 1 316 ? -6.782 14.579 52.097 1.00 94.69 316 LEU A C 1
ATOM 2365 O O . LEU A 1 316 ? -7.670 13.749 51.944 1.00 94.69 316 LEU A O 1
ATOM 2369 N N . VAL A 1 317 ? -5.899 14.494 53.085 1.00 94.56 317 VAL A N 1
ATOM 2370 C CA . VAL A 1 317 ? -5.953 13.501 54.164 1.00 94.56 317 VAL A CA 1
ATOM 2371 C C . VAL A 1 317 ? -5.617 14.202 55.475 1.00 94.56 317 VAL A C 1
ATOM 2373 O O . VAL A 1 317 ? -4.776 15.100 55.491 1.00 94.56 317 VAL A O 1
ATOM 2376 N N . ASP A 1 318 ? -6.299 13.847 56.562 1.00 91.94 318 ASP A N 1
ATOM 2377 C CA . ASP A 1 318 ? -5.991 14.405 57.880 1.00 91.94 318 ASP A CA 1
ATOM 2378 C C . ASP A 1 318 ? -4.646 13.834 58.373 1.00 91.94 318 ASP A C 1
ATOM 2380 O O . ASP A 1 318 ? -4.520 12.611 58.473 1.00 91.94 318 ASP A O 1
ATOM 2384 N N . PRO A 1 319 ? -3.631 14.661 58.693 1.00 90.94 319 PRO A N 1
ATOM 2385 C CA . PRO A 1 319 ? -2.368 14.169 59.239 1.00 90.94 319 PRO A CA 1
ATOM 2386 C C . PRO A 1 319 ? -2.539 13.301 60.493 1.00 90.94 319 PRO A C 1
ATOM 2388 O O . PRO A 1 319 ? -1.772 12.358 60.676 1.00 90.94 319 PRO A O 1
ATOM 2391 N N . ALA A 1 320 ? -3.566 13.559 61.314 1.00 88.81 320 ALA A N 1
ATOM 2392 C CA . ALA A 1 320 ? -3.857 12.750 62.498 1.00 88.81 320 ALA A CA 1
ATOM 2393 C C . ALA A 1 320 ? -4.310 11.321 62.145 1.00 88.81 320 ALA A C 1
ATOM 2395 O O . ALA A 1 320 ? -4.116 10.400 62.935 1.00 88.81 320 ALA A O 1
ATOM 2396 N N . ASP A 1 321 ? -4.878 11.107 60.953 1.00 90.12 321 ASP A N 1
ATOM 2397 C CA . ASP A 1 321 ? -5.242 9.770 60.472 1.00 90.12 321 ASP A CA 1
ATOM 2398 C C . ASP A 1 321 ? -4.011 8.946 60.042 1.00 90.12 321 ASP A C 1
ATOM 2400 O O . ASP A 1 321 ? -4.116 7.725 59.901 1.00 90.12 321 ASP A O 1
ATOM 2404 N N . LEU A 1 322 ? -2.851 9.585 59.839 1.00 90.81 322 LEU A N 1
ATOM 2405 C CA . LEU A 1 322 ? -1.600 8.950 59.399 1.00 90.81 322 LEU A CA 1
ATOM 2406 C C . LEU A 1 322 ? -0.666 8.552 60.556 1.00 90.81 322 LEU A C 1
ATOM 2408 O O . LEU A 1 322 ? 0.382 7.941 60.312 1.00 90.81 322 LEU A O 1
ATOM 2412 N N . GLU A 1 323 ? -1.030 8.889 61.795 1.00 86.31 323 GLU A N 1
ATOM 2413 C CA . GLU A 1 323 ? -0.330 8.451 63.003 1.00 86.31 323 GLU A CA 1
ATOM 2414 C C . GLU A 1 323 ? -0.670 6.979 63.288 1.00 86.31 323 GLU A C 1
ATOM 2416 O O . GLU A 1 323 ? -1.826 6.617 63.517 1.00 86.31 323 GLU A O 1
ATOM 2421 N N . LEU A 1 324 ? 0.341 6.109 63.235 1.00 84.00 324 LEU A N 1
ATOM 2422 C CA . LEU A 1 324 ? 0.202 4.670 63.463 1.00 84.00 324 LEU A CA 1
ATOM 2423 C C . LEU A 1 324 ? 0.763 4.275 64.831 1.00 84.00 324 LEU A C 1
ATOM 2425 O O . LEU A 1 324 ? 1.698 4.894 65.333 1.00 84.00 324 LEU A O 1
ATOM 2429 N N . ASP A 1 325 ? 0.217 3.212 65.421 1.00 81.19 325 ASP A N 1
ATOM 2430 C CA . ASP A 1 325 ? 0.789 2.608 66.623 1.00 81.19 325 ASP A CA 1
ATOM 2431 C C . ASP A 1 325 ? 2.052 1.779 66.306 1.00 81.19 325 ASP A C 1
ATOM 2433 O O . ASP A 1 325 ? 2.204 1.242 65.205 1.00 81.19 325 ASP A O 1
ATOM 2437 N N . ASP A 1 326 ? 2.928 1.605 67.304 1.00 79.44 326 ASP A N 1
ATOM 2438 C CA . ASP A 1 326 ? 4.201 0.872 67.183 1.00 79.44 326 ASP A CA 1
ATOM 2439 C C . ASP A 1 326 ? 4.050 -0.565 66.648 1.00 79.44 326 ASP A C 1
ATOM 2441 O O . ASP A 1 326 ? 4.988 -1.123 66.071 1.00 79.44 326 ASP A O 1
ATOM 2445 N N . THR A 1 327 ? 2.900 -1.209 66.876 1.00 81.50 327 THR A N 1
ATOM 2446 C CA . THR A 1 327 ? 2.656 -2.578 66.398 1.00 81.50 327 THR A CA 1
ATOM 2447 C C . THR A 1 327 ? 2.391 -2.566 64.902 1.00 81.50 327 THR A C 1
ATOM 2449 O O . THR A 1 327 ? 2.954 -3.390 64.182 1.00 81.50 327 THR A O 1
ATOM 2452 N N . THR A 1 328 ? 1.561 -1.635 64.433 1.00 81.19 328 THR A N 1
ATOM 2453 C CA . THR A 1 328 ? 1.248 -1.474 63.010 1.00 81.19 328 THR A CA 1
ATOM 2454 C C . THR A 1 328 ? 2.483 -1.034 62.216 1.00 81.19 328 THR A C 1
ATOM 2456 O O . THR A 1 328 ? 2.743 -1.611 61.161 1.00 81.19 328 THR A O 1
ATOM 2459 N N . GLU A 1 329 ? 3.301 -0.111 62.739 1.00 83.75 329 GLU A N 1
ATOM 2460 C CA . GLU A 1 329 ? 4.580 0.283 62.109 1.00 83.75 329 GLU A CA 1
ATOM 2461 C C . GLU A 1 329 ? 5.511 -0.931 61.912 1.00 83.75 329 GLU A C 1
ATOM 2463 O O . GLU A 1 329 ? 5.975 -1.185 60.802 1.00 83.75 329 GLU A O 1
ATOM 2468 N N . LYS A 1 330 ? 5.682 -1.782 62.936 1.00 80.88 330 LYS A N 1
ATOM 2469 C CA . LYS A 1 330 ? 6.481 -3.021 62.817 1.00 80.88 330 LYS A CA 1
ATOM 2470 C C . LYS A 1 330 ? 5.900 -4.047 61.843 1.00 80.88 330 LYS A C 1
ATOM 2472 O O . LYS A 1 330 ? 6.646 -4.832 61.265 1.00 80.88 330 LYS A O 1
ATOM 2477 N N . GLN A 1 331 ? 4.577 -4.098 61.680 1.00 80.06 331 GLN A N 1
ATOM 2478 C CA . GLN A 1 331 ? 3.952 -4.997 60.703 1.00 80.06 331 GLN A CA 1
ATOM 2479 C C . GLN A 1 331 ? 4.244 -4.553 59.268 1.00 80.06 331 GLN A C 1
ATOM 2481 O O . GLN A 1 331 ? 4.529 -5.396 58.420 1.00 80.06 331 GLN A O 1
ATOM 2486 N N . LEU A 1 332 ? 4.232 -3.243 59.001 1.00 82.56 332 LEU A N 1
ATOM 2487 C CA . LEU A 1 332 ? 4.491 -2.694 57.668 1.00 82.56 332 LEU A CA 1
ATOM 2488 C C . LEU A 1 332 ? 5.912 -2.979 57.157 1.00 82.56 332 LEU A C 1
ATOM 2490 O O . LEU A 1 332 ? 6.125 -2.987 55.943 1.00 82.56 332 LEU A O 1
ATOM 2494 N N . GLU A 1 333 ? 6.871 -3.256 58.046 1.00 77.38 333 GLU A N 1
ATOM 2495 C CA . GLU A 1 333 ? 8.236 -3.667 57.684 1.00 77.38 333 GLU A CA 1
ATOM 2496 C C . GLU A 1 333 ? 8.288 -5.044 56.993 1.00 77.38 333 GLU A C 1
ATOM 2498 O O . GLU A 1 333 ? 9.230 -5.322 56.246 1.00 77.38 333 GLU A O 1
ATOM 2503 N N . GLN A 1 334 ? 7.274 -5.896 57.179 1.00 71.31 334 GLN A N 1
ATOM 2504 C CA . GLN A 1 334 ? 7.245 -7.238 56.592 1.00 71.31 334 GLN A CA 1
ATOM 2505 C C . GLN A 1 334 ? 6.954 -7.186 55.073 1.00 71.31 334 GLN A C 1
ATOM 2507 O O . GLN A 1 334 ? 6.209 -6.308 54.616 1.00 71.31 334 GLN A O 1
ATOM 2512 N N . PRO A 1 335 ? 7.522 -8.104 54.260 1.00 58.19 335 PRO A N 1
ATOM 2513 C CA . PRO A 1 335 ? 7.352 -8.100 52.803 1.00 58.19 335 PRO A CA 1
ATOM 2514 C C . PRO A 1 335 ? 5.895 -8.207 52.334 1.00 58.19 335 PRO A C 1
ATOM 2516 O O . PRO A 1 335 ? 5.525 -7.545 51.366 1.00 58.19 335 PRO A O 1
ATOM 2519 N N . GLU A 1 336 ? 5.046 -8.974 53.027 1.00 66.31 336 GLU A N 1
ATOM 2520 C CA . GLU A 1 336 ? 3.628 -9.125 52.661 1.00 66.31 336 GLU A CA 1
ATOM 2521 C C . GLU A 1 336 ? 2.795 -7.833 52.774 1.00 66.31 336 GLU A C 1
ATOM 2523 O O . GLU A 1 336 ? 1.723 -7.746 52.177 1.00 66.31 336 GLU A O 1
ATOM 2528 N N . PHE A 1 337 ? 3.287 -6.810 53.485 1.00 77.12 337 PHE A N 1
ATOM 2529 C CA . PHE A 1 337 ? 2.623 -5.508 53.638 1.00 77.12 337 PHE A CA 1
ATOM 2530 C C . PHE A 1 337 ? 3.250 -4.402 52.772 1.00 77.12 337 PHE A C 1
ATOM 2532 O O . PHE A 1 337 ? 3.004 -3.217 53.008 1.00 77.12 337 PHE A O 1
ATOM 2539 N N . ALA A 1 338 ? 4.048 -4.758 51.757 1.00 74.62 338 ALA A N 1
ATOM 2540 C CA . ALA A 1 338 ? 4.719 -3.794 50.880 1.00 74.62 338 ALA A CA 1
ATOM 2541 C C . ALA A 1 338 ? 3.755 -2.779 50.231 1.00 74.62 338 ALA A C 1
ATOM 2543 O O . ALA A 1 338 ? 4.039 -1.582 50.245 1.00 74.62 338 ALA A O 1
ATOM 2544 N N . GLU A 1 339 ? 2.592 -3.222 49.736 1.00 77.81 339 GLU A N 1
ATOM 2545 C CA . GLU A 1 339 ? 1.582 -2.320 49.152 1.00 77.81 339 GLU A CA 1
ATOM 2546 C C . GLU A 1 339 ? 1.017 -1.340 50.188 1.00 77.81 339 GLU A C 1
ATOM 2548 O O . GLU A 1 339 ? 0.940 -0.140 49.933 1.00 77.81 339 GLU A O 1
ATOM 2553 N N . ALA A 1 340 ? 0.679 -1.827 51.387 1.00 83.81 340 ALA A N 1
ATOM 2554 C CA . ALA A 1 340 ? 0.165 -0.989 52.469 1.00 83.81 340 ALA A CA 1
ATOM 2555 C C . ALA A 1 340 ? 1.199 0.055 52.927 1.00 83.81 340 ALA A C 1
ATOM 2557 O O . ALA A 1 340 ? 0.846 1.201 53.212 1.00 83.81 340 ALA A O 1
ATOM 2558 N N . ARG A 1 341 ? 2.486 -0.314 52.945 1.00 85.12 341 ARG A N 1
ATOM 2559 C CA . ARG A 1 341 ? 3.599 0.592 53.261 1.00 85.12 341 ARG A CA 1
ATOM 2560 C C . ARG A 1 341 ? 3.754 1.687 52.204 1.00 85.12 341 ARG A C 1
ATOM 2562 O O . ARG A 1 341 ? 3.888 2.858 52.560 1.00 85.12 341 ARG A O 1
ATOM 2569 N N . GLN A 1 342 ? 3.704 1.327 50.920 1.00 84.31 342 GLN A N 1
ATOM 2570 C CA . GLN A 1 342 ? 3.780 2.297 49.824 1.00 84.31 342 GLN A CA 1
ATOM 2571 C C . GLN A 1 342 ? 2.568 3.239 49.831 1.00 84.31 342 GLN A C 1
ATOM 2573 O O . GLN A 1 342 ? 2.751 4.451 49.751 1.00 84.31 342 GLN A O 1
ATOM 2578 N N . ASN A 1 343 ? 1.354 2.714 50.027 1.00 88.56 343 ASN A N 1
ATOM 2579 C CA . ASN A 1 343 ? 0.142 3.524 50.187 1.00 88.56 343 ASN A CA 1
ATOM 2580 C C . ASN A 1 343 ? 0.301 4.569 51.296 1.00 88.56 343 ASN A C 1
ATOM 2582 O O . ASN A 1 343 ? -0.023 5.738 51.098 1.00 88.56 343 ASN A O 1
ATOM 2586 N N . LEU A 1 344 ? 0.831 4.169 52.454 1.00 91.06 344 LEU A N 1
ATOM 2587 C CA . LEU A 1 344 ? 1.061 5.089 53.564 1.00 91.06 344 LEU A CA 1
ATOM 2588 C C . LEU A 1 344 ? 2.099 6.166 53.218 1.00 91.06 344 LEU A C 1
ATOM 2590 O O . LEU A 1 344 ? 1.910 7.327 53.579 1.00 91.06 344 LEU A O 1
ATOM 2594 N N . SER A 1 345 ? 3.169 5.804 52.505 1.00 89.88 345 SER A N 1
ATOM 2595 C CA . SER A 1 345 ? 4.167 6.764 52.019 1.00 89.88 345 SER A CA 1
ATOM 2596 C C . SER A 1 345 ? 3.541 7.808 51.091 1.00 89.88 345 SER A C 1
ATOM 2598 O O . SER A 1 345 ? 3.741 9.004 51.294 1.00 89.88 345 SER A O 1
ATOM 2600 N N . LEU A 1 346 ? 2.736 7.368 50.121 1.00 91.62 346 LEU A N 1
ATOM 2601 C CA . LEU A 1 346 ? 2.032 8.247 49.182 1.00 91.62 346 LEU A CA 1
ATOM 2602 C C . LEU A 1 346 ? 1.009 9.144 49.895 1.00 91.62 346 LEU A C 1
ATOM 2604 O O . LEU A 1 346 ? 0.931 10.336 49.616 1.00 91.62 346 LEU A O 1
ATOM 2608 N N . LEU A 1 347 ? 0.263 8.617 50.871 1.00 94.06 347 LEU A N 1
ATOM 2609 C CA . LEU A 1 347 ? -0.665 9.416 51.682 1.00 94.06 347 LEU A CA 1
ATOM 2610 C C . LEU A 1 347 ? 0.060 10.472 52.535 1.00 94.06 347 LEU A C 1
ATOM 2612 O O . LEU A 1 347 ? -0.425 11.596 52.659 1.00 94.06 347 LEU A O 1
ATOM 2616 N N . ARG A 1 348 ? 1.232 10.144 53.099 1.00 93.62 348 ARG A N 1
ATOM 2617 C CA . ARG A 1 348 ? 2.089 11.112 53.812 1.00 93.62 348 ARG A CA 1
ATOM 2618 C C . ARG A 1 348 ? 2.618 12.192 52.866 1.00 93.62 348 ARG A C 1
ATOM 2620 O O . ARG A 1 348 ? 2.657 13.359 53.247 1.00 93.62 348 ARG A O 1
ATOM 2627 N N . GLU A 1 349 ? 2.967 11.828 51.634 1.00 93.12 349 GLU A N 1
ATOM 2628 C CA . GLU A 1 349 ? 3.336 12.791 50.595 1.00 93.12 349 GLU A CA 1
ATOM 2629 C C . GLU A 1 349 ? 2.162 13.716 50.248 1.00 93.12 349 GLU A C 1
ATOM 2631 O O . GLU A 1 349 ? 2.329 14.934 50.232 1.00 93.12 349 GLU A O 1
ATOM 2636 N N . ILE A 1 350 ? 0.960 13.163 50.055 1.00 93.00 350 ILE A N 1
ATOM 2637 C CA . ILE A 1 350 ? -0.272 13.931 49.823 1.00 93.00 350 ILE A CA 1
ATOM 2638 C C . ILE A 1 350 ? -0.506 14.944 50.951 1.00 93.00 350 ILE A C 1
ATOM 2640 O O . ILE A 1 350 ? -0.762 16.113 50.670 1.00 93.00 350 ILE A O 1
ATOM 2644 N N . ALA A 1 351 ? -0.363 14.531 52.214 1.00 91.62 351 ALA A N 1
ATOM 2645 C CA . ALA A 1 351 ? -0.518 15.420 53.368 1.00 91.62 351 ALA A CA 1
ATOM 2646 C C . ALA A 1 351 ? 0.508 16.571 53.395 1.00 91.62 351 ALA A C 1
ATOM 2648 O O . ALA A 1 351 ? 0.227 17.632 53.953 1.00 91.62 351 ALA A O 1
ATOM 2649 N N . ALA A 1 352 ? 1.691 16.366 52.807 1.00 89.12 352 ALA A N 1
ATOM 2650 C CA . ALA A 1 352 ? 2.776 17.344 52.763 1.00 89.12 352 ALA A CA 1
ATOM 2651 C C . ALA A 1 352 ? 2.755 18.248 51.514 1.00 89.12 352 ALA A C 1
ATOM 2653 O O . ALA A 1 352 ? 3.455 19.266 51.489 1.00 89.12 352 ALA A O 1
ATOM 2654 N N . ARG A 1 353 ? 1.987 17.900 50.471 1.00 87.00 353 ARG A N 1
ATOM 2655 C CA . ARG A 1 353 ? 1.929 18.662 49.214 1.00 87.00 353 ARG A CA 1
ATOM 2656 C C . ARG A 1 353 ? 1.215 20.016 49.400 1.00 87.00 353 ARG A C 1
ATOM 2658 O O . ARG A 1 353 ? 0.184 20.085 50.077 1.00 87.00 353 ARG A O 1
ATOM 2665 N N . PRO A 1 354 ? 1.711 21.101 48.770 1.00 78.00 354 PRO A N 1
ATOM 2666 C CA . PRO A 1 354 ? 0.986 22.367 48.693 1.00 78.00 354 PRO A CA 1
ATOM 2667 C C . PRO A 1 354 ? -0.366 22.173 48.001 1.00 78.00 354 PRO A C 1
ATOM 2669 O O . PRO A 1 354 ? -0.454 21.484 46.987 1.00 78.00 354 PRO A O 1
ATOM 2672 N N . GLN A 1 355 ? -1.415 22.793 48.535 1.00 76.81 355 GLN A N 1
ATOM 2673 C CA . GLN A 1 355 ? -2.761 22.681 47.976 1.00 76.81 355 GLN A CA 1
ATOM 2674 C C . GLN A 1 355 ? -2.914 23.614 46.768 1.00 76.81 355 GLN A C 1
ATOM 2676 O O . GLN A 1 355 ? -2.642 24.811 46.869 1.00 76.81 355 GLN A O 1
ATOM 2681 N N . ALA A 1 356 ? -3.312 23.047 45.628 1.00 69.19 356 ALA A N 1
ATOM 2682 C CA . ALA A 1 356 ? -3.588 23.768 44.384 1.00 69.19 356 ALA A CA 1
ATOM 2683 C C . ALA A 1 356 ? -5.026 24.325 44.357 1.00 69.19 356 ALA A C 1
ATOM 2685 O O . ALA A 1 356 ? -5.809 24.055 45.260 1.00 69.19 356 ALA A O 1
ATOM 2686 N N . GLU A 1 357 ? -5.395 25.085 43.324 1.00 78.12 357 GLU A N 1
ATOM 2687 C CA . GLU A 1 357 ? -6.801 25.414 43.037 1.00 78.12 357 GLU A CA 1
ATOM 2688 C C . GLU A 1 357 ? -7.434 24.307 42.174 1.00 78.12 357 GLU A C 1
ATOM 2690 O O . GLU A 1 357 ? -6.763 23.761 41.302 1.00 78.12 357 GLU A O 1
ATOM 2695 N N . GLY A 1 358 ? -8.710 23.966 42.409 1.00 87.31 358 GLY A N 1
ATOM 2696 C CA . GLY A 1 358 ? -9.441 22.952 41.631 1.00 87.31 358 GLY A CA 1
ATOM 2697 C C . GLY A 1 358 ? -10.363 22.056 42.468 1.00 87.31 358 GLY A C 1
ATOM 2698 O O . GLY A 1 358 ? -10.656 22.367 43.625 1.00 87.31 358 GLY A O 1
ATOM 2699 N N . LYS A 1 359 ? -10.831 20.944 41.880 1.00 93.69 359 LYS A N 1
ATOM 2700 C CA . LYS A 1 359 ? -11.667 19.938 42.567 1.00 93.69 359 LYS A CA 1
ATOM 2701 C C . LYS A 1 359 ? -10.878 19.218 43.668 1.00 93.69 359 LYS A C 1
ATOM 2703 O O . LYS A 1 359 ? -9.648 19.194 43.644 1.00 93.69 359 LYS A O 1
ATOM 2708 N N . ARG A 1 360 ? -11.581 18.621 44.635 1.00 95.19 360 ARG A N 1
ATOM 2709 C CA . ARG A 1 360 ? -10.988 17.982 45.824 1.00 95.19 360 ARG A CA 1
ATOM 2710 C C . ARG A 1 360 ? -11.412 16.523 45.969 1.00 95.19 360 ARG A C 1
ATOM 2712 O O . ARG A 1 360 ? -12.590 16.208 45.826 1.00 95.19 360 ARG A O 1
ATOM 2719 N N . ILE A 1 361 ? -10.482 15.656 46.360 1.00 97.00 361 ILE A N 1
ATOM 2720 C CA . ILE A 1 361 ? -10.775 14.337 46.933 1.00 97.00 361 ILE A CA 1
ATOM 2721 C C . ILE A 1 361 ? -10.252 14.309 48.368 1.00 97.00 361 ILE A C 1
ATOM 2723 O O . ILE A 1 361 ? -9.071 14.552 48.609 1.00 97.00 361 ILE A O 1
ATOM 2727 N N . ARG A 1 362 ? -11.123 13.988 49.325 1.00 96.50 362 ARG A N 1
ATOM 2728 C CA . ARG A 1 362 ? -10.791 13.881 50.747 1.00 96.50 362 ARG A CA 1
ATOM 2729 C C . ARG A 1 362 ? -10.860 12.438 51.225 1.00 96.50 362 ARG A C 1
ATOM 2731 O O . ARG A 1 362 ? -11.916 11.818 51.179 1.00 96.50 362 ARG A O 1
ATOM 2738 N N . PHE A 1 363 ? -9.760 11.938 51.765 1.00 97.19 363 PHE A N 1
ATOM 2739 C CA . PHE A 1 363 ? -9.672 10.660 52.458 1.00 97.19 363 PHE A CA 1
ATOM 2740 C C . PHE A 1 363 ? -10.053 10.843 53.931 1.00 97.19 363 PHE A C 1
ATOM 2742 O O . PHE A 1 363 ? -9.393 11.583 54.659 1.00 97.19 363 PHE A O 1
ATOM 2749 N N . MET A 1 364 ? -11.123 10.177 54.367 1.00 95.75 364 MET A N 1
ATOM 2750 C CA . MET A 1 364 ? -11.607 10.189 55.749 1.00 95.75 364 MET A CA 1
ATOM 2751 C C . MET A 1 364 ? -11.453 8.795 56.359 1.00 95.75 364 MET A C 1
ATOM 2753 O O . MET A 1 364 ? -12.368 7.963 56.300 1.00 95.75 364 MET A O 1
ATOM 2757 N N . PHE A 1 365 ? -10.283 8.529 56.942 1.00 94.94 365 PHE A N 1
ATOM 2758 C CA . PHE A 1 365 ? -10.044 7.274 57.647 1.00 94.94 365 PHE A CA 1
ATOM 2759 C C . PHE A 1 365 ? -10.739 7.274 59.003 1.00 94.94 365 PHE A C 1
ATOM 2761 O O . PHE A 1 365 ? -11.284 8.284 59.461 1.00 94.94 365 PHE A O 1
ATOM 2768 N N . TYR A 1 366 ? -10.791 6.097 59.625 1.00 94.00 366 TYR A N 1
ATOM 2769 C CA . TYR A 1 366 ? -11.415 5.897 60.930 1.00 94.00 366 TYR A CA 1
ATOM 2770 C C . TYR A 1 366 ? -12.823 6.506 61.041 1.00 94.00 366 TYR A C 1
ATOM 2772 O O . TYR A 1 366 ? -13.189 7.025 62.092 1.00 94.00 366 TYR A O 1
ATOM 2780 N N . THR A 1 367 ? -13.597 6.486 59.956 1.00 95.00 367 THR A N 1
ATOM 2781 C CA . THR A 1 367 ? -14.916 7.116 59.846 1.00 95.00 367 THR A CA 1
ATOM 2782 C C . THR A 1 367 ? -15.906 6.100 59.296 1.00 95.00 367 THR A C 1
ATOM 2784 O O . THR A 1 367 ? -15.744 5.605 58.179 1.00 95.00 367 THR A O 1
ATOM 2787 N N . SER A 1 368 ? -16.935 5.764 60.074 1.00 93.81 368 SER A N 1
ATOM 2788 C CA . SER A 1 368 ? -17.993 4.843 59.649 1.00 93.81 368 SER A CA 1
ATOM 2789 C C . SER A 1 368 ? -19.331 5.573 59.556 1.00 93.81 368 SER A C 1
ATOM 2791 O O . SER A 1 368 ? -19.691 6.262 60.510 1.00 93.81 368 SER A O 1
ATOM 2793 N N . PRO A 1 369 ? -20.104 5.402 58.471 1.00 95.25 369 PRO A N 1
ATOM 2794 C CA . PRO A 1 369 ? -21.461 5.929 58.397 1.00 95.25 369 PRO A CA 1
ATOM 2795 C C . PRO A 1 369 ? -22.381 5.206 59.393 1.00 95.25 369 PRO A C 1
ATOM 2797 O O . PRO A 1 369 ? -22.247 3.998 59.614 1.00 95.25 369 PRO A O 1
ATOM 2800 N N . THR A 1 370 ? -23.310 5.949 59.988 1.00 94.88 370 THR A N 1
ATOM 2801 C CA . THR A 1 370 ? -24.321 5.476 60.947 1.00 94.88 370 THR A CA 1
ATOM 2802 C C . THR A 1 370 ? -25.751 5.674 60.441 1.00 94.88 370 THR A C 1
ATOM 2804 O O . THR A 1 370 ? -26.656 5.005 60.937 1.00 94.88 370 THR A O 1
ATOM 2807 N N . GLY A 1 371 ? -25.962 6.525 59.433 1.00 95.94 371 GLY A N 1
ATOM 2808 C CA . GLY A 1 371 ? -27.254 6.735 58.777 1.00 95.94 371 GLY A CA 1
ATOM 2809 C C . GLY A 1 371 ? -27.230 7.907 57.797 1.00 95.94 371 GLY A C 1
ATOM 2810 O O . GLY A 1 371 ? -26.190 8.533 57.593 1.00 95.94 371 GLY A O 1
ATOM 2811 N N . PHE A 1 372 ? -28.384 8.220 57.213 1.00 97.25 372 PHE A N 1
ATOM 2812 C CA . PHE A 1 372 ? -28.549 9.290 56.228 1.00 97.25 372 PHE A CA 1
ATOM 2813 C C . PHE A 1 372 ? -29.754 10.169 56.562 1.00 97.25 372 PHE A C 1
ATOM 2815 O O . PHE A 1 372 ? -30.774 9.676 57.045 1.00 97.25 372 PHE A O 1
ATOM 2822 N N . SER A 1 373 ? -29.643 11.461 56.261 1.00 96.25 373 SER A N 1
ATOM 2823 C CA . SER A 1 373 ? -30.778 12.384 56.189 1.00 96.25 373 SER A CA 1
ATOM 2824 C C . SER A 1 373 ? -31.085 12.717 54.736 1.00 96.25 373 SER A C 1
ATOM 2826 O O . SER A 1 373 ? -30.180 12.784 53.900 1.00 96.25 373 SER A O 1
ATOM 2828 N N . ALA A 1 374 ? -32.366 12.953 54.455 1.00 94.00 374 ALA A N 1
ATOM 2829 C CA . ALA A 1 374 ? -32.846 13.333 53.138 1.00 94.00 374 ALA A CA 1
ATOM 2830 C C . ALA A 1 374 ? -33.545 14.698 53.169 1.00 94.00 374 ALA A C 1
ATOM 2832 O O . ALA A 1 374 ? -34.270 15.009 54.114 1.00 94.00 374 ALA A O 1
ATOM 2833 N N . ASP A 1 375 ? -33.365 15.480 52.108 1.00 91.31 375 ASP A N 1
ATOM 2834 C CA . ASP A 1 375 ? -34.154 16.671 51.796 1.00 91.31 375 ASP A CA 1
ATOM 2835 C C . ASP A 1 375 ? -34.894 16.453 50.469 1.00 91.31 375 ASP A C 1
ATOM 2837 O O . ASP A 1 375 ? -34.319 15.982 49.489 1.00 91.31 375 ASP A O 1
ATOM 2841 N N . ASN A 1 376 ? -36.202 16.724 50.442 1.00 89.00 376 ASN A N 1
ATOM 2842 C CA . ASN A 1 376 ? -37.092 16.416 49.310 1.00 89.00 376 ASN A CA 1
ATOM 2843 C C . ASN A 1 376 ? -36.951 14.977 48.760 1.00 89.00 376 ASN A C 1
ATOM 2845 O O . ASN A 1 376 ? -37.109 14.733 47.564 1.00 89.00 376 ASN A O 1
ATOM 2849 N N . GLY A 1 377 ? -36.648 14.015 49.638 1.00 90.12 377 GLY A N 1
ATOM 2850 C CA . GLY A 1 377 ? -36.455 12.607 49.283 1.00 90.12 377 GLY A CA 1
ATOM 2851 C C . GLY A 1 377 ? -35.091 12.263 48.669 1.00 90.12 377 GLY A C 1
ATOM 2852 O O . GLY A 1 377 ? -34.869 11.096 48.364 1.00 90.12 377 GLY A O 1
ATOM 2853 N N . GLN A 1 378 ? -34.180 13.228 48.514 1.00 93.31 378 GLN A N 1
ATOM 2854 C CA . GLN A 1 378 ? -32.793 13.025 48.073 1.00 93.31 378 GLN A CA 1
ATOM 2855 C C . GLN A 1 378 ? -31.849 13.103 49.269 1.00 93.31 378 GLN A C 1
ATOM 2857 O O . GLN A 1 378 ? -32.114 13.860 50.201 1.00 93.31 378 GLN A O 1
ATOM 2862 N N . VAL A 1 379 ? -30.749 12.352 49.262 1.00 96.06 379 VAL A N 1
ATOM 2863 C CA . VAL A 1 379 ? -29.741 12.452 50.327 1.00 96.06 379 VAL A CA 1
ATOM 2864 C C . VAL A 1 379 ? -29.214 13.887 50.457 1.00 96.06 379 VAL A C 1
ATOM 2866 O O . VAL A 1 379 ? -28.961 14.559 49.459 1.00 96.06 379 VAL A O 1
ATOM 2869 N N . SER A 1 380 ? -29.089 14.361 51.697 1.00 95.94 380 SER A N 1
ATOM 2870 C CA . SER A 1 380 ? -28.548 15.689 52.019 1.00 95.94 380 SER A CA 1
ATOM 2871 C C . SER A 1 380 ? -27.364 15.628 52.983 1.00 95.94 380 SER A C 1
ATOM 2873 O O . SER A 1 380 ? -26.430 16.426 52.870 1.00 95.94 380 SER A O 1
ATOM 2875 N N . THR A 1 381 ? -27.363 14.652 53.897 1.00 97.00 381 THR A N 1
ATOM 2876 C CA . THR A 1 381 ? -26.311 14.478 54.906 1.00 97.00 381 THR A CA 1
ATOM 2877 C C . THR A 1 381 ? -26.050 12.998 55.174 1.00 97.00 381 THR A C 1
ATOM 2879 O O . THR A 1 381 ? -26.986 12.218 55.364 1.00 97.00 381 THR A O 1
ATOM 2882 N N . VAL A 1 382 ? -24.775 12.620 55.261 1.00 97.44 382 VAL A N 1
ATOM 2883 C CA . VAL A 1 382 ? -24.315 11.341 55.814 1.00 97.44 382 VAL A CA 1
ATOM 2884 C C . VAL A 1 382 ? -23.965 11.548 57.283 1.00 97.44 382 VAL A C 1
ATOM 2886 O O . VAL A 1 382 ? -23.043 12.296 57.610 1.00 97.44 382 VAL A O 1
ATOM 2889 N N . HIS A 1 383 ? -24.681 10.866 58.171 1.00 97.31 383 HIS A N 1
ATOM 2890 C CA . HIS A 1 383 ? -24.312 10.781 59.579 1.00 97.31 383 HIS A CA 1
ATOM 2891 C C . HIS A 1 383 ? -23.208 9.741 59.721 1.00 97.31 383 HIS A C 1
ATOM 2893 O O . HIS A 1 383 ? -23.335 8.615 59.231 1.00 97.31 383 HIS A O 1
ATOM 2899 N N . ALA A 1 384 ? -22.118 10.107 60.381 1.00 95.88 384 ALA A N 1
ATOM 2900 C CA . ALA A 1 384 ? -20.975 9.238 60.592 1.00 95.88 384 ALA A CA 1
ATOM 2901 C C . ALA A 1 384 ? -20.439 9.351 62.020 1.00 95.88 384 ALA A C 1
ATOM 2903 O O . ALA A 1 384 ? -20.753 10.267 62.780 1.00 95.88 384 ALA A O 1
ATOM 2904 N N . GLN A 1 385 ? -19.615 8.385 62.397 1.00 95.31 385 GLN A N 1
ATOM 2905 C CA . GLN A 1 385 ? -18.959 8.330 63.692 1.00 95.31 385 GLN A CA 1
ATOM 2906 C C . GLN A 1 385 ? -17.508 7.904 63.501 1.00 95.31 385 GLN A C 1
ATOM 2908 O O . GLN A 1 385 ? -17.197 7.076 62.636 1.00 95.31 385 GLN A O 1
ATOM 2913 N N . ARG A 1 386 ? -16.607 8.479 64.300 1.00 94.19 386 ARG A N 1
ATOM 2914 C CA . ARG A 1 386 ? -15.209 8.051 64.311 1.00 94.19 386 ARG A CA 1
ATOM 2915 C C . ARG A 1 386 ? -15.102 6.645 64.901 1.00 94.19 386 ARG A C 1
ATOM 2917 O O . ARG A 1 386 ? -15.916 6.232 65.724 1.00 94.19 386 ARG A O 1
ATOM 2924 N N . THR A 1 387 ? -14.087 5.905 64.483 1.00 92.62 387 THR A N 1
ATOM 2925 C CA . THR A 1 387 ? -13.839 4.526 64.914 1.00 92.62 387 THR A CA 1
ATOM 2926 C C . THR A 1 387 ? -12.435 4.359 65.472 1.00 92.62 387 THR A C 1
ATOM 2928 O O . THR A 1 387 ? -11.504 4.997 64.996 1.00 92.62 387 THR A O 1
ATOM 2931 N N . GLU A 1 388 ? -12.264 3.434 66.406 1.00 88.88 388 GLU A N 1
ATOM 2932 C CA . GLU A 1 388 ? -10.972 2.991 66.929 1.00 88.88 388 GLU A CA 1
ATOM 2933 C C . GLU A 1 388 ? -10.743 1.524 66.553 1.00 88.88 388 GLU A C 1
ATOM 2935 O O . GLU A 1 388 ? -11.675 0.713 66.564 1.00 88.88 388 GLU A O 1
ATOM 2940 N N . LEU A 1 389 ? -9.510 1.165 66.198 1.00 86.56 389 LEU A N 1
ATOM 2941 C CA . LEU A 1 389 ? -9.154 -0.221 65.899 1.00 86.56 389 LEU A CA 1
ATOM 2942 C C . LEU A 1 389 ? -8.781 -0.955 67.186 1.00 86.56 389 LEU A C 1
ATOM 2944 O O . LEU A 1 389 ? -7.844 -0.576 67.883 1.00 86.56 389 LEU A O 1
ATOM 2948 N N . VAL A 1 390 ? -9.496 -2.038 67.482 1.00 84.38 390 VAL A N 1
ATOM 2949 C CA . VAL A 1 390 ? -9.223 -2.916 68.627 1.00 84.38 390 VAL A CA 1
ATOM 2950 C C . VAL A 1 390 ? -9.081 -4.356 68.149 1.00 84.38 390 VAL A C 1
ATOM 2952 O O . VAL A 1 390 ? -9.711 -4.753 67.171 1.00 84.38 390 VAL A O 1
ATOM 2955 N N . ARG A 1 391 ? -8.264 -5.164 68.829 1.00 80.12 391 ARG A N 1
ATOM 2956 C CA . ARG A 1 391 ? -8.219 -6.610 68.574 1.00 80.12 391 ARG A CA 1
ATOM 2957 C C . ARG A 1 391 ? -9.336 -7.301 69.351 1.00 80.12 391 ARG A C 1
ATOM 2959 O O . ARG A 1 391 ? -9.508 -7.024 70.537 1.00 80.12 391 ARG A O 1
ATOM 2966 N N . ASN A 1 392 ? -10.113 -8.152 68.684 1.00 79.44 392 ASN A N 1
ATOM 2967 C CA . ASN A 1 392 ? -11.109 -9.000 69.345 1.00 79.44 392 ASN A CA 1
ATOM 2968 C C . ASN A 1 392 ? -10.434 -10.183 70.074 1.00 79.44 392 ASN A C 1
ATOM 2970 O O . ASN A 1 392 ? -9.222 -10.378 69.974 1.00 79.44 392 ASN A O 1
ATOM 2974 N N . ASP A 1 393 ? -11.223 -11.003 70.773 1.00 77.44 393 ASP A N 1
ATOM 2975 C CA . ASP A 1 393 ? -10.736 -12.165 71.540 1.00 77.44 393 ASP A CA 1
ATOM 2976 C C . ASP A 1 393 ? -10.050 -13.243 70.670 1.00 77.44 393 ASP A C 1
ATOM 2978 O O . ASP A 1 393 ? -9.364 -14.121 71.187 1.00 77.44 393 ASP A O 1
ATOM 2982 N N . GLN A 1 394 ? -10.216 -13.171 69.344 1.00 72.94 394 GLN A N 1
ATOM 2983 C CA . GLN A 1 394 ? -9.600 -14.051 68.343 1.00 72.94 394 GLN A CA 1
ATOM 2984 C C . GLN A 1 394 ? -8.332 -13.432 67.719 1.00 72.94 394 GLN A C 1
ATOM 2986 O O . GLN A 1 394 ? -7.710 -14.036 66.848 1.00 72.94 394 GLN A O 1
ATOM 2991 N N . GLY A 1 395 ? -7.924 -12.240 68.171 1.00 71.06 395 GLY A N 1
ATOM 2992 C CA . GLY A 1 395 ? -6.742 -11.520 67.692 1.00 71.06 395 GLY A CA 1
ATOM 2993 C C . GLY A 1 395 ? -6.962 -10.679 66.428 1.00 71.06 395 GLY A C 1
ATOM 2994 O O . GLY A 1 395 ? -6.019 -10.030 65.959 1.00 71.06 395 GLY A O 1
ATOM 2995 N N . GLU A 1 396 ? -8.184 -10.641 65.890 1.00 75.06 396 GLU A N 1
ATOM 2996 C CA . GLU A 1 396 ? -8.525 -9.920 64.662 1.00 75.06 396 GLU A CA 1
ATOM 2997 C C . GLU A 1 396 ? -8.755 -8.428 64.922 1.00 75.06 396 GLU A C 1
ATOM 2999 O O . GLU A 1 396 ? -9.422 -8.041 65.882 1.00 75.06 396 GLU A O 1
ATOM 3004 N N . LEU A 1 397 ? -8.251 -7.579 64.026 1.00 79.19 397 LEU A N 1
ATOM 3005 C CA . LEU A 1 397 ? -8.484 -6.134 64.053 1.00 79.19 397 LEU A CA 1
ATOM 3006 C C . LEU A 1 397 ? -9.923 -5.799 63.626 1.00 79.19 397 LEU A C 1
ATOM 3008 O O . LEU A 1 397 ? -10.308 -5.943 62.458 1.00 79.19 397 LEU A O 1
ATOM 3012 N N . VAL A 1 398 ? -10.708 -5.290 64.571 1.00 84.19 398 VAL A N 1
ATOM 3013 C CA . VAL A 1 398 ? -12.086 -4.835 64.370 1.00 84.19 398 VAL A CA 1
ATOM 3014 C C . VAL A 1 398 ? -12.206 -3.340 64.663 1.00 84.19 398 VAL A C 1
ATOM 3016 O O . VAL A 1 398 ? -11.576 -2.815 65.576 1.00 84.19 398 VAL A O 1
ATOM 3019 N N . ALA A 1 399 ? -13.018 -2.642 63.871 1.00 86.62 399 ALA A N 1
ATOM 3020 C CA . ALA A 1 399 ? -13.318 -1.232 64.094 1.00 86.62 399 ALA A CA 1
ATOM 3021 C C . ALA A 1 399 ? -14.461 -1.107 65.107 1.00 86.62 399 ALA A C 1
ATOM 3023 O O . ALA A 1 399 ? -15.537 -1.672 64.891 1.00 86.62 399 ALA A O 1
ATOM 3024 N N . ARG A 1 400 ? -14.232 -0.377 66.199 1.00 87.44 400 ARG A N 1
ATOM 3025 C CA . ARG A 1 400 ? -15.225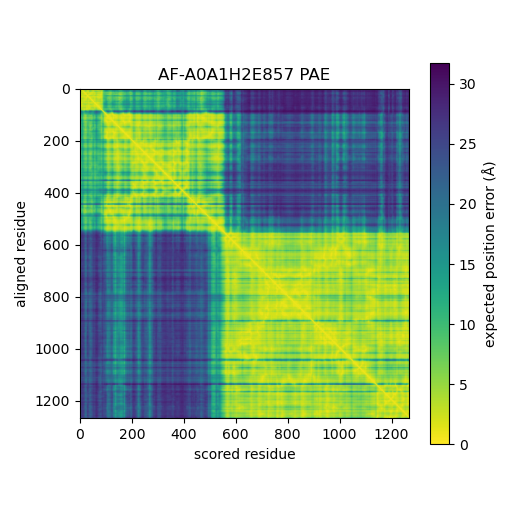 -0.069 67.232 1.00 87.44 400 ARG A CA 1
ATOM 3026 C C . ARG A 1 400 ? -15.612 1.415 67.146 1.00 87.44 400 ARG A C 1
ATOM 3028 O O . ARG A 1 400 ? -14.719 2.235 66.961 1.00 87.44 400 ARG A O 1
ATOM 3035 N N . PRO A 1 401 ? -16.895 1.787 67.273 1.00 87.12 401 PRO A N 1
ATOM 3036 C CA . PRO A 1 401 ? -17.299 3.194 67.294 1.00 87.12 401 PRO A CA 1
ATOM 3037 C C . PRO A 1 401 ? -16.712 3.934 68.505 1.00 87.12 401 PRO A C 1
ATOM 3039 O O . PRO A 1 401 ? -16.639 3.354 69.589 1.00 87.12 401 PRO A O 1
ATOM 3042 N N . SER A 1 402 ? -16.328 5.200 68.329 1.00 89.06 402 SER A N 1
ATOM 3043 C CA . SER A 1 402 ? -15.951 6.127 69.408 1.00 89.06 402 SER A CA 1
ATOM 3044 C C . SER A 1 402 ? -17.045 7.169 69.644 1.00 89.06 402 SER A C 1
ATOM 3046 O O . SER A 1 402 ? -17.956 7.305 68.838 1.00 89.06 402 SER A O 1
ATOM 3048 N N . ASP A 1 403 ? -16.969 7.966 70.709 1.00 86.69 403 ASP A N 1
ATOM 3049 C CA . ASP A 1 403 ? -18.031 8.930 71.056 1.00 86.69 403 ASP A CA 1
ATOM 3050 C C . ASP A 1 403 ? -18.120 10.159 70.120 1.00 86.69 403 ASP A C 1
ATOM 3052 O O . ASP A 1 403 ? -18.990 11.012 70.293 1.00 86.69 403 ASP A O 1
ATOM 3056 N N . LYS A 1 404 ? -17.234 10.285 69.119 1.00 90.69 404 LYS A N 1
ATOM 3057 C CA . LYS A 1 404 ? -17.191 11.440 68.204 1.00 90.69 404 LYS A CA 1
ATOM 3058 C C . LYS A 1 404 ? -18.057 11.206 66.964 1.00 90.69 404 LYS A C 1
ATOM 3060 O O . LYS A 1 404 ? -17.704 10.387 66.115 1.00 90.69 404 LYS A O 1
ATOM 3065 N N . THR A 1 405 ? -19.143 11.962 66.825 1.00 93.25 405 THR A N 1
ATOM 3066 C CA . THR A 1 405 ? -20.022 11.962 65.643 1.00 93.25 405 THR A CA 1
ATOM 3067 C C . THR A 1 405 ? -19.688 13.095 64.668 1.00 93.25 405 THR A C 1
ATOM 3069 O O . THR A 1 405 ? -19.072 14.094 65.041 1.00 93.25 405 THR A O 1
ATOM 3072 N N . LEU A 1 406 ? -20.065 12.914 63.403 1.00 94.56 406 LEU A N 1
ATOM 3073 C CA . LEU A 1 406 ? -19.789 13.800 62.274 1.00 94.56 406 LEU A CA 1
ATOM 3074 C C . LEU A 1 406 ? -21.032 13.845 61.375 1.00 94.56 406 LEU A C 1
ATOM 3076 O O . LEU A 1 406 ? -21.578 12.793 61.049 1.00 94.56 406 LEU A O 1
ATOM 3080 N N . ASP A 1 407 ? -21.423 15.034 60.926 1.00 96.06 407 ASP A N 1
ATOM 3081 C CA . ASP A 1 407 ? -22.436 15.208 59.883 1.00 96.06 407 ASP A CA 1
ATOM 3082 C C . ASP A 1 407 ? -21.746 15.710 58.615 1.00 96.06 407 ASP A C 1
ATOM 3084 O O . ASP A 1 407 ? -21.135 16.781 58.614 1.00 96.06 407 ASP A O 1
ATOM 3088 N N . ILE A 1 408 ? -21.806 14.913 57.550 1.00 96.25 408 ILE A N 1
ATOM 3089 C CA . ILE A 1 408 ? -21.097 15.165 56.293 1.00 96.25 408 ILE A CA 1
ATOM 3090 C C . ILE A 1 408 ? -22.127 15.538 55.222 1.00 96.25 408 ILE A C 1
ATOM 3092 O O . ILE A 1 408 ? -22.933 14.682 54.853 1.00 96.25 408 ILE A O 1
ATOM 3096 N N . PRO A 1 409 ? -22.129 16.779 54.704 1.00 95.69 409 PRO A N 1
ATOM 3097 C CA . PRO A 1 409 ? -22.993 17.157 53.590 1.00 95.69 409 PRO A CA 1
ATOM 3098 C C . PRO A 1 409 ? -22.748 16.255 52.379 1.00 95.69 409 PRO A C 1
ATOM 3100 O O . PRO A 1 409 ? -21.602 16.020 51.997 1.00 95.69 409 PRO A O 1
ATOM 3103 N N . ALA A 1 410 ? -23.815 15.749 51.768 1.00 96.25 410 ALA A N 1
ATOM 3104 C CA . ALA A 1 410 ? -23.714 14.873 50.611 1.00 96.25 410 ALA A CA 1
ATOM 3105 C C . ALA A 1 410 ? -24.892 15.095 49.676 1.00 96.25 410 ALA A C 1
ATOM 3107 O O . ALA A 1 410 ? -26.040 14.957 50.077 1.00 96.25 410 ALA A O 1
ATOM 3108 N N . SER A 1 411 ? -24.583 15.398 48.419 1.00 95.50 411 SER A N 1
ATOM 3109 C CA . SER A 1 411 ? -25.571 15.445 47.342 1.00 95.50 411 SER A CA 1
ATOM 3110 C C . SER A 1 411 ? -25.657 14.136 46.563 1.00 95.50 411 SER A C 1
ATOM 3112 O O . SER A 1 411 ? -26.680 13.889 45.944 1.00 95.50 411 SER A O 1
ATOM 3114 N N . LEU A 1 412 ? -24.619 13.295 46.624 1.00 97.50 412 LEU A N 1
ATOM 3115 C CA . LEU A 1 412 ? -24.528 11.965 46.016 1.00 97.50 412 LEU A CA 1
ATOM 3116 C C . LEU A 1 412 ? -23.849 11.021 47.011 1.00 97.50 412 LEU A C 1
ATOM 3118 O O . LEU A 1 412 ? -22.834 11.399 47.600 1.00 97.50 412 LEU A O 1
ATOM 3122 N N . VAL A 1 413 ? -24.348 9.793 47.162 1.00 97.75 413 VAL A N 1
ATOM 3123 C CA . VAL A 1 413 ? -23.658 8.738 47.920 1.00 97.75 413 VAL A CA 1
ATOM 3124 C C . VAL A 1 413 ? -23.455 7.507 47.046 1.00 97.75 413 VAL A C 1
ATOM 3126 O O . VAL A 1 413 ? -24.407 6.995 46.466 1.00 97.75 413 VAL A O 1
ATOM 3129 N N . VAL A 1 414 ? -22.230 6.979 46.993 1.00 97.50 414 VAL A N 1
ATOM 3130 C CA . VAL A 1 414 ? -21.940 5.699 46.328 1.00 97.50 414 VAL A CA 1
ATOM 3131 C C . VAL A 1 414 ? -21.255 4.742 47.298 1.00 97.50 414 VAL A C 1
ATOM 3133 O O . VAL A 1 414 ? -20.185 5.039 47.824 1.00 97.50 414 VAL A O 1
ATOM 3136 N N . HIS A 1 415 ? -21.838 3.570 47.557 1.00 96.19 415 HIS A N 1
ATOM 3137 C CA . HIS A 1 415 ? -21.241 2.594 48.475 1.00 96.19 415 HIS A CA 1
ATOM 3138 C C . HIS A 1 415 ? -20.473 1.489 47.732 1.00 96.19 415 HIS A C 1
ATOM 3140 O O . HIS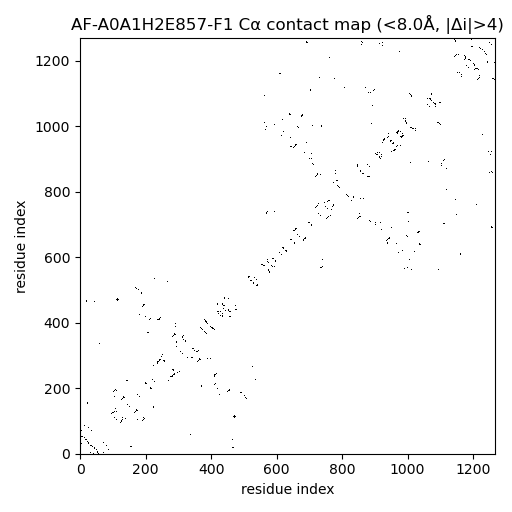 A 1 415 ? -21.030 0.667 47.002 1.00 96.19 415 HIS A O 1
ATOM 3146 N N . ALA A 1 416 ? -19.165 1.431 47.975 1.00 93.81 416 ALA A N 1
ATOM 3147 C CA . ALA A 1 416 ? -18.212 0.475 47.419 1.00 93.81 416 ALA A CA 1
ATOM 3148 C C . ALA A 1 416 ? -17.734 -0.536 48.480 1.00 93.81 416 ALA A C 1
ATOM 3150 O O . ALA A 1 416 ? -16.542 -0.733 48.704 1.00 93.81 416 ALA A O 1
ATOM 3151 N N . ILE A 1 417 ? -18.688 -1.203 49.136 1.00 89.50 417 ILE A N 1
ATOM 3152 C CA . ILE A 1 417 ? -18.456 -2.121 50.272 1.00 89.50 417 ILE A CA 1
ATOM 3153 C C . ILE A 1 417 ? -18.334 -3.609 49.875 1.00 89.50 417 ILE A C 1
ATOM 3155 O O . ILE A 1 417 ? -18.460 -4.504 50.715 1.00 89.50 417 ILE A O 1
ATOM 3159 N N . GLY A 1 418 ? -18.078 -3.876 48.593 1.00 86.00 418 GLY A N 1
ATOM 3160 C CA . GLY A 1 418 ? -17.925 -5.217 48.023 1.00 86.00 418 GLY A CA 1
ATOM 3161 C C . GLY A 1 418 ? -19.119 -5.672 47.182 1.00 86.00 418 GLY A C 1
ATOM 3162 O O . GLY A 1 418 ? -20.223 -5.132 47.286 1.00 86.00 418 GLY A O 1
ATOM 3163 N N . TYR A 1 419 ? -18.861 -6.648 46.309 1.00 88.00 419 TYR A N 1
ATOM 3164 C CA . TYR A 1 419 ? -19.834 -7.200 45.364 1.00 88.00 419 TYR A CA 1
ATOM 3165 C C . TYR A 1 419 ? -20.238 -8.619 45.794 1.00 88.00 419 TYR A C 1
ATOM 3167 O O . TYR A 1 419 ? -19.515 -9.293 46.535 1.00 88.00 419 TYR A O 1
ATOM 3175 N N . GLN A 1 420 ? -21.387 -9.077 45.314 1.00 89.50 420 GLN A N 1
ATOM 3176 C CA . GLN A 1 420 ? -21.914 -10.425 45.486 1.00 89.50 420 GLN A CA 1
ATOM 3177 C C . GLN A 1 420 ? -22.449 -10.959 44.153 1.00 89.50 420 GLN A C 1
ATOM 3179 O O . GLN A 1 420 ? -22.804 -10.187 43.259 1.00 89.50 420 GLN A O 1
ATOM 3184 N N . GLY A 1 421 ? -22.464 -12.282 44.004 1.00 88.75 421 GLY A N 1
ATOM 3185 C CA . GLY A 1 421 ? -23.119 -12.940 42.879 1.00 88.75 421 GLY A CA 1
ATOM 3186 C C . GLY A 1 421 ? -24.643 -12.883 42.982 1.00 88.75 421 GLY A C 1
ATOM 3187 O O . GLY A 1 421 ? -25.200 -12.523 44.020 1.00 88.75 421 GLY A O 1
ATOM 3188 N N . SER A 1 422 ? -25.311 -13.284 41.906 1.00 88.12 422 SER A N 1
ATOM 3189 C CA . SER A 1 422 ? -26.761 -13.487 41.877 1.00 88.12 422 SER A CA 1
ATOM 3190 C C . SER A 1 422 ? -27.087 -14.978 41.942 1.00 88.12 422 SER A C 1
ATOM 3192 O O . SER A 1 422 ? -26.378 -15.798 41.354 1.00 88.12 422 SER A O 1
ATOM 3194 N N . ALA A 1 423 ? -28.171 -15.324 42.638 1.00 89.62 423 ALA A N 1
ATOM 3195 C CA . ALA A 1 423 ? -28.706 -16.679 42.610 1.00 89.62 423 ALA A CA 1
ATOM 3196 C C . ALA A 1 423 ? -29.189 -17.034 41.193 1.00 89.62 423 ALA A C 1
ATOM 3198 O O . ALA A 1 423 ? -29.715 -16.180 40.477 1.00 89.62 423 ALA A O 1
ATOM 3199 N N . ILE A 1 424 ? -29.006 -18.295 40.807 1.00 87.69 424 ILE A N 1
ATOM 3200 C CA . ILE A 1 424 ? -29.549 -18.879 39.578 1.00 87.69 424 ILE A CA 1
ATOM 3201 C C . ILE A 1 424 ? -30.539 -19.951 40.020 1.00 87.69 424 ILE A C 1
ATOM 3203 O O . ILE A 1 424 ? -30.208 -20.760 40.890 1.00 87.69 424 ILE A O 1
ATOM 3207 N N . ASP A 1 425 ? -31.735 -19.945 39.435 1.00 81.75 425 ASP A N 1
ATOM 3208 C CA . ASP A 1 425 ? -32.778 -20.915 39.762 1.00 81.75 425 ASP A CA 1
ATOM 3209 C C . ASP A 1 425 ? -32.249 -22.355 39.667 1.00 81.75 425 ASP A C 1
ATOM 3211 O O . ASP A 1 425 ? -31.459 -22.691 38.783 1.00 81.75 425 ASP A O 1
ATOM 3215 N N . GLU A 1 426 ? -32.691 -23.203 40.602 1.00 82.25 426 GLU A N 1
ATOM 3216 C CA . GLU A 1 426 ? -32.286 -24.612 40.772 1.00 82.25 426 GLU A CA 1
ATOM 3217 C C . GLU A 1 426 ? -30.864 -24.852 41.319 1.00 82.25 426 GLU A C 1
ATOM 3219 O O . GLU A 1 426 ? -30.538 -25.999 41.633 1.00 82.25 426 GLU A O 1
ATOM 3224 N N . LEU A 1 427 ? -30.031 -23.816 41.489 1.00 88.62 427 LEU A N 1
ATOM 3225 C CA . LEU A 1 427 ? -28.694 -23.952 42.081 1.00 88.62 427 LEU A CA 1
ATOM 3226 C C . LEU A 1 427 ? -28.671 -23.485 43.547 1.00 88.62 427 LEU A C 1
ATOM 3228 O O . LEU A 1 427 ? -29.262 -22.457 43.884 1.00 88.62 427 LEU A O 1
ATOM 3232 N N . PRO A 1 428 ? -27.966 -24.193 44.448 1.00 91.50 428 PRO A N 1
ATOM 3233 C CA . PRO A 1 428 ? -27.850 -23.772 45.838 1.00 91.50 428 PRO A CA 1
ATOM 3234 C C . PRO A 1 428 ? -26.983 -22.513 45.956 1.00 91.50 428 PRO A C 1
ATOM 3236 O O . PRO A 1 428 ? -25.866 -22.452 45.445 1.00 91.50 428 PRO A O 1
ATOM 3239 N N . PHE A 1 429 ? -27.471 -21.511 46.684 1.00 92.50 429 PHE A N 1
ATOM 3240 C CA . PHE A 1 429 ? -26.803 -20.219 46.833 1.00 92.50 429 PHE A CA 1
ATOM 3241 C C . PHE A 1 429 ? -26.609 -19.870 48.311 1.00 92.50 429 PHE A C 1
ATOM 3243 O O . PHE A 1 429 ? -27.522 -20.004 49.125 1.00 92.50 429 PHE A O 1
ATOM 3250 N N . ASP A 1 430 ? -25.405 -19.439 48.674 1.00 91.25 430 ASP A N 1
ATOM 3251 C CA . ASP A 1 430 ? -25.098 -18.887 49.991 1.00 91.25 430 ASP A CA 1
ATOM 3252 C C . ASP A 1 430 ? -25.309 -17.373 49.934 1.00 91.25 430 ASP A C 1
ATOM 3254 O O . ASP A 1 430 ? -24.471 -16.632 49.417 1.00 91.25 430 ASP A O 1
ATOM 3258 N N . THR A 1 431 ? -26.441 -16.910 50.465 1.00 86.62 431 THR A N 1
ATOM 3259 C CA . THR A 1 431 ? -26.796 -15.485 50.495 1.00 86.62 431 THR A CA 1
ATOM 3260 C C . THR A 1 431 ? -25.881 -14.659 51.394 1.00 86.62 431 THR A C 1
ATOM 3262 O O . THR A 1 431 ? -25.711 -13.470 51.142 1.00 86.62 431 THR A O 1
ATOM 3265 N N . GLY A 1 432 ? -25.262 -15.261 52.415 1.00 84.69 432 GLY A N 1
ATOM 3266 C CA . GLY A 1 432 ? -24.347 -14.561 53.315 1.00 84.69 432 GLY A CA 1
ATOM 3267 C C . GLY A 1 432 ? -22.995 -14.284 52.660 1.00 84.69 432 GLY A C 1
ATOM 3268 O O . GLY A 1 432 ? -22.435 -13.196 52.805 1.00 84.69 432 GLY A O 1
ATOM 3269 N N . ARG A 1 433 ? -22.471 -15.260 51.911 1.00 84.56 433 ARG A N 1
ATOM 3270 C CA . ARG A 1 433 ? -21.207 -15.118 51.168 1.00 84.56 433 ARG A CA 1
ATOM 3271 C C . ARG A 1 433 ? -21.389 -14.526 49.769 1.00 84.56 433 ARG A C 1
ATOM 3273 O O . ARG A 1 433 ? -20.424 -13.983 49.229 1.00 84.56 433 ARG A O 1
ATOM 3280 N N . GLY A 1 434 ? -22.590 -14.607 49.200 1.00 89.56 434 GLY A N 1
ATOM 3281 C CA . GLY A 1 434 ? -22.896 -14.141 47.850 1.00 89.56 434 GLY A CA 1
ATOM 3282 C C . GLY A 1 434 ? -22.308 -15.034 46.756 1.00 89.56 434 GLY A C 1
ATOM 3283 O O . GLY A 1 434 ? -21.823 -14.516 45.750 1.00 89.56 434 GLY A O 1
ATOM 3284 N N . VAL A 1 435 ? -22.279 -16.350 46.981 1.00 93.31 435 VAL A N 1
ATOM 3285 C CA . VAL A 1 435 ? -21.649 -17.354 46.102 1.00 93.31 435 VAL A CA 1
ATOM 3286 C C . VAL A 1 435 ? -22.560 -18.564 45.914 1.00 93.31 435 VAL A C 1
ATOM 3288 O O . VAL A 1 435 ? -23.408 -18.846 46.761 1.00 93.31 435 VAL A O 1
ATOM 3291 N N . ILE A 1 436 ? -22.359 -19.323 44.838 1.00 93.31 436 ILE A N 1
ATOM 3292 C CA . ILE A 1 436 ? -23.014 -20.629 44.672 1.00 93.31 436 ILE A CA 1
ATOM 3293 C C . ILE A 1 436 ? -22.339 -21.642 45.612 1.00 93.31 436 ILE A C 1
ATOM 3295 O O . ILE A 1 436 ? -21.109 -21.699 45.694 1.00 93.31 436 ILE A O 1
ATOM 3299 N N . GLN A 1 437 ? -23.131 -22.434 46.339 1.00 93.75 437 GLN A N 1
ATOM 3300 C CA . GLN A 1 437 ? -22.609 -23.415 47.296 1.00 93.75 437 GLN A CA 1
ATOM 3301 C C . GLN A 1 437 ? -21.868 -24.536 46.566 1.00 93.75 437 GLN A C 1
ATOM 3303 O O . GLN A 1 437 ? -22.406 -25.154 45.646 1.00 93.75 437 GLN A O 1
ATOM 3308 N N . HIS A 1 438 ? -20.636 -24.813 46.991 1.00 92.88 438 HIS A N 1
ATOM 3309 C CA . HIS A 1 438 ? -19.776 -25.776 46.317 1.00 92.88 438 HIS A CA 1
ATOM 3310 C C . HIS A 1 438 ? -18.812 -26.486 47.275 1.00 92.88 438 HIS A C 1
ATOM 3312 O O . HIS A 1 438 ? -18.422 -25.944 48.312 1.00 92.88 438 HIS A O 1
ATOM 3318 N N . GLU A 1 439 ? -18.306 -27.639 46.845 1.00 90.62 439 GLU A N 1
ATOM 3319 C CA . GLU A 1 439 ? -17.175 -28.355 47.435 1.00 90.62 439 GLU A CA 1
ATOM 3320 C C . GLU A 1 439 ? -16.062 -28.469 46.383 1.00 90.62 439 GLU A C 1
ATOM 3322 O O . GLU A 1 439 ? -16.250 -29.047 45.315 1.00 90.62 439 GLU A O 1
ATOM 3327 N N . GLN A 1 440 ? -14.919 -27.816 46.630 1.00 87.38 440 GLN A N 1
ATOM 3328 C CA . GLN A 1 440 ? -13.774 -27.764 45.697 1.00 87.38 440 GLN A CA 1
ATOM 3329 C C . GLN A 1 440 ? -14.121 -27.350 44.244 1.00 87.38 440 GLN A C 1
ATOM 3331 O O . GLN A 1 440 ? -13.428 -27.704 43.300 1.00 87.38 440 GLN A O 1
ATOM 3336 N N . GLY A 1 441 ? -15.172 -26.545 44.050 1.00 90.44 441 GLY A N 1
ATOM 3337 C CA . GLY A 1 441 ? -15.629 -26.069 42.739 1.00 90.44 441 GLY A CA 1
ATOM 3338 C C . GLY A 1 441 ? -16.779 -26.870 42.135 1.00 90.44 441 GLY A C 1
ATOM 3339 O O . GLY A 1 441 ? -17.381 -26.390 41.185 1.00 90.44 441 GLY A O 1
ATOM 3340 N N . ARG A 1 442 ? -17.142 -28.025 42.700 1.00 93.19 442 ARG A N 1
ATOM 3341 C CA . ARG A 1 442 ? -18.345 -28.775 42.320 1.00 93.19 442 ARG A CA 1
ATOM 3342 C C . ARG A 1 442 ? -19.554 -28.288 43.115 1.00 93.19 442 ARG A C 1
ATOM 3344 O O . ARG A 1 442 ? -19.454 -28.158 44.332 1.00 93.19 442 ARG A O 1
ATOM 3351 N N . ILE A 1 443 ? -20.680 -28.019 42.459 1.00 92.81 443 ILE A N 1
ATOM 3352 C CA . ILE A 1 443 ? -21.883 -27.491 43.122 1.00 92.81 443 ILE A CA 1
ATOM 3353 C C . ILE A 1 443 ? -22.506 -28.550 44.048 1.00 92.81 443 ILE A C 1
ATOM 3355 O O . ILE A 1 443 ? -22.693 -29.702 43.656 1.00 92.81 443 ILE A O 1
ATOM 3359 N N . SER A 1 444 ? -22.833 -28.154 45.281 1.00 82.19 444 SER A N 1
ATOM 3360 C CA . SER A 1 444 ? -23.368 -29.045 46.323 1.00 82.19 444 SER A CA 1
ATOM 3361 C C . SER A 1 444 ? -24.823 -29.480 46.048 1.00 82.19 444 SER A C 1
ATOM 3363 O O . SER A 1 444 ? -25.552 -28.826 45.315 1.00 82.19 444 SER A O 1
ATOM 3365 N N . GLY A 1 445 ? -25.293 -30.573 46.662 1.00 69.69 445 GLY A N 1
ATOM 3366 C CA . GLY A 1 445 ? -26.725 -30.933 46.712 1.00 69.69 445 GLY A CA 1
ATOM 3367 C C . GLY A 1 445 ? -27.179 -32.107 45.831 1.00 69.69 445 GLY A C 1
ATOM 3368 O O . GLY A 1 445 ? -28.136 -32.781 46.207 1.00 69.69 445 GLY A O 1
ATOM 3369 N N . ASN A 1 446 ? -26.486 -32.421 44.730 1.00 67.25 446 ASN A N 1
ATOM 3370 C CA . ASN A 1 446 ? -26.727 -33.642 43.947 1.00 67.25 446 ASN A CA 1
ATOM 3371 C C . ASN A 1 446 ? -25.390 -34.304 43.539 1.00 67.25 446 ASN A C 1
ATOM 3373 O O . ASN A 1 446 ? -24.675 -33.737 42.720 1.00 67.25 446 ASN A O 1
ATOM 3377 N N . PRO A 1 447 ? -25.048 -35.501 44.056 1.00 61.53 447 PRO A N 1
ATOM 3378 C CA . PRO A 1 447 ? -23.813 -36.212 43.706 1.00 61.53 447 PRO A CA 1
ATOM 3379 C C . PRO A 1 447 ? -23.698 -36.623 42.231 1.00 61.53 447 PRO A C 1
ATOM 3381 O O . PRO A 1 447 ? -22.601 -36.958 41.794 1.00 61.53 447 PRO A O 1
ATOM 3384 N N . ASP A 1 448 ? -24.796 -36.589 41.471 1.00 65.25 448 ASP A N 1
ATOM 3385 C CA . ASP A 1 448 ? -24.824 -36.856 40.028 1.00 65.25 448 ASP A CA 1
ATOM 3386 C C . ASP A 1 448 ? -24.810 -35.559 39.193 1.00 65.25 448 ASP A C 1
ATOM 3388 O O . ASP A 1 448 ? -24.845 -35.608 37.959 1.00 65.25 448 ASP A O 1
ATOM 3392 N N . SER A 1 449 ? -24.767 -34.376 39.829 1.00 72.88 449 SER A N 1
ATOM 3393 C CA . SER A 1 449 ? -24.653 -33.111 39.098 1.00 72.88 449 SER A CA 1
ATOM 3394 C C . SER A 1 449 ? -23.257 -32.970 38.490 1.00 72.88 449 SER A C 1
ATOM 3396 O O . SER A 1 449 ? -22.235 -33.229 39.134 1.00 72.88 449 SER A O 1
ATOM 3398 N N . ARG A 1 450 ? -23.235 -32.555 37.220 1.00 89.69 450 ARG A N 1
ATOM 3399 C CA . ARG A 1 450 ? -22.036 -32.248 36.422 1.00 89.69 450 ARG A CA 1
ATOM 3400 C C . ARG A 1 450 ? -21.833 -30.731 36.348 1.00 89.69 450 ARG A C 1
ATOM 3402 O O . ARG A 1 450 ? -21.452 -30.196 35.308 1.00 89.69 450 ARG A O 1
ATOM 3409 N N . ASP A 1 451 ? -22.168 -30.056 37.445 1.00 93.62 451 ASP A N 1
ATOM 3410 C CA . ASP A 1 451 ? -22.219 -28.603 37.556 1.00 93.62 451 ASP A CA 1
ATOM 3411 C C . ASP A 1 451 ? -21.080 -28.100 38.448 1.00 93.62 451 ASP A C 1
ATOM 3413 O O . ASP A 1 451 ? -20.881 -28.561 39.578 1.00 93.62 451 ASP A O 1
ATOM 3417 N N . TYR A 1 452 ? -20.349 -27.118 37.937 1.00 96.44 452 TYR A N 1
ATOM 3418 C CA . TYR A 1 452 ? -19.142 -26.572 38.540 1.00 96.44 452 TYR A CA 1
ATOM 3419 C C . TYR A 1 452 ? -19.210 -25.049 38.578 1.00 96.44 452 TYR A C 1
ATOM 3421 O O . TYR A 1 452 ? -19.948 -24.424 37.823 1.00 96.44 452 TYR A O 1
ATOM 3429 N N . VAL A 1 453 ? -18.421 -24.431 39.447 1.00 96.12 453 VAL A N 1
ATOM 3430 C CA . VAL A 1 453 ? -18.337 -22.974 39.596 1.00 96.12 453 VAL A CA 1
ATOM 3431 C C . VAL A 1 453 ? -16.896 -22.513 39.488 1.00 96.12 453 VAL A C 1
ATOM 3433 O O . VAL A 1 453 ? -16.001 -23.112 40.081 1.00 96.12 453 VAL A O 1
ATOM 3436 N N . ALA A 1 454 ? -16.674 -21.415 38.770 1.00 95.44 454 ALA A N 1
ATOM 3437 C CA . ALA A 1 454 ? -15.357 -20.813 38.587 1.00 95.44 454 ALA A CA 1
ATOM 3438 C C . ALA A 1 454 ? -15.401 -19.300 38.831 1.00 95.44 454 ALA A C 1
ATOM 3440 O O . ALA A 1 454 ? -16.436 -18.649 38.724 1.00 95.44 454 ALA A O 1
ATOM 3441 N N . GLY A 1 455 ? -14.252 -18.708 39.152 1.00 92.69 455 GLY A N 1
ATOM 3442 C CA . GLY A 1 455 ? -14.164 -17.259 39.342 1.00 92.69 455 GLY A CA 1
ATOM 3443 C C . GLY A 1 455 ? -14.820 -16.721 40.620 1.00 92.69 455 GLY A C 1
ATOM 3444 O O . GLY A 1 455 ? -14.873 -17.395 41.651 1.00 92.69 455 GLY A O 1
ATOM 3445 N N . TRP A 1 456 ? -15.306 -15.480 40.568 1.00 90.88 456 TRP A N 1
ATOM 3446 C CA . TRP A 1 456 ? -15.886 -14.798 41.733 1.00 90.88 456 TRP A CA 1
ATOM 3447 C C . TRP A 1 456 ? -17.213 -15.385 42.221 1.00 90.88 456 TRP A C 1
ATOM 3449 O O . TRP A 1 456 ? -17.482 -15.304 43.414 1.00 90.88 456 TRP A O 1
ATOM 3459 N N . ILE A 1 457 ? -18.002 -16.046 41.366 1.00 93.31 457 ILE A N 1
ATOM 3460 C CA . ILE A 1 457 ? -19.227 -16.733 41.819 1.00 93.31 457 ILE A CA 1
ATOM 3461 C C . ILE A 1 457 ? -18.917 -17.951 42.715 1.00 93.31 457 ILE A C 1
ATOM 3463 O O . ILE A 1 457 ? -19.776 -18.381 43.480 1.00 93.31 457 ILE A O 1
ATOM 3467 N N . LYS A 1 458 ? -17.675 -18.467 42.667 1.00 93.62 458 LYS A N 1
ATOM 3468 C CA . LYS A 1 458 ? -17.130 -19.500 43.570 1.00 93.62 458 LYS A CA 1
ATOM 3469 C C . LYS A 1 458 ? -16.553 -18.886 44.854 1.00 93.62 458 LYS A C 1
ATOM 3471 O O . LYS A 1 458 ? -16.849 -19.331 45.958 1.00 93.62 458 LYS A O 1
ATOM 3476 N N . ARG A 1 459 ? -15.690 -17.869 44.725 1.00 90.50 459 ARG A N 1
ATOM 3477 C CA . ARG A 1 459 ? -14.848 -17.373 45.841 1.00 90.50 459 ARG A CA 1
ATOM 3478 C C . ARG A 1 459 ? -15.394 -16.136 46.566 1.00 90.50 459 ARG A C 1
ATOM 3480 O O . ARG A 1 459 ? -14.908 -15.809 47.647 1.00 90.50 459 ARG A O 1
ATOM 3487 N N . GLY A 1 460 ? -16.395 -15.469 45.998 1.00 86.94 460 GLY A N 1
ATOM 3488 C CA . GLY A 1 460 ? -16.776 -14.099 46.338 1.00 86.94 460 GLY A CA 1
ATOM 3489 C C . GLY A 1 460 ? -15.908 -13.092 45.578 1.00 86.94 460 GLY A C 1
ATOM 3490 O O . GLY A 1 460 ? -14.903 -13.468 44.976 1.00 86.94 460 GLY A O 1
ATOM 3491 N N . ALA A 1 461 ? -16.291 -11.812 45.586 1.00 79.50 461 ALA A N 1
ATOM 3492 C CA . ALA A 1 461 ? -15.591 -10.733 44.879 1.00 79.50 461 ALA A CA 1
ATOM 3493 C C . ALA A 1 461 ? -14.271 -10.327 45.570 1.00 79.50 461 ALA A C 1
ATOM 3495 O O . ALA A 1 461 ? -14.130 -9.219 46.085 1.00 79.50 461 ALA A O 1
ATOM 3496 N N . SER A 1 462 ? -13.318 -11.257 45.622 1.00 77.56 462 SER A N 1
ATOM 3497 C CA . SER A 1 462 ? -11.967 -11.074 46.150 1.00 77.56 462 SER A CA 1
ATOM 3498 C C . SER A 1 462 ? -10.907 -11.484 45.119 1.00 77.56 462 SER A C 1
ATOM 3500 O O . SER A 1 462 ? -11.137 -12.338 44.253 1.00 77.56 462 SER A O 1
ATOM 3502 N N . GLY A 1 463 ? -9.730 -10.862 45.212 1.00 74.44 463 GLY A N 1
ATOM 3503 C CA . GLY A 1 463 ? -8.634 -11.037 44.255 1.00 74.44 463 GLY A CA 1
ATOM 3504 C C . GLY A 1 463 ? -8.803 -10.226 42.965 1.00 74.44 463 GLY A C 1
ATOM 3505 O O . GLY A 1 463 ? -9.776 -9.495 42.789 1.00 74.44 463 GLY A O 1
ATOM 3506 N N . VAL A 1 464 ? -7.836 -10.367 42.060 1.00 76.19 464 VAL A N 1
ATOM 3507 C CA . VAL A 1 464 ? -7.730 -9.610 40.799 1.00 76.19 464 VAL A CA 1
ATOM 3508 C C . VAL A 1 464 ? -8.182 -10.443 39.591 1.00 76.19 464 VAL A C 1
ATOM 3510 O O . VAL A 1 464 ? -8.480 -11.632 39.723 1.00 76.19 464 VAL A O 1
ATOM 3513 N N . ILE A 1 465 ? -8.174 -9.854 38.386 1.00 79.62 465 ILE A N 1
ATOM 3514 C CA . ILE A 1 465 ? -8.476 -10.563 37.126 1.00 79.62 465 ILE A CA 1
ATOM 3515 C C . ILE A 1 465 ? -7.635 -11.845 36.991 1.00 79.62 465 ILE A C 1
ATOM 3517 O O . ILE A 1 465 ? -8.198 -12.908 36.731 1.00 79.62 465 ILE A O 1
ATOM 3521 N N . GLY A 1 466 ? -6.323 -11.776 37.251 1.00 72.19 466 GLY A N 1
ATOM 3522 C CA . GLY A 1 466 ? -5.419 -12.933 37.172 1.00 72.19 466 GLY A CA 1
ATOM 3523 C C . GLY A 1 466 ? -5.770 -14.072 38.140 1.00 72.19 466 GLY A C 1
ATOM 3524 O O . GLY A 1 466 ? -5.646 -15.242 37.785 1.00 72.19 466 GLY A O 1
ATOM 3525 N N . SER A 1 467 ? -6.328 -13.770 39.320 1.00 82.19 467 SER A N 1
ATOM 3526 C CA . SER A 1 467 ? -6.761 -14.787 40.295 1.00 82.19 467 SER A CA 1
ATOM 3527 C C . SER A 1 467 ? -7.879 -15.686 39.751 1.00 82.19 467 SER A C 1
ATOM 3529 O O . SER A 1 467 ? -8.059 -16.817 40.207 1.00 82.19 467 SER A O 1
ATOM 3531 N N . ASN A 1 468 ? -8.650 -15.202 38.772 1.00 86.19 468 ASN A N 1
ATOM 3532 C CA . ASN A 1 468 ? -9.687 -16.006 38.137 1.00 86.19 468 ASN A CA 1
ATOM 3533 C C . ASN A 1 468 ? -9.120 -17.078 37.203 1.00 86.19 468 ASN A C 1
ATOM 3535 O O . ASN A 1 468 ? -9.789 -18.096 37.037 1.00 86.19 468 ASN A O 1
ATOM 3539 N N . ARG A 1 469 ? -7.903 -16.904 36.666 1.00 86.00 469 ARG A N 1
ATOM 3540 C CA . ARG A 1 469 ? -7.255 -17.903 35.806 1.00 86.00 469 ARG A CA 1
ATOM 3541 C C . ARG A 1 469 ? -6.934 -19.176 36.582 1.00 86.00 469 ARG A C 1
ATOM 3543 O O . ARG A 1 469 ? -7.419 -20.242 36.224 1.00 86.00 469 ARG A O 1
ATOM 3550 N N . GLN A 1 470 ? -6.246 -19.046 37.717 1.00 84.56 470 GLN A N 1
ATOM 3551 C CA . GLN A 1 470 ? -5.929 -20.179 38.594 1.00 84.56 470 GLN A CA 1
ATOM 3552 C C . GLN A 1 470 ? -7.191 -20.906 39.081 1.00 84.56 470 GLN A C 1
ATOM 3554 O O . GLN A 1 470 ? -7.293 -22.125 38.987 1.00 84.56 470 GLN A O 1
ATOM 3559 N N . CYS A 1 471 ? -8.196 -20.157 39.538 1.00 89.88 471 CYS A N 1
ATOM 3560 C CA . CYS A 1 471 ? -9.455 -20.755 39.975 1.00 89.88 471 CYS A CA 1
ATOM 3561 C C . CYS A 1 471 ? -10.191 -21.502 38.855 1.00 89.88 471 CYS A C 1
ATOM 3563 O O . CYS A 1 471 ? -10.811 -22.539 39.107 1.00 89.88 471 CYS A O 1
ATOM 3565 N N . ALA A 1 472 ? -10.175 -20.962 37.634 1.00 91.81 472 ALA A N 1
ATOM 3566 C CA . ALA A 1 472 ? -10.763 -21.636 36.488 1.00 91.81 472 ALA A CA 1
ATOM 3567 C C . ALA A 1 472 ? -10.044 -22.966 36.227 1.00 91.81 472 ALA A C 1
ATOM 3569 O O . ALA A 1 472 ? -10.718 -23.990 36.147 1.00 91.81 472 ALA A O 1
ATOM 3570 N N . THR A 1 473 ? -8.707 -22.975 36.232 1.00 89.56 473 THR A N 1
ATOM 3571 C CA . THR A 1 473 ? -7.897 -24.197 36.107 1.00 89.56 473 THR A CA 1
ATOM 3572 C C . THR A 1 473 ? -8.238 -25.235 37.176 1.00 89.56 473 THR A C 1
ATOM 3574 O O . THR A 1 473 ? -8.485 -26.386 36.837 1.00 89.56 473 THR A O 1
ATOM 3577 N N . GLU A 1 474 ? -8.339 -24.845 38.451 1.00 90.25 474 GLU A N 1
ATOM 3578 C CA . GLU A 1 474 ? -8.731 -25.759 39.540 1.00 90.25 474 GLU A CA 1
ATOM 3579 C C . GLU A 1 474 ? -10.125 -26.363 39.330 1.00 90.25 474 GLU A C 1
ATOM 3581 O O . GLU A 1 474 ? -10.359 -27.539 39.601 1.00 90.25 474 GLU A O 1
ATOM 3586 N N . SER A 1 475 ? -11.072 -25.548 38.863 1.00 94.31 475 SER A N 1
ATOM 3587 C CA . SER A 1 475 ? -12.464 -25.974 38.681 1.00 94.31 475 SER A CA 1
ATOM 3588 C C . SER A 1 475 ? -12.604 -26.894 37.465 1.00 94.31 475 SER A C 1
ATOM 3590 O O . SER A 1 475 ? -13.357 -27.863 37.515 1.00 94.31 475 SER A O 1
ATOM 3592 N N . VAL A 1 476 ? -11.830 -26.634 36.406 1.00 94.19 476 VAL A N 1
ATOM 3593 C CA . VAL A 1 476 ? -11.705 -27.524 35.247 1.00 94.19 476 VAL A CA 1
ATOM 3594 C C . VAL A 1 476 ? -11.016 -28.828 35.636 1.00 94.19 476 VAL A C 1
ATOM 3596 O O . VAL A 1 476 ? -11.515 -29.885 35.271 1.00 94.19 476 VAL A O 1
ATOM 3599 N N . GLN A 1 477 ? -9.942 -28.787 36.428 1.00 91.12 477 GLN A N 1
ATOM 3600 C CA . GLN A 1 477 ? -9.283 -30.006 36.900 1.00 91.12 477 GLN A CA 1
ATOM 3601 C C . GLN A 1 477 ? -10.257 -30.887 37.683 1.00 91.12 477 GLN A C 1
ATOM 3603 O O . GLN A 1 477 ? -10.392 -32.068 37.383 1.00 91.12 477 GLN A O 1
ATOM 3608 N N . ARG A 1 478 ? -11.016 -30.294 38.612 1.00 92.88 478 ARG A N 1
ATOM 3609 C CA . ARG A 1 478 ? -12.042 -31.016 39.373 1.00 92.88 478 ARG A CA 1
ATOM 3610 C C . ARG A 1 478 ? -13.109 -31.647 38.471 1.00 92.88 478 ARG A C 1
ATOM 3612 O O . ARG A 1 478 ? -13.530 -32.769 38.736 1.00 92.88 478 ARG A O 1
ATOM 3619 N N . LEU A 1 479 ? -13.537 -30.940 37.423 1.00 92.94 479 LEU A N 1
ATOM 3620 C CA . LEU A 1 479 ? -14.469 -31.462 36.420 1.00 92.94 479 LEU A CA 1
ATOM 3621 C C . LEU A 1 479 ? -13.884 -32.673 35.690 1.00 92.94 479 LEU A C 1
ATOM 3623 O O . LEU A 1 479 ? -14.565 -33.684 35.539 1.00 92.94 479 LEU A O 1
ATOM 3627 N N . LEU A 1 480 ? -12.630 -32.591 35.251 1.00 90.94 480 LEU A N 1
ATOM 3628 C CA . LEU A 1 480 ? -11.969 -33.674 34.524 1.00 90.94 480 LEU A CA 1
ATOM 3629 C C . LEU A 1 480 ? -11.721 -34.895 35.420 1.00 90.94 480 LEU A C 1
ATOM 3631 O O . LEU A 1 480 ? -11.951 -36.021 34.982 1.00 90.94 480 LEU A O 1
ATOM 3635 N N . ASP A 1 481 ? -11.346 -34.677 36.681 1.00 89.69 481 ASP A N 1
ATOM 3636 C CA . ASP A 1 481 ? -11.184 -35.744 37.675 1.00 89.69 481 ASP A CA 1
ATOM 3637 C C . ASP A 1 481 ? -12.500 -36.510 37.900 1.00 89.69 481 ASP A C 1
ATOM 3639 O O . ASP A 1 481 ? -12.497 -37.734 38.025 1.00 89.69 481 ASP A O 1
ATOM 3643 N N . ASP A 1 482 ? -13.635 -35.802 37.916 1.00 89.50 482 ASP A N 1
ATOM 3644 C CA . ASP A 1 482 ? -14.963 -36.409 38.051 1.00 89.50 482 ASP A CA 1
ATOM 3645 C C . ASP A 1 482 ? -15.406 -37.179 36.784 1.00 89.50 482 ASP A C 1
ATOM 3647 O O . ASP A 1 482 ? -16.208 -38.109 36.891 1.00 89.50 482 ASP A O 1
ATOM 3651 N N . LEU A 1 483 ? -14.898 -36.827 35.593 1.00 89.38 483 LEU A N 1
ATOM 3652 C CA . LEU A 1 483 ? -15.155 -37.568 34.345 1.00 89.38 483 LEU A CA 1
ATOM 3653 C C . LEU A 1 483 ? -14.324 -38.860 34.236 1.00 89.38 483 LEU A C 1
ATOM 3655 O O . LEU A 1 483 ? -14.764 -39.830 33.610 1.00 89.38 483 LEU A O 1
ATOM 3659 N N . GLY A 1 484 ? -13.129 -38.894 34.832 1.00 86.62 484 GLY A N 1
ATOM 3660 C CA . GLY A 1 484 ? -12.208 -40.027 34.720 1.00 86.62 484 GLY A CA 1
ATOM 3661 C C . GLY A 1 484 ? -11.745 -40.254 33.275 1.00 86.62 484 GLY A C 1
ATOM 3662 O O . GLY A 1 484 ? -11.343 -39.319 32.598 1.00 86.62 484 GLY A O 1
ATOM 3663 N N . ASP A 1 485 ? -11.815 -41.493 32.778 1.00 86.19 485 ASP A N 1
ATOM 3664 C CA . ASP A 1 485 ? -11.319 -41.859 31.436 1.00 86.19 485 ASP A CA 1
ATOM 3665 C C . ASP A 1 485 ? -12.417 -41.922 30.351 1.00 86.19 485 ASP A C 1
ATOM 3667 O O . ASP A 1 485 ? -12.165 -42.377 29.232 1.00 86.19 485 ASP A O 1
ATOM 3671 N N . SER A 1 486 ? -13.658 -41.513 30.653 1.00 87.06 486 SER A N 1
ATOM 3672 C CA . SER A 1 486 ? -14.793 -41.664 29.728 1.00 87.06 486 SER A CA 1
ATOM 3673 C C . SER A 1 486 ? -15.798 -40.517 29.802 1.00 87.06 486 SER A C 1
ATOM 3675 O O . SER A 1 486 ? -15.915 -39.839 30.816 1.00 87.06 486 SER A O 1
ATOM 3677 N N . LEU A 1 487 ? -16.562 -40.313 28.724 1.00 88.38 487 LEU A N 1
ATOM 3678 C CA . LEU A 1 487 ? -17.637 -39.324 28.690 1.00 88.38 487 LEU A CA 1
ATOM 3679 C C . LEU A 1 487 ? -18.999 -39.975 28.994 1.00 88.38 487 LEU A C 1
ATOM 3681 O O . LEU A 1 487 ? -19.338 -40.991 28.379 1.00 88.38 487 LEU A O 1
ATOM 3685 N N . PRO A 1 488 ? -19.817 -39.393 29.888 1.00 85.56 488 PRO A N 1
ATOM 3686 C CA . PRO A 1 488 ? -21.177 -39.863 30.143 1.00 85.56 488 PRO A CA 1
ATOM 3687 C C . PRO A 1 488 ? -22.081 -39.676 28.916 1.00 85.56 488 PRO A C 1
ATOM 3689 O O . PRO A 1 488 ? -21.949 -38.703 28.179 1.00 85.56 488 PRO A O 1
ATOM 3692 N N . SER A 1 489 ? -23.054 -40.571 28.719 1.00 85.06 489 SER A N 1
ATOM 3693 C CA . SER A 1 489 ? -24.041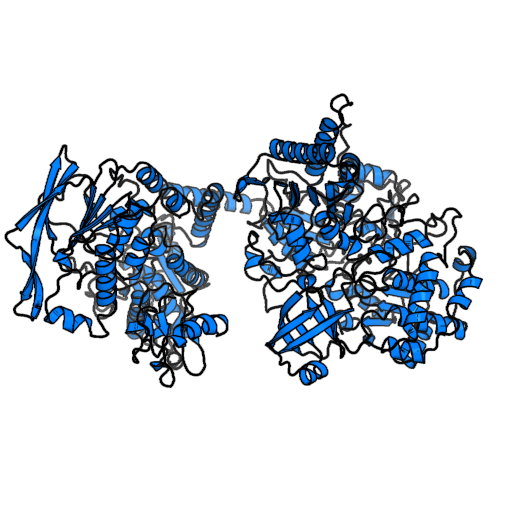 -40.414 27.640 1.00 85.06 489 SER A CA 1
ATOM 3694 C C . SER A 1 489 ? -24.905 -39.166 27.851 1.00 85.06 489 SER A C 1
ATOM 3696 O O . SER A 1 489 ? -25.331 -38.870 28.970 1.00 85.06 489 SER A O 1
ATOM 3698 N N . LEU A 1 490 ? -25.174 -38.437 26.769 1.00 87.50 490 LEU A N 1
ATOM 3699 C CA . LEU A 1 490 ? -26.057 -37.271 26.762 1.00 87.50 490 LEU A CA 1
ATOM 3700 C C . LEU A 1 490 ? -27.421 -37.655 26.191 1.00 87.50 490 LEU A C 1
ATOM 3702 O O . LEU A 1 490 ? -27.495 -38.413 25.228 1.00 87.50 490 LEU A O 1
ATOM 3706 N N . SER A 1 491 ? -28.491 -37.141 26.797 1.00 78.81 491 SER A N 1
ATOM 3707 C CA . SER A 1 491 ? -29.870 -37.382 26.357 1.00 78.81 491 SER A CA 1
ATOM 3708 C C . SER A 1 491 ? -30.404 -36.288 25.429 1.00 78.81 491 SER A C 1
ATOM 3710 O O . SER A 1 491 ? -31.407 -36.511 24.760 1.00 78.81 491 SER A O 1
ATOM 3712 N N . GLY A 1 492 ? -29.773 -35.109 25.424 1.00 71.94 492 GLY A N 1
ATOM 3713 C CA . GLY A 1 492 ? -30.122 -33.973 24.572 1.00 71.94 492 GLY A CA 1
ATOM 3714 C C . GLY A 1 492 ? -29.367 -33.967 23.240 1.00 71.94 492 GLY A C 1
ATOM 3715 O O . GLY A 1 492 ? -28.230 -34.448 23.148 1.00 71.94 492 GLY A O 1
ATOM 3716 N N . GLU A 1 493 ? -30.007 -33.403 22.213 1.00 81.94 493 GLU A N 1
ATOM 3717 C CA . GLU A 1 493 ? -29.431 -33.195 20.878 1.00 81.94 493 GLU A CA 1
ATOM 3718 C C . GLU A 1 493 ? -28.385 -32.052 20.890 1.00 81.94 493 GLU A C 1
ATOM 3720 O O . GLU A 1 493 ? -27.628 -31.888 21.849 1.00 81.94 493 GLU A O 1
ATOM 3725 N N . GLU A 1 494 ? -28.251 -31.291 19.806 1.00 87.25 494 GLU A N 1
ATOM 3726 C CA . GLU A 1 494 ? -27.488 -30.039 19.792 1.00 87.25 494 GLU A CA 1
ATOM 3727 C C . GLU A 1 494 ? -28.336 -28.911 20.403 1.00 87.25 494 GLU A C 1
ATOM 3729 O O . GLU A 1 494 ? -29.554 -28.858 20.210 1.00 87.25 494 GLU A O 1
ATOM 3734 N N . ILE A 1 495 ? -27.699 -28.008 21.155 1.00 93.50 495 ILE A N 1
ATOM 3735 C CA . ILE A 1 495 ? -28.406 -26.958 21.910 1.00 93.50 495 ILE A CA 1
ATOM 3736 C C . ILE A 1 495 ? -29.201 -26.008 21.000 1.00 93.50 495 ILE A C 1
ATOM 3738 O O . ILE A 1 495 ? -30.248 -25.493 21.397 1.00 93.50 495 ILE A O 1
ATOM 3742 N N . ASP A 1 496 ? -28.744 -25.830 19.757 1.00 90.81 496 ASP A N 1
ATOM 3743 C CA . ASP A 1 496 ? -29.384 -25.009 18.730 1.00 90.81 496 ASP A CA 1
ATOM 3744 C C . ASP A 1 496 ? -30.833 -25.444 18.461 1.00 90.81 496 ASP A C 1
ATOM 3746 O O . ASP A 1 496 ? -31.708 -24.593 18.266 1.00 90.81 496 ASP A O 1
ATOM 3750 N N . THR A 1 497 ? -31.119 -26.754 18.513 1.00 91.19 497 THR A N 1
ATOM 3751 C CA . THR A 1 497 ? -32.479 -27.287 18.335 1.00 91.19 497 THR A CA 1
ATOM 3752 C C . THR A 1 497 ? -33.403 -26.785 19.442 1.00 91.19 497 THR A C 1
ATOM 3754 O O . THR A 1 497 ? -34.529 -26.360 19.172 1.00 91.19 497 THR A O 1
ATOM 3757 N N . LEU A 1 498 ? -32.924 -26.784 20.690 1.00 93.12 498 LEU A N 1
ATOM 3758 C CA . LEU A 1 498 ? -33.706 -26.342 21.842 1.00 93.12 498 LEU A CA 1
ATOM 3759 C C . LEU A 1 498 ? -33.929 -24.824 21.830 1.00 93.12 498 LEU A C 1
ATOM 3761 O O . LEU A 1 498 ? -35.058 -24.372 22.034 1.00 93.12 498 LEU A O 1
ATOM 3765 N N . LEU A 1 499 ? -32.878 -24.046 21.555 1.00 94.31 499 LEU A N 1
ATOM 3766 C CA . LEU A 1 499 ? -32.951 -22.583 21.454 1.00 94.31 499 LEU A CA 1
ATOM 3767 C C . LEU A 1 499 ? -33.924 -22.149 20.348 1.00 94.31 499 LEU A C 1
ATOM 3769 O O . LEU A 1 499 ? -34.792 -21.303 20.578 1.00 94.31 499 LEU A O 1
ATOM 3773 N N . SER A 1 500 ? -33.856 -22.806 19.187 1.00 91.56 500 SER A N 1
ATOM 3774 C CA . SER A 1 500 ? -34.767 -22.567 18.061 1.00 91.56 500 SER A CA 1
ATOM 3775 C C . SER A 1 500 ? -36.210 -22.949 18.395 1.00 91.56 500 SER A C 1
ATOM 3777 O O . SER A 1 500 ? -37.132 -22.177 18.128 1.00 91.56 500 SER A O 1
ATOM 3779 N N . ALA A 1 501 ? -36.429 -24.111 19.025 1.00 92.38 501 ALA A N 1
ATOM 3780 C CA . ALA A 1 501 ? -37.763 -24.561 19.432 1.00 92.38 501 ALA A CA 1
ATOM 3781 C C . ALA A 1 501 ? -38.422 -23.600 20.437 1.00 92.38 501 ALA A C 1
ATOM 3783 O O . ALA A 1 501 ? -39.636 -23.386 20.386 1.00 92.38 501 ALA A O 1
ATOM 3784 N N . ARG A 1 502 ? -37.619 -22.984 21.316 1.00 94.88 502 ARG A N 1
ATOM 3785 C CA . ARG A 1 502 ? -38.063 -21.956 22.272 1.00 94.88 502 ARG A CA 1
ATOM 3786 C C . ARG A 1 502 ? -38.110 -20.541 21.686 1.00 94.88 502 ARG A C 1
ATOM 3788 O O . ARG A 1 502 ? -38.580 -19.641 22.374 1.00 94.88 502 ARG A O 1
ATOM 3795 N N . LYS A 1 503 ? -37.703 -20.350 20.424 1.00 94.44 503 LYS A N 1
ATOM 3796 C CA . LYS A 1 503 ? -37.663 -19.052 19.724 1.00 94.44 503 LYS A CA 1
ATOM 3797 C C . LYS A 1 503 ? -36.836 -17.995 20.467 1.00 94.44 503 LYS A C 1
ATOM 3799 O O . LYS A 1 503 ? -37.240 -16.837 20.548 1.00 94.44 503 LYS A O 1
ATOM 3804 N N . ILE A 1 504 ? -35.701 -18.407 21.026 1.00 94.56 504 ILE A N 1
ATOM 3805 C CA . ILE A 1 504 ? -34.763 -17.491 21.678 1.00 94.56 504 ILE A CA 1
ATOM 3806 C C . ILE A 1 504 ? -33.945 -16.778 20.595 1.00 94.56 504 ILE A C 1
ATOM 3808 O O . ILE A 1 504 ? -33.370 -17.435 19.729 1.00 94.56 504 ILE A O 1
ATOM 3812 N N . ASP A 1 505 ? -33.902 -15.445 20.631 1.00 93.56 505 ASP A N 1
ATOM 3813 C CA . ASP A 1 505 ? -33.100 -14.642 19.701 1.00 93.56 505 ASP A CA 1
ATOM 3814 C C . ASP A 1 505 ? -31.644 -14.594 20.168 1.00 93.56 505 ASP A C 1
ATOM 3816 O O . ASP A 1 505 ? -31.272 -13.805 21.035 1.00 93.56 505 ASP A O 1
ATOM 3820 N N . THR A 1 506 ? -30.829 -15.496 19.634 1.00 95.56 506 THR A N 1
ATOM 3821 C CA . THR A 1 506 ? -29.434 -15.666 20.046 1.00 95.56 506 THR A CA 1
ATOM 3822 C C . THR A 1 506 ? -28.488 -14.779 19.246 1.00 95.56 506 THR A C 1
ATOM 3824 O O . THR A 1 506 ? -28.636 -14.624 18.027 1.00 95.56 506 THR A O 1
ATOM 3827 N N . VAL A 1 507 ? -27.440 -14.301 19.908 1.00 96.44 507 VAL A N 1
ATOM 3828 C CA . VAL A 1 507 ? -26.350 -13.525 19.306 1.00 96.44 507 VAL A CA 1
ATOM 3829 C C . VAL A 1 507 ? -25.091 -14.384 19.255 1.00 96.44 507 VAL A C 1
ATOM 3831 O O . VAL A 1 507 ? -24.584 -14.815 20.287 1.00 96.44 507 VAL A O 1
ATOM 3834 N N . SER A 1 508 ? -24.582 -14.658 18.057 1.00 95.25 508 SER A N 1
ATOM 3835 C CA . SER A 1 508 ? -23.321 -15.377 17.869 1.00 95.25 508 SER A CA 1
ATOM 3836 C C . SER A 1 508 ? -22.112 -14.444 17.991 1.00 95.25 508 SER A C 1
ATOM 3838 O O . SER A 1 508 ? -22.240 -13.221 18.055 1.00 95.25 508 SER A O 1
ATOM 3840 N N . LEU A 1 509 ? -20.901 -15.008 17.972 1.00 92.12 509 LEU A N 1
ATOM 3841 C CA . LEU A 1 509 ? -19.677 -14.202 17.930 1.00 92.12 509 LEU A CA 1
ATOM 3842 C C . LEU A 1 509 ? -19.586 -13.343 16.653 1.00 92.12 509 LEU A C 1
ATOM 3844 O O . LEU A 1 509 ? -19.062 -12.232 16.698 1.00 92.12 509 LEU A O 1
ATOM 3848 N N . ALA A 1 510 ? -20.092 -13.844 15.521 1.00 89.25 510 ALA A N 1
ATOM 3849 C CA . ALA A 1 510 ? -20.129 -13.090 14.269 1.00 89.25 510 ALA A CA 1
ATOM 3850 C C . ALA A 1 510 ? -21.077 -11.888 14.378 1.00 89.25 510 ALA A C 1
ATOM 3852 O O . ALA A 1 510 ? -20.718 -10.786 13.981 1.00 89.25 510 ALA A O 1
ATOM 3853 N N . ASP A 1 511 ? -22.230 -12.078 15.016 1.00 94.25 511 ASP A N 1
ATOM 3854 C CA . ASP A 1 511 ? -23.195 -11.004 15.261 1.00 94.25 511 ASP A CA 1
ATOM 3855 C C . ASP A 1 511 ? -22.638 -9.930 16.195 1.00 94.25 511 ASP A C 1
ATOM 3857 O O . ASP A 1 511 ? -22.782 -8.736 15.938 1.00 94.25 511 ASP A O 1
ATOM 3861 N N . TRP A 1 512 ? -21.939 -10.345 17.255 1.00 93.62 512 TRP A N 1
ATOM 3862 C CA . TRP A 1 512 ? -21.217 -9.421 18.125 1.00 93.62 512 TRP A CA 1
ATOM 3863 C C . TRP A 1 512 ? -20.223 -8.554 17.336 1.00 93.62 512 TRP A C 1
ATOM 3865 O O . TRP A 1 512 ? -20.163 -7.347 17.558 1.00 93.62 512 TRP A O 1
ATOM 3875 N N . ARG A 1 513 ? -19.479 -9.131 16.382 1.00 90.56 513 ARG A N 1
ATOM 3876 C CA . ARG A 1 513 ? -18.530 -8.372 15.548 1.00 90.56 513 ARG A CA 1
ATOM 3877 C C . ARG A 1 513 ? -19.216 -7.308 14.690 1.00 90.56 513 ARG A C 1
ATOM 3879 O O . ARG A 1 513 ? -18.634 -6.242 14.506 1.00 90.56 513 ARG A O 1
ATOM 3886 N N . LEU A 1 514 ? -20.435 -7.560 14.205 1.00 90.44 514 LEU A N 1
ATOM 3887 C CA . LEU A 1 514 ? -21.220 -6.562 13.465 1.00 90.44 514 LEU A CA 1
ATOM 3888 C C . LEU A 1 514 ? -21.537 -5.349 14.351 1.00 90.44 514 LEU A C 1
ATOM 3890 O O . LEU A 1 514 ? -21.347 -4.204 13.936 1.00 90.44 514 LEU A O 1
ATOM 3894 N N . LEU A 1 515 ? -21.958 -5.598 15.594 1.00 93.94 515 LEU A N 1
ATOM 3895 C CA . LEU A 1 515 ? -22.208 -4.541 16.573 1.00 93.94 515 LEU A CA 1
ATOM 3896 C C . LEU A 1 515 ? -20.918 -3.801 16.956 1.00 93.94 515 LEU A C 1
ATOM 3898 O O . LEU A 1 515 ? -20.899 -2.574 16.956 1.00 93.94 515 LEU A O 1
ATOM 3902 N N . ASP A 1 516 ? -19.833 -4.521 17.237 1.00 92.44 516 ASP A N 1
ATOM 3903 C CA . ASP A 1 516 ? -18.549 -3.921 17.613 1.00 92.44 516 ASP A CA 1
ATOM 3904 C C . ASP A 1 516 ? -17.993 -3.002 16.512 1.00 92.44 516 ASP A C 1
ATOM 3906 O O . ASP A 1 516 ? -17.572 -1.879 16.788 1.00 92.44 516 ASP A O 1
ATOM 3910 N N . GLN A 1 517 ? -18.061 -3.424 15.246 1.00 85.75 517 GLN A N 1
ATOM 3911 C CA . GLN A 1 517 ? -17.659 -2.590 14.110 1.00 85.75 517 GLN A CA 1
ATOM 3912 C C . GLN A 1 517 ? -18.503 -1.317 14.001 1.00 85.75 517 GLN A C 1
ATOM 3914 O O . GLN A 1 517 ? -17.957 -0.243 13.735 1.00 85.75 517 GLN A O 1
ATOM 3919 N N . HIS A 1 518 ? -19.813 -1.422 14.237 1.00 90.25 518 HIS A N 1
ATOM 3920 C CA . HIS A 1 518 ? -20.718 -0.277 14.243 1.00 90.25 518 HIS A CA 1
ATOM 3921 C C . HIS A 1 518 ? -20.389 0.709 15.379 1.00 90.25 518 HIS A C 1
ATOM 3923 O O . HIS A 1 518 ? -20.264 1.911 15.134 1.00 90.25 518 HIS A O 1
ATOM 3929 N N . GLU A 1 519 ? -20.171 0.212 16.601 1.00 92.38 519 GLU A N 1
ATOM 3930 C CA . GLU A 1 519 ? -19.768 1.021 17.763 1.00 92.38 519 GLU A CA 1
ATOM 3931 C C . GLU A 1 519 ? -18.418 1.728 17.541 1.00 92.38 519 GLU A C 1
ATOM 3933 O O . GLU A 1 519 ? -18.251 2.907 17.870 1.00 92.38 519 GLU A O 1
ATOM 3938 N N . GLN A 1 520 ? -17.438 1.032 16.957 1.00 85.00 520 GLN A N 1
ATOM 3939 C CA . GLN A 1 520 ? -16.138 1.621 16.626 1.00 85.00 520 GLN A CA 1
ATOM 3940 C C . GLN A 1 520 ? -16.241 2.670 15.513 1.00 85.00 520 GLN A C 1
ATOM 3942 O O . GLN A 1 520 ? -15.587 3.707 15.594 1.00 85.00 520 GLN A O 1
ATOM 3947 N N . ALA A 1 521 ? -17.053 2.431 14.478 1.00 78.38 521 ALA A N 1
ATOM 3948 C CA . ALA A 1 521 ? -17.261 3.396 13.398 1.00 78.38 521 ALA A CA 1
ATOM 3949 C C . ALA A 1 521 ? -17.903 4.692 13.912 1.00 78.38 521 ALA A C 1
ATOM 3951 O O . ALA A 1 521 ? -17.424 5.777 13.580 1.00 78.38 521 ALA A O 1
ATOM 3952 N N . ARG A 1 522 ? -18.919 4.578 14.780 1.00 88.06 522 ARG A N 1
ATOM 3953 C CA . ARG A 1 522 ? -19.515 5.722 15.489 1.00 88.06 522 ARG A CA 1
ATOM 3954 C C . ARG A 1 522 ? -18.479 6.463 16.329 1.00 88.06 522 ARG A C 1
ATOM 3956 O O . ARG A 1 522 ? -18.384 7.678 16.247 1.00 88.06 522 ARG A O 1
ATOM 3963 N N . GLY A 1 523 ? -17.663 5.727 17.086 1.00 82.75 523 GLY A N 1
ATOM 3964 C CA . GLY A 1 523 ? -16.616 6.327 17.908 1.00 82.75 523 GLY A CA 1
ATOM 3965 C C . GLY A 1 523 ? -15.583 7.111 17.095 1.00 82.75 523 GLY A C 1
ATOM 3966 O O . GLY A 1 523 ? -15.284 8.258 17.423 1.00 82.75 523 GLY A O 1
ATOM 3967 N N . ARG A 1 524 ? -15.085 6.531 15.995 1.00 78.31 524 ARG A N 1
ATOM 3968 C CA . ARG A 1 524 ? -14.093 7.184 15.124 1.00 78.31 524 ARG A CA 1
ATOM 3969 C C . ARG A 1 524 ? -14.601 8.499 14.538 1.00 78.31 524 ARG A C 1
ATOM 3971 O O . ARG A 1 524 ? -13.827 9.445 14.452 1.00 78.31 524 ARG A O 1
ATOM 3978 N N . ALA A 1 525 ? -15.885 8.575 14.184 1.00 74.19 525 ALA A N 1
ATOM 3979 C CA . ALA A 1 525 ? -16.502 9.804 13.681 1.00 74.19 525 ALA A CA 1
ATOM 3980 C C . ALA A 1 525 ? -16.484 10.960 14.702 1.00 74.19 525 ALA A C 1
ATOM 3982 O O . ALA A 1 525 ? -16.628 12.118 14.322 1.00 74.19 525 ALA A O 1
ATOM 3983 N N . GLU A 1 526 ? -16.284 10.650 15.983 1.00 79.00 526 GLU A N 1
ATOM 3984 C CA . GLU A 1 526 ? -16.310 11.596 17.098 1.00 79.00 526 GLU A CA 1
ATOM 3985 C C . GLU A 1 526 ? -14.942 11.739 17.794 1.00 79.00 526 GLU A C 1
ATOM 3987 O O . GLU A 1 526 ? -14.852 12.338 18.863 1.00 79.00 526 GLU A O 1
ATOM 3992 N N . GLY A 1 527 ? -13.866 11.184 17.220 1.00 75.75 527 GLY A N 1
ATOM 3993 C CA . GLY A 1 527 ? -12.516 11.272 17.793 1.00 75.75 527 GLY A CA 1
ATOM 3994 C C . GLY A 1 527 ? -12.266 10.355 19.000 1.00 75.75 527 GLY A C 1
ATOM 3995 O O . GLY A 1 527 ? -11.343 10.595 19.778 1.00 75.75 527 GLY A O 1
ATOM 3996 N N . ARG A 1 528 ? -13.067 9.294 19.168 1.00 82.12 528 ARG A N 1
ATOM 3997 C CA . ARG A 1 528 ? -12.926 8.293 20.242 1.00 82.12 528 ARG A CA 1
ATOM 3998 C C . ARG A 1 528 ? -12.727 6.883 19.689 1.00 82.12 528 ARG A C 1
ATOM 4000 O O . ARG A 1 528 ? -13.055 6.579 18.546 1.00 82.12 528 ARG A O 1
ATOM 4007 N N . THR A 1 529 ? -12.204 5.980 20.517 1.00 74.88 529 THR A N 1
ATOM 4008 C CA . THR A 1 529 ? -11.943 4.586 20.102 1.00 74.88 529 THR A CA 1
ATOM 4009 C C . THR A 1 529 ? -13.226 3.792 19.835 1.00 74.88 529 THR A C 1
ATOM 4011 O O . THR A 1 529 ? -13.254 2.943 18.943 1.00 74.88 529 THR A O 1
ATOM 4014 N N . ARG A 1 530 ? -14.295 4.059 20.599 1.00 86.25 530 ARG A N 1
ATOM 4015 C CA . ARG A 1 530 ? -15.595 3.379 20.506 1.00 86.25 530 ARG A CA 1
ATOM 4016 C C . ARG A 1 530 ? -16.712 4.253 21.086 1.00 86.25 530 ARG A C 1
ATOM 4018 O O . ARG A 1 530 ? -16.525 4.862 22.135 1.00 86.25 530 ARG A O 1
ATOM 4025 N N . SER A 1 531 ? -17.882 4.233 20.449 1.00 92.12 531 SER A N 1
ATOM 4026 C CA . SER A 1 531 ? -19.157 4.738 20.979 1.00 92.12 531 SER A CA 1
ATOM 4027 C C . SER A 1 531 ? -20.082 3.555 21.267 1.00 92.12 531 SER A C 1
ATOM 4029 O O . SER A 1 531 ? -20.465 2.845 20.337 1.00 92.12 531 SER A O 1
ATOM 4031 N N . LYS A 1 532 ? -20.392 3.279 22.540 1.00 92.81 532 LYS A N 1
ATOM 4032 C CA . LYS A 1 532 ? -21.179 2.091 22.919 1.00 92.81 532 LYS A CA 1
ATOM 4033 C C . LYS A 1 532 ? -22.672 2.331 22.738 1.00 92.81 532 LYS A C 1
ATOM 4035 O O . LYS A 1 532 ? -23.209 3.314 23.241 1.00 92.81 532 LYS A O 1
ATOM 4040 N N . ILE A 1 533 ? -23.354 1.356 22.148 1.00 94.94 533 ILE A N 1
ATOM 4041 C CA . ILE A 1 533 ? -24.807 1.252 22.257 1.00 94.94 533 ILE A CA 1
ATOM 4042 C C . ILE A 1 533 ? -25.103 0.604 23.605 1.00 94.94 533 ILE A C 1
ATOM 4044 O O . ILE A 1 533 ? -24.518 -0.422 23.942 1.00 94.94 533 ILE A O 1
ATOM 4048 N N . VAL A 1 534 ? -25.990 1.202 24.397 1.00 94.31 534 VAL A N 1
ATOM 4049 C CA . VAL A 1 534 ? -26.281 0.735 25.766 1.00 94.31 534 VAL A CA 1
ATOM 4050 C C . VAL A 1 534 ? -27.634 0.029 25.878 1.00 94.31 534 VAL A C 1
ATOM 4052 O O . VAL A 1 534 ? -27.862 -0.734 26.812 1.00 94.31 534 VAL A O 1
ATOM 4055 N N . ASN A 1 535 ? -28.530 0.220 24.905 1.00 94.38 535 ASN A N 1
ATOM 4056 C CA . ASN A 1 535 ? -29.846 -0.411 24.879 1.00 94.38 535 ASN A CA 1
ATOM 4057 C C . ASN A 1 535 ? -29.809 -1.753 24.127 1.00 94.38 535 ASN A C 1
ATOM 4059 O O . ASN A 1 535 ? -29.482 -1.791 22.945 1.00 94.38 535 ASN A O 1
ATOM 4063 N N . VAL A 1 536 ? -30.217 -2.851 24.776 1.00 95.25 536 VAL A N 1
ATOM 4064 C CA . VAL A 1 536 ? -30.232 -4.196 24.157 1.00 95.25 536 VAL A CA 1
ATOM 4065 C C . VAL A 1 536 ? -31.118 -4.265 22.911 1.00 95.25 536 VAL A C 1
ATOM 4067 O O . VAL A 1 536 ? -30.757 -4.934 21.951 1.00 95.25 536 VAL A O 1
ATOM 4070 N N . THR A 1 537 ? -32.253 -3.565 22.885 1.00 95.19 537 THR A N 1
ATOM 4071 C CA . THR A 1 537 ? -33.141 -3.556 21.709 1.00 95.19 537 THR A CA 1
ATOM 4072 C C . THR A 1 537 ? -32.467 -2.873 20.523 1.00 95.19 537 THR A C 1
ATOM 4074 O O . THR A 1 537 ? -32.571 -3.360 19.404 1.00 95.19 537 THR A O 1
ATOM 4077 N N . GLU A 1 538 ? -31.734 -1.782 20.763 1.00 95.19 538 GLU A N 1
ATOM 4078 C CA . GLU A 1 538 ? -30.946 -1.104 19.726 1.00 95.19 538 GLU A CA 1
ATOM 4079 C C . GLU A 1 538 ? -29.772 -1.977 19.262 1.00 95.19 538 GLU A C 1
ATOM 4081 O O . GLU A 1 538 ? -29.569 -2.124 18.060 1.00 95.19 538 GLU A O 1
ATOM 4086 N N . MET A 1 539 ? -29.056 -2.633 20.188 1.00 96.50 539 MET A N 1
ATOM 4087 C CA . MET A 1 539 ? -27.997 -3.597 19.851 1.00 96.50 539 MET A CA 1
ATOM 4088 C C . MET A 1 539 ? -28.520 -4.700 18.923 1.00 96.50 539 MET A C 1
ATOM 4090 O O . MET A 1 539 ? -27.911 -4.987 17.892 1.00 96.50 539 MET A O 1
ATOM 4094 N N . LEU A 1 540 ? -29.654 -5.314 19.282 1.00 96.44 540 LEU A N 1
ATOM 4095 C CA . LEU A 1 540 ? -30.293 -6.351 18.475 1.00 96.44 540 LEU A CA 1
ATOM 4096 C C . LEU A 1 540 ? -30.794 -5.790 17.143 1.00 96.44 540 LEU A C 1
ATOM 4098 O O . LEU A 1 540 ? -30.621 -6.455 16.132 1.00 96.44 540 LEU A O 1
ATOM 4102 N N . GLY A 1 541 ? -31.325 -4.564 17.115 1.00 96.00 541 GLY A N 1
ATOM 4103 C CA . GLY A 1 541 ? -31.711 -3.872 15.884 1.00 96.00 541 GLY A CA 1
ATOM 4104 C C . GLY A 1 541 ? -30.541 -3.709 14.914 1.00 96.00 541 GLY A C 1
ATOM 4105 O O . GLY A 1 541 ? -30.647 -4.122 13.765 1.00 96.00 541 GLY A O 1
ATOM 4106 N N . VAL A 1 542 ? -29.386 -3.224 15.386 1.00 93.62 542 VAL A N 1
ATOM 4107 C CA . VAL A 1 542 ? -28.163 -3.109 14.568 1.00 93.62 542 VAL A CA 1
ATOM 4108 C C . VAL A 1 542 ? -27.732 -4.469 14.017 1.00 93.62 542 VAL A C 1
ATOM 4110 O O . VAL A 1 542 ? -27.404 -4.582 12.834 1.00 93.62 542 VAL A O 1
ATOM 4113 N N . ILE A 1 543 ? -27.759 -5.509 14.856 1.00 94.12 543 ILE A N 1
ATOM 4114 C CA . ILE A 1 543 ? -27.421 -6.880 14.456 1.00 94.12 543 ILE A CA 1
ATOM 4115 C C . ILE A 1 543 ? -28.425 -7.413 13.430 1.00 94.12 543 ILE A C 1
ATOM 4117 O O . ILE A 1 543 ? -28.024 -7.995 12.426 1.00 94.12 543 ILE A O 1
ATOM 4121 N N . HIS A 1 544 ? -29.726 -7.233 13.654 1.00 92.88 544 HIS A N 1
ATOM 4122 C CA . HIS A 1 544 ? -30.785 -7.696 12.757 1.00 92.88 544 HIS A CA 1
ATOM 4123 C C . HIS A 1 544 ? -30.735 -6.971 11.419 1.00 92.88 544 HIS A C 1
ATOM 4125 O O . HIS A 1 544 ? -30.844 -7.630 10.392 1.00 92.88 544 HIS A O 1
ATOM 4131 N N . ASP A 1 545 ? -30.499 -5.662 11.411 1.00 89.81 545 ASP A N 1
ATOM 4132 C CA . ASP A 1 545 ? -30.334 -4.869 10.192 1.00 89.81 545 ASP A CA 1
ATOM 4133 C C . ASP A 1 545 ? -29.072 -5.278 9.429 1.00 89.81 545 ASP A C 1
ATOM 4135 O O . ASP A 1 545 ? -29.068 -5.340 8.198 1.00 89.81 545 ASP A O 1
ATOM 4139 N N . ALA A 1 546 ? -27.980 -5.576 10.137 1.00 85.25 546 ALA A N 1
ATOM 4140 C CA . ALA A 1 546 ? -26.772 -6.117 9.525 1.00 85.25 546 ALA A CA 1
ATOM 4141 C C . ALA A 1 546 ? -27.020 -7.518 8.936 1.00 85.25 546 ALA A C 1
ATOM 4143 O O . ALA A 1 546 ? -26.756 -7.719 7.755 1.00 85.25 546 ALA A O 1
ATOM 4144 N N . ARG A 1 547 ? -27.641 -8.440 9.686 1.00 84.94 547 ARG A N 1
ATOM 4145 C CA . ARG A 1 547 ? -28.061 -9.767 9.195 1.00 84.94 547 ARG A CA 1
ATOM 4146 C C . ARG A 1 547 ? -29.022 -9.669 8.013 1.00 84.94 547 ARG A C 1
ATOM 4148 O O . ARG A 1 547 ? -28.934 -10.469 7.090 1.00 84.94 547 ARG A O 1
ATOM 4155 N N . ALA A 1 548 ? -29.966 -8.731 8.040 1.00 85.75 548 ALA A N 1
ATOM 4156 C CA . ALA A 1 548 ? -30.931 -8.527 6.967 1.00 85.75 548 ALA A CA 1
ATOM 4157 C C . ALA A 1 548 ? -30.227 -8.043 5.698 1.00 85.75 548 ALA A C 1
ATOM 4159 O O . ALA A 1 548 ? -30.486 -8.599 4.634 1.00 85.75 548 ALA A O 1
ATOM 4160 N N . ARG A 1 549 ? -29.288 -7.097 5.823 1.00 80.31 549 ARG A N 1
ATOM 4161 C CA . ARG A 1 549 ? -28.422 -6.660 4.719 1.00 80.31 549 ARG A CA 1
ATOM 4162 C C . ARG A 1 549 ? -27.540 -7.791 4.201 1.00 80.31 549 ARG A C 1
ATOM 4164 O O . ARG A 1 549 ? -27.480 -7.986 2.995 1.00 80.31 549 ARG A O 1
ATOM 4171 N N . GLU A 1 550 ? -26.922 -8.579 5.077 1.00 78.25 550 GLU A N 1
ATOM 4172 C CA . GLU A 1 550 ? -26.139 -9.757 4.685 1.00 78.25 550 GLU A CA 1
ATOM 4173 C C . GLU A 1 550 ? -27.008 -10.815 3.997 1.00 78.25 550 GLU A C 1
ATOM 4175 O O . GLU A 1 550 ? -26.595 -11.401 3.002 1.00 78.25 550 GLU A O 1
ATOM 4180 N N . ALA A 1 551 ? -28.229 -11.053 4.478 1.00 80.88 551 ALA A N 1
ATOM 4181 C CA . ALA A 1 551 ? -29.168 -11.993 3.876 1.00 80.88 551 ALA A CA 1
ATOM 4182 C C . ALA A 1 551 ? -29.711 -11.483 2.534 1.00 80.88 551 ALA A C 1
ATOM 4184 O O . ALA A 1 551 ? -29.922 -12.275 1.614 1.00 80.88 551 ALA A O 1
ATOM 4185 N N . GLU A 1 552 ? -29.944 -10.178 2.407 1.00 81.12 552 GLU A N 1
ATOM 4186 C CA . GLU A 1 552 ? -30.313 -9.524 1.155 1.00 81.12 552 GLU A CA 1
ATOM 4187 C C . GLU A 1 552 ? -29.168 -9.614 0.147 1.00 81.12 552 GLU A C 1
ATOM 4189 O O . GLU A 1 552 ? -29.380 -10.128 -0.952 1.00 81.12 552 GLU A O 1
ATOM 4194 N N . GLN A 1 553 ? -27.947 -9.250 0.549 1.00 74.31 553 GLN A N 1
ATOM 4195 C CA . GLN A 1 553 ? -26.739 -9.454 -0.248 1.00 74.31 553 GLN A CA 1
ATOM 4196 C C . GLN A 1 553 ? -26.592 -10.926 -0.633 1.00 74.31 553 GLN A C 1
ATOM 4198 O O . GLN A 1 553 ? -26.431 -11.227 -1.808 1.00 74.31 553 GLN A O 1
ATOM 4203 N N . ALA A 1 554 ? -26.750 -11.872 0.295 1.00 77.50 554 ALA A N 1
ATOM 4204 C CA . ALA A 1 554 ? -26.660 -13.306 0.021 1.00 77.50 554 ALA A CA 1
ATOM 4205 C C . ALA A 1 554 ? -27.695 -13.807 -1.005 1.00 77.50 554 ALA A C 1
ATOM 4207 O O . ALA A 1 554 ? -27.443 -14.811 -1.675 1.00 77.50 554 ALA A O 1
ATOM 4208 N N . ARG A 1 555 ? -28.836 -13.118 -1.149 1.00 84.69 555 ARG A N 1
ATOM 4209 C CA . ARG A 1 555 ? -29.858 -13.392 -2.176 1.00 84.69 555 ARG A CA 1
ATOM 4210 C C . ARG A 1 555 ? -29.561 -12.727 -3.518 1.00 84.69 555 ARG A C 1
ATOM 4212 O O . ARG A 1 555 ? -30.179 -13.111 -4.513 1.00 84.69 555 ARG A O 1
ATOM 4219 N N . MET A 1 556 ? -28.661 -11.745 -3.570 1.00 87.38 556 MET A N 1
ATOM 4220 C CA . MET A 1 556 ? -28.270 -11.126 -4.831 1.00 87.38 556 MET A CA 1
ATOM 4221 C C . MET A 1 556 ? -27.593 -12.165 -5.735 1.00 87.38 556 MET A C 1
ATOM 4223 O O . MET A 1 556 ? -26.862 -13.038 -5.256 1.00 87.38 556 MET A O 1
ATOM 4227 N N . PRO A 1 557 ? -27.822 -12.093 -7.055 1.00 93.06 557 PRO A N 1
ATOM 4228 C CA . PRO A 1 557 ? -27.117 -12.958 -7.984 1.00 93.06 557 PRO A CA 1
ATOM 4229 C C . PRO A 1 557 ? -25.616 -12.668 -7.926 1.00 93.06 557 PRO A C 1
ATOM 4231 O O . PRO A 1 557 ? -25.197 -11.518 -7.774 1.00 93.06 557 PRO A O 1
ATOM 4234 N N . VAL A 1 558 ? -24.812 -13.720 -8.079 1.00 95.50 558 VAL A N 1
ATOM 4235 C CA . VAL A 1 558 ? -23.377 -13.553 -8.314 1.00 95.50 558 VAL A CA 1
ATOM 4236 C C . VAL A 1 558 ? -23.201 -12.865 -9.665 1.00 95.50 558 VAL A C 1
ATOM 4238 O O . VAL A 1 558 ? -23.778 -13.303 -10.662 1.00 95.50 558 VAL A O 1
ATOM 4241 N N . LYS A 1 559 ? -22.434 -11.778 -9.687 1.00 96.38 559 LYS A N 1
ATOM 4242 C CA . LYS A 1 559 ? -22.003 -11.095 -10.906 1.00 96.38 559 LYS A CA 1
ATOM 4243 C C . LYS A 1 559 ? -20.540 -11.426 -11.158 1.00 96.38 559 LYS A C 1
ATOM 4245 O O . LYS A 1 559 ? -19.731 -11.379 -10.235 1.00 96.38 559 LYS A O 1
ATOM 4250 N N . THR A 1 560 ? -20.212 -11.730 -12.404 1.00 97.44 560 THR A N 1
ATOM 4251 C CA . THR A 1 560 ? -18.842 -11.995 -12.845 1.00 97.44 560 THR A CA 1
ATOM 4252 C C . THR A 1 560 ? -18.350 -10.801 -13.645 1.00 97.44 560 THR A C 1
ATOM 4254 O O . THR A 1 560 ? -19.013 -10.374 -14.589 1.00 97.44 560 THR A O 1
ATOM 4257 N N . HIS A 1 561 ? -17.193 -10.273 -13.265 1.00 97.12 561 HIS A N 1
ATOM 4258 C CA . HIS A 1 561 ? -16.563 -9.121 -13.897 1.00 97.12 561 HIS A CA 1
ATOM 4259 C C . HIS A 1 561 ? -15.208 -9.536 -14.458 1.00 97.12 561 HIS A C 1
ATOM 4261 O O . HIS A 1 561 ? -14.400 -10.119 -13.734 1.00 97.12 561 HIS A O 1
ATOM 4267 N N . PHE A 1 562 ? -14.950 -9.205 -15.720 1.00 96.94 562 PHE A N 1
ATOM 4268 C CA . PHE A 1 562 ? -13.661 -9.414 -16.378 1.00 96.94 562 PHE A CA 1
ATOM 4269 C C . PHE A 1 562 ? -12.943 -8.078 -16.479 1.00 96.94 562 PHE A C 1
ATOM 4271 O O . PHE A 1 562 ? -13.538 -7.086 -16.906 1.00 96.94 562 PHE A O 1
ATOM 4278 N N . ARG A 1 563 ? -11.686 -8.018 -16.035 1.00 94.38 563 ARG A N 1
ATOM 4279 C CA . ARG A 1 563 ? -10.953 -6.749 -16.010 1.00 94.38 563 ARG A CA 1
ATOM 4280 C C . ARG A 1 563 ? -9.447 -6.910 -16.026 1.00 94.38 563 ARG A C 1
ATOM 4282 O O . ARG A 1 563 ? -8.907 -7.971 -15.730 1.00 94.38 563 ARG A O 1
ATOM 4289 N N . ALA A 1 564 ? -8.755 -5.811 -16.304 1.00 93.81 564 ALA A N 1
ATOM 4290 C CA . ALA A 1 564 ? -7.328 -5.710 -16.023 1.00 93.81 564 ALA A CA 1
ATOM 4291 C C . ALA A 1 564 ? -7.056 -5.517 -14.523 1.00 93.81 564 ALA A C 1
ATOM 4293 O O . ALA A 1 564 ? -7.719 -4.727 -13.841 1.00 93.81 564 ALA A O 1
ATOM 4294 N N . CYS A 1 565 ? -6.046 -6.223 -14.015 1.00 93.12 565 CYS A N 1
ATOM 4295 C CA . CYS A 1 565 ? -5.408 -5.900 -12.746 1.00 93.12 565 CYS A CA 1
ATOM 4296 C C . CYS A 1 565 ? -4.680 -4.553 -12.869 1.00 93.12 565 CYS A C 1
ATOM 4298 O O . CYS A 1 565 ? -3.859 -4.373 -13.764 1.00 93.12 565 CYS A O 1
ATOM 4300 N N . THR A 1 566 ? -4.944 -3.633 -11.941 1.00 90.94 566 THR A N 1
ATOM 4301 C CA . THR A 1 566 ? -4.476 -2.235 -11.994 1.00 90.94 566 THR A CA 1
ATOM 4302 C C . THR A 1 566 ? -3.285 -1.946 -11.081 1.00 90.94 566 THR A C 1
ATOM 4304 O O . THR A 1 566 ? -2.932 -0.795 -10.852 1.00 90.94 566 THR A O 1
ATOM 4307 N N . LEU A 1 567 ? -2.669 -2.983 -10.509 1.00 90.69 567 LEU A N 1
ATOM 4308 C CA . LEU A 1 567 ? -1.643 -2.813 -9.476 1.00 90.69 567 LEU A CA 1
ATOM 4309 C C . LEU A 1 567 ? -0.228 -2.656 -10.029 1.00 90.69 567 LEU A C 1
ATOM 4311 O O . LEU A 1 567 ? 0.613 -2.033 -9.388 1.00 90.69 567 LEU A O 1
ATOM 4315 N N . CYS A 1 568 ? 0.068 -3.286 -11.162 1.00 90.25 568 CYS A N 1
ATOM 4316 C CA . CYS A 1 568 ? 1.403 -3.286 -11.747 1.00 90.25 568 CYS A CA 1
ATOM 4317 C C . CYS A 1 568 ? 1.317 -3.309 -13.269 1.00 90.25 568 CYS A C 1
ATOM 4319 O O . CYS A 1 568 ? 0.255 -3.535 -13.845 1.00 90.25 568 CYS A O 1
ATOM 4321 N N . GLU A 1 569 ? 2.453 -3.098 -13.917 1.00 90.69 569 GLU A N 1
ATOM 4322 C CA . GLU A 1 569 ? 2.536 -2.932 -15.366 1.00 90.69 569 GLU A CA 1
ATOM 4323 C C . GLU A 1 569 ? 2.204 -4.184 -16.184 1.00 90.69 569 GLU A C 1
ATOM 4325 O O . GLU A 1 569 ? 2.019 -4.070 -17.384 1.00 90.69 569 GLU A O 1
ATOM 4330 N N . ALA A 1 570 ? 2.097 -5.364 -15.568 1.00 91.31 570 ALA A N 1
ATOM 4331 C CA . ALA A 1 570 ? 1.840 -6.619 -16.278 1.00 91.31 570 ALA A CA 1
ATOM 4332 C C . ALA A 1 570 ? 0.411 -6.763 -16.827 1.00 91.31 570 ALA A C 1
ATOM 4334 O O . ALA A 1 570 ? 0.159 -7.672 -17.609 1.00 91.31 570 ALA A O 1
ATOM 4335 N N . MET A 1 571 ? -0.534 -5.916 -16.396 1.00 93.44 571 MET A N 1
ATOM 4336 C CA . MET A 1 571 ? -1.904 -5.861 -16.932 1.00 93.44 571 MET A CA 1
ATOM 4337 C C . MET A 1 571 ? -2.653 -7.214 -16.986 1.00 93.44 571 MET A C 1
ATOM 4339 O O . MET A 1 571 ? -3.504 -7.427 -17.858 1.00 93.44 571 MET A O 1
ATOM 4343 N N . CYS A 1 572 ? -2.363 -8.138 -16.059 1.00 94.25 572 CYS A N 1
ATOM 4344 C CA . CYS A 1 572 ? -2.986 -9.467 -16.039 1.00 94.25 572 CYS A CA 1
ATOM 4345 C C . CYS A 1 572 ? -4.518 -9.370 -16.063 1.00 94.25 572 CYS A C 1
ATOM 4347 O O . CYS A 1 572 ? -5.098 -8.540 -15.354 1.00 94.25 572 CYS A O 1
ATOM 4349 N N . GLY A 1 573 ? -5.165 -10.215 -16.865 1.00 96.12 573 GLY A N 1
ATOM 4350 C CA . GLY A 1 573 ? -6.611 -10.395 -16.847 1.00 96.12 573 GLY A CA 1
ATOM 4351 C C . GLY A 1 573 ? -7.048 -11.096 -15.565 1.00 96.12 573 GLY A C 1
ATOM 4352 O O . GLY A 1 573 ? -6.456 -12.097 -15.156 1.00 96.12 573 GLY A O 1
ATOM 4353 N N . VAL A 1 574 ? -8.066 -10.553 -14.903 1.00 97.19 574 VAL A N 1
ATOM 4354 C CA . VAL A 1 574 ? -8.641 -11.130 -13.686 1.00 97.19 574 VAL A CA 1
ATOM 4355 C C . VAL A 1 574 ? -10.155 -11.231 -13.792 1.00 97.19 574 VAL A C 1
ATOM 4357 O O . VAL A 1 574 ? -10.819 -10.366 -14.368 1.00 97.19 574 VAL A O 1
ATOM 4360 N N . ILE A 1 575 ? -10.683 -12.280 -13.171 1.00 97.81 575 ILE A N 1
ATOM 4361 C CA . ILE A 1 575 ? -12.105 -12.508 -12.950 1.00 97.81 575 ILE A CA 1
ATOM 4362 C C . ILE A 1 575 ? -12.405 -12.138 -11.505 1.00 97.81 575 ILE A C 1
ATOM 4364 O O . ILE A 1 575 ? -11.792 -12.685 -10.584 1.00 97.81 575 ILE A O 1
ATOM 4368 N N . ILE A 1 576 ? -13.352 -11.226 -11.309 1.00 98.00 576 ILE A N 1
ATOM 4369 C CA . ILE A 1 576 ? -13.876 -10.876 -9.991 1.00 98.00 576 ILE A CA 1
ATOM 4370 C C . ILE A 1 576 ? -15.324 -11.333 -9.917 1.00 98.00 576 ILE A C 1
ATOM 4372 O O . ILE A 1 576 ? -16.165 -10.884 -10.695 1.00 98.00 576 ILE A O 1
ATOM 4376 N N . GLU A 1 577 ? -15.624 -12.210 -8.968 1.00 97.56 577 GLU A N 1
ATOM 4377 C CA . GLU A 1 577 ? -17.000 -12.588 -8.663 1.00 97.56 577 GLU A CA 1
ATOM 4378 C C . GLU A 1 577 ? -17.479 -11.784 -7.464 1.00 97.56 577 GLU A C 1
ATOM 4380 O O . GLU A 1 577 ? -16.863 -11.819 -6.394 1.00 97.56 577 GLU A O 1
ATOM 4385 N N . THR A 1 578 ? -18.584 -11.064 -7.631 1.00 96.50 578 THR A N 1
ATOM 4386 C CA . THR A 1 578 ? -19.193 -10.280 -6.558 1.00 96.50 578 THR A CA 1
ATOM 4387 C C . THR A 1 578 ? -20.613 -10.723 -6.276 1.00 96.50 578 THR A C 1
ATOM 4389 O O . THR A 1 578 ? -21.304 -11.288 -7.127 1.00 96.50 578 THR A O 1
ATOM 4392 N N . ARG A 1 579 ? -21.066 -10.444 -5.059 1.00 92.00 579 ARG A N 1
ATOM 4393 C CA . ARG A 1 579 ? -22.459 -10.574 -4.659 1.00 92.00 579 ARG A CA 1
ATOM 4394 C C . ARG A 1 579 ? -22.856 -9.321 -3.889 1.00 92.00 579 ARG A C 1
ATOM 4396 O O . ARG A 1 579 ? -22.465 -9.141 -2.741 1.00 92.00 579 ARG A O 1
ATOM 4403 N N . GLY A 1 580 ? -23.591 -8.432 -4.553 1.00 88.06 580 GLY A N 1
ATOM 4404 C CA . GLY A 1 580 ? -23.737 -7.061 -4.065 1.00 88.06 580 GLY A CA 1
ATOM 4405 C C . GLY A 1 580 ? -22.369 -6.383 -3.979 1.00 88.06 580 GLY A C 1
ATOM 4406 O O . GLY A 1 580 ? -21.606 -6.426 -4.943 1.00 88.06 580 GLY A O 1
ATOM 4407 N N . GLU A 1 581 ? -22.057 -5.815 -2.818 1.00 86.38 581 GLU A N 1
ATOM 4408 C CA . GLU A 1 581 ? -20.769 -5.171 -2.517 1.00 86.38 581 GLU A CA 1
ATOM 4409 C C . GLU A 1 581 ? -19.690 -6.173 -2.069 1.00 86.38 581 GLU A C 1
ATOM 4411 O O . GLU A 1 581 ? -18.510 -5.843 -1.982 1.00 86.38 581 GLU A O 1
ATOM 4416 N N . GLN A 1 582 ? -20.063 -7.429 -1.804 1.00 89.25 582 GLN A N 1
ATOM 4417 C CA . GLN A 1 582 ? -19.121 -8.440 -1.347 1.00 89.25 582 GLN A CA 1
ATOM 4418 C C . GLN A 1 582 ? -18.312 -9.013 -2.516 1.00 89.25 582 GLN A C 1
ATOM 4420 O O . GLN A 1 582 ? -18.875 -9.562 -3.465 1.00 89.25 582 GLN A O 1
ATOM 4425 N N . ILE A 1 583 ? -16.983 -8.979 -2.408 1.00 94.19 583 ILE A N 1
ATOM 4426 C CA . ILE A 1 583 ? -16.077 -9.738 -3.282 1.00 94.19 583 ILE A CA 1
ATOM 4427 C C . ILE A 1 583 ? -16.037 -11.191 -2.795 1.00 94.19 583 ILE A C 1
ATOM 4429 O O . ILE A 1 583 ? -15.606 -11.457 -1.673 1.00 94.19 583 ILE A O 1
ATOM 4433 N N . LEU A 1 584 ? -16.472 -12.133 -3.633 1.00 92.19 584 LEU A N 1
ATOM 4434 C CA . LEU A 1 584 ? -16.441 -13.569 -3.336 1.00 92.19 584 LEU A CA 1
ATOM 4435 C C . LEU A 1 584 ? -15.105 -14.200 -3.731 1.00 92.19 584 LEU A C 1
ATOM 4437 O O . LEU A 1 584 ? -14.560 -15.019 -2.990 1.00 92.19 584 LEU A O 1
ATOM 4441 N N . SER A 1 585 ? -14.586 -13.835 -4.904 1.00 93.69 585 SER A N 1
ATOM 4442 C CA . SER A 1 585 ? -13.342 -14.384 -5.437 1.00 93.69 585 SER A CA 1
ATOM 4443 C C . SER A 1 585 ? -12.654 -13.395 -6.384 1.00 93.69 585 SER A C 1
ATOM 4445 O O . SER A 1 585 ? -13.304 -12.563 -7.018 1.00 93.69 585 SER A O 1
ATOM 4447 N N . ILE A 1 586 ? -11.321 -13.479 -6.456 1.00 96.00 586 ILE A N 1
ATOM 4448 C CA . ILE A 1 586 ? -10.499 -12.835 -7.486 1.00 96.00 586 ILE A CA 1
ATOM 4449 C C . ILE A 1 586 ? -9.538 -13.896 -8.013 1.00 96.00 586 ILE A C 1
ATOM 4451 O O . ILE A 1 586 ? -8.687 -14.379 -7.264 1.00 96.00 586 ILE A O 1
ATOM 4455 N N . ASN A 1 587 ? -9.675 -14.251 -9.285 1.00 95.88 587 ASN A N 1
ATOM 4456 C CA . ASN A 1 587 ? -8.869 -15.275 -9.950 1.00 95.88 587 ASN A CA 1
ATOM 4457 C C . ASN A 1 587 ? -8.263 -14.718 -11.244 1.00 95.88 587 ASN A C 1
ATOM 4459 O O . ASN A 1 587 ? -8.719 -13.694 -11.746 1.00 95.88 587 ASN A O 1
ATOM 4463 N N . GLY A 1 588 ? -7.233 -15.370 -11.784 1.00 96.06 588 GLY A N 1
ATOM 4464 C CA . GLY A 1 588 ? -6.750 -15.051 -13.130 1.00 96.06 588 GLY A CA 1
ATOM 4465 C C . GLY A 1 588 ? -7.768 -15.480 -14.186 1.00 96.06 588 GLY A C 1
ATOM 4466 O O . GLY A 1 588 ? -8.441 -16.497 -14.012 1.00 96.06 588 GLY A O 1
ATOM 4467 N N . ASP A 1 589 ? -7.895 -14.700 -15.255 1.00 97.50 589 ASP A N 1
ATOM 4468 C CA . ASP A 1 589 ? -8.795 -14.995 -16.373 1.00 97.50 589 ASP A CA 1
ATOM 4469 C C . ASP A 1 589 ? -8.133 -15.971 -17.363 1.00 97.50 589 ASP A C 1
ATOM 4471 O O . ASP A 1 589 ? -7.174 -15.572 -18.029 1.00 97.50 589 ASP A O 1
ATOM 4475 N N . PRO A 1 590 ? -8.576 -17.243 -17.459 1.00 96.00 590 PRO A N 1
ATOM 4476 C CA . PRO A 1 590 ? -7.960 -18.228 -18.346 1.00 96.00 590 PRO A CA 1
ATOM 4477 C C . PRO A 1 590 ? -8.127 -17.885 -19.830 1.00 96.00 590 PRO A C 1
ATOM 4479 O O . PRO A 1 590 ? -7.316 -18.341 -20.635 1.00 96.00 590 PRO A O 1
ATOM 4482 N N . ASP A 1 591 ? -9.136 -17.081 -20.175 1.00 96.06 591 ASP A N 1
ATOM 4483 C CA . ASP A 1 591 ? -9.442 -16.681 -21.550 1.00 96.06 591 ASP A CA 1
ATOM 4484 C C . ASP A 1 591 ? -8.787 -15.338 -21.927 1.00 96.06 591 ASP A C 1
ATOM 4486 O O . ASP A 1 591 ? -8.912 -14.879 -23.065 1.00 96.06 591 ASP A O 1
ATOM 4490 N N . ASP A 1 592 ? -8.057 -14.704 -21.001 1.00 95.94 592 ASP A N 1
ATOM 4491 C CA . ASP A 1 592 ? -7.286 -13.502 -21.301 1.00 95.94 592 ASP A CA 1
ATOM 4492 C C . ASP A 1 592 ? -6.107 -13.819 -22.246 1.00 95.94 592 ASP A C 1
ATOM 4494 O O . ASP A 1 592 ? -5.182 -14.537 -21.839 1.00 95.94 592 ASP A O 1
ATOM 4498 N N . PRO A 1 593 ? -6.042 -13.219 -23.455 1.00 92.94 593 PRO A N 1
ATOM 4499 C CA . PRO A 1 593 ? -4.964 -13.481 -24.410 1.00 92.94 593 PRO A CA 1
ATOM 4500 C C . PRO A 1 593 ? -3.581 -13.002 -23.938 1.00 92.94 593 PRO A C 1
ATOM 4502 O O . PRO A 1 593 ? -2.565 -13.378 -24.527 1.00 92.94 593 PRO A O 1
ATOM 4505 N N . HIS A 1 594 ? -3.505 -12.151 -22.908 1.00 93.12 594 HIS A N 1
ATOM 4506 C CA . HIS A 1 594 ? -2.228 -11.629 -22.422 1.00 93.12 594 HIS A CA 1
ATOM 4507 C C . HIS A 1 594 ? -1.591 -12.485 -21.319 1.00 93.12 594 HIS A C 1
ATOM 4509 O O . HIS A 1 594 ? -0.386 -12.753 -21.375 1.00 93.12 594 HIS A O 1
ATOM 4515 N N . SER A 1 595 ? -2.374 -12.878 -20.311 1.00 94.44 595 SER A N 1
ATOM 4516 C CA . SER A 1 595 ? -1.889 -13.557 -19.100 1.00 94.44 595 SER A CA 1
ATOM 4517 C C . SER A 1 595 ? -2.332 -15.010 -18.943 1.00 94.44 595 SER A C 1
ATOM 4519 O O . SER A 1 595 ? -1.785 -15.684 -18.074 1.00 94.44 595 SER A O 1
ATOM 4521 N N . GLU A 1 596 ? -3.252 -15.514 -19.774 1.00 93.62 596 GLU A N 1
ATOM 4522 C CA . GLU A 1 596 ? -3.618 -16.940 -19.847 1.00 93.62 596 GLU A CA 1
ATOM 4523 C C . GLU A 1 596 ? -3.951 -17.572 -18.470 1.00 93.62 596 GLU A C 1
ATOM 4525 O O . GLU A 1 596 ? -3.511 -18.679 -18.148 1.00 93.62 596 GLU A O 1
ATOM 4530 N N . GLY A 1 597 ? -4.684 -16.853 -17.614 1.00 93.12 597 GLY A N 1
ATOM 4531 C CA . GLY A 1 597 ? -5.079 -17.315 -16.275 1.00 93.12 597 GLY A CA 1
ATOM 4532 C C . GLY A 1 597 ? -4.068 -17.051 -15.159 1.00 93.12 597 GLY A C 1
ATOM 4533 O O . GLY A 1 597 ? -4.329 -17.394 -14.002 1.00 93.12 597 GLY A O 1
ATOM 4534 N N . HIS A 1 598 ? -2.925 -16.430 -15.455 1.00 92.06 598 HIS A N 1
ATOM 4535 C CA . HIS A 1 598 ? -1.929 -16.104 -14.440 1.00 92.06 598 HIS A CA 1
ATOM 4536 C C . HIS A 1 598 ? -2.392 -14.981 -13.502 1.00 92.06 598 HIS A C 1
ATOM 4538 O O . HIS A 1 598 ? -2.787 -13.896 -13.929 1.00 92.06 598 HIS A O 1
ATOM 4544 N N . ILE A 1 599 ? -2.217 -15.192 -12.196 1.00 91.12 599 ILE A N 1
ATOM 4545 C CA . ILE A 1 599 ? -2.412 -14.168 -11.168 1.00 91.12 599 ILE A CA 1
ATOM 4546 C C . ILE A 1 599 ? -1.341 -14.283 -10.079 1.00 91.12 599 ILE A C 1
ATOM 4548 O O . ILE A 1 599 ? -0.997 -15.373 -9.624 1.00 91.12 599 ILE A O 1
ATOM 4552 N N . CYS A 1 600 ? -0.826 -13.139 -9.626 1.00 88.44 600 CYS A N 1
ATOM 4553 C CA . CYS A 1 600 ? 0.134 -13.068 -8.524 1.00 88.44 600 CYS A CA 1
ATOM 4554 C C . CYS A 1 600 ? -0.557 -12.719 -7.185 1.00 88.44 600 CYS A C 1
ATOM 4556 O O . CYS A 1 600 ? -1.695 -12.237 -7.184 1.00 88.44 600 CYS A O 1
ATOM 4558 N N . PRO A 1 601 ? 0.126 -12.865 -6.029 1.00 89.38 601 PRO A N 1
ATOM 4559 C CA . PRO A 1 601 ? -0.451 -12.537 -4.721 1.00 89.38 601 PRO A CA 1
ATOM 4560 C C . PRO A 1 601 ? -1.001 -11.108 -4.612 1.00 89.38 601 PRO A C 1
ATOM 4562 O O . PRO A 1 601 ? -1.990 -10.895 -3.915 1.00 89.38 601 PRO A O 1
ATOM 4565 N N . LYS A 1 602 ? -0.397 -10.143 -5.323 1.00 91.81 602 LYS A N 1
ATOM 4566 C CA . LYS A 1 602 ? -0.879 -8.754 -5.371 1.00 91.81 602 LYS A CA 1
ATOM 4567 C C . LYS A 1 602 ? -2.266 -8.663 -6.005 1.00 91.81 602 LYS A C 1
ATOM 4569 O O . LYS A 1 602 ? -3.145 -8.037 -5.429 1.00 91.81 602 LYS A O 1
ATOM 4574 N N . GLY A 1 603 ? -2.475 -9.331 -7.143 1.00 91.31 603 GLY A N 1
ATOM 4575 C CA . GLY A 1 603 ? -3.768 -9.348 -7.836 1.00 91.31 603 GLY A CA 1
ATOM 4576 C C . GLY A 1 603 ? -4.885 -9.899 -6.951 1.00 91.31 603 GLY A C 1
ATOM 4577 O O . GLY A 1 603 ? -5.942 -9.288 -6.844 1.00 91.31 603 GLY A O 1
ATOM 4578 N N . TYR A 1 604 ? -4.614 -10.986 -6.222 1.00 87.75 604 TYR A N 1
ATOM 4579 C CA . TYR A 1 604 ? -5.559 -11.547 -5.249 1.00 87.75 604 TYR A CA 1
ATOM 4580 C C . TYR A 1 604 ? -5.896 -10.571 -4.102 1.00 87.75 604 TYR A C 1
ATOM 4582 O O . TYR A 1 604 ? -7.020 -10.556 -3.594 1.00 87.75 604 TYR A O 1
ATOM 4590 N N . ALA A 1 605 ? -4.931 -9.740 -3.701 1.00 91.44 605 ALA A N 1
ATOM 4591 C CA . ALA A 1 605 ? -5.063 -8.762 -2.624 1.00 91.44 605 ALA A CA 1
ATOM 4592 C C . ALA A 1 605 ? -5.781 -7.459 -3.031 1.00 91.44 605 ALA A C 1
ATOM 4594 O O . ALA A 1 605 ? -5.963 -6.599 -2.175 1.00 91.44 605 ALA A O 1
ATOM 4595 N N . LEU A 1 606 ? -6.260 -7.308 -4.276 1.00 92.44 606 LEU A N 1
ATOM 4596 C CA . LEU A 1 606 ? -7.120 -6.173 -4.670 1.00 92.44 606 LEU A CA 1
ATOM 4597 C C . LEU A 1 606 ? -8.332 -6.001 -3.736 1.00 92.44 606 LEU A C 1
ATOM 4599 O O . LEU A 1 606 ? -8.744 -4.879 -3.450 1.00 92.44 606 LEU A O 1
ATOM 4603 N N . GLN A 1 607 ? -8.864 -7.112 -3.219 1.00 92.38 607 GLN A N 1
ATOM 4604 C CA . GLN A 1 607 ? -9.948 -7.107 -2.235 1.00 92.38 607 GLN A CA 1
ATOM 4605 C C . GLN A 1 607 ? -9.564 -6.403 -0.924 1.00 92.38 607 GLN A C 1
ATOM 4607 O O . GLN A 1 607 ? -10.423 -5.801 -0.288 1.00 92.38 607 GLN A O 1
ATOM 4612 N N . ASP A 1 608 ? -8.292 -6.479 -0.522 1.00 92.06 608 ASP A N 1
ATOM 4613 C CA . ASP A 1 608 ? -7.824 -5.886 0.726 1.00 92.06 608 ASP A CA 1
ATOM 4614 C C . ASP A 1 608 ? -7.806 -4.358 0.601 1.00 92.06 608 ASP A C 1
ATOM 4616 O O . ASP A 1 608 ? -8.144 -3.697 1.566 1.00 92.06 608 ASP A O 1
ATOM 4620 N N . LEU A 1 609 ? -7.513 -3.803 -0.587 1.00 91.75 609 LEU A N 1
ATOM 4621 C CA . LEU A 1 609 ? -7.589 -2.356 -0.850 1.00 91.75 609 LEU A CA 1
ATOM 4622 C C . LEU A 1 609 ? -9.033 -1.841 -0.886 1.00 91.75 609 LEU A C 1
ATOM 4624 O O . LEU A 1 609 ? -9.326 -0.741 -0.420 1.00 91.75 609 LEU A O 1
ATOM 4628 N N . HIS A 1 610 ? -9.951 -2.611 -1.479 1.00 92.00 610 HIS A N 1
ATOM 4629 C CA . HIS A 1 610 ? -11.353 -2.199 -1.566 1.00 92.00 610 HIS A CA 1
ATOM 4630 C C . HIS A 1 610 ? -12.018 -2.180 -0.184 1.00 92.00 610 HIS A C 1
ATOM 4632 O O . HIS A 1 610 ? -12.691 -1.205 0.158 1.00 92.00 610 HIS A O 1
ATOM 4638 N N . ASN A 1 611 ? -11.763 -3.228 0.604 1.00 90.50 611 ASN A N 1
ATOM 4639 C CA . ASN A 1 611 ? -12.341 -3.438 1.930 1.00 90.50 611 ASN A CA 1
ATOM 4640 C C . ASN A 1 611 ? -11.504 -2.829 3.066 1.00 90.50 611 ASN A C 1
ATOM 4642 O O . ASN A 1 611 ? -11.814 -3.082 4.229 1.00 90.50 611 ASN A O 1
ATOM 4646 N N . ASP A 1 612 ? -10.441 -2.080 2.754 1.00 91.81 612 ASP A N 1
ATOM 4647 C CA . ASP A 1 612 ? -9.561 -1.506 3.770 1.00 91.81 612 ASP A CA 1
ATOM 4648 C C . ASP A 1 612 ? -10.338 -0.488 4.628 1.00 91.81 612 ASP A C 1
ATOM 4650 O O . ASP A 1 612 ? -10.838 0.507 4.091 1.00 91.81 612 ASP A O 1
ATOM 4654 N N . PRO A 1 613 ? -10.466 -0.707 5.947 1.00 88.62 613 PRO A N 1
ATOM 4655 C CA . PRO A 1 613 ? -11.095 0.254 6.849 1.00 88.62 613 PRO A CA 1
ATOM 4656 C C . PRO A 1 613 ? -10.275 1.534 7.073 1.00 88.62 613 PRO A C 1
ATOM 4658 O O . PRO A 1 613 ? -10.852 2.524 7.520 1.00 88.62 613 PRO A O 1
ATOM 4661 N N . ASP A 1 614 ? -8.967 1.523 6.799 1.00 92.50 614 ASP A N 1
ATOM 4662 C CA . ASP A 1 614 ? -8.075 2.679 6.991 1.00 92.50 614 ASP A CA 1
ATOM 4663 C C . ASP A 1 614 ? -8.006 3.563 5.732 1.00 92.50 614 ASP A C 1
ATOM 4665 O O . ASP A 1 614 ? -7.451 4.662 5.751 1.00 92.50 614 ASP A O 1
ATOM 4669 N N . ARG A 1 615 ? -8.600 3.105 4.623 1.00 93.06 615 ARG A N 1
ATOM 4670 C CA . ARG A 1 615 ? -8.723 3.884 3.393 1.00 93.06 615 ARG A CA 1
ATOM 4671 C C . ARG A 1 615 ? -9.652 5.080 3.610 1.00 93.06 615 ARG A C 1
ATOM 4673 O O . ARG A 1 615 ? -10.838 4.935 3.920 1.00 93.06 615 ARG A O 1
ATOM 4680 N N . LEU A 1 616 ? -9.126 6.266 3.336 1.00 94.94 616 LEU A N 1
ATOM 4681 C CA . LEU A 1 616 ? -9.855 7.524 3.361 1.00 94.94 616 LEU A CA 1
ATOM 4682 C C . LEU A 1 616 ? -10.884 7.574 2.222 1.00 94.94 616 LEU A C 1
ATOM 4684 O O . LEU A 1 616 ? -10.625 7.144 1.097 1.00 94.94 616 LEU A O 1
ATOM 4688 N N . ARG A 1 617 ? -12.074 8.101 2.524 1.00 92.62 617 ARG A N 1
ATOM 4689 C CA . ARG A 1 617 ? -13.194 8.264 1.569 1.00 92.62 617 ARG A CA 1
ATOM 4690 C C . ARG A 1 617 ? -13.761 9.681 1.536 1.00 92.62 617 ARG A C 1
ATOM 4692 O O . ARG A 1 617 ? -14.485 10.029 0.610 1.00 92.62 617 ARG A O 1
ATOM 4699 N N . THR A 1 618 ? -13.399 10.485 2.528 1.00 94.19 618 THR A N 1
ATOM 4700 C CA . THR A 1 618 ? -13.812 11.877 2.687 1.00 94.19 618 THR A CA 1
ATOM 4701 C C . THR A 1 618 ? -12.556 12.731 2.807 1.00 94.19 618 THR A C 1
ATOM 4703 O O . THR A 1 618 ? -11.623 12.298 3.489 1.00 94.19 618 THR A O 1
ATOM 4706 N N . PRO A 1 619 ? -12.507 13.917 2.176 1.00 98.00 619 PRO A N 1
ATOM 4707 C CA . PRO A 1 619 ? -11.405 14.846 2.366 1.00 98.00 619 PRO A CA 1
ATOM 4708 C C . PRO A 1 619 ? -11.146 15.150 3.840 1.00 98.00 619 PRO A C 1
ATOM 4710 O O . PRO A 1 619 ? -12.082 15.284 4.633 1.00 98.00 619 PRO A O 1
ATOM 4713 N N . LEU A 1 620 ? -9.868 15.276 4.190 1.00 97.69 620 LEU A N 1
ATOM 4714 C CA . LEU A 1 620 ? -9.424 15.646 5.530 1.00 97.69 620 LEU A CA 1
ATOM 4715 C C . LEU A 1 620 ? -8.669 16.972 5.479 1.00 97.69 620 LEU A C 1
ATOM 4717 O O . LEU A 1 620 ? -7.890 17.204 4.555 1.00 97.69 620 LEU A O 1
ATOM 4721 N N . GLU A 1 621 ? -8.875 17.810 6.487 1.00 98.00 621 GLU A N 1
ATOM 4722 C CA . GLU A 1 621 ? -8.110 19.027 6.751 1.00 98.00 621 GLU A CA 1
ATOM 4723 C C . GLU A 1 621 ? -7.406 18.899 8.103 1.00 98.00 621 GLU A C 1
ATOM 4725 O O . GLU A 1 621 ? -8.000 18.437 9.080 1.00 98.00 621 GLU A O 1
ATOM 4730 N N . LYS A 1 622 ? -6.147 19.333 8.171 1.00 94.06 622 LYS A N 1
ATOM 4731 C CA . LYS A 1 622 ? -5.416 19.442 9.429 1.00 94.06 622 LYS A CA 1
ATOM 4732 C C . LYS A 1 622 ? -5.688 20.796 10.080 1.00 94.06 622 LYS A C 1
ATOM 4734 O O . LYS A 1 622 ? -5.320 21.839 9.543 1.00 94.06 622 LYS A O 1
ATOM 4739 N N . VAL A 1 623 ? -6.285 20.787 11.269 1.00 89.19 623 VAL A N 1
ATOM 4740 C CA . VAL A 1 623 ? -6.588 21.990 12.057 1.00 89.19 623 VAL A CA 1
ATOM 4741 C C . VAL A 1 623 ? -5.976 21.837 13.444 1.00 89.19 623 VAL A C 1
ATOM 4743 O O . VAL A 1 623 ? -6.335 20.933 14.189 1.00 89.19 623 VAL A O 1
ATOM 4746 N N . ASN A 1 624 ? -5.046 22.727 13.806 1.00 84.75 624 ASN A N 1
ATOM 4747 C CA . ASN A 1 624 ? -4.329 22.688 15.091 1.00 84.75 624 ASN A CA 1
ATOM 4748 C C . ASN A 1 624 ? -3.664 21.327 15.396 1.00 84.75 624 ASN A C 1
ATOM 4750 O O . ASN A 1 624 ? -3.614 20.908 16.547 1.00 84.75 624 ASN A O 1
ATOM 4754 N N . GLY A 1 625 ? -3.165 20.640 14.363 1.00 81.06 625 GLY A N 1
ATOM 4755 C CA . GLY A 1 625 ? -2.518 19.328 14.486 1.00 81.06 625 GLY A CA 1
ATOM 4756 C C . GLY A 1 625 ? -3.464 18.124 14.427 1.00 81.06 625 GLY A C 1
ATOM 4757 O O . GLY A 1 625 ? -2.981 17.005 14.308 1.00 81.06 625 GLY A O 1
ATOM 4758 N N . GLU A 1 626 ? -4.780 18.336 14.435 1.00 85.12 626 GLU A N 1
ATOM 4759 C CA . GLU A 1 626 ? -5.793 17.274 14.390 1.00 85.12 626 GLU A CA 1
ATOM 4760 C C . GLU A 1 626 ? -6.412 17.151 12.990 1.00 85.12 626 GLU A C 1
ATOM 4762 O O . GLU A 1 626 ? -6.599 18.153 12.294 1.00 85.12 626 GLU A O 1
ATOM 4767 N N . TRP A 1 627 ? -6.762 15.930 12.577 1.00 92.19 627 TRP A N 1
ATOM 4768 C CA . TRP A 1 627 ? -7.409 15.663 11.287 1.00 92.19 627 TRP A CA 1
ATOM 4769 C C . TRP A 1 627 ? -8.930 15.724 11.403 1.00 92.19 627 TRP A C 1
ATOM 4771 O O . TRP A 1 627 ? -9.536 14.936 12.128 1.00 92.19 627 TRP A O 1
ATOM 4781 N N . LEU A 1 628 ? -9.556 16.622 10.643 1.00 88.62 628 LEU A N 1
ATOM 4782 C CA . LEU A 1 628 ? -11.004 16.811 10.628 1.00 88.62 628 LEU A CA 1
ATOM 4783 C C . LEU A 1 628 ? -11.571 16.591 9.218 1.00 88.62 628 LEU A C 1
ATOM 4785 O O . LEU A 1 628 ? -10.973 17.052 8.244 1.00 88.62 628 LEU A O 1
ATOM 4789 N N . PRO A 1 629 ? -12.733 15.928 9.076 1.00 92.50 629 PRO A N 1
ATOM 4790 C CA . PRO A 1 629 ? -13.428 15.856 7.797 1.00 92.50 629 PRO A CA 1
ATOM 4791 C C . PRO A 1 629 ? -13.816 17.245 7.281 1.00 92.50 629 PRO A C 1
ATOM 4793 O O . PRO A 1 629 ? -14.298 18.089 8.038 1.00 92.50 629 PRO A O 1
ATOM 4796 N N . ILE A 1 630 ? -13.669 17.451 5.976 1.00 94.44 630 ILE A N 1
ATOM 4797 C CA . ILE A 1 630 ? -14.111 18.654 5.264 1.00 94.44 630 ILE A CA 1
ATOM 4798 C C . ILE A 1 630 ? -14.898 18.241 4.015 1.00 94.44 630 ILE A C 1
ATOM 4800 O O . ILE A 1 630 ? -14.616 17.215 3.393 1.00 94.44 630 ILE A O 1
ATOM 4804 N N . ASP A 1 631 ? -15.921 19.013 3.647 1.00 94.75 631 ASP A N 1
ATOM 4805 C CA . ASP A 1 631 ? -16.669 18.754 2.418 1.00 94.75 631 ASP A CA 1
ATOM 4806 C C . ASP A 1 631 ? -15.816 19.030 1.164 1.00 94.75 631 ASP A C 1
ATOM 4808 O O . ASP A 1 631 ? -14.879 19.831 1.176 1.00 94.75 631 ASP A O 1
ATOM 4812 N N . TRP A 1 632 ? -16.148 18.362 0.057 1.00 96.94 632 TRP A N 1
ATOM 4813 C CA . TRP A 1 632 ? -15.358 18.426 -1.174 1.00 96.94 632 TRP A CA 1
ATOM 4814 C C . TRP A 1 632 ? -15.203 19.828 -1.755 1.00 96.94 632 TRP A C 1
ATOM 4816 O O . TRP A 1 632 ? -14.122 20.151 -2.246 1.00 96.94 632 TRP A O 1
ATOM 4826 N N . ASP A 1 633 ? -16.259 20.639 -1.760 1.00 96.88 633 ASP A N 1
ATOM 4827 C CA . ASP A 1 633 ? -16.191 21.948 -2.407 1.00 96.88 633 ASP A CA 1
ATOM 4828 C C . ASP A 1 633 ? -15.333 22.904 -1.577 1.00 96.88 633 ASP A C 1
ATOM 4830 O O . ASP A 1 633 ? -14.427 23.527 -2.136 1.00 96.88 633 ASP A O 1
ATOM 4834 N N . SER A 1 634 ? -15.506 22.908 -0.250 1.00 97.19 634 SER A N 1
ATOM 4835 C CA . SER A 1 634 ? -14.636 23.655 0.664 1.00 97.19 634 SER A CA 1
ATOM 4836 C C . SER A 1 634 ? -13.175 23.207 0.570 1.00 97.19 634 SER A C 1
ATOM 4838 O O . SER A 1 634 ? -12.276 24.050 0.564 1.00 97.19 634 SER A O 1
ATOM 4840 N N . ALA A 1 635 ? -12.912 21.899 0.469 1.00 98.50 635 ALA A N 1
ATOM 4841 C CA . ALA A 1 635 ? -11.554 21.372 0.334 1.00 98.50 635 ALA A CA 1
ATOM 4842 C C . ALA A 1 635 ? -10.884 21.857 -0.962 1.00 98.50 635 ALA A C 1
ATOM 4844 O O . ALA A 1 635 ? -9.776 22.395 -0.931 1.00 98.50 635 ALA A O 1
ATOM 4845 N N . LEU A 1 636 ? -11.570 21.717 -2.102 1.00 98.69 636 LEU A N 1
ATOM 4846 C CA . LEU A 1 636 ? -11.053 22.138 -3.406 1.00 98.69 636 LEU A CA 1
ATOM 4847 C C . LEU A 1 636 ? -10.854 23.661 -3.484 1.00 98.69 636 LEU A C 1
ATOM 4849 O O . LEU A 1 636 ? -9.851 24.112 -4.043 1.00 98.69 636 LEU A O 1
ATOM 4853 N N . ASP A 1 637 ? -11.771 24.446 -2.910 1.00 98.69 637 ASP A N 1
ATOM 4854 C CA . ASP A 1 637 ? -11.664 25.909 -2.844 1.00 98.69 637 ASP A CA 1
ATOM 4855 C C . ASP A 1 637 ? -10.456 26.344 -2.008 1.00 98.69 637 ASP A C 1
ATOM 4857 O O . ASP A 1 637 ? -9.657 27.168 -2.463 1.00 98.69 637 ASP A O 1
ATOM 4861 N N . LYS A 1 638 ? -10.271 25.756 -0.817 1.00 98.69 638 LYS A N 1
ATOM 4862 C CA . LYS A 1 638 ? -9.119 26.045 0.052 1.00 98.69 638 LYS A CA 1
ATOM 4863 C C . LYS A 1 638 ? -7.799 25.701 -0.628 1.00 98.69 638 LYS A C 1
ATOM 4865 O O . LYS A 1 638 ? -6.895 26.536 -0.642 1.00 98.69 638 LYS A O 1
ATOM 4870 N N . VAL A 1 639 ? -7.693 24.514 -1.231 1.00 98.88 639 VAL A N 1
ATOM 4871 C CA . VAL A 1 639 ? -6.479 24.093 -1.951 1.00 98.88 639 VAL A CA 1
ATOM 4872 C C . VAL A 1 639 ? -6.155 25.073 -3.079 1.00 98.88 639 VAL A C 1
ATOM 4874 O O . VAL A 1 639 ? -5.027 25.565 -3.165 1.00 98.88 639 VAL A O 1
ATOM 4877 N N . ALA A 1 640 ? -7.136 25.403 -3.924 1.00 98.75 640 ALA A N 1
ATOM 4878 C CA . ALA A 1 640 ? -6.930 26.329 -5.033 1.00 98.75 640 ALA A CA 1
ATOM 4879 C C . ALA A 1 640 ? -6.527 27.732 -4.547 1.00 98.75 640 ALA A C 1
ATOM 4881 O O . ALA A 1 640 ? -5.586 28.318 -5.088 1.00 98.75 640 ALA A O 1
ATOM 4882 N N . ALA A 1 641 ? -7.185 28.245 -3.503 1.00 98.69 641 ALA A N 1
ATOM 4883 C CA . ALA A 1 641 ? -6.875 29.542 -2.907 1.00 98.69 641 ALA A CA 1
ATOM 4884 C C . ALA A 1 641 ? -5.450 29.598 -2.343 1.00 98.69 641 ALA A C 1
ATOM 4886 O O . ALA A 1 641 ? -4.724 30.548 -2.634 1.00 98.69 641 ALA A O 1
ATOM 4887 N N . ARG A 1 642 ? -5.019 28.574 -1.594 1.00 98.62 642 ARG A N 1
ATOM 4888 C CA . ARG A 1 642 ? -3.665 28.507 -1.015 1.00 98.62 642 ARG A CA 1
ATOM 4889 C C . ARG A 1 642 ? -2.581 28.420 -2.085 1.00 98.62 642 ARG A C 1
ATOM 4891 O O . ARG A 1 642 ? -1.590 29.142 -1.997 1.00 98.62 642 ARG A O 1
ATOM 4898 N N . ILE A 1 643 ? -2.789 27.603 -3.121 1.00 98.56 643 ILE A N 1
ATOM 4899 C CA . ILE A 1 643 ? -1.864 27.512 -4.261 1.00 98.56 643 ILE A CA 1
ATOM 4900 C C . ILE A 1 643 ? -1.713 28.881 -4.938 1.00 98.56 643 ILE A C 1
ATOM 4902 O O . ILE A 1 643 ? -0.591 29.331 -5.170 1.00 98.56 643 ILE A O 1
ATOM 4906 N N . VAL A 1 644 ? -2.824 29.555 -5.255 1.00 98.62 644 VAL A N 1
ATOM 4907 C CA . VAL A 1 644 ? -2.784 30.848 -5.957 1.00 98.62 644 VAL A CA 1
ATOM 4908 C C . VAL A 1 644 ? -2.180 31.951 -5.086 1.00 98.62 644 VAL A C 1
ATOM 4910 O O . VAL A 1 644 ? -1.363 32.717 -5.593 1.00 98.62 644 VAL A O 1
ATOM 4913 N N . ASP A 1 645 ? -2.514 32.007 -3.796 1.00 98.62 645 ASP A N 1
ATOM 4914 C CA . ASP A 1 645 ? -1.943 32.970 -2.845 1.00 98.62 645 ASP A CA 1
ATOM 4915 C C . ASP A 1 645 ? -0.413 32.848 -2.746 1.00 98.62 645 ASP A C 1
ATOM 4917 O O . ASP A 1 645 ? 0.306 33.836 -2.913 1.00 98.62 645 ASP A O 1
ATOM 4921 N N . ILE A 1 646 ? 0.107 31.629 -2.561 1.00 98.56 646 ILE A N 1
ATOM 4922 C CA . ILE A 1 646 ? 1.556 31.385 -2.510 1.00 98.56 646 ILE A CA 1
ATOM 4923 C C . ILE A 1 646 ? 2.227 31.845 -3.811 1.00 98.56 646 ILE A C 1
ATOM 4925 O O . ILE A 1 646 ? 3.233 32.554 -3.766 1.00 98.56 646 ILE A O 1
ATOM 4929 N N . GLN A 1 647 ? 1.645 31.528 -4.972 1.00 98.00 647 GLN A N 1
ATOM 4930 C CA . GLN A 1 647 ? 2.205 31.949 -6.261 1.00 98.00 647 GLN A CA 1
ATOM 4931 C C . GLN A 1 647 ? 2.156 33.464 -6.479 1.00 98.00 647 GLN A C 1
ATOM 4933 O O . GLN A 1 647 ? 3.069 34.014 -7.096 1.00 98.00 647 GLN A O 1
ATOM 4938 N N . GLN A 1 648 ? 1.128 34.151 -5.977 1.00 97.50 648 GLN A N 1
ATOM 4939 C CA . GLN A 1 648 ? 1.047 35.613 -6.033 1.00 97.50 648 GLN A CA 1
ATOM 4940 C C . GLN A 1 648 ? 2.124 36.277 -5.168 1.00 97.50 648 GLN A C 1
ATOM 4942 O O . GLN A 1 648 ? 2.673 37.305 -5.568 1.00 97.50 648 GLN A O 1
ATOM 4947 N N . ARG A 1 649 ? 2.448 35.690 -4.010 1.00 97.69 649 ARG A N 1
ATOM 4948 C CA . ARG A 1 649 ? 3.468 36.217 -3.089 1.00 97.69 649 ARG A CA 1
ATOM 4949 C C . ARG A 1 649 ? 4.898 35.891 -3.520 1.00 97.69 649 ARG A C 1
ATOM 4951 O O . ARG A 1 649 ? 5.770 36.748 -3.400 1.00 97.69 649 ARG A O 1
ATOM 4958 N N . HIS A 1 650 ? 5.133 34.678 -4.021 1.00 97.56 650 HIS A N 1
ATOM 4959 C CA . HIS A 1 650 ? 6.481 34.111 -4.177 1.00 97.56 650 HIS A CA 1
ATOM 4960 C C . HIS A 1 650 ? 6.824 33.658 -5.608 1.00 97.56 650 HIS A C 1
ATOM 4962 O O . HIS A 1 650 ? 7.921 33.160 -5.852 1.00 97.56 650 HIS A O 1
ATOM 4968 N N . GLY A 1 651 ? 5.914 33.836 -6.569 1.00 97.50 651 GLY A N 1
ATOM 4969 C CA . GLY A 1 651 ? 6.091 33.434 -7.969 1.00 97.50 651 GLY A CA 1
ATOM 4970 C C . GLY A 1 651 ? 5.650 31.995 -8.256 1.00 97.50 651 GLY A C 1
ATOM 4971 O O . GLY A 1 651 ? 5.463 31.187 -7.351 1.00 97.50 651 GLY A O 1
ATOM 4972 N N . ASN A 1 652 ? 5.471 31.643 -9.535 1.00 96.94 652 ASN A N 1
ATOM 4973 C CA . ASN A 1 652 ? 4.874 30.352 -9.915 1.00 96.94 652 ASN A CA 1
ATOM 4974 C C . ASN A 1 652 ? 5.679 29.132 -9.443 1.00 96.94 652 ASN A C 1
ATOM 4976 O O . ASN A 1 652 ? 5.076 28.133 -9.053 1.00 96.94 652 ASN A O 1
ATOM 4980 N N . ASP A 1 653 ? 7.009 29.233 -9.477 1.00 96.56 653 ASP A N 1
ATOM 4981 C CA . ASP A 1 653 ? 7.928 28.143 -9.137 1.00 96.56 653 ASP A CA 1
ATOM 4982 C C . ASP A 1 653 ? 8.013 27.893 -7.617 1.00 96.56 653 ASP A C 1
ATOM 4984 O O . ASP A 1 653 ? 8.544 26.873 -7.193 1.00 96.56 653 ASP A O 1
ATOM 4988 N N . SER A 1 654 ? 7.401 28.746 -6.784 1.00 97.62 654 SER A N 1
ATOM 4989 C CA . SER A 1 654 ? 7.258 28.497 -5.339 1.00 97.62 654 SER A CA 1
ATOM 4990 C C . SER A 1 654 ? 6.298 27.347 -4.997 1.00 97.62 654 SER A C 1
ATOM 4992 O O . SER A 1 654 ? 6.244 26.910 -3.848 1.00 97.62 654 SER A O 1
ATOM 4994 N N . ILE A 1 655 ? 5.552 26.832 -5.978 1.00 98.25 655 ILE A N 1
ATOM 4995 C CA . ILE A 1 655 ? 4.786 25.591 -5.854 1.00 98.25 655 ILE A CA 1
ATOM 4996 C C . ILE A 1 655 ? 5.529 24.486 -6.590 1.00 98.25 655 ILE A C 1
ATOM 4998 O O . ILE A 1 655 ? 5.782 24.617 -7.786 1.00 98.25 655 ILE A O 1
ATOM 5002 N N . ALA A 1 656 ? 5.820 23.385 -5.908 1.00 97.88 656 ALA A N 1
ATOM 5003 C CA . ALA A 1 656 ? 6.320 22.169 -6.533 1.00 97.88 656 ALA A CA 1
ATOM 5004 C C . ALA A 1 656 ? 5.243 21.079 -6.584 1.00 97.88 656 ALA A C 1
ATOM 5006 O O . ALA A 1 656 ? 4.226 21.149 -5.889 1.00 97.88 656 ALA A O 1
ATOM 5007 N N . GLY A 1 657 ? 5.460 20.048 -7.396 1.00 97.44 657 GLY A N 1
ATOM 5008 C CA . GLY A 1 657 ? 4.590 18.878 -7.388 1.00 97.44 657 GLY A CA 1
ATOM 5009 C C . GLY A 1 657 ? 5.304 17.580 -7.726 1.00 97.44 657 GLY A C 1
ATOM 5010 O O . GLY A 1 657 ? 6.283 17.575 -8.469 1.00 97.44 657 GLY A O 1
ATOM 5011 N N . TYR A 1 658 ? 4.786 16.474 -7.198 1.00 97.94 658 TYR A N 1
ATOM 5012 C CA . TYR A 1 658 ? 5.312 15.129 -7.407 1.00 97.94 658 TYR A CA 1
ATOM 5013 C C . TYR A 1 658 ? 4.208 14.172 -7.854 1.00 97.94 658 TYR A C 1
ATOM 5015 O O . TYR A 1 658 ? 3.215 13.987 -7.153 1.00 97.94 658 TYR A O 1
ATOM 5023 N N . TRP A 1 659 ? 4.401 13.547 -9.019 1.00 96.19 659 TRP A N 1
ATOM 5024 C CA . TRP A 1 659 ? 3.523 12.493 -9.536 1.00 96.19 659 TRP A CA 1
ATOM 5025 C C . TRP A 1 659 ? 4.162 11.126 -9.299 1.00 96.19 659 TRP A C 1
ATOM 5027 O O . TRP A 1 659 ? 5.131 10.754 -9.979 1.00 96.19 659 TRP A O 1
ATOM 5037 N N . GLY A 1 660 ? 3.612 10.395 -8.332 1.00 94.19 660 GLY A N 1
ATOM 5038 C CA . GLY A 1 660 ? 4.064 9.065 -7.944 1.00 94.19 660 GLY A CA 1
ATOM 5039 C C . GLY A 1 660 ? 3.349 7.926 -8.679 1.00 94.19 660 GLY A C 1
ATOM 5040 O O . GLY A 1 660 ? 2.737 8.107 -9.735 1.00 94.19 660 GLY A O 1
ATOM 5041 N N . ASN A 1 661 ? 3.439 6.725 -8.108 1.00 87.94 661 ASN A N 1
ATOM 5042 C CA . ASN A 1 661 ? 2.738 5.518 -8.542 1.00 87.94 661 ASN A CA 1
ATOM 5043 C C . ASN A 1 661 ? 1.659 5.170 -7.490 1.00 87.94 661 ASN A C 1
ATOM 5045 O O . ASN A 1 661 ? 2.008 5.150 -6.309 1.00 87.94 661 ASN A O 1
ATOM 5049 N N . PRO A 1 662 ? 0.401 4.869 -7.881 1.00 88.25 662 PRO A N 1
ATOM 5050 C CA . PRO A 1 662 ? 0.014 4.290 -9.175 1.00 88.25 662 PRO A CA 1
ATOM 5051 C C . PRO A 1 662 ? -0.540 5.231 -10.270 1.00 88.25 662 PRO A C 1
ATOM 5053 O O . PRO A 1 662 ? -1.347 4.776 -11.075 1.00 88.25 662 PRO A O 1
ATOM 5056 N N . SER A 1 663 ? -0.081 6.487 -10.407 1.00 90.56 663 SER A N 1
ATOM 5057 C CA . SER A 1 663 ? -0.620 7.425 -11.425 1.00 90.56 663 SER A CA 1
ATOM 5058 C C . SER A 1 663 ? -0.743 6.851 -12.847 1.00 90.56 663 SER A C 1
ATOM 5060 O O . SER A 1 663 ? -1.768 7.031 -13.497 1.00 90.56 663 SER A O 1
ATOM 5062 N N . SER A 1 664 ? 0.269 6.117 -13.325 1.00 89.44 664 SER A N 1
ATOM 5063 C CA . SER A 1 664 ? 0.284 5.530 -14.678 1.00 89.44 664 SER A CA 1
ATOM 5064 C C . SER A 1 664 ? -0.749 4.419 -14.907 1.00 89.44 664 SER A C 1
ATOM 5066 O O . SER A 1 664 ? -0.978 4.051 -16.058 1.00 89.44 664 SER A O 1
ATOM 5068 N N . HIS A 1 665 ? -1.353 3.883 -13.841 1.00 89.06 665 HIS A N 1
ATOM 5069 C CA . HIS A 1 665 ? -2.378 2.836 -13.894 1.00 89.06 665 HIS A CA 1
ATOM 5070 C C . HIS A 1 665 ? -3.802 3.403 -13.913 1.00 89.06 665 HIS A C 1
ATOM 5072 O O . HIS A 1 665 ? -4.749 2.628 -13.973 1.00 89.06 665 HIS A O 1
ATOM 5078 N N . ASN A 1 666 ? -3.979 4.726 -13.836 1.00 92.19 666 ASN A N 1
ATOM 5079 C CA . ASN A 1 666 ? -5.289 5.358 -13.716 1.00 92.19 666 ASN A CA 1
ATOM 5080 C C . ASN A 1 666 ? -5.596 6.219 -14.953 1.00 92.19 666 ASN A C 1
ATOM 5082 O O . ASN A 1 666 ? -4.916 7.211 -15.234 1.00 92.19 666 ASN A O 1
ATOM 5086 N N . LEU A 1 667 ? -6.640 5.833 -15.695 1.00 93.69 667 LEU A N 1
ATOM 5087 C CA . LEU A 1 667 ? -7.054 6.493 -16.936 1.00 93.69 667 LEU A CA 1
ATOM 5088 C C . LEU A 1 667 ? -7.388 7.977 -16.718 1.00 93.69 667 LEU A C 1
ATOM 5090 O O . LEU A 1 667 ? -6.871 8.846 -17.427 1.00 93.69 667 LEU A O 1
ATOM 5094 N N . GLY A 1 668 ? -8.240 8.263 -15.732 1.00 93.38 668 GLY A N 1
ATOM 5095 C CA . GLY A 1 668 ? -8.693 9.617 -15.422 1.00 93.38 668 GLY A CA 1
ATOM 5096 C C . GLY A 1 668 ? -7.536 10.525 -15.014 1.00 93.38 668 GLY A C 1
ATOM 5097 O O . GLY A 1 668 ? -7.361 11.615 -15.565 1.00 93.38 668 GLY A O 1
ATOM 5098 N N . LEU A 1 669 ? -6.677 10.044 -14.118 1.00 93.75 669 LEU A N 1
ATOM 5099 C CA . LEU A 1 669 ? -5.524 10.798 -13.640 1.00 93.75 669 LEU A CA 1
ATOM 5100 C C . LEU A 1 669 ? -4.528 11.120 -14.766 1.00 93.75 669 LEU A C 1
ATOM 5102 O O . LEU A 1 669 ? -4.050 12.259 -14.869 1.00 93.75 669 LEU A O 1
ATOM 5106 N N . MET A 1 670 ? -4.251 10.158 -15.653 1.00 92.25 670 MET A N 1
ATOM 5107 C CA . MET A 1 670 ? -3.359 10.363 -16.801 1.00 92.25 670 MET A CA 1
ATOM 5108 C C . MET A 1 670 ? -3.897 11.405 -17.785 1.00 92.25 670 MET A C 1
ATOM 5110 O O . MET A 1 670 ? -3.133 12.238 -18.283 1.00 92.25 670 MET A O 1
ATOM 5114 N N . LEU A 1 671 ? -5.206 11.402 -18.049 1.00 93.06 671 LEU A N 1
ATOM 5115 C CA . LEU A 1 671 ? -5.828 12.359 -18.967 1.00 93.06 671 LEU A CA 1
ATOM 5116 C C . LEU A 1 671 ? -5.948 13.771 -18.365 1.00 93.06 671 LEU A C 1
ATOM 5118 O O . LEU A 1 671 ? -5.846 14.752 -19.109 1.00 93.06 671 LEU A O 1
ATOM 5122 N N . ALA A 1 672 ? -6.116 13.897 -17.043 1.00 93.62 672 ALA A N 1
ATOM 5123 C CA . ALA A 1 672 ? -6.287 15.189 -16.368 1.00 93.62 672 ALA A CA 1
ATOM 5124 C C . ALA A 1 672 ? -4.963 15.890 -16.001 1.00 93.62 672 ALA A C 1
ATOM 5126 O O . ALA A 1 672 ? -4.896 17.123 -15.968 1.00 93.62 672 ALA A O 1
ATOM 5127 N N . SER A 1 673 ? -3.879 15.138 -15.766 1.00 92.38 673 SER A N 1
ATOM 5128 C CA . SER A 1 673 ? -2.611 15.670 -15.228 1.00 92.38 673 SER A CA 1
ATOM 5129 C C . SER A 1 673 ? -2.027 16.851 -16.016 1.00 92.38 673 SER A C 1
ATOM 5131 O O . SER A 1 673 ? -1.519 17.811 -15.431 1.00 92.38 673 SER A O 1
ATOM 5133 N N . GLY A 1 674 ? -2.126 16.826 -17.348 1.00 91.62 674 GLY A N 1
ATOM 5134 C CA . GLY A 1 674 ? -1.609 17.903 -18.196 1.00 91.62 674 GLY A CA 1
ATOM 5135 C C . GLY A 1 674 ? -2.353 19.237 -18.042 1.00 91.62 674 GLY A C 1
ATOM 5136 O O . GLY A 1 674 ? -1.743 20.292 -18.226 1.00 91.62 674 GLY A O 1
ATOM 5137 N N . ALA A 1 675 ? -3.649 19.213 -17.714 1.00 92.62 675 ALA A N 1
ATOM 5138 C CA . ALA A 1 675 ? -4.448 20.422 -17.520 1.00 92.62 675 ALA A CA 1
ATOM 5139 C C . ALA A 1 675 ? -4.081 21.116 -16.201 1.00 92.62 675 ALA A C 1
ATOM 5141 O O . ALA A 1 675 ? -3.770 22.310 -16.208 1.00 92.62 675 ALA A O 1
ATOM 5142 N N . LEU A 1 676 ? -3.987 20.350 -15.109 1.00 94.44 676 LEU A N 1
ATOM 5143 C CA . LEU A 1 676 ? -3.617 20.883 -13.798 1.00 94.44 676 LEU A CA 1
ATOM 5144 C C . LEU A 1 676 ? -2.216 21.507 -13.810 1.00 94.44 676 LEU A C 1
ATOM 5146 O O . LEU A 1 676 ? -2.037 22.645 -13.374 1.00 94.44 676 LEU A O 1
ATOM 5150 N N . ARG A 1 677 ? -1.221 20.823 -14.390 1.00 94.75 677 ARG A N 1
ATOM 5151 C CA . ARG A 1 677 ? 0.149 21.365 -14.494 1.00 94.75 677 ARG A CA 1
ATOM 5152 C C . ARG A 1 677 ? 0.196 22.691 -15.257 1.00 94.75 677 ARG A C 1
ATOM 5154 O O . ARG A 1 677 ? 0.884 23.622 -14.839 1.00 94.75 677 ARG A O 1
ATOM 5161 N N . LYS A 1 678 ? -0.579 22.816 -16.341 1.00 93.88 678 LYS A N 1
ATOM 5162 C CA . LYS A 1 678 ? -0.707 24.075 -17.097 1.00 93.88 678 LYS A CA 1
ATOM 5163 C C . LYS A 1 678 ? -1.402 25.179 -16.303 1.00 93.88 678 LYS A C 1
ATOM 5165 O O . LYS A 1 678 ? -1.066 26.342 -16.511 1.00 93.88 678 LYS A O 1
ATOM 5170 N N . ALA A 1 679 ? -2.350 24.848 -15.428 1.00 94.81 679 ALA A N 1
ATOM 5171 C CA . ALA A 1 679 ? -2.992 25.826 -14.553 1.00 94.81 679 ALA A CA 1
ATOM 5172 C C . ALA A 1 679 ? -2.028 26.332 -13.468 1.00 94.81 679 ALA A C 1
ATOM 5174 O O . ALA A 1 679 ? -1.968 27.537 -13.210 1.00 94.81 679 ALA A O 1
ATOM 5175 N N . ILE A 1 680 ? -1.211 25.444 -12.891 1.00 95.69 680 ILE A N 1
ATOM 5176 C CA . ILE A 1 680 ? -0.214 25.804 -11.871 1.00 95.69 680 ILE A CA 1
ATOM 5177 C C . ILE A 1 680 ? 0.923 26.636 -12.485 1.00 95.69 680 ILE A C 1
ATOM 5179 O O . ILE A 1 680 ? 1.301 27.642 -11.894 1.00 95.69 680 ILE A O 1
ATOM 5183 N N . LYS A 1 681 ? 1.402 26.304 -13.694 1.00 95.50 681 LYS A N 1
ATOM 5184 C CA . LYS A 1 681 ? 2.495 27.016 -14.402 1.00 95.50 681 LYS A CA 1
ATOM 5185 C C . LYS A 1 681 ? 3.845 27.021 -13.667 1.00 95.50 681 LYS A C 1
ATOM 5187 O O . LYS A 1 681 ? 4.627 27.950 -13.852 1.00 95.50 681 LYS A O 1
ATOM 5192 N N . THR A 1 682 ? 4.109 26.001 -12.858 1.00 95.62 682 THR A N 1
ATOM 5193 C CA . THR A 1 682 ? 5.415 25.793 -12.220 1.00 95.62 682 THR A CA 1
ATOM 5194 C C . THR A 1 682 ? 6.335 24.945 -13.096 1.00 95.62 682 THR A C 1
ATOM 5196 O O . THR A 1 682 ? 5.864 24.077 -13.841 1.00 95.62 682 THR A O 1
ATOM 5199 N N . ARG A 1 683 ? 7.642 25.189 -12.998 1.00 95.00 683 ARG A N 1
ATOM 5200 C CA . ARG A 1 683 ? 8.713 24.333 -13.531 1.00 95.00 683 ARG A CA 1
ATOM 5201 C C . ARG A 1 683 ? 9.149 23.251 -12.543 1.00 95.00 683 ARG A C 1
ATOM 5203 O O . ARG A 1 683 ? 9.736 22.263 -12.974 1.00 95.00 683 ARG A O 1
ATOM 5210 N N . ASN A 1 684 ? 8.835 23.410 -11.255 1.00 95.75 684 ASN A N 1
ATOM 5211 C CA . ASN A 1 684 ? 9.214 22.495 -10.175 1.00 95.75 684 ASN A CA 1
ATOM 5212 C C . ASN A 1 684 ? 8.301 21.259 -10.117 1.00 95.75 684 ASN A C 1
ATOM 5214 O O . ASN A 1 684 ? 7.590 21.026 -9.142 1.00 95.75 684 ASN A O 1
ATOM 5218 N N . ILE A 1 685 ? 8.284 20.464 -11.186 1.00 96.19 685 ILE A N 1
ATOM 5219 C CA . ILE A 1 685 ? 7.531 19.207 -11.242 1.00 96.19 685 ILE A CA 1
ATOM 5220 C C . ILE A 1 685 ? 8.516 18.045 -11.221 1.00 96.19 685 ILE A C 1
ATOM 5222 O O . ILE A 1 685 ? 9.436 18.014 -12.024 1.00 96.19 685 ILE A O 1
ATOM 5226 N N . SER A 1 686 ? 8.290 17.053 -10.370 1.00 96.38 686 SER A N 1
ATOM 5227 C CA . SER A 1 686 ? 9.046 15.800 -10.345 1.00 96.38 686 SER A CA 1
ATOM 5228 C C . SER A 1 686 ? 8.117 14.600 -10.505 1.00 96.38 686 SER A C 1
ATOM 5230 O O . SER A 1 686 ? 6.890 14.692 -10.390 1.00 96.38 686 SER A O 1
ATOM 5232 N N . SER A 1 687 ? 8.705 13.446 -10.801 1.00 94.94 687 SER A N 1
ATOM 5233 C CA . SER A 1 687 ? 7.976 12.188 -10.935 1.00 94.94 687 SER A CA 1
ATOM 5234 C C . SER A 1 687 ? 8.815 11.018 -10.439 1.00 94.94 687 SER A C 1
ATOM 5236 O O . SER A 1 687 ? 10.047 11.045 -10.528 1.00 94.94 687 SER A O 1
ATOM 5238 N N . ALA A 1 688 ? 8.133 9.955 -10.006 1.00 94.31 688 ALA A N 1
ATOM 5239 C CA . ALA A 1 688 ? 8.756 8.664 -9.724 1.00 94.31 688 ALA A CA 1
ATOM 5240 C C . ALA A 1 688 ? 9.599 8.128 -10.902 1.00 94.31 688 ALA A C 1
ATOM 5242 O O . ALA A 1 688 ? 10.501 7.330 -10.677 1.00 94.31 688 ALA A O 1
ATOM 5243 N N . ALA A 1 689 ? 9.377 8.599 -12.138 1.00 92.81 689 ALA A N 1
ATOM 5244 C CA . ALA A 1 689 ? 10.176 8.206 -13.302 1.00 92.81 689 ALA A CA 1
ATOM 5245 C C . ALA A 1 689 ? 11.689 8.473 -13.144 1.00 92.81 689 ALA A C 1
ATOM 5247 O O . ALA A 1 689 ? 12.496 7.692 -13.637 1.00 92.81 689 ALA A O 1
ATOM 5248 N N . SER A 1 690 ? 12.085 9.530 -12.422 1.00 94.06 690 SER A N 1
ATOM 5249 C CA . SER A 1 690 ? 13.503 9.833 -12.113 1.00 94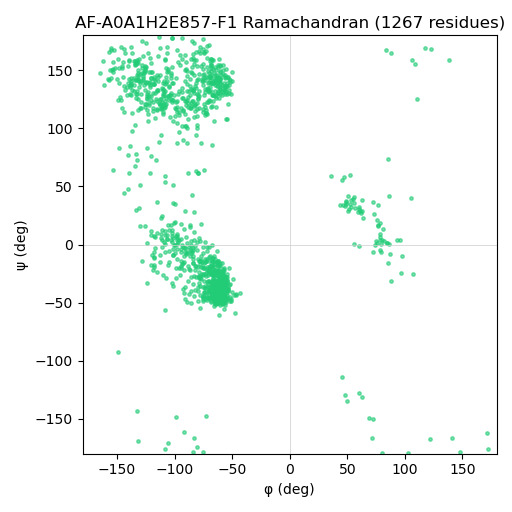.06 690 SER A CA 1
ATOM 5250 C C . SER A 1 690 ? 14.113 8.992 -10.978 1.00 94.06 690 SER A C 1
ATOM 5252 O O . SER A 1 690 ? 15.235 9.244 -10.535 1.00 94.06 690 SER A O 1
ATOM 5254 N N . LEU A 1 691 ? 13.354 8.016 -10.481 1.00 94.75 691 LEU A N 1
ATOM 5255 C CA . LEU A 1 691 ? 13.796 6.978 -9.549 1.00 94.75 691 LEU A CA 1
ATOM 5256 C C . LEU A 1 691 ? 13.798 5.597 -10.228 1.00 94.75 691 LEU A C 1
ATOM 5258 O O . LEU A 1 691 ? 13.990 4.581 -9.564 1.00 94.75 691 LEU A O 1
ATOM 5262 N N . ASP A 1 692 ? 13.527 5.553 -11.535 1.00 93.56 692 ASP A N 1
ATOM 5263 C CA . ASP A 1 692 ? 13.306 4.328 -12.297 1.00 93.56 692 ASP A CA 1
ATOM 5264 C C . ASP A 1 692 ? 13.768 4.513 -13.757 1.00 93.56 692 ASP A C 1
ATOM 5266 O O . ASP A 1 692 ? 14.939 4.283 -14.065 1.00 93.56 692 ASP A O 1
ATOM 5270 N N . GLN A 1 693 ? 12.879 4.916 -14.669 1.00 92.69 693 GLN A N 1
ATOM 5271 C CA . GLN A 1 693 ? 13.069 4.736 -16.110 1.00 92.69 693 GLN A CA 1
ATOM 5272 C C . GLN A 1 693 ? 13.510 5.969 -16.906 1.00 92.69 693 GLN A C 1
ATOM 5274 O O . GLN A 1 693 ? 13.639 5.884 -18.130 1.00 92.69 693 GLN A O 1
ATOM 5279 N N . MET A 1 694 ? 13.738 7.113 -16.264 1.00 94.50 694 MET A N 1
ATOM 5280 C CA . MET A 1 694 ? 14.139 8.340 -16.962 1.00 94.50 694 MET A CA 1
ATOM 5281 C C . MET A 1 694 ? 15.377 8.174 -17.870 1.00 94.50 694 MET A C 1
ATOM 5283 O O . MET A 1 694 ? 15.352 8.700 -18.986 1.00 94.50 694 MET A O 1
ATOM 5287 N N . PRO A 1 695 ? 16.411 7.389 -17.503 1.00 95.88 695 PRO A N 1
ATOM 5288 C CA . PRO A 1 695 ? 17.539 7.130 -18.391 1.00 95.88 695 PRO A CA 1
ATOM 5289 C C . PRO A 1 695 ? 17.151 6.506 -19.740 1.00 95.88 695 PRO A C 1
ATOM 5291 O O . PRO A 1 695 ? 17.653 6.925 -20.781 1.00 95.88 695 PRO A O 1
ATOM 5294 N N . HIS A 1 696 ? 16.215 5.548 -19.751 1.00 94.88 696 HIS A N 1
ATOM 5295 C CA . HIS A 1 696 ? 15.692 4.943 -20.985 1.00 94.88 696 HIS A CA 1
ATOM 5296 C C . HIS A 1 696 ? 14.977 5.970 -21.867 1.00 94.88 696 HIS A C 1
ATOM 5298 O O . HIS A 1 696 ? 15.147 5.983 -23.088 1.00 94.88 696 HIS A O 1
ATOM 5304 N N . GLN A 1 697 ? 14.162 6.823 -21.245 1.00 95.56 697 GLN A N 1
ATOM 5305 C CA . GLN A 1 697 ? 13.392 7.854 -21.939 1.00 95.56 697 GLN A CA 1
ATOM 5306 C C . GLN A 1 697 ? 14.314 8.912 -22.553 1.00 95.56 697 GLN A C 1
ATOM 5308 O O . GLN A 1 697 ? 14.086 9.339 -23.685 1.00 95.56 697 GLN A O 1
ATOM 5313 N N . LEU A 1 698 ? 15.377 9.301 -21.839 1.00 96.94 698 LEU A N 1
ATOM 5314 C CA . LEU A 1 698 ? 16.374 10.240 -22.346 1.00 96.94 698 LEU A CA 1
ATOM 5315 C C . LEU A 1 698 ? 17.084 9.679 -23.576 1.00 96.94 698 LEU A C 1
ATOM 5317 O O . LEU A 1 698 ? 17.162 10.362 -24.594 1.00 96.94 698 LEU A O 1
ATOM 5321 N N . VAL A 1 699 ? 17.538 8.427 -23.521 1.00 97.31 699 VAL A N 1
ATOM 5322 C CA . VAL A 1 699 ? 18.166 7.778 -24.682 1.00 97.31 699 VAL A CA 1
ATOM 5323 C C . VAL A 1 699 ? 17.191 7.692 -25.859 1.00 97.31 699 VAL A C 1
ATOM 5325 O O . VAL A 1 699 ? 17.566 8.018 -26.982 1.00 97.31 699 VAL A O 1
ATOM 5328 N N . SER A 1 700 ? 15.925 7.349 -25.610 1.00 96.19 700 SER A N 1
ATOM 5329 C CA . SER A 1 700 ? 14.888 7.310 -26.654 1.00 96.19 700 SER A CA 1
ATOM 5330 C C . SER A 1 700 ? 14.657 8.686 -27.291 1.00 96.19 700 SER A C 1
ATOM 5332 O O . SER A 1 700 ? 14.538 8.805 -28.510 1.00 96.19 700 SER A O 1
ATOM 5334 N N . TYR A 1 701 ? 14.665 9.751 -26.486 1.00 97.31 701 TYR A N 1
ATOM 5335 C CA . TYR A 1 701 ? 14.583 11.122 -26.981 1.00 97.31 701 TYR A CA 1
ATOM 5336 C C . TYR A 1 701 ? 15.807 11.509 -27.821 1.00 97.31 701 TYR A C 1
ATOM 5338 O O . TYR A 1 701 ? 15.640 12.026 -28.923 1.00 97.31 701 TYR A O 1
ATOM 5346 N N . LEU A 1 702 ? 17.019 11.225 -27.340 1.00 97.19 702 LEU A N 1
ATOM 5347 C CA . LEU A 1 702 ? 18.260 11.577 -28.034 1.00 97.19 702 LEU A CA 1
ATOM 5348 C C . LEU A 1 702 ? 18.457 10.788 -29.337 1.00 97.19 702 LEU A C 1
ATOM 5350 O O . LEU A 1 702 ? 18.995 11.339 -30.290 1.00 97.19 702 LEU A O 1
ATOM 5354 N N . MET A 1 703 ? 18.022 9.525 -29.397 1.00 97.31 703 MET A N 1
ATOM 5355 C CA . MET A 1 703 ? 18.214 8.665 -30.573 1.00 97.31 703 MET A CA 1
ATOM 5356 C C . MET A 1 703 ? 17.058 8.725 -31.578 1.00 97.31 703 MET A C 1
ATOM 5358 O O . MET A 1 703 ? 17.289 8.627 -32.785 1.00 97.31 703 MET A O 1
ATOM 5362 N N . PHE A 1 704 ? 15.818 8.850 -31.091 1.00 96.69 704 PHE A N 1
ATOM 5363 C CA . PHE A 1 704 ? 14.602 8.750 -31.907 1.00 96.69 704 PHE A CA 1
ATOM 5364 C C . PHE A 1 704 ? 13.768 10.039 -31.930 1.00 96.69 704 PHE A C 1
ATOM 5366 O O . PHE A 1 704 ? 12.785 10.095 -32.660 1.00 96.69 704 PHE A O 1
ATOM 5373 N N . GLY A 1 705 ? 14.108 11.071 -31.150 1.00 95.88 705 GLY A N 1
ATOM 5374 C CA . GLY A 1 705 ? 13.345 12.325 -31.063 1.00 95.88 705 GLY A CA 1
ATOM 5375 C C . GLY A 1 705 ? 12.057 12.239 -30.232 1.00 95.88 705 GLY A C 1
ATOM 5376 O O . GLY A 1 705 ? 11.187 13.108 -30.353 1.00 95.88 705 GLY A O 1
ATOM 5377 N N . HIS A 1 706 ? 11.895 11.188 -29.415 1.00 95.06 706 HIS A N 1
ATOM 5378 C CA . HIS A 1 706 ? 10.667 10.949 -28.653 1.00 95.06 706 HIS A CA 1
ATOM 5379 C C . HIS A 1 706 ? 10.899 10.297 -27.273 1.00 95.06 706 HIS A C 1
ATOM 5381 O O . HIS A 1 706 ? 11.318 9.146 -27.186 1.00 95.06 706 HIS A O 1
ATOM 5387 N N . SER A 1 707 ? 10.546 10.993 -26.183 1.00 93.44 707 SER A N 1
ATOM 5388 C CA . SER A 1 707 ? 10.793 10.549 -24.793 1.00 93.44 707 SER A CA 1
ATOM 5389 C C . SER A 1 707 ? 9.994 9.318 -24.350 1.00 93.44 707 SER A C 1
ATOM 5391 O O . SER A 1 707 ? 10.473 8.542 -23.533 1.00 93.44 707 SER A O 1
ATOM 5393 N N . GLN A 1 708 ? 8.782 9.115 -24.876 1.00 90.25 708 GLN A N 1
ATOM 5394 C CA . GLN A 1 708 ? 7.911 7.977 -24.516 1.00 90.25 708 GLN A CA 1
ATOM 5395 C C . GLN A 1 708 ? 7.940 6.839 -25.554 1.00 90.25 708 GLN A C 1
ATOM 5397 O O . GLN A 1 708 ? 7.009 6.037 -25.629 1.00 90.25 708 GLN A O 1
ATOM 5402 N N . LEU A 1 709 ? 8.965 6.800 -26.411 1.00 90.50 709 LEU A N 1
ATOM 5403 C CA . LEU A 1 709 ? 9.090 5.789 -27.458 1.00 90.50 709 LEU A CA 1
ATOM 5404 C C . LEU A 1 709 ? 10.014 4.661 -26.998 1.00 90.50 709 LEU A C 1
ATOM 5406 O O . LEU A 1 709 ? 11.217 4.695 -27.231 1.00 90.50 709 LEU A O 1
ATOM 5410 N N . PHE A 1 710 ? 9.441 3.675 -26.317 1.00 88.56 710 PHE A N 1
ATOM 5411 C CA . PHE A 1 710 ? 10.203 2.583 -25.724 1.00 88.56 710 PHE A CA 1
ATOM 5412 C C . PHE A 1 710 ? 10.440 1.441 -26.709 1.00 88.56 710 PHE A C 1
ATOM 5414 O O . PHE A 1 710 ? 9.520 0.989 -27.389 1.00 88.56 710 PHE A O 1
ATOM 5421 N N . THR A 1 711 ? 11.667 0.929 -26.714 1.00 91.19 711 THR A N 1
ATOM 5422 C CA . THR A 1 711 ? 12.013 -0.351 -27.333 1.00 91.19 711 THR A CA 1
ATOM 5423 C C . THR A 1 711 ? 11.821 -1.473 -26.311 1.00 91.19 711 THR A C 1
ATOM 5425 O O . THR A 1 711 ? 12.452 -1.456 -25.251 1.00 91.19 711 THR A O 1
ATOM 5428 N N . ILE A 1 712 ? 10.980 -2.456 -26.620 1.00 94.50 712 ILE A N 1
ATOM 5429 C CA . ILE A 1 712 ? 10.605 -3.566 -25.735 1.00 94.50 712 ILE A CA 1
ATOM 5430 C C . ILE A 1 712 ? 11.051 -4.892 -26.357 1.00 94.50 712 ILE A C 1
ATOM 5432 O O . ILE A 1 712 ? 10.988 -5.042 -27.579 1.00 94.50 712 ILE A O 1
ATOM 5436 N N . PRO A 1 713 ? 11.499 -5.877 -25.562 1.00 96.44 713 PRO A N 1
ATOM 5437 C CA . PRO A 1 713 ? 11.758 -7.214 -26.077 1.00 96.44 713 PRO A CA 1
ATOM 5438 C C . PRO A 1 713 ? 10.516 -7.850 -26.697 1.00 96.44 713 PRO A C 1
ATOM 5440 O O . PRO A 1 713 ? 9.474 -7.984 -26.054 1.00 96.44 713 PRO A O 1
ATOM 5443 N N . ASP A 1 714 ? 10.656 -8.337 -27.923 1.00 97.00 714 ASP A N 1
ATOM 5444 C CA . ASP A 1 714 ? 9.678 -9.205 -28.570 1.00 97.00 714 ASP A CA 1
ATOM 5445 C C . ASP A 1 714 ? 9.831 -10.651 -28.081 1.00 97.00 714 ASP A C 1
ATOM 5447 O O . ASP A 1 714 ? 10.167 -11.580 -28.825 1.00 97.00 714 ASP A O 1
ATOM 5451 N N . ILE A 1 715 ? 9.621 -10.810 -26.773 1.00 96.12 715 ILE A N 1
ATOM 5452 C CA . ILE A 1 715 ? 9.992 -11.999 -26.005 1.00 96.12 715 ILE A CA 1
ATOM 5453 C C . ILE A 1 715 ? 9.346 -13.283 -26.528 1.00 96.12 715 ILE A C 1
ATOM 5455 O O . ILE A 1 715 ? 9.900 -14.359 -26.336 1.00 96.12 715 ILE A O 1
ATOM 5459 N N . ASP A 1 716 ? 8.210 -13.203 -27.218 1.00 95.00 716 ASP A N 1
ATOM 5460 C CA . ASP A 1 716 ? 7.523 -14.374 -27.773 1.00 95.00 716 ASP A CA 1
ATOM 5461 C C . ASP A 1 716 ? 8.241 -14.967 -28.988 1.00 95.00 716 ASP A C 1
ATOM 5463 O O . ASP A 1 716 ? 8.049 -16.143 -29.301 1.00 95.00 716 ASP A O 1
ATOM 5467 N N . ARG A 1 717 ? 9.092 -14.178 -29.655 1.00 96.88 717 ARG A N 1
ATOM 5468 C CA . ARG A 1 717 ? 9.832 -14.580 -30.860 1.00 96.88 717 ARG A CA 1
ATOM 5469 C C . ARG A 1 717 ? 11.351 -14.577 -30.675 1.00 96.88 717 ARG A C 1
ATOM 5471 O O . ARG A 1 717 ? 12.055 -14.967 -31.595 1.00 96.88 717 ARG A O 1
ATOM 5478 N N . THR A 1 718 ? 11.872 -14.166 -29.518 1.00 97.75 718 THR A N 1
ATOM 5479 C CA . THR A 1 718 ? 13.319 -14.123 -29.220 1.00 97.75 718 THR A CA 1
ATOM 5480 C C . THR A 1 718 ? 13.965 -15.513 -29.154 1.00 97.75 718 THR A C 1
ATOM 5482 O O . THR A 1 718 ? 13.407 -16.408 -28.526 1.00 97.75 718 THR A O 1
ATOM 5485 N N . GLN A 1 719 ? 15.175 -15.697 -29.692 1.00 97.62 719 GLN A N 1
ATOM 5486 C CA . GLN A 1 719 ? 15.948 -16.939 -29.528 1.00 97.62 719 GLN A CA 1
ATOM 5487 C C . GLN A 1 719 ? 17.066 -16.805 -28.487 1.00 97.62 719 GLN A C 1
ATOM 5489 O O . GLN A 1 719 ? 17.364 -17.768 -27.784 1.00 97.62 719 GLN A O 1
ATOM 5494 N N . TYR A 1 720 ? 17.681 -15.628 -28.353 1.00 98.62 720 TYR A N 1
ATOM 5495 C CA . TYR A 1 720 ? 18.704 -15.366 -27.338 1.00 98.62 720 TYR A CA 1
ATOM 5496 C C . TYR A 1 720 ? 18.387 -14.094 -26.548 1.00 98.62 720 TYR A C 1
ATOM 5498 O O . TYR A 1 720 ? 18.375 -13.000 -27.105 1.00 98.62 720 TYR A O 1
ATOM 5506 N N . MET A 1 721 ? 18.159 -14.213 -25.241 1.00 98.38 721 MET A N 1
ATOM 5507 C CA . MET A 1 721 ? 17.873 -13.072 -24.368 1.00 98.38 721 MET A CA 1
ATOM 5508 C C . MET A 1 721 ? 19.025 -12.841 -23.391 1.00 98.38 721 MET A C 1
ATOM 5510 O O . MET A 1 721 ? 19.297 -13.678 -22.530 1.00 98.38 721 MET A O 1
ATOM 5514 N N . LEU A 1 722 ? 19.684 -11.687 -23.503 1.00 98.75 722 LEU A N 1
ATOM 5515 C CA . LEU A 1 722 ? 20.637 -11.187 -22.514 1.00 98.75 722 LEU A CA 1
ATOM 5516 C C . LEU A 1 722 ? 19.920 -10.185 -21.604 1.00 98.75 722 LEU A C 1
ATOM 5518 O O . LEU A 1 722 ? 19.505 -9.121 -22.058 1.00 98.75 722 LEU A O 1
ATOM 5522 N N . MET A 1 723 ? 19.768 -10.536 -20.330 1.00 97.88 723 MET A N 1
ATOM 5523 C CA . MET A 1 723 ? 19.028 -9.774 -19.328 1.00 97.88 723 MET A CA 1
ATOM 5524 C C . MET A 1 723 ? 19.977 -9.211 -18.262 1.00 97.88 723 MET A C 1
ATOM 5526 O O . MET A 1 723 ? 20.659 -9.977 -17.583 1.00 97.88 723 MET A O 1
ATOM 5530 N N . LEU A 1 724 ? 20.007 -7.886 -18.096 1.00 98.06 724 LEU A N 1
ATOM 5531 C CA . LEU A 1 724 ? 20.913 -7.175 -17.184 1.00 98.06 724 LEU A CA 1
ATOM 5532 C C . LEU A 1 724 ? 20.142 -6.498 -16.038 1.00 98.06 724 LEU A C 1
ATOM 5534 O O . LEU A 1 724 ? 19.255 -5.670 -16.276 1.00 98.06 724 LEU A O 1
ATOM 5538 N N . GLY A 1 725 ? 20.470 -6.841 -14.788 1.00 95.56 725 GLY A N 1
ATOM 5539 C CA . GLY A 1 725 ? 19.933 -6.179 -13.590 1.00 95.56 725 GLY A CA 1
ATOM 5540 C C . GLY A 1 725 ? 18.400 -6.175 -13.491 1.00 95.56 725 GLY A C 1
ATOM 5541 O O . GLY A 1 725 ? 17.803 -5.208 -13.001 1.00 95.56 725 GLY A O 1
ATOM 5542 N N . ALA A 1 726 ? 17.746 -7.208 -14.030 1.00 95.12 726 ALA A N 1
ATOM 5543 C CA . ALA A 1 726 ? 16.295 -7.339 -14.064 1.00 95.12 726 ALA A CA 1
ATOM 5544 C C . ALA A 1 726 ? 15.838 -8.606 -13.334 1.00 95.12 726 ALA A C 1
ATOM 5546 O O . ALA A 1 726 ? 16.456 -9.663 -13.428 1.00 95.12 726 ALA A O 1
ATOM 5547 N N . ASN A 1 727 ? 14.698 -8.507 -12.645 1.00 95.12 727 ASN A N 1
ATOM 5548 C CA . ASN A 1 727 ? 14.109 -9.621 -11.901 1.00 95.12 727 ASN A CA 1
ATOM 5549 C C . ASN A 1 727 ? 12.603 -9.784 -12.190 1.00 95.12 727 ASN A C 1
ATOM 5551 O O . ASN A 1 727 ? 11.775 -9.458 -11.329 1.00 95.12 727 ASN A O 1
ATOM 5555 N N . PRO A 1 728 ? 12.224 -10.281 -13.383 1.00 92.81 728 PRO A N 1
ATOM 5556 C CA . PRO A 1 728 ? 10.825 -10.475 -13.746 1.00 92.81 728 PRO A CA 1
ATOM 5557 C C . PRO A 1 728 ? 10.018 -11.345 -12.773 1.00 92.81 728 PRO A C 1
ATOM 5559 O O . PRO A 1 728 ? 8.828 -11.107 -12.613 1.00 92.81 728 PRO A O 1
ATOM 5562 N N . ALA A 1 729 ? 10.645 -12.287 -12.062 1.00 90.75 729 ALA A N 1
ATOM 5563 C CA . ALA A 1 729 ? 9.974 -13.105 -11.047 1.00 90.75 729 ALA A CA 1
ATOM 5564 C C . ALA A 1 729 ? 9.400 -12.299 -9.866 1.00 90.75 729 ALA A C 1
ATOM 5566 O O . ALA A 1 729 ? 8.461 -12.756 -9.217 1.00 90.75 729 ALA A O 1
ATOM 5567 N N . ALA A 1 730 ? 9.949 -11.115 -9.576 1.00 89.50 730 ALA A N 1
ATOM 5568 C CA . ALA A 1 730 ? 9.439 -10.229 -8.529 1.00 89.50 730 ALA A CA 1
ATOM 5569 C C . ALA A 1 730 ? 8.604 -9.066 -9.095 1.00 89.50 730 ALA A C 1
ATOM 5571 O O . ALA A 1 730 ? 7.630 -8.638 -8.467 1.00 89.50 730 ALA A O 1
ATOM 5572 N N . SER A 1 731 ? 8.986 -8.541 -10.267 1.00 86.06 731 SER A N 1
ATOM 5573 C CA . SER A 1 731 ? 8.408 -7.318 -10.849 1.00 86.06 731 SER A CA 1
ATOM 5574 C C . SER A 1 731 ? 7.438 -7.535 -12.012 1.00 86.06 731 SER A C 1
ATOM 5576 O O . SER A 1 731 ? 6.826 -6.567 -12.448 1.00 86.06 731 SER A O 1
ATOM 5578 N N . ASN A 1 732 ? 7.270 -8.769 -12.495 1.00 82.44 732 ASN A N 1
ATOM 5579 C CA . ASN A 1 732 ? 6.473 -9.127 -13.673 1.00 82.44 732 ASN A CA 1
ATOM 5580 C C . ASN A 1 732 ? 6.930 -8.462 -14.994 1.00 82.44 732 ASN A C 1
ATOM 5582 O O . ASN A 1 732 ? 6.108 -8.202 -15.863 1.00 82.44 732 ASN A O 1
ATOM 5586 N N . GLY A 1 733 ? 8.239 -8.216 -15.156 1.00 76.81 733 GLY A N 1
ATOM 5587 C CA . GLY A 1 733 ? 8.833 -7.758 -16.424 1.00 76.81 733 GLY A CA 1
ATOM 5588 C C . GLY A 1 733 ? 8.786 -6.241 -16.628 1.00 76.81 733 GLY A C 1
ATOM 5589 O O . GLY A 1 733 ? 8.029 -5.751 -17.443 1.00 76.81 733 GLY A O 1
ATOM 5590 N N . SER A 1 734 ? 9.631 -5.491 -15.912 1.00 87.69 734 SER A N 1
ATOM 5591 C CA . SER A 1 734 ? 9.585 -4.020 -15.917 1.00 87.69 734 SER A CA 1
ATOM 5592 C C . SER A 1 734 ? 9.918 -3.367 -17.278 1.00 87.69 734 SER A C 1
ATOM 5594 O O . SER A 1 734 ? 10.892 -3.772 -17.903 1.00 87.69 734 SER A O 1
ATOM 5596 N N . LEU A 1 735 ? 9.185 -2.339 -17.728 1.00 90.75 735 LEU A N 1
ATOM 5597 C CA . LEU A 1 735 ? 9.194 -1.832 -19.121 1.00 90.75 735 LEU A CA 1
ATOM 5598 C C . LEU A 1 735 ? 9.155 -2.952 -20.181 1.00 90.75 735 LEU A C 1
ATOM 5600 O O . LEU A 1 735 ? 9.783 -2.866 -21.238 1.00 90.75 735 LEU A O 1
ATOM 5604 N N . MET A 1 736 ? 8.457 -4.034 -19.861 1.00 92.69 736 MET A N 1
ATOM 5605 C CA . MET A 1 736 ? 8.241 -5.191 -20.720 1.00 92.69 736 MET A CA 1
ATOM 5606 C C . MET A 1 736 ? 6.932 -5.838 -20.269 1.00 92.69 736 MET A C 1
ATOM 5608 O O . MET A 1 736 ? 6.916 -6.955 -19.751 1.00 92.69 736 MET A O 1
ATOM 5612 N N . THR A 1 737 ? 5.836 -5.091 -20.422 1.00 93.56 737 THR A N 1
ATOM 5613 C CA . THR A 1 737 ? 4.503 -5.483 -19.962 1.00 93.56 737 THR A CA 1
ATOM 5614 C C . THR A 1 737 ? 4.145 -6.844 -20.549 1.00 93.56 737 THR A C 1
ATOM 5616 O O . THR A 1 737 ? 3.908 -6.993 -21.751 1.00 93.56 737 THR A O 1
ATOM 5619 N N . ALA A 1 738 ? 4.155 -7.852 -19.681 1.00 91.81 738 ALA A N 1
ATOM 5620 C CA . ALA A 1 738 ? 4.009 -9.243 -20.058 1.00 91.81 738 ALA A CA 1
ATOM 5621 C C . ALA A 1 738 ? 3.209 -10.009 -19.001 1.00 91.81 738 ALA A C 1
ATOM 5623 O O . ALA A 1 738 ? 3.675 -10.243 -17.882 1.00 91.81 738 ALA A O 1
ATOM 5624 N N . GLY A 1 739 ? 2.019 -10.462 -19.385 1.00 86.44 739 GLY A N 1
ATOM 5625 C CA . GLY A 1 739 ? 1.265 -11.459 -18.643 1.00 86.44 739 GLY A CA 1
ATOM 5626 C C . GLY A 1 739 ? 2.043 -12.774 -18.586 1.00 86.44 739 GLY A C 1
ATOM 5627 O O . GLY A 1 739 ? 2.572 -13.228 -19.598 1.00 86.44 739 GLY A O 1
ATOM 5628 N N . ASP A 1 740 ? 2.142 -13.353 -17.389 1.00 90.50 740 ASP A N 1
ATOM 5629 C CA . ASP A 1 740 ? 2.919 -14.566 -17.091 1.00 90.50 740 ASP A CA 1
ATOM 5630 C C . ASP A 1 740 ? 4.350 -14.563 -17.662 1.00 90.50 740 ASP A C 1
ATOM 5632 O O . ASP A 1 740 ? 4.761 -15.417 -18.455 1.00 90.50 740 ASP A O 1
ATOM 5636 N N . ILE A 1 741 ? 5.140 -13.563 -17.266 1.00 92.19 741 ILE A N 1
ATOM 5637 C CA . ILE A 1 741 ? 6.502 -13.395 -17.781 1.00 92.19 741 ILE A CA 1
ATOM 5638 C C . ILE A 1 741 ? 7.402 -14.624 -17.561 1.00 92.19 741 ILE A C 1
ATOM 5640 O O . ILE A 1 741 ? 8.283 -14.897 -18.373 1.00 92.19 741 ILE A O 1
ATOM 5644 N N . LEU A 1 742 ? 7.181 -15.398 -16.495 1.00 92.12 742 LEU A N 1
ATOM 5645 C CA . LEU A 1 742 ? 7.990 -16.583 -16.201 1.00 92.12 742 LEU A CA 1
ATOM 5646 C C . LEU A 1 742 ? 7.758 -17.683 -17.234 1.00 92.12 742 LEU A C 1
ATOM 5648 O O . LEU A 1 742 ? 8.724 -18.201 -17.794 1.00 92.12 742 LEU A O 1
ATOM 5652 N N . LYS A 1 743 ? 6.494 -17.950 -17.575 1.00 91.75 743 LYS A N 1
ATOM 5653 C CA . LYS A 1 743 ? 6.138 -18.878 -18.653 1.00 91.75 743 LYS A CA 1
ATOM 5654 C C . LYS A 1 743 ? 6.692 -18.416 -20.001 1.00 91.75 743 LYS A C 1
ATOM 5656 O O . LYS A 1 743 ? 7.127 -19.232 -20.808 1.00 91.75 743 LYS A O 1
ATOM 5661 N N . ARG A 1 744 ? 6.738 -17.103 -20.258 1.00 94.44 744 ARG A N 1
ATOM 5662 C CA . ARG A 1 744 ? 7.346 -16.554 -21.487 1.00 94.44 744 ARG A CA 1
ATOM 5663 C C . ARG A 1 744 ? 8.862 -16.759 -21.539 1.00 94.44 744 ARG A C 1
ATOM 5665 O O . ARG A 1 744 ? 9.369 -17.104 -22.604 1.00 94.44 744 ARG A O 1
ATOM 5672 N N . LEU A 1 745 ? 9.572 -16.626 -20.413 1.00 95.19 745 LEU A N 1
ATOM 5673 C CA . LEU A 1 745 ? 11.000 -16.972 -20.317 1.00 95.19 745 LEU A CA 1
ATOM 5674 C C . LEU A 1 745 ? 11.238 -18.470 -20.565 1.00 95.19 745 LEU A C 1
ATOM 5676 O O . LEU A 1 745 ? 12.149 -18.836 -21.308 1.00 95.19 745 LEU A O 1
ATOM 5680 N N . GLU A 1 746 ? 10.393 -19.340 -20.008 1.00 95.12 746 GLU A N 1
ATOM 5681 C CA . GLU A 1 746 ? 10.452 -20.786 -20.260 1.00 95.12 746 GLU A CA 1
ATOM 5682 C C . GLU A 1 746 ? 10.205 -21.120 -21.734 1.00 95.12 746 GLU A C 1
ATOM 5684 O O . GLU A 1 746 ? 10.974 -21.885 -22.321 1.00 95.12 746 GLU A O 1
ATOM 5689 N N . ARG A 1 747 ? 9.225 -20.469 -22.376 1.00 96.25 747 ARG A N 1
ATOM 5690 C CA . ARG A 1 747 ? 8.938 -20.629 -23.812 1.00 96.25 747 ARG A CA 1
ATOM 5691 C C . ARG A 1 747 ? 10.135 -20.303 -24.704 1.00 96.25 747 ARG A C 1
ATOM 5693 O O . ARG A 1 747 ? 10.205 -20.848 -25.805 1.00 96.25 747 ARG A O 1
ATOM 5700 N N . ILE A 1 748 ? 11.071 -19.443 -24.274 1.00 97.06 748 ILE A N 1
ATOM 5701 C CA . ILE A 1 748 ? 12.341 -19.213 -24.996 1.00 97.06 748 ILE A CA 1
ATOM 5702 C C . ILE A 1 748 ? 13.151 -20.504 -25.054 1.00 97.06 748 ILE A C 1
ATOM 5704 O O . ILE A 1 748 ? 13.649 -20.890 -26.108 1.00 97.06 748 ILE A O 1
ATOM 5708 N N . ARG A 1 749 ? 13.243 -21.207 -23.931 1.00 93.94 749 ARG A N 1
ATOM 5709 C CA . ARG A 1 749 ? 14.008 -22.449 -23.800 1.00 93.94 749 ARG A CA 1
ATOM 5710 C C . ARG A 1 749 ? 13.300 -23.614 -24.486 1.00 93.94 749 ARG A C 1
ATOM 5712 O O . ARG A 1 749 ? 13.952 -24.419 -25.145 1.00 93.94 749 ARG A O 1
ATOM 5719 N N . GLU A 1 750 ? 11.970 -23.672 -24.408 1.00 95.31 750 GLU A N 1
ATOM 5720 C CA . GLU A 1 750 ? 11.153 -24.691 -25.089 1.00 95.31 750 GLU A CA 1
ATOM 5721 C C . GLU A 1 750 ? 11.334 -24.669 -26.614 1.00 95.31 750 GLU A C 1
ATOM 5723 O O . GLU A 1 750 ? 11.365 -25.727 -27.242 1.00 95.31 750 GLU A O 1
ATOM 5728 N N . ARG A 1 751 ? 11.535 -23.485 -27.211 1.00 95.81 751 ARG A N 1
ATOM 5729 C CA . ARG A 1 751 ? 11.872 -23.337 -28.641 1.00 95.81 751 ARG A CA 1
ATOM 5730 C C . ARG A 1 751 ? 13.376 -23.425 -28.945 1.00 95.81 751 ARG A C 1
ATOM 5732 O O . ARG A 1 751 ? 13.823 -23.032 -30.020 1.00 95.81 751 ARG A O 1
ATOM 5739 N N . GLY A 1 752 ? 14.170 -23.949 -28.010 1.00 95.31 752 GLY A N 1
ATOM 5740 C CA . GLY A 1 752 ? 15.614 -24.159 -28.167 1.00 95.31 752 GLY A CA 1
ATOM 5741 C C . GLY A 1 752 ? 16.460 -22.891 -28.039 1.00 95.31 752 GLY A C 1
ATOM 5742 O O . GLY A 1 752 ? 17.597 -22.864 -28.516 1.00 95.31 752 GLY A O 1
ATOM 5743 N N . GLY A 1 753 ? 15.897 -21.825 -27.474 1.00 97.19 753 GLY A N 1
ATOM 5744 C CA . GLY A 1 753 ? 16.581 -20.566 -27.218 1.00 97.19 753 GLY A CA 1
ATOM 5745 C C . GLY A 1 753 ? 17.360 -20.576 -25.906 1.00 97.19 753 GLY A C 1
ATOM 5746 O O . GLY A 1 753 ? 17.409 -21.583 -25.198 1.00 97.19 753 GLY A O 1
ATOM 5747 N N . LYS A 1 754 ? 17.988 -19.442 -25.590 1.00 98.00 754 LYS A N 1
ATOM 5748 C CA . LYS A 1 754 ? 18.851 -19.279 -24.417 1.00 98.00 754 LYS A CA 1
ATOM 5749 C C . LYS A 1 754 ? 18.608 -17.946 -23.720 1.00 98.00 754 LYS A C 1
ATOM 5751 O O . LYS A 1 754 ? 18.529 -16.907 -24.372 1.00 98.00 754 LYS A O 1
ATOM 5756 N N . VAL A 1 755 ? 18.553 -17.971 -22.393 1.00 98.44 755 VAL A N 1
ATOM 5757 C CA . VAL A 1 755 ? 18.417 -16.786 -21.541 1.00 98.44 755 VAL A CA 1
ATOM 5758 C C . VAL A 1 755 ? 19.612 -16.686 -20.598 1.00 98.44 755 VAL A C 1
ATOM 5760 O O . VAL A 1 755 ? 19.904 -17.615 -19.842 1.00 98.44 755 VAL A O 1
ATOM 5763 N N . VAL A 1 756 ? 20.303 -15.548 -20.628 1.00 98.69 756 VAL A N 1
ATOM 5764 C CA . VAL A 1 756 ? 21.435 -15.233 -19.748 1.00 98.69 756 VAL A CA 1
ATOM 5765 C C . VAL A 1 756 ? 21.062 -14.052 -18.863 1.00 98.69 756 VAL A C 1
ATOM 5767 O O . VAL A 1 756 ? 20.719 -12.988 -19.369 1.00 98.69 756 VAL A O 1
ATOM 5770 N N . LEU A 1 757 ? 21.157 -14.235 -17.549 1.00 98.44 757 LEU A N 1
ATOM 5771 C CA . LEU A 1 757 ? 20.956 -13.200 -16.541 1.00 98.44 757 LEU A CA 1
ATOM 5772 C C . LEU A 1 757 ? 22.302 -12.739 -15.977 1.00 98.44 757 LEU A C 1
ATOM 5774 O O . LEU A 1 757 ? 23.100 -13.557 -15.518 1.00 98.44 757 LEU A O 1
ATOM 5778 N N . VAL A 1 758 ? 22.528 -11.432 -15.969 1.00 98.69 758 VAL A N 1
ATOM 5779 C CA . VAL A 1 758 ? 23.673 -10.791 -15.318 1.00 98.69 758 VAL A CA 1
ATOM 5780 C C . VAL A 1 758 ? 23.151 -9.911 -14.185 1.00 98.69 758 VAL A C 1
ATOM 5782 O O . VAL A 1 758 ? 22.397 -8.970 -14.438 1.00 98.69 758 VAL A O 1
ATOM 5785 N N . ASP A 1 759 ? 23.500 -10.242 -12.942 1.00 98.12 759 ASP A N 1
ATOM 5786 C CA . ASP A 1 759 ? 23.012 -9.550 -11.742 1.00 98.12 759 ASP A CA 1
ATOM 5787 C C . ASP A 1 759 ? 23.986 -9.774 -10.560 1.00 98.12 759 ASP A C 1
ATOM 5789 O O . ASP A 1 759 ? 24.545 -10.865 -10.427 1.00 98.12 759 ASP A O 1
ATOM 5793 N N . PRO A 1 760 ? 24.241 -8.782 -9.684 1.00 97.38 760 PRO A N 1
ATOM 5794 C CA . PRO A 1 760 ? 25.037 -8.975 -8.460 1.00 97.38 760 PRO A CA 1
ATOM 5795 C C . PRO A 1 760 ? 24.410 -9.962 -7.459 1.00 97.38 760 PRO A C 1
ATOM 5797 O O . PRO A 1 760 ? 25.089 -10.427 -6.534 1.00 97.38 760 PRO A O 1
ATOM 5800 N N . ARG A 1 761 ? 23.124 -10.289 -7.625 1.00 96.88 761 ARG A N 1
ATOM 5801 C CA . ARG A 1 761 ? 22.393 -11.279 -6.840 1.00 96.88 761 ARG A CA 1
ATOM 5802 C C . ARG A 1 761 ? 21.843 -12.366 -7.759 1.00 96.88 761 ARG A C 1
ATOM 5804 O O . ARG A 1 761 ? 21.169 -12.087 -8.743 1.00 96.88 761 ARG A O 1
ATOM 5811 N N . ARG A 1 762 ? 21.986 -13.625 -7.356 1.00 97.25 762 ARG A N 1
ATOM 5812 C CA . ARG A 1 762 ? 21.228 -14.744 -7.915 1.00 97.25 762 ARG A CA 1
ATOM 5813 C C . ARG A 1 762 ? 19.756 -14.586 -7.530 1.00 97.25 762 ARG A C 1
ATOM 5815 O O . ARG A 1 762 ? 19.296 -15.079 -6.506 1.00 97.25 762 ARG A O 1
ATOM 5822 N N . THR A 1 763 ? 19.026 -13.815 -8.330 1.00 95.75 763 THR A N 1
ATOM 5823 C CA . THR A 1 763 ? 17.619 -13.487 -8.080 1.00 95.75 763 THR A CA 1
ATOM 5824 C C . THR A 1 763 ? 16.701 -14.691 -8.283 1.00 95.75 763 THR A C 1
ATOM 5826 O O . THR A 1 763 ? 17.085 -15.733 -8.811 1.00 95.75 763 THR A O 1
ATOM 5829 N N . GLU A 1 764 ? 15.434 -14.539 -7.912 1.00 94.00 764 GLU A N 1
ATOM 5830 C CA . GLU A 1 764 ? 14.389 -15.544 -8.105 1.00 94.00 764 GLU A CA 1
ATOM 5831 C C . GLU A 1 764 ? 14.223 -15.907 -9.592 1.00 94.00 764 GLU A C 1
ATOM 5833 O O . GLU A 1 764 ? 13.946 -17.063 -9.922 1.00 94.00 764 GLU A O 1
ATOM 5838 N N . SER A 1 765 ? 14.477 -14.949 -10.493 1.00 94.38 765 SER A N 1
ATOM 5839 C CA . SER A 1 765 ? 14.470 -15.162 -11.946 1.00 94.38 765 SER A CA 1
ATOM 5840 C C . SER A 1 765 ? 15.572 -16.113 -12.419 1.00 94.38 765 SER A C 1
ATOM 5842 O O . SER A 1 765 ? 15.400 -16.763 -13.446 1.00 94.38 765 SER A O 1
ATOM 5844 N N . ALA A 1 766 ? 16.663 -16.282 -11.660 1.00 95.31 766 ALA A N 1
ATOM 5845 C CA . ALA A 1 766 ? 17.760 -17.184 -12.018 1.00 95.31 766 ALA A CA 1
ATOM 5846 C C . ALA A 1 766 ? 17.327 -18.661 -12.145 1.00 95.31 766 ALA A C 1
ATOM 5848 O O . ALA A 1 766 ? 18.050 -19.462 -12.729 1.00 95.31 766 ALA A O 1
ATOM 5849 N N . ARG A 1 767 ? 16.150 -19.029 -11.618 1.00 91.00 767 ARG A N 1
ATOM 5850 C CA . ARG A 1 767 ? 15.565 -20.377 -11.749 1.00 91.00 767 ARG A CA 1
ATOM 5851 C C . ARG A 1 767 ? 14.983 -20.661 -13.137 1.00 91.00 767 ARG A C 1
ATOM 5853 O O . ARG A 1 767 ? 14.812 -21.824 -13.486 1.00 91.00 767 ARG A O 1
ATOM 5860 N N . TYR A 1 768 ? 14.684 -19.615 -13.904 1.00 93.38 768 TYR A N 1
ATOM 5861 C CA . TYR A 1 768 ? 13.983 -19.693 -15.191 1.00 93.38 768 TYR A CA 1
ATOM 5862 C C . TYR A 1 768 ? 14.898 -19.420 -16.391 1.00 93.38 768 TYR A C 1
ATOM 5864 O O . TYR A 1 768 ? 14.449 -19.455 -17.533 1.00 93.38 768 TYR A O 1
ATOM 5872 N N . VAL A 1 769 ? 16.184 -19.167 -16.142 1.00 95.75 769 VAL A N 1
ATOM 5873 C CA . VAL A 1 769 ? 17.189 -18.837 -17.161 1.00 95.75 769 VAL A CA 1
ATOM 5874 C C . VAL A 1 769 ? 18.253 -19.930 -17.246 1.00 95.75 769 VAL A C 1
ATOM 5876 O O . VAL A 1 769 ? 18.408 -20.731 -16.325 1.00 95.75 769 VAL A O 1
ATOM 5879 N N . ASP A 1 770 ? 19.010 -19.965 -18.340 1.00 97.56 770 ASP A N 1
ATOM 5880 C CA . ASP A 1 770 ? 20.036 -20.992 -18.565 1.00 97.56 770 ASP A CA 1
ATOM 5881 C C . ASP A 1 770 ? 21.345 -20.683 -17.839 1.00 97.56 770 ASP A C 1
ATOM 5883 O O . ASP A 1 770 ? 22.105 -21.589 -17.491 1.00 97.56 770 ASP A O 1
ATOM 5887 N N . GLN A 1 771 ? 21.628 -19.400 -17.609 1.00 97.44 771 GLN A N 1
ATOM 5888 C CA . GLN A 1 771 ? 22.847 -18.972 -16.940 1.00 97.44 771 GLN A CA 1
ATOM 5889 C C . GLN A 1 771 ? 22.628 -17.703 -16.125 1.00 97.44 771 GLN A C 1
ATOM 5891 O O . GLN A 1 771 ? 22.004 -16.754 -16.589 1.00 97.44 771 GLN A O 1
ATOM 5896 N N . HIS A 1 772 ? 23.224 -17.681 -14.936 1.00 98.38 772 HIS A N 1
ATOM 5897 C CA . HIS A 1 772 ? 23.386 -16.489 -14.118 1.00 98.38 772 HIS A CA 1
ATOM 5898 C C . HIS A 1 772 ? 24.877 -16.156 -13.974 1.00 98.38 772 HIS A C 1
ATOM 5900 O O . HIS A 1 772 ? 25.672 -17.048 -13.651 1.00 98.38 772 HIS A O 1
ATOM 5906 N N . LEU A 1 773 ? 25.246 -14.890 -14.164 1.00 98.44 773 LEU A N 1
ATOM 5907 C CA . LEU A 1 773 ? 26.591 -14.366 -13.934 1.00 98.44 773 LEU A CA 1
ATOM 5908 C C . LEU A 1 773 ? 26.547 -13.211 -12.935 1.00 98.44 773 LEU A C 1
ATOM 5910 O O . LEU A 1 773 ? 25.774 -12.273 -13.102 1.00 98.44 773 LEU A O 1
ATOM 5914 N N . PHE A 1 774 ? 27.424 -13.273 -11.932 1.00 98.25 774 PHE A N 1
ATOM 5915 C CA . PHE A 1 774 ? 27.633 -12.155 -11.021 1.00 98.25 774 PHE A CA 1
ATOM 5916 C C . PHE A 1 774 ? 28.361 -11.009 -11.724 1.00 98.25 774 PHE A C 1
ATOM 5918 O O . PHE A 1 774 ? 29.320 -11.242 -12.463 1.00 98.25 774 PHE A O 1
ATOM 5925 N N . ILE A 1 775 ? 27.927 -9.782 -11.443 1.00 97.50 775 ILE A N 1
ATOM 5926 C CA . ILE A 1 775 ? 28.565 -8.543 -11.889 1.00 97.50 775 ILE A CA 1
ATOM 5927 C C . ILE A 1 775 ? 28.719 -7.588 -10.710 1.00 97.50 775 ILE A C 1
ATOM 5929 O O . ILE A 1 775 ? 27.823 -7.497 -9.873 1.00 97.50 775 ILE A O 1
ATOM 5933 N N . LYS A 1 776 ? 29.832 -6.852 -10.647 1.00 95.50 776 LYS A N 1
ATOM 5934 C CA . LYS A 1 776 ? 30.016 -5.804 -9.633 1.00 95.50 776 LYS A CA 1
ATOM 5935 C C . LYS A 1 776 ? 28.949 -4.705 -9.815 1.00 95.50 776 LYS A C 1
ATOM 5937 O O . LYS A 1 776 ? 28.790 -4.222 -10.939 1.00 95.50 776 LYS A O 1
ATOM 5942 N N . PRO A 1 777 ? 28.227 -4.279 -8.761 1.00 95.00 777 PRO A N 1
ATOM 5943 C CA . PRO A 1 777 ? 27.216 -3.228 -8.884 1.00 95.00 777 PRO A CA 1
ATOM 5944 C C . PRO A 1 777 ? 27.774 -1.949 -9.519 1.00 95.00 777 PRO A C 1
ATOM 5946 O O . PRO A 1 777 ? 28.864 -1.506 -9.161 1.00 95.00 777 PRO A O 1
ATOM 5949 N N . GLY A 1 778 ? 27.028 -1.350 -10.450 1.00 93.00 778 GLY A N 1
ATOM 5950 C CA . GLY A 1 778 ? 27.425 -0.096 -11.099 1.00 93.00 778 GLY A CA 1
ATOM 5951 C C . GLY A 1 778 ? 28.436 -0.245 -12.246 1.00 93.00 778 GLY A C 1
ATOM 5952 O O . GLY A 1 778 ? 29.051 0.744 -12.643 1.00 93.00 778 GLY A O 1
ATOM 5953 N N . THR A 1 779 ? 28.671 -1.467 -12.747 1.00 95.44 779 THR A N 1
ATOM 5954 C CA . THR A 1 779 ? 29.730 -1.741 -13.741 1.00 95.44 779 THR A CA 1
ATOM 5955 C C . THR A 1 779 ? 29.238 -2.333 -15.066 1.00 95.44 779 THR A C 1
ATOM 5957 O O . THR A 1 779 ? 30.043 -2.696 -15.929 1.00 95.44 779 THR A O 1
ATOM 5960 N N . ASP A 1 780 ? 27.923 -2.378 -15.266 1.00 97.94 780 ASP A N 1
ATOM 5961 C CA . ASP A 1 780 ? 27.265 -2.919 -16.459 1.00 97.94 780 ASP A CA 1
ATOM 5962 C C . ASP A 1 780 ? 27.705 -2.216 -17.750 1.00 97.94 780 ASP A C 1
ATOM 5964 O O . ASP A 1 780 ? 27.901 -2.878 -18.772 1.00 97.94 780 ASP A O 1
ATOM 5968 N N . ALA A 1 781 ? 27.970 -0.905 -17.689 1.00 97.56 781 ALA A N 1
ATOM 5969 C CA . ALA A 1 781 ? 28.452 -0.133 -18.833 1.00 97.56 781 ALA A CA 1
ATOM 5970 C C . ALA A 1 781 ? 29.753 -0.736 -19.364 1.00 97.56 781 ALA A C 1
ATOM 5972 O O . ALA A 1 781 ? 29.891 -0.972 -20.560 1.00 97.56 781 ALA A O 1
ATOM 5973 N N . PHE A 1 782 ? 30.686 -1.082 -18.474 1.00 97.56 782 PHE A N 1
ATOM 5974 C CA . PHE A 1 782 ? 31.968 -1.674 -18.853 1.00 97.56 782 PHE A CA 1
ATOM 5975 C C . PHE A 1 782 ? 31.798 -3.067 -19.457 1.00 97.56 782 PHE A C 1
ATOM 5977 O O . PHE A 1 782 ? 32.463 -3.387 -20.442 1.00 97.56 782 PHE A O 1
ATOM 5984 N N . PHE A 1 783 ? 30.888 -3.881 -18.915 1.00 98.56 783 PHE A N 1
ATOM 5985 C CA . PHE A 1 783 ? 30.557 -5.178 -19.504 1.00 98.56 783 PHE A CA 1
ATOM 5986 C C . PHE A 1 783 ? 30.030 -5.020 -20.939 1.00 98.56 783 PHE A C 1
ATOM 5988 O O . PHE A 1 783 ? 30.537 -5.679 -21.851 1.00 98.56 783 PHE A O 1
ATOM 5995 N N . LEU A 1 784 ? 29.099 -4.087 -21.165 1.00 98.75 784 LEU A N 1
ATOM 5996 C CA . LEU A 1 784 ? 28.566 -3.769 -22.494 1.00 98.75 784 LEU A CA 1
ATOM 5997 C C . LEU A 1 784 ? 29.650 -3.257 -23.453 1.00 98.75 784 LEU A C 1
ATOM 5999 O O . LEU A 1 784 ? 29.688 -3.687 -24.608 1.00 98.75 784 LEU A O 1
ATOM 6003 N N . LEU A 1 785 ? 30.579 -2.418 -22.977 1.00 98.38 785 LEU A N 1
ATOM 6004 C CA . LEU A 1 785 ? 31.750 -1.996 -23.754 1.00 98.38 785 LEU A CA 1
ATOM 6005 C C . LEU A 1 785 ? 32.585 -3.194 -24.221 1.00 98.38 785 LEU A C 1
ATOM 6007 O O . LEU A 1 785 ? 33.007 -3.236 -25.377 1.00 98.38 785 LEU A O 1
ATOM 6011 N N . GLY A 1 786 ? 32.799 -4.184 -23.350 1.00 98.25 786 GLY A N 1
ATOM 6012 C CA . GLY A 1 786 ? 33.507 -5.417 -23.697 1.00 98.25 786 GLY A CA 1
ATOM 6013 C C . GLY A 1 786 ? 32.786 -6.244 -24.762 1.00 98.25 786 GLY A C 1
ATOM 6014 O O . GLY A 1 786 ? 33.430 -6.726 -25.697 1.00 98.25 786 GLY A O 1
ATOM 6015 N N . LEU A 1 787 ? 31.458 -6.372 -24.660 1.00 98.81 787 LEU A N 1
ATOM 6016 C CA . LEU A 1 787 ? 30.650 -7.078 -25.660 1.00 98.81 787 LEU A CA 1
ATOM 6017 C C . LEU A 1 787 ? 30.726 -6.391 -27.028 1.00 98.81 787 LEU A C 1
ATOM 6019 O O . LEU A 1 787 ? 31.045 -7.042 -28.024 1.00 98.81 787 LEU A O 1
ATOM 6023 N N . ILE A 1 788 ? 30.493 -5.075 -27.071 1.00 98.62 788 ILE A N 1
ATOM 6024 C CA . ILE A 1 788 ? 30.539 -4.280 -28.306 1.00 98.62 788 ILE A CA 1
ATOM 6025 C C . ILE A 1 788 ? 31.937 -4.337 -28.927 1.00 98.62 788 ILE A C 1
ATOM 6027 O O . ILE A 1 788 ? 32.063 -4.597 -30.125 1.00 98.62 788 ILE A O 1
ATOM 6031 N N . ARG A 1 789 ? 32.993 -4.169 -28.118 1.00 97.81 789 ARG A N 1
ATOM 6032 C CA . ARG A 1 789 ? 34.381 -4.263 -28.588 1.00 97.81 789 ARG A CA 1
ATOM 6033 C C . ARG A 1 789 ? 34.650 -5.605 -29.261 1.00 97.81 789 ARG A C 1
ATOM 6035 O O . ARG A 1 789 ? 35.201 -5.629 -30.358 1.00 97.81 789 ARG A O 1
ATOM 6042 N N . HIS A 1 790 ? 34.240 -6.709 -28.635 1.00 98.38 790 HIS A N 1
ATOM 6043 C CA . HIS A 1 790 ? 34.461 -8.045 -29.191 1.00 98.38 790 HIS A CA 1
ATOM 6044 C C . HIS A 1 790 ? 33.661 -8.287 -30.478 1.00 98.38 790 HIS A C 1
ATOM 6046 O O . HIS A 1 790 ? 34.206 -8.844 -31.431 1.00 98.38 790 HIS A O 1
ATOM 6052 N N . VAL A 1 791 ? 32.406 -7.822 -30.547 1.00 98.44 791 VAL A N 1
ATOM 6053 C CA . VAL A 1 791 ? 31.583 -7.877 -31.774 1.00 98.44 791 VAL A CA 1
ATOM 6054 C C . VAL A 1 791 ? 32.269 -7.144 -32.930 1.00 98.44 791 VAL A C 1
ATOM 6056 O O . VAL A 1 791 ? 32.348 -7.686 -34.035 1.00 98.44 791 VAL A O 1
ATOM 6059 N N . LEU A 1 792 ? 32.804 -5.946 -32.677 1.00 97.62 792 LEU A N 1
ATOM 6060 C CA . LEU A 1 792 ? 33.531 -5.156 -33.674 1.00 97.62 792 LEU A CA 1
ATOM 6061 C C . LEU A 1 792 ? 34.841 -5.842 -34.099 1.00 97.62 792 LEU A C 1
ATOM 6063 O O . LEU A 1 792 ? 35.078 -6.013 -35.293 1.00 97.62 792 LEU A O 1
ATOM 6067 N N . ASP A 1 793 ? 35.651 -6.309 -33.143 1.00 96.75 793 ASP A N 1
ATOM 6068 C CA . ASP A 1 793 ? 36.947 -6.961 -33.404 1.00 96.75 793 ASP A CA 1
ATOM 6069 C C . ASP A 1 793 ? 36.836 -8.246 -34.223 1.00 96.75 793 ASP A C 1
ATOM 6071 O O . ASP A 1 793 ? 37.734 -8.591 -34.996 1.00 96.75 793 ASP A O 1
ATOM 6075 N N . LYS A 1 794 ? 35.739 -8.981 -34.041 1.00 97.75 794 LYS A N 1
ATOM 6076 C CA . LYS A 1 794 ? 35.468 -10.228 -34.759 1.00 97.75 794 LYS A CA 1
ATOM 6077 C C . LYS A 1 794 ? 34.688 -10.030 -36.055 1.00 97.75 794 LYS A C 1
ATOM 6079 O O . LYS A 1 794 ? 34.485 -11.011 -36.767 1.00 97.75 794 LYS A O 1
ATOM 6084 N N . GLY A 1 795 ? 34.279 -8.801 -36.376 1.00 96.69 795 GLY A N 1
ATOM 6085 C CA . GLY A 1 795 ? 33.474 -8.511 -37.562 1.00 96.69 795 GLY A CA 1
ATOM 6086 C C . GLY A 1 795 ? 32.105 -9.195 -37.524 1.00 96.69 795 GLY A C 1
ATOM 6087 O O . GLY A 1 795 ? 31.644 -9.699 -38.544 1.00 96.69 795 GLY A O 1
ATOM 6088 N N . LEU A 1 796 ? 31.475 -9.252 -36.347 1.00 97.38 796 LEU A N 1
ATOM 6089 C CA . LEU A 1 796 ? 30.195 -9.940 -36.119 1.00 97.38 796 LEU A CA 1
ATOM 6090 C C . LEU A 1 796 ? 28.970 -9.025 -36.305 1.00 97.38 796 LEU A C 1
ATOM 6092 O O . LEU A 1 796 ? 27.868 -9.373 -35.885 1.00 97.38 796 LEU A O 1
ATOM 6096 N N . THR A 1 797 ? 29.147 -7.846 -36.903 1.00 96.56 797 THR A N 1
ATOM 6097 C CA . THR A 1 797 ? 28.065 -6.880 -37.115 1.00 96.56 797 THR A CA 1
ATOM 6098 C C . THR A 1 797 ? 27.110 -7.338 -38.227 1.00 96.56 797 THR A C 1
ATOM 6100 O O . THR A 1 797 ? 27.523 -7.911 -39.236 1.00 96.56 797 THR A O 1
ATOM 6103 N N . LYS A 1 798 ? 25.808 -7.093 -38.044 1.00 94.94 798 LYS A N 1
ATOM 6104 C CA . LYS A 1 798 ? 24.713 -7.469 -38.957 1.00 94.94 798 LYS A CA 1
ATOM 6105 C C . LYS A 1 798 ? 23.632 -6.372 -39.065 1.00 94.94 798 LYS A C 1
ATOM 6107 O O . LYS A 1 798 ? 22.448 -6.673 -38.963 1.00 94.94 798 LYS A O 1
ATOM 6112 N N . PRO A 1 799 ? 23.985 -5.093 -39.266 1.00 84.12 799 PRO A N 1
ATOM 6113 C CA . PRO A 1 799 ? 23.046 -3.986 -39.067 1.00 84.12 799 PRO A CA 1
ATOM 6114 C C . PRO A 1 799 ? 21.883 -3.919 -40.069 1.00 84.12 799 PRO A C 1
ATOM 6116 O O . PRO A 1 799 ? 20.862 -3.299 -39.776 1.00 84.12 799 PRO A O 1
ATOM 6119 N N . SER A 1 800 ? 22.003 -4.570 -41.234 1.00 86.62 800 SER A N 1
ATOM 6120 C CA . SER A 1 800 ? 20.954 -4.605 -42.263 1.00 86.62 800 SER A CA 1
ATOM 6121 C C . SER A 1 800 ? 20.435 -3.185 -42.580 1.00 86.62 800 SER A C 1
ATOM 6123 O O . SER A 1 800 ? 21.228 -2.251 -42.711 1.00 86.62 800 SER A O 1
ATOM 6125 N N . ARG A 1 801 ? 19.113 -2.996 -42.665 1.00 92.06 801 ARG A N 1
ATOM 6126 C CA . ARG A 1 801 ? 18.441 -1.713 -42.940 1.00 92.06 801 ARG A CA 1
ATOM 6127 C C . ARG A 1 801 ? 18.767 -0.585 -41.953 1.00 92.06 801 ARG A C 1
ATOM 6129 O O . ARG A 1 801 ? 18.615 0.582 -42.304 1.00 92.06 801 ARG A O 1
ATOM 6136 N N . LEU A 1 802 ? 19.217 -0.895 -40.734 1.00 94.06 802 LEU A N 1
ATOM 6137 C CA . LEU A 1 802 ? 19.514 0.128 -39.723 1.00 94.06 802 LEU A CA 1
ATOM 6138 C C . LEU A 1 802 ? 20.696 1.007 -40.135 1.00 94.06 802 LEU A C 1
ATOM 6140 O O . LEU A 1 802 ? 20.703 2.193 -39.816 1.00 94.06 802 LEU A O 1
ATOM 6144 N N . GLN A 1 803 ? 21.651 0.460 -40.894 1.00 94.25 803 GLN A N 1
ATOM 6145 C CA . GLN A 1 803 ? 22.802 1.219 -41.382 1.00 94.25 803 GLN A CA 1
ATOM 6146 C C . GLN A 1 803 ? 22.390 2.373 -42.309 1.00 94.25 803 GLN A C 1
ATOM 6148 O O . GLN A 1 803 ? 23.005 3.434 -42.281 1.00 94.25 803 GLN A O 1
ATOM 6153 N N . GLU A 1 804 ? 21.332 2.196 -43.104 1.00 93.06 804 GLU A N 1
ATOM 6154 C CA . GLU A 1 804 ? 20.822 3.230 -44.017 1.00 93.06 804 GLU A CA 1
ATOM 6155 C C . GLU A 1 804 ? 19.996 4.302 -43.290 1.00 93.06 804 GLU A C 1
ATOM 6157 O O . GLU A 1 804 ? 19.921 5.457 -43.726 1.00 93.06 804 GLU A O 1
ATOM 6162 N N . LEU A 1 805 ? 19.359 3.922 -42.180 1.00 94.75 805 LEU A N 1
ATOM 6163 C CA . LEU A 1 805 ? 18.504 4.788 -41.366 1.00 94.75 805 LEU A CA 1
ATOM 6164 C C . LEU A 1 805 ? 19.283 5.584 -40.316 1.00 94.75 805 LEU A C 1
ATOM 6166 O O . LEU A 1 805 ? 18.804 6.623 -39.869 1.00 94.75 805 LEU A O 1
ATOM 6170 N N . ALA A 1 806 ? 20.469 5.117 -39.948 1.00 95.31 806 ALA A N 1
ATOM 6171 C CA . ALA A 1 806 ? 21.360 5.753 -38.995 1.00 95.31 806 ALA A CA 1
ATOM 6172 C C . ALA A 1 806 ? 22.089 6.986 -39.546 1.00 95.31 806 ALA A C 1
ATOM 6174 O O . ALA A 1 806 ? 22.390 7.078 -40.741 1.00 95.31 806 ALA A O 1
ATOM 6175 N N . ASP A 1 807 ? 22.416 7.916 -38.653 1.00 93.25 807 ASP A N 1
ATOM 6176 C CA . ASP A 1 807 ? 23.470 8.900 -38.869 1.00 93.25 807 ASP A CA 1
ATOM 6177 C C . ASP A 1 807 ? 24.846 8.315 -38.491 1.00 93.25 807 ASP A C 1
ATOM 6179 O O . ASP A 1 807 ? 24.946 7.312 -37.786 1.00 93.25 807 ASP A O 1
ATOM 6183 N N . ASN A 1 808 ? 25.921 8.930 -38.997 1.00 90.50 808 ASN A N 1
ATOM 6184 C CA . ASN A 1 808 ? 27.292 8.757 -38.495 1.00 90.50 808 ASN A CA 1
ATOM 6185 C C . ASN A 1 808 ? 27.761 7.305 -38.228 1.00 90.50 808 ASN A C 1
ATOM 6187 O O . ASN A 1 808 ? 28.573 7.074 -37.335 1.00 90.50 808 ASN A O 1
ATOM 6191 N N . TRP A 1 809 ? 27.312 6.326 -39.025 1.00 94.56 809 TRP A N 1
ATOM 6192 C CA . TRP A 1 809 ? 27.591 4.898 -38.802 1.00 94.56 809 TRP A CA 1
ATOM 6193 C C . TRP A 1 809 ? 29.084 4.588 -38.613 1.00 94.56 809 TRP A C 1
ATOM 6195 O O . TRP A 1 809 ? 29.484 3.928 -37.653 1.00 94.56 809 TRP A O 1
ATOM 6205 N N . ASP A 1 810 ? 29.922 5.117 -39.506 1.00 93.12 810 ASP A N 1
ATOM 6206 C CA . ASP A 1 810 ? 31.368 4.875 -39.501 1.00 93.12 810 ASP A CA 1
ATOM 6207 C C . ASP A 1 810 ? 32.083 5.521 -38.299 1.00 93.12 810 ASP A C 1
ATOM 6209 O O . ASP A 1 810 ? 33.212 5.147 -37.979 1.00 93.12 810 ASP A O 1
ATOM 6213 N N . ALA A 1 811 ? 31.434 6.462 -37.604 1.00 93.88 811 ALA A N 1
ATOM 6214 C CA . ALA A 1 811 ? 31.976 7.095 -36.404 1.00 93.88 811 ALA A CA 1
ATOM 6215 C C . ALA A 1 811 ? 31.833 6.219 -35.151 1.00 93.88 811 ALA A C 1
ATOM 6217 O O . ALA A 1 811 ? 32.492 6.494 -34.152 1.00 93.88 811 ALA A O 1
ATOM 6218 N N . LEU A 1 812 ? 31.019 5.158 -35.192 1.00 93.88 812 LEU A N 1
ATOM 6219 C CA . LEU A 1 812 ? 30.725 4.327 -34.026 1.00 93.88 812 LEU A CA 1
ATOM 6220 C C . LEU A 1 812 ? 31.914 3.448 -33.606 1.00 93.88 812 LEU A C 1
ATOM 6222 O O . LEU A 1 812 ? 32.269 3.419 -32.432 1.00 93.88 812 LEU A O 1
ATOM 6226 N N . ALA A 1 813 ? 32.555 2.743 -34.546 1.00 94.75 813 ALA A N 1
ATOM 6227 C CA . ALA A 1 813 ? 33.653 1.823 -34.223 1.00 94.75 813 ALA A CA 1
ATOM 6228 C C . ALA A 1 813 ? 34.871 2.511 -33.558 1.00 94.75 813 ALA A C 1
ATOM 6230 O O . ALA A 1 813 ? 35.365 1.970 -32.563 1.00 94.75 813 ALA A O 1
ATOM 6231 N N . PRO A 1 814 ? 35.316 3.706 -34.010 1.00 96.31 814 PRO A N 1
ATOM 6232 C CA . PRO A 1 814 ? 36.384 4.458 -33.350 1.00 96.31 814 PRO A CA 1
ATOM 6233 C C . PRO A 1 814 ? 36.133 4.779 -31.868 1.00 96.31 814 PRO A C 1
ATOM 6235 O O . PRO A 1 814 ? 37.088 4.852 -31.097 1.00 96.31 814 PRO A O 1
ATOM 6238 N N . LEU A 1 815 ? 34.873 4.935 -31.436 1.00 96.00 815 LEU A N 1
ATOM 6239 C CA . LEU A 1 815 ? 34.543 5.253 -30.036 1.00 96.00 815 LEU A CA 1
ATOM 6240 C C . LEU A 1 815 ? 34.958 4.150 -29.054 1.00 96.00 815 LEU A C 1
ATOM 6242 O O . LEU A 1 815 ? 35.173 4.421 -27.876 1.00 96.00 815 LEU A O 1
ATOM 6246 N N . PHE A 1 816 ? 35.089 2.913 -29.535 1.00 95.12 816 PHE A N 1
ATOM 6247 C CA . PHE A 1 816 ? 35.431 1.748 -28.717 1.00 95.12 816 PHE A CA 1
ATOM 6248 C C . PHE A 1 816 ? 36.902 1.332 -28.866 1.00 95.12 816 PHE A C 1
ATOM 6250 O O . PHE A 1 816 ? 37.289 0.231 -28.461 1.00 95.12 816 PHE A O 1
ATOM 6257 N N . GLU A 1 817 ? 37.747 2.161 -29.481 1.00 91.94 817 GLU A N 1
ATOM 6258 C CA . GLU A 1 817 ? 39.189 1.922 -29.557 1.00 91.94 817 GLU A CA 1
ATOM 6259 C C . GLU A 1 817 ? 39.881 2.082 -28.193 1.00 91.94 817 GLU A C 1
ATOM 6261 O O . GLU A 1 817 ? 39.484 2.870 -27.340 1.00 91.94 817 GLU A O 1
ATOM 6266 N N . GLY A 1 818 ? 40.943 1.302 -27.964 1.00 88.50 818 GLY A N 1
ATOM 6267 C CA . GLY A 1 818 ? 41.733 1.366 -26.728 1.00 88.50 818 GLY A CA 1
ATOM 6268 C C . GLY A 1 818 ? 41.120 0.668 -25.505 1.00 88.50 818 GLY A C 1
ATOM 6269 O O . GLY A 1 818 ? 41.689 0.767 -24.418 1.00 88.50 818 GLY A O 1
ATOM 6270 N N . ILE A 1 819 ? 40.003 -0.044 -25.674 1.00 94.19 819 ILE A N 1
ATOM 6271 C CA . ILE A 1 819 ? 39.381 -0.896 -24.651 1.00 94.19 819 ILE A CA 1
ATOM 6272 C C . ILE A 1 819 ? 39.989 -2.300 -24.736 1.00 94.19 819 ILE A C 1
ATOM 6274 O O . ILE A 1 819 ? 39.980 -2.913 -25.803 1.00 94.19 819 ILE A O 1
ATOM 6278 N N . THR A 1 820 ? 40.490 -2.830 -23.617 1.00 95.50 820 THR A N 1
ATOM 6279 C CA . THR A 1 820 ? 40.938 -4.232 -23.524 1.00 95.50 820 THR A CA 1
ATOM 6280 C C . THR A 1 820 ? 39.960 -5.056 -22.695 1.00 95.50 820 THR A C 1
ATOM 6282 O O . THR A 1 820 ? 39.388 -4.568 -21.717 1.00 95.50 820 THR A O 1
ATOM 6285 N N . LEU A 1 821 ? 39.760 -6.323 -23.067 1.00 97.38 821 LEU A N 1
ATOM 6286 C CA . LEU A 1 821 ? 38.831 -7.197 -22.347 1.00 97.38 821 LEU A CA 1
ATOM 6287 C C . LEU A 1 821 ? 39.336 -7.531 -20.942 1.00 97.38 821 LEU A C 1
ATOM 6289 O O . LEU A 1 821 ? 38.532 -7.787 -20.054 1.00 97.38 821 LEU A O 1
ATOM 6293 N N . GLU A 1 822 ? 40.646 -7.491 -20.720 1.00 96.19 822 GLU A N 1
ATOM 6294 C CA . GLU A 1 822 ? 41.272 -7.680 -19.414 1.00 96.19 822 GLU A CA 1
ATOM 6295 C C . GLU A 1 822 ? 40.897 -6.548 -18.448 1.00 96.19 822 GLU A C 1
ATOM 6297 O O . GLU A 1 822 ? 40.523 -6.820 -17.308 1.00 96.19 822 GLU A O 1
ATOM 6302 N N . GLN A 1 823 ? 40.918 -5.292 -18.914 1.00 95.25 823 GLN A N 1
ATOM 6303 C CA . GLN A 1 823 ? 40.454 -4.141 -18.126 1.00 95.25 823 GLN A CA 1
ATOM 6304 C C . GLN A 1 823 ? 38.961 -4.243 -17.819 1.00 95.25 823 GLN A C 1
ATOM 6306 O O . GLN A 1 823 ? 38.553 -4.066 -16.672 1.00 95.25 823 GLN A O 1
ATOM 6311 N N . VAL A 1 824 ? 38.150 -4.577 -18.829 1.00 96.94 824 VAL A N 1
ATOM 6312 C CA . VAL A 1 824 ? 36.706 -4.777 -18.643 1.00 96.94 824 VAL A CA 1
ATOM 6313 C C . VAL A 1 824 ? 36.443 -5.879 -17.618 1.00 96.94 824 VAL A C 1
ATOM 6315 O O . VAL A 1 824 ? 35.654 -5.685 -16.697 1.00 96.94 824 VAL A O 1
ATOM 6318 N N . SER A 1 825 ? 37.121 -7.019 -17.752 1.00 96.69 825 SER A N 1
ATOM 6319 C CA . SER A 1 825 ? 36.957 -8.176 -16.874 1.00 96.69 825 SER A CA 1
ATOM 6320 C C . SER A 1 825 ? 37.314 -7.856 -15.426 1.00 96.69 825 SER A C 1
ATOM 6322 O O . SER A 1 825 ? 36.547 -8.198 -14.527 1.00 96.69 825 SER A O 1
ATOM 6324 N N . ALA A 1 826 ? 38.421 -7.142 -15.198 1.00 93.81 826 ALA A N 1
ATOM 6325 C CA . ALA A 1 826 ? 38.792 -6.669 -13.867 1.00 93.81 826 ALA A CA 1
ATOM 6326 C C . ALA A 1 826 ? 37.698 -5.764 -13.276 1.00 93.81 826 ALA A C 1
ATOM 6328 O O . ALA A 1 826 ? 37.215 -6.021 -12.172 1.00 93.81 826 ALA A O 1
ATOM 6329 N N . ARG A 1 827 ? 37.237 -4.774 -14.055 1.00 93.56 827 ARG A N 1
ATOM 6330 C CA . ARG A 1 827 ? 36.271 -3.769 -13.597 1.00 93.56 827 ARG A CA 1
ATOM 6331 C C . ARG A 1 827 ? 34.893 -4.345 -13.283 1.00 93.56 827 ARG A C 1
ATOM 6333 O O . ARG A 1 827 ? 34.324 -3.974 -12.265 1.00 93.56 827 ARG A O 1
ATOM 6340 N N . CYS A 1 828 ? 34.350 -5.219 -14.134 1.00 95.19 828 CYS A N 1
ATOM 6341 C CA . CYS A 1 828 ? 32.995 -5.754 -13.946 1.00 95.19 828 CYS A CA 1
ATOM 6342 C C . CYS A 1 828 ? 32.939 -7.076 -13.168 1.00 95.19 828 CYS A C 1
ATOM 6344 O O . CYS A 1 828 ? 31.881 -7.465 -12.678 1.00 95.19 828 CYS A O 1
ATOM 6346 N N . GLY A 1 829 ? 34.070 -7.772 -13.025 1.00 94.94 829 GLY A N 1
ATOM 6347 C CA . GLY A 1 829 ? 34.145 -9.069 -12.350 1.00 94.94 829 GLY A CA 1
ATOM 6348 C C . GLY A 1 829 ? 33.709 -10.268 -13.203 1.00 94.94 829 GLY A C 1
ATOM 6349 O O . GLY A 1 829 ? 33.713 -11.390 -12.702 1.00 94.94 829 GLY A O 1
ATOM 6350 N N . ILE A 1 830 ? 33.376 -10.073 -14.484 1.00 98.19 830 ILE A N 1
ATOM 6351 C CA . ILE A 1 830 ? 33.031 -11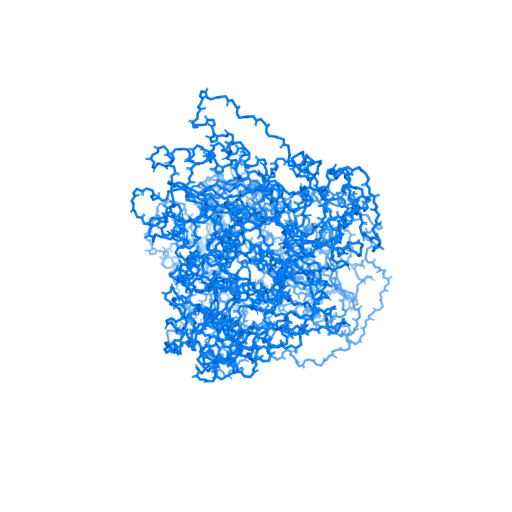.159 -15.415 1.00 98.19 830 ILE A CA 1
ATOM 6352 C C . ILE A 1 830 ? 34.282 -11.593 -16.177 1.00 98.19 830 ILE A C 1
ATOM 6354 O O . ILE A 1 830 ? 35.008 -10.770 -16.731 1.00 98.19 830 ILE A O 1
ATOM 6358 N N . ALA A 1 831 ? 34.545 -12.899 -16.233 1.00 98.25 831 ALA A N 1
ATOM 6359 C CA . ALA A 1 831 ? 35.726 -13.439 -16.901 1.00 98.25 831 ALA A CA 1
ATOM 6360 C C . ALA A 1 831 ? 35.753 -13.106 -18.405 1.00 98.25 831 ALA A C 1
ATOM 6362 O O . ALA A 1 831 ? 34.744 -13.243 -19.096 1.00 98.25 831 ALA A O 1
ATOM 6363 N N . VAL A 1 832 ? 36.938 -12.779 -18.938 1.00 98.62 832 VAL A N 1
ATOM 6364 C CA . VAL A 1 832 ? 37.158 -12.486 -20.372 1.00 98.62 832 VAL A CA 1
ATOM 6365 C C . VAL A 1 832 ? 36.510 -13.523 -21.296 1.00 98.62 832 VAL A C 1
ATOM 6367 O O . VAL A 1 832 ? 35.893 -13.164 -22.295 1.00 98.62 832 VAL A O 1
ATOM 6370 N N . ASN A 1 833 ? 36.631 -14.813 -20.973 1.00 98.50 833 ASN A N 1
ATOM 6371 C CA . ASN A 1 833 ? 36.064 -15.883 -21.798 1.00 98.50 833 ASN A CA 1
ATOM 6372 C C . ASN A 1 833 ? 34.530 -15.859 -21.829 1.00 98.50 833 ASN A C 1
ATOM 6374 O O . ASN A 1 833 ? 33.951 -16.134 -22.876 1.00 98.50 833 ASN A O 1
ATOM 6378 N N . GLU A 1 834 ? 33.877 -15.490 -20.724 1.00 98.62 834 GLU A N 1
ATOM 6379 C CA . GLU A 1 834 ? 32.420 -15.347 -20.681 1.00 98.62 834 GLU A CA 1
ATOM 6380 C C . GLU A 1 834 ? 31.963 -14.137 -21.498 1.00 98.62 834 GLU A C 1
ATOM 6382 O O . GLU A 1 834 ? 31.005 -14.257 -22.255 1.00 98.62 834 GLU A O 1
ATOM 6387 N N . ILE A 1 835 ? 32.688 -13.012 -21.432 1.00 98.75 835 ILE A N 1
ATOM 6388 C CA . ILE A 1 835 ? 32.411 -11.824 -22.261 1.00 98.75 835 ILE A CA 1
ATOM 6389 C C . ILE A 1 835 ? 32.465 -12.194 -23.750 1.00 98.75 835 ILE A C 1
ATOM 6391 O O . ILE A 1 835 ? 31.519 -11.929 -24.491 1.00 98.75 835 ILE A O 1
ATOM 6395 N N . LYS A 1 836 ? 33.542 -12.864 -24.184 1.00 98.75 836 LYS A N 1
ATOM 6396 C CA . LYS A 1 836 ? 33.706 -13.312 -25.578 1.00 98.75 836 LYS A CA 1
ATOM 6397 C C . LYS A 1 836 ? 32.578 -14.245 -26.008 1.00 98.75 836 LYS A C 1
ATOM 6399 O O . LYS A 1 836 ? 31.963 -14.017 -27.045 1.00 98.75 836 LYS A O 1
ATOM 6404 N N . ARG A 1 837 ? 32.292 -15.266 -25.193 1.00 98.56 837 ARG A N 1
ATOM 6405 C CA . ARG A 1 837 ? 31.253 -16.258 -25.479 1.00 98.56 837 ARG A CA 1
ATOM 6406 C C . ARG A 1 837 ? 29.875 -15.611 -25.586 1.00 98.56 837 ARG A C 1
ATOM 6408 O O . ARG A 1 837 ? 29.142 -15.934 -26.505 1.00 98.56 837 ARG A O 1
ATOM 6415 N N . ILE A 1 838 ? 29.517 -14.702 -24.678 1.00 98.75 838 ILE A N 1
ATOM 6416 C CA . ILE A 1 838 ? 28.216 -14.018 -24.723 1.00 98.75 838 ILE A CA 1
ATOM 6417 C C . ILE A 1 838 ? 28.100 -13.157 -25.977 1.00 98.75 838 ILE A C 1
ATOM 6419 O O . ILE A 1 838 ? 27.072 -13.218 -26.638 1.00 98.75 838 ILE A O 1
ATOM 6423 N N . ALA A 1 839 ? 29.136 -12.390 -26.323 1.00 98.69 839 ALA A N 1
ATOM 6424 C CA . ALA A 1 839 ? 29.139 -11.577 -27.537 1.00 98.69 839 ALA A CA 1
ATOM 6425 C C . ALA A 1 839 ? 28.998 -12.432 -28.811 1.00 98.69 839 ALA A C 1
ATOM 6427 O O . ALA A 1 839 ? 28.239 -12.079 -29.712 1.00 98.69 839 ALA A O 1
ATOM 6428 N N . GLU A 1 840 ? 29.695 -13.570 -28.871 1.00 98.69 840 GLU A N 1
ATOM 6429 C CA . GLU A 1 840 ? 29.612 -14.519 -29.986 1.00 98.69 840 GLU A CA 1
ATOM 6430 C C . GLU A 1 840 ? 28.246 -15.217 -30.053 1.00 98.69 840 GLU A C 1
ATOM 6432 O O . GLU A 1 840 ? 27.627 -15.203 -31.115 1.00 98.69 840 GLU A O 1
ATOM 6437 N N . ASP A 1 841 ? 27.742 -15.762 -28.938 1.00 98.31 841 ASP A N 1
ATOM 6438 C CA . ASP A 1 841 ? 26.424 -16.410 -28.860 1.00 98.31 841 ASP A CA 1
ATOM 6439 C C . ASP A 1 841 ? 25.306 -15.425 -29.261 1.00 98.31 841 ASP A C 1
ATOM 6441 O O . ASP A 1 841 ? 24.429 -15.766 -30.056 1.00 98.31 841 ASP A O 1
ATOM 6445 N N . PHE A 1 842 ? 25.363 -14.190 -28.746 1.00 98.50 842 PHE A N 1
ATOM 6446 C CA . PHE A 1 842 ? 24.389 -13.135 -29.028 1.00 98.50 842 PHE A CA 1
ATOM 6447 C C . PHE A 1 842 ? 24.381 -12.748 -30.509 1.00 98.50 842 PHE A C 1
ATOM 6449 O O . PHE A 1 842 ? 23.321 -12.669 -31.124 1.00 98.50 842 PHE A O 1
ATOM 6456 N N . ALA A 1 843 ? 25.559 -12.538 -31.106 1.00 97.88 843 ALA A N 1
ATOM 6457 C CA . ALA A 1 843 ? 25.662 -12.184 -32.518 1.00 97.88 843 ALA A CA 1
ATOM 6458 C C . ALA A 1 843 ? 25.353 -13.365 -33.453 1.00 97.88 843 ALA A C 1
ATOM 6460 O O . ALA A 1 843 ? 24.937 -13.145 -34.591 1.00 97.88 843 ALA A O 1
ATOM 6461 N N . ALA A 1 844 ? 25.568 -14.610 -33.018 1.00 96.81 844 ALA A N 1
ATOM 6462 C CA . ALA A 1 844 ? 25.308 -15.810 -33.814 1.00 96.81 844 ALA A CA 1
ATOM 6463 C C . ALA A 1 844 ? 23.823 -16.203 -33.864 1.00 96.81 844 ALA A C 1
ATOM 6465 O O . ALA A 1 844 ? 23.413 -16.819 -34.849 1.00 96.81 844 ALA A O 1
ATOM 6466 N N . ALA A 1 845 ? 23.038 -15.851 -32.842 1.00 96.88 845 ALA A N 1
ATOM 6467 C CA . ALA A 1 845 ? 21.608 -16.138 -32.786 1.00 96.88 845 ALA A CA 1
ATOM 6468 C C . ALA A 1 845 ? 20.837 -15.540 -33.982 1.00 96.88 845 ALA A C 1
ATOM 6470 O O . ALA A 1 845 ? 21.222 -14.513 -34.543 1.00 96.88 845 ALA A O 1
ATOM 6471 N N . GLU A 1 846 ? 19.745 -16.204 -34.376 1.00 92.81 846 GLU A N 1
ATOM 6472 C CA . GLU A 1 846 ? 18.865 -15.748 -35.464 1.00 92.81 846 GLU A CA 1
ATOM 6473 C C . GLU A 1 846 ? 18.143 -14.448 -35.093 1.00 92.81 846 GLU A C 1
ATOM 6475 O O . GLU A 1 846 ? 18.133 -13.499 -35.870 1.00 92.81 846 GLU A O 1
ATOM 6480 N N . CYS A 1 847 ? 17.604 -14.400 -33.876 1.00 96.19 847 CYS A N 1
ATOM 6481 C CA . CYS A 1 847 ? 17.027 -13.217 -33.256 1.00 96.19 847 CYS A CA 1
ATOM 6482 C C . CYS A 1 847 ? 17.465 -13.155 -31.786 1.00 96.19 847 CYS A C 1
ATOM 6484 O O . CYS A 1 847 ? 17.343 -14.130 -31.030 1.00 96.19 847 CYS A O 1
ATOM 6486 N N . ALA A 1 848 ? 18.000 -12.010 -31.375 1.00 98.25 848 ALA A N 1
ATOM 6487 C CA . ALA A 1 848 ? 18.496 -11.796 -30.023 1.00 98.25 848 ALA A CA 1
ATOM 6488 C C . ALA A 1 848 ? 18.016 -10.464 -29.455 1.00 98.25 848 ALA A C 1
ATOM 6490 O O . ALA A 1 848 ? 17.706 -9.540 -30.196 1.00 98.25 848 ALA A O 1
ATOM 6491 N N . VAL A 1 849 ? 17.989 -10.341 -28.132 1.00 98.31 849 VAL A N 1
ATOM 6492 C CA . VAL A 1 849 ? 17.665 -9.078 -27.466 1.00 98.31 849 VAL A CA 1
ATOM 6493 C C . VAL A 1 849 ? 18.534 -8.871 -26.236 1.00 98.31 849 VAL A C 1
ATOM 6495 O O . VAL A 1 849 ? 18.650 -9.751 -25.379 1.00 98.31 849 VAL A O 1
ATOM 6498 N N . CYS A 1 850 ? 19.170 -7.703 -26.158 1.00 98.44 850 CYS A N 1
ATOM 6499 C CA . CYS A 1 850 ? 19.832 -7.224 -24.949 1.00 98.44 850 CYS A CA 1
ATOM 6500 C C . CYS A 1 850 ? 18.890 -6.258 -24.230 1.00 98.44 850 CYS A C 1
ATOM 6502 O O . CYS A 1 850 ? 18.519 -5.225 -24.788 1.00 98.44 850 CYS A O 1
ATOM 6504 N N . TYR A 1 851 ? 18.503 -6.607 -23.008 1.00 96.62 851 TYR A N 1
ATOM 6505 C CA . TYR A 1 851 ? 17.503 -5.907 -22.210 1.00 96.62 851 TYR A CA 1
ATOM 6506 C C . TYR A 1 851 ? 18.005 -5.706 -20.780 1.00 96.62 851 TYR A C 1
ATOM 6508 O O . TYR A 1 851 ? 18.608 -6.604 -20.195 1.00 96.62 851 TYR A O 1
ATOM 6516 N N . GLY A 1 852 ? 17.710 -4.550 -20.187 1.00 95.50 852 GLY A N 1
ATOM 6517 C CA . GLY A 1 852 ? 18.076 -4.260 -18.805 1.00 95.50 852 GLY A CA 1
ATOM 6518 C C . GLY A 1 852 ? 17.131 -3.277 -18.123 1.00 95.50 852 GLY A C 1
ATOM 6519 O O . GLY A 1 852 ? 16.501 -2.443 -18.783 1.00 95.50 852 GLY A O 1
ATOM 6520 N N . ARG A 1 853 ? 17.014 -3.396 -16.791 1.00 94.81 853 ARG A N 1
ATOM 6521 C CA . ARG A 1 853 ? 16.079 -2.609 -15.955 1.00 94.81 853 ARG A CA 1
ATOM 6522 C C . ARG A 1 853 ? 16.723 -2.019 -14.706 1.00 94.81 853 ARG A C 1
ATOM 6524 O O . ARG A 1 853 ? 17.838 -1.540 -14.799 1.00 94.81 853 ARG A O 1
ATOM 6531 N N . MET A 1 854 ? 16.014 -1.962 -13.575 1.00 92.69 854 MET A N 1
ATOM 6532 C CA . MET A 1 854 ? 16.385 -1.189 -12.381 1.00 92.69 854 MET A CA 1
ATOM 6533 C C . MET A 1 854 ? 17.867 -1.295 -11.999 1.00 92.69 854 MET A C 1
ATOM 6535 O O . MET A 1 854 ? 18.478 -0.272 -11.710 1.00 92.69 854 MET A O 1
ATOM 6539 N N . GLY A 1 855 ? 18.473 -2.488 -12.063 1.00 93.56 855 GLY A N 1
ATOM 6540 C CA . GLY A 1 855 ? 19.900 -2.659 -11.771 1.00 93.56 855 GLY A CA 1
ATOM 6541 C C . GLY A 1 855 ? 20.828 -1.851 -12.689 1.00 93.56 855 GLY A C 1
ATOM 6542 O O . GLY A 1 855 ? 21.857 -1.369 -12.227 1.00 93.56 855 GLY A O 1
ATOM 6543 N N . VAL A 1 856 ? 20.440 -1.624 -13.949 1.00 95.12 856 VAL A N 1
ATOM 6544 C CA . VAL A 1 856 ? 21.175 -0.794 -14.919 1.00 95.12 856 VAL A CA 1
ATOM 6545 C C . VAL A 1 856 ? 20.682 0.648 -15.024 1.00 95.12 856 VAL A C 1
ATOM 6547 O O . VAL A 1 856 ? 21.447 1.491 -15.479 1.00 95.12 856 VAL A O 1
ATOM 6550 N N . SER A 1 857 ? 19.447 0.954 -14.606 1.00 95.06 857 SER A N 1
ATOM 6551 C CA . SER A 1 857 ? 18.887 2.315 -14.673 1.00 95.06 857 SER A CA 1
ATOM 6552 C C . SER A 1 857 ? 19.235 3.185 -13.475 1.00 95.06 857 SER A C 1
ATOM 6554 O O . SER A 1 857 ? 19.510 4.368 -13.638 1.00 95.06 857 SER A O 1
ATOM 6556 N N . THR A 1 858 ? 19.226 2.625 -12.266 1.00 95.69 858 THR A N 1
ATOM 6557 C CA . THR A 1 858 ? 19.405 3.401 -11.031 1.00 95.69 858 THR A CA 1
ATOM 6558 C C . THR A 1 858 ? 20.833 3.268 -10.504 1.00 95.69 858 THR A C 1
ATOM 6560 O O . THR A 1 858 ? 21.044 2.911 -9.343 1.00 95.69 858 THR A O 1
ATOM 6563 N N . GLN A 1 859 ? 21.803 3.506 -11.388 1.00 93.75 859 GLN A N 1
ATOM 6564 C CA . GLN A 1 859 ? 23.247 3.521 -11.128 1.00 93.75 859 GLN A CA 1
ATOM 6565 C C . GLN A 1 859 ? 23.907 4.704 -11.856 1.00 93.75 859 GLN A C 1
ATOM 6567 O O . GLN A 1 859 ? 23.279 5.327 -12.709 1.00 93.75 859 GLN A O 1
ATOM 6572 N N . SER A 1 860 ? 25.178 4.995 -11.568 1.00 93.12 860 SER A N 1
ATOM 6573 C CA . SER A 1 860 ? 25.896 6.200 -12.037 1.00 93.12 860 SER A CA 1
ATOM 6574 C C . SER A 1 860 ? 26.092 6.328 -13.560 1.00 93.12 860 SER A C 1
ATOM 6576 O O . SER A 1 860 ? 26.626 7.334 -14.030 1.00 93.12 860 SER A O 1
ATOM 6578 N N . TYR A 1 861 ? 25.699 5.303 -14.320 1.00 96.25 861 TYR A N 1
ATOM 6579 C CA . TYR A 1 861 ? 25.780 5.219 -15.781 1.00 96.25 861 TYR A CA 1
ATOM 6580 C C . TYR A 1 861 ? 24.450 4.779 -16.408 1.00 96.25 861 TYR A C 1
ATOM 6582 O O . TYR A 1 861 ? 24.439 4.094 -17.431 1.00 96.25 861 TYR A O 1
ATOM 6590 N N . GLY A 1 862 ? 23.324 5.144 -15.786 1.00 96.75 862 GLY A N 1
ATOM 6591 C CA . GLY A 1 862 ? 21.980 4.771 -16.227 1.00 96.75 862 GLY A CA 1
ATOM 6592 C C . GLY A 1 862 ? 21.750 4.991 -17.721 1.00 96.75 862 GLY A C 1
ATOM 6593 O O . GLY A 1 862 ? 21.458 4.043 -18.452 1.00 96.75 862 GLY A O 1
ATOM 6594 N N . ALA A 1 863 ? 21.906 6.228 -18.196 1.00 97.25 863 ALA A N 1
ATOM 6595 C CA . ALA A 1 863 ? 21.644 6.564 -19.597 1.00 97.25 863 ALA A CA 1
ATOM 6596 C C . ALA A 1 863 ? 22.657 5.899 -20.544 1.00 97.25 863 ALA A C 1
ATOM 6598 O O . ALA A 1 863 ? 22.280 5.367 -21.591 1.00 97.25 863 ALA A O 1
ATOM 6599 N N . LEU A 1 864 ? 23.930 5.847 -20.145 1.00 98.19 864 LEU A N 1
ATOM 6600 C CA . LEU A 1 864 ? 24.982 5.202 -20.926 1.00 98.19 864 LEU A CA 1
ATOM 6601 C C . LEU A 1 864 ? 24.720 3.699 -21.118 1.00 98.19 864 LEU A C 1
ATOM 6603 O O . LEU A 1 864 ? 24.870 3.196 -22.231 1.00 98.19 864 LEU A O 1
ATOM 6607 N N . ASN A 1 865 ? 24.270 2.990 -20.077 1.00 98.06 865 ASN A N 1
ATOM 6608 C CA . ASN A 1 865 ? 23.897 1.575 -20.167 1.00 98.06 865 ASN A CA 1
ATOM 6609 C C . ASN A 1 865 ? 22.840 1.335 -21.250 1.00 98.06 865 ASN A C 1
ATOM 6611 O O . ASN A 1 865 ? 22.999 0.444 -22.085 1.00 98.06 865 ASN A O 1
ATOM 6615 N N . HIS A 1 866 ? 21.777 2.144 -21.274 1.00 97.50 866 HIS A N 1
ATOM 6616 C CA . HIS A 1 866 ? 20.694 1.994 -22.255 1.00 97.50 866 HIS A CA 1
ATOM 6617 C C . HIS A 1 866 ? 21.142 2.285 -23.676 1.00 97.50 866 HIS A C 1
ATOM 6619 O O . HIS A 1 866 ? 20.789 1.536 -24.588 1.00 97.50 866 HIS A O 1
ATOM 6625 N N . TRP A 1 867 ? 21.979 3.303 -23.864 1.00 98.25 867 TRP A N 1
ATOM 6626 C CA . TRP A 1 867 ? 22.575 3.568 -25.168 1.00 98.25 867 TRP A CA 1
ATOM 6627 C C . TRP A 1 867 ? 23.460 2.413 -25.639 1.00 98.25 867 TRP A C 1
ATOM 6629 O O . TRP A 1 867 ? 23.299 1.950 -26.765 1.00 98.25 867 TRP A O 1
ATOM 6639 N N . LEU A 1 868 ? 24.335 1.877 -24.783 1.00 98.62 868 LEU A N 1
ATOM 6640 C CA . LEU A 1 868 ? 25.209 0.757 -25.144 1.00 98.62 868 LEU A CA 1
ATOM 6641 C C . LEU A 1 868 ? 24.420 -0.529 -25.444 1.00 98.62 868 LEU A C 1
ATOM 6643 O O . LEU A 1 868 ? 24.752 -1.247 -26.387 1.00 98.62 868 LEU A O 1
ATOM 6647 N N . MET A 1 869 ? 23.341 -0.811 -24.707 1.00 98.44 869 MET A N 1
ATOM 6648 C CA . MET A 1 869 ? 22.445 -1.926 -25.041 1.00 98.44 869 MET A CA 1
ATOM 6649 C C . MET A 1 869 ? 21.781 -1.733 -26.407 1.00 98.44 869 MET A C 1
ATOM 6651 O O . MET A 1 869 ? 21.733 -2.676 -27.201 1.00 98.44 869 MET A O 1
ATOM 6655 N N . LEU A 1 870 ? 21.299 -0.525 -26.716 1.00 97.75 870 LEU A N 1
ATOM 6656 C CA . LEU A 1 870 ? 20.756 -0.220 -28.040 1.00 97.75 870 LEU A CA 1
ATOM 6657 C C . LEU A 1 870 ? 21.824 -0.354 -29.124 1.00 97.75 870 LEU A C 1
ATOM 6659 O O . LEU A 1 870 ? 21.557 -0.993 -30.135 1.00 97.75 870 LEU A O 1
ATOM 6663 N N . VAL A 1 871 ? 23.040 0.149 -28.902 1.00 98.06 871 VAL A N 1
ATOM 6664 C CA . VAL A 1 871 ? 24.174 -0.013 -29.824 1.00 98.06 871 VAL A CA 1
ATOM 6665 C C . VAL A 1 871 ? 24.458 -1.491 -30.093 1.00 98.06 871 VAL A C 1
ATOM 6667 O O . VAL A 1 871 ? 24.613 -1.869 -31.252 1.00 98.06 871 VAL A O 1
ATOM 6670 N N . LEU A 1 872 ? 24.468 -2.351 -29.069 1.00 98.44 872 LEU A N 1
ATOM 6671 C CA . LEU A 1 872 ? 24.665 -3.792 -29.252 1.00 98.44 872 LEU A CA 1
ATOM 6672 C C . LEU A 1 872 ? 23.545 -4.420 -30.099 1.00 98.44 872 LEU A C 1
ATOM 6674 O O . LEU A 1 872 ? 23.834 -5.158 -31.045 1.00 98.44 872 LEU A O 1
ATOM 6678 N N . ASN A 1 873 ? 22.280 -4.102 -29.801 1.00 98.25 873 ASN A N 1
ATOM 6679 C CA . ASN A 1 873 ? 21.137 -4.568 -30.594 1.00 98.25 873 ASN A CA 1
ATOM 6680 C C . ASN A 1 873 ? 21.209 -4.045 -32.045 1.00 98.25 873 ASN A C 1
ATOM 6682 O O . ASN A 1 873 ? 20.993 -4.807 -32.983 1.00 98.25 873 ASN A O 1
ATOM 6686 N N . ILE A 1 874 ? 21.573 -2.778 -32.258 1.00 97.50 874 ILE A N 1
ATOM 6687 C CA . ILE A 1 874 ? 21.701 -2.149 -33.583 1.00 97.50 874 ILE A CA 1
ATOM 6688 C C . ILE A 1 874 ? 22.822 -2.799 -34.398 1.00 97.50 874 ILE A C 1
ATOM 6690 O O . ILE A 1 874 ? 22.601 -3.216 -35.536 1.00 97.50 874 ILE A O 1
ATOM 6694 N N . LEU A 1 875 ? 24.018 -2.928 -33.816 1.00 97.31 875 LEU A N 1
ATOM 6695 C CA . LEU A 1 875 ? 25.186 -3.508 -34.482 1.00 97.31 875 LEU A CA 1
ATOM 6696 C C . LEU A 1 875 ? 24.941 -4.947 -34.931 1.00 97.31 875 LEU A C 1
ATOM 6698 O O . LEU A 1 875 ? 25.541 -5.380 -35.909 1.00 97.31 875 LEU A O 1
ATOM 6702 N N . THR A 1 876 ? 24.069 -5.677 -34.240 1.00 97.31 876 THR A N 1
ATOM 6703 C CA . THR A 1 876 ? 23.747 -7.083 -34.520 1.00 97.31 876 THR A CA 1
ATOM 6704 C C . THR A 1 876 ? 22.429 -7.277 -35.278 1.00 97.31 876 THR A C 1
ATOM 6706 O O . THR A 1 876 ? 22.050 -8.418 -35.521 1.00 97.31 876 THR A O 1
ATOM 6709 N N . GLY A 1 877 ? 21.763 -6.195 -35.706 1.00 96.19 877 GLY A N 1
ATOM 6710 C CA . GLY A 1 877 ? 20.546 -6.260 -36.531 1.00 96.19 877 GLY A CA 1
ATOM 6711 C C . GLY A 1 877 ? 19.261 -6.592 -35.768 1.00 96.19 877 GLY A C 1
ATOM 6712 O O . GLY A 1 877 ? 18.275 -7.005 -36.372 1.00 96.19 877 GLY A O 1
ATOM 6713 N N . ASN A 1 878 ? 19.272 -6.423 -34.448 1.00 97.44 878 ASN A N 1
ATOM 6714 C CA . ASN A 1 878 ? 18.204 -6.824 -33.539 1.00 97.44 878 ASN A CA 1
ATOM 6715 C C . ASN A 1 878 ? 17.288 -5.668 -33.088 1.00 97.44 878 ASN A C 1
ATOM 6717 O O . ASN A 1 878 ? 16.315 -5.915 -32.383 1.00 97.44 878 ASN A O 1
ATOM 6721 N N . LEU A 1 879 ? 17.558 -4.411 -33.461 1.00 97.12 879 LEU A N 1
ATOM 6722 C CA . LEU A 1 879 ? 16.616 -3.306 -33.225 1.00 97.12 879 LEU A CA 1
ATOM 6723 C C . LEU A 1 879 ? 15.542 -3.263 -34.324 1.00 97.12 879 LEU A C 1
ATOM 6725 O O . LEU A 1 879 ? 15.852 -3.356 -35.509 1.00 97.12 879 LEU A O 1
ATOM 6729 N N . ASP A 1 880 ? 14.293 -3.067 -33.909 1.00 96.25 880 ASP A N 1
ATOM 6730 C CA . ASP A 1 880 ? 13.086 -3.011 -34.734 1.00 96.25 880 ASP A CA 1
ATOM 6731 C C . ASP A 1 880 ? 12.936 -4.247 -35.643 1.00 96.25 880 ASP A C 1
ATOM 6733 O O . ASP A 1 880 ? 12.528 -4.148 -36.794 1.00 96.25 880 ASP A O 1
ATOM 6737 N N . SER A 1 881 ? 13.296 -5.426 -35.130 1.00 95.56 881 SER A N 1
ATOM 6738 C CA . SER A 1 881 ? 13.279 -6.701 -35.857 1.00 95.56 881 SER A CA 1
ATOM 6739 C C . SER A 1 881 ? 12.529 -7.770 -35.048 1.00 95.56 881 SER A C 1
ATOM 6741 O O . SER A 1 881 ? 12.695 -7.801 -33.824 1.00 95.56 881 SER A O 1
ATOM 6743 N N . PRO A 1 882 ? 11.712 -8.649 -35.673 1.00 96.81 882 PRO A N 1
ATOM 6744 C CA . PRO A 1 882 ? 11.040 -9.751 -34.980 1.00 96.81 882 PRO A CA 1
ATOM 6745 C C . PRO A 1 882 ? 11.990 -10.607 -34.130 1.00 96.81 882 PRO A C 1
ATOM 6747 O O . PRO A 1 882 ? 13.030 -11.066 -34.594 1.00 96.81 882 PRO A O 1
ATOM 6750 N N . GLY A 1 883 ? 11.617 -10.832 -32.873 1.00 96.81 883 GLY A N 1
ATOM 6751 C CA . GLY A 1 883 ? 12.412 -11.518 -31.853 1.00 96.81 883 GLY A CA 1
ATOM 6752 C C . GLY A 1 883 ? 13.516 -10.668 -31.213 1.00 96.81 883 GLY A C 1
ATOM 6753 O O . GLY A 1 883 ? 14.166 -11.140 -30.277 1.00 96.81 883 GLY A O 1
ATOM 6754 N N . GLY A 1 884 ? 13.718 -9.437 -31.684 1.00 97.06 884 GLY A N 1
ATOM 6755 C CA . GLY A 1 884 ? 14.653 -8.462 -31.132 1.00 97.06 884 GLY A CA 1
ATOM 6756 C C . GLY A 1 884 ? 13.988 -7.423 -30.224 1.00 97.06 884 GLY A C 1
ATOM 6757 O O . GLY A 1 884 ? 13.011 -7.705 -29.528 1.00 97.06 884 GLY A O 1
ATOM 6758 N N . MET A 1 885 ? 14.534 -6.207 -30.211 1.00 96.06 885 MET A N 1
ATOM 6759 C CA . MET A 1 885 ? 13.980 -5.060 -29.485 1.00 96.06 885 MET A CA 1
ATOM 6760 C C . MET A 1 885 ? 13.065 -4.261 -30.413 1.00 96.06 885 MET A C 1
ATOM 6762 O O . MET A 1 885 ? 13.540 -3.717 -31.401 1.00 96.06 885 MET A O 1
ATOM 6766 N N . MET A 1 886 ? 11.768 -4.185 -30.130 1.00 96.25 886 MET A N 1
ATOM 6767 C CA . MET A 1 886 ? 10.752 -3.649 -31.045 1.00 96.25 886 MET A CA 1
ATOM 6768 C C . MET A 1 886 ? 9.926 -2.523 -30.419 1.00 96.25 886 MET A C 1
ATOM 6770 O O . MET A 1 886 ? 10.032 -2.251 -29.227 1.00 96.25 886 MET A O 1
ATOM 6774 N N . PHE A 1 887 ? 9.078 -1.887 -31.226 1.00 94.38 887 PHE A N 1
ATOM 6775 C CA . PHE A 1 887 ? 8.076 -0.929 -30.767 1.00 94.38 887 PHE A CA 1
ATOM 6776 C C . PHE A 1 887 ? 6.674 -1.544 -30.806 1.00 94.38 887 PHE A C 1
ATOM 6778 O O . PHE A 1 887 ? 6.353 -2.376 -31.659 1.00 94.38 887 PHE A O 1
ATOM 6785 N N . THR A 1 888 ? 5.821 -1.095 -29.893 1.00 92.62 888 THR A N 1
ATOM 6786 C CA . THR A 1 888 ? 4.393 -1.423 -29.891 1.00 92.62 888 THR A CA 1
ATOM 6787 C C . THR A 1 888 ? 3.613 -0.504 -30.824 1.00 92.62 888 THR A C 1
ATOM 6789 O O . THR A 1 888 ? 4.040 0.600 -31.148 1.00 92.62 888 THR A O 1
ATOM 6792 N N . THR A 1 889 ? 2.435 -0.953 -31.250 1.00 91.50 889 THR A N 1
ATOM 6793 C CA . THR A 1 889 ? 1.436 -0.145 -31.962 1.00 91.50 889 THR A CA 1
ATOM 6794 C C . THR A 1 889 ? 0.136 -0.151 -31.144 1.00 91.50 889 THR A C 1
ATOM 6796 O O . THR A 1 889 ? -0.809 -0.882 -31.473 1.00 91.50 889 THR A O 1
ATOM 6799 N N . PRO A 1 890 ? 0.079 0.619 -30.041 1.00 92.69 890 PRO A N 1
ATOM 6800 C CA . PRO A 1 890 ? -1.054 0.617 -29.120 1.00 92.69 890 PRO A CA 1
ATOM 6801 C C . PRO A 1 890 ? -2.329 1.134 -29.799 1.00 92.69 890 PRO A C 1
ATOM 6803 O O . PRO A 1 890 ? -2.280 1.996 -30.677 1.00 92.69 890 PRO A O 1
ATOM 6806 N N . ALA A 1 891 ? -3.497 0.650 -29.365 1.00 94.12 891 ALA A N 1
ATOM 6807 C CA . ALA A 1 891 ? -4.778 1.077 -29.938 1.00 94.12 891 ALA A CA 1
ATOM 6808 C C . ALA A 1 891 ? -5.060 2.573 -29.715 1.00 94.12 891 ALA A C 1
ATOM 6810 O O . ALA A 1 891 ? -5.519 3.275 -30.616 1.00 94.12 891 ALA A O 1
ATOM 6811 N N . PHE A 1 892 ? -4.723 3.078 -28.528 1.00 92.38 892 PHE A N 1
ATOM 6812 C CA . PHE A 1 892 ? -4.731 4.503 -28.216 1.00 92.38 892 PHE A CA 1
ATOM 6813 C C . PHE A 1 892 ? -3.314 5.070 -28.388 1.00 92.38 892 PHE A C 1
ATOM 6815 O O . PHE A 1 892 ? -2.492 4.963 -27.480 1.00 92.38 892 PHE A O 1
ATOM 6822 N N . ASN A 1 893 ? -3.020 5.673 -29.548 1.00 83.25 893 ASN A N 1
ATOM 6823 C CA . ASN A 1 893 ? -1.655 6.087 -29.915 1.00 83.25 893 ASN A CA 1
ATOM 6824 C C . ASN A 1 893 ? -1.441 7.606 -30.069 1.00 83.25 893 ASN A C 1
ATOM 6826 O O . ASN A 1 893 ? -0.715 8.077 -30.941 1.00 83.25 893 ASN A O 1
ATOM 6830 N N . LYS A 1 894 ? -2.091 8.425 -29.238 1.00 74.06 894 LYS A N 1
ATOM 6831 C CA . LYS A 1 894 ? -1.950 9.890 -29.342 1.00 74.06 894 LYS A CA 1
ATOM 6832 C C . LYS A 1 894 ? -0.538 10.391 -28.993 1.00 74.06 894 LYS A C 1
ATOM 6834 O O . LYS A 1 894 ? -0.169 11.498 -29.385 1.00 74.06 894 LYS A O 1
ATOM 6839 N N . ALA A 1 895 ? 0.214 9.617 -28.209 1.00 68.38 895 ALA A N 1
ATOM 6840 C CA . ALA A 1 895 ? 1.575 9.957 -27.812 1.00 68.38 895 ALA A CA 1
ATOM 6841 C C . ALA A 1 895 ? 2.579 9.682 -28.941 1.00 68.38 895 ALA A C 1
ATOM 6843 O O . ALA A 1 895 ? 3.232 10.628 -29.362 1.00 68.38 895 ALA A O 1
ATOM 6844 N N . GLN A 1 896 ? 2.634 8.464 -29.501 1.00 77.94 896 GLN A N 1
ATOM 6845 C CA . GLN A 1 896 ? 3.656 8.058 -30.485 1.00 77.94 896 GLN A CA 1
ATOM 6846 C C . GLN A 1 896 ? 3.323 8.489 -31.930 1.00 77.94 896 GLN A C 1
ATOM 6848 O O . GLN A 1 896 ? 3.726 7.840 -32.891 1.00 77.94 896 GLN A O 1
ATOM 6853 N N . SER A 1 897 ? 2.567 9.577 -32.112 1.00 78.81 897 SER A N 1
ATOM 6854 C CA . SER A 1 897 ? 2.188 10.103 -33.434 1.00 78.81 897 SER A CA 1
ATOM 6855 C C . SER A 1 897 ? 2.884 11.423 -33.791 1.00 78.81 897 SER A C 1
ATOM 6857 O O . SER A 1 897 ? 2.551 12.039 -34.805 1.00 78.81 897 SER A O 1
ATOM 6859 N N . ARG A 1 898 ? 3.769 11.933 -32.925 1.00 86.25 898 ARG A N 1
ATOM 6860 C CA . ARG A 1 898 ? 4.467 13.222 -33.082 1.00 86.25 898 ARG A CA 1
ATOM 6861 C C . ARG A 1 898 ? 5.694 13.289 -32.164 1.00 86.25 898 ARG A C 1
ATOM 6863 O O . ARG A 1 898 ? 5.653 12.638 -31.130 1.00 86.25 898 ARG A O 1
ATOM 6870 N N . PRO A 1 899 ? 6.705 14.134 -32.442 1.00 89.12 899 PRO A N 1
ATOM 6871 C CA . PRO A 1 899 ? 7.831 14.345 -31.527 1.00 89.12 899 PRO A CA 1
ATOM 6872 C C . PRO A 1 899 ? 7.382 14.749 -30.110 1.00 89.12 899 PRO A C 1
ATOM 6874 O O . PRO A 1 899 ? 6.412 15.503 -29.949 1.00 89.12 899 PRO A O 1
ATOM 6877 N N . MET A 1 900 ? 8.100 14.273 -29.089 1.00 92.50 900 MET A N 1
ATOM 6878 C CA . MET A 1 900 ? 7.786 14.511 -27.674 1.00 92.50 900 MET A CA 1
ATOM 6879 C C . MET A 1 900 ? 9.052 1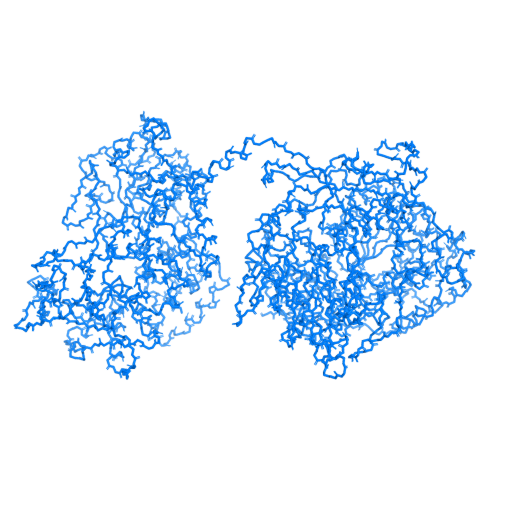4.513 -26.814 1.00 92.50 900 MET A C 1
ATOM 6881 O O . MET A 1 900 ? 9.941 13.694 -27.021 1.00 92.50 900 MET A O 1
ATOM 6885 N N . GLY A 1 901 ? 9.104 15.393 -25.816 1.00 92.94 901 GLY A N 1
ATOM 6886 C CA . GLY A 1 901 ? 10.187 15.452 -24.839 1.00 92.94 901 GLY A CA 1
ATOM 6887 C C . GLY A 1 901 ? 10.964 16.763 -24.870 1.00 92.94 901 GLY A C 1
ATOM 6888 O O . GLY A 1 901 ? 10.813 17.603 -25.761 1.00 92.94 901 GLY A O 1
ATOM 6889 N N . SER A 1 902 ? 11.795 16.936 -23.851 1.00 94.69 902 SER A N 1
ATOM 6890 C CA . SER A 1 902 ? 12.794 17.992 -23.750 1.00 94.69 902 SER A CA 1
ATOM 6891 C C . SER A 1 902 ? 13.938 17.539 -22.864 1.00 94.69 902 SER A C 1
ATOM 6893 O O . SER A 1 902 ? 13.753 16.657 -22.032 1.00 94.69 902 SER A O 1
ATOM 6895 N N . PHE A 1 903 ? 15.105 18.153 -23.036 1.00 96.81 903 PHE A N 1
ATOM 6896 C CA . PHE A 1 903 ? 16.270 17.877 -22.211 1.00 96.81 903 PHE A CA 1
ATOM 6897 C C . PHE A 1 903 ? 17.054 19.162 -21.946 1.00 96.81 903 PHE A C 1
ATOM 6899 O O . PHE A 1 903 ? 17.300 19.940 -22.871 1.00 96.81 903 PHE A O 1
ATOM 6906 N N . ASN A 1 904 ? 17.416 19.374 -20.680 1.00 96.50 904 ASN A N 1
ATOM 6907 C CA . ASN A 1 904 ? 18.313 20.415 -20.184 1.00 96.50 904 ASN A CA 1
ATOM 6908 C C . ASN A 1 904 ? 18.000 21.838 -20.699 1.00 96.50 904 ASN A C 1
ATOM 6910 O O . ASN A 1 904 ? 18.903 22.634 -20.961 1.00 96.50 904 ASN A O 1
ATOM 6914 N N . ARG A 1 905 ? 16.713 22.185 -20.867 1.00 96.25 905 ARG A N 1
ATOM 6915 C CA . ARG A 1 905 ? 16.305 23.554 -21.261 1.00 96.25 905 ARG A CA 1
ATOM 6916 C C . ARG A 1 905 ? 16.412 24.547 -20.108 1.00 96.25 905 ARG A C 1
ATOM 6918 O O . ARG A 1 905 ? 16.509 25.753 -20.327 1.00 96.25 905 ARG A O 1
ATOM 6925 N N . TYR A 1 906 ? 16.327 24.028 -18.895 1.00 95.44 906 TYR A N 1
ATOM 6926 C CA . TYR A 1 906 ? 16.524 24.707 -17.628 1.00 95.44 906 TYR A CA 1
ATOM 6927 C C . TYR A 1 906 ? 17.010 23.668 -16.605 1.00 95.44 906 TYR A C 1
ATOM 6929 O O . TYR A 1 906 ? 16.990 22.467 -16.880 1.00 95.44 906 TYR A O 1
ATOM 6937 N N . GLN A 1 907 ? 17.487 24.131 -15.453 1.00 96.25 907 GLN A N 1
ATOM 6938 C CA . GLN A 1 907 ? 18.146 23.293 -14.452 1.00 96.25 907 GLN A CA 1
ATOM 6939 C C . GLN A 1 907 ? 17.572 23.550 -13.060 1.00 96.25 907 GLN A C 1
ATOM 6941 O O . GLN A 1 907 ? 17.017 24.629 -12.820 1.00 96.25 907 GLN A O 1
ATOM 6946 N N . SER A 1 908 ? 17.699 22.565 -12.165 1.00 95.44 908 SER A N 1
ATOM 6947 C CA . SER A 1 908 ? 17.339 22.737 -10.755 1.00 95.44 908 SER A CA 1
ATOM 6948 C C . SER A 1 908 ? 18.177 23.854 -10.134 1.00 95.44 908 SER A C 1
ATOM 6950 O O . SER A 1 908 ? 19.336 24.063 -10.504 1.00 95.44 908 SER A O 1
ATOM 6952 N N . ARG A 1 909 ? 17.599 24.608 -9.202 1.00 94.88 909 ARG A N 1
ATOM 6953 C CA . ARG A 1 909 ? 18.249 25.808 -8.662 1.00 94.88 909 ARG A CA 1
ATOM 6954 C C . ARG A 1 909 ? 19.331 25.452 -7.644 1.00 94.88 909 ARG A C 1
ATOM 6956 O O . ARG A 1 909 ? 20.350 26.136 -7.607 1.00 94.88 909 ARG A O 1
ATOM 6963 N N . ALA A 1 910 ? 19.135 24.407 -6.840 1.00 93.56 910 ALA A N 1
ATOM 6964 C CA . ALA A 1 910 ? 20.070 24.070 -5.765 1.00 93.56 910 ALA A CA 1
ATOM 6965 C C . ALA A 1 910 ? 21.361 23.415 -6.288 1.00 93.56 910 ALA A C 1
ATOM 6967 O O . ALA A 1 910 ? 22.455 23.794 -5.872 1.00 93.56 910 ALA A O 1
ATOM 6968 N N . ARG A 1 911 ? 21.239 22.464 -7.225 1.00 93.25 911 ARG A N 1
ATOM 6969 C CA . ARG A 1 911 ? 22.375 21.678 -7.747 1.00 93.25 911 ARG A CA 1
ATOM 6970 C C . ARG A 1 911 ? 22.667 21.836 -9.234 1.00 93.25 911 ARG A C 1
ATOM 6972 O O . ARG A 1 911 ? 23.710 21.366 -9.680 1.00 93.25 911 ARG A O 1
ATOM 6979 N N . GLY A 1 912 ? 21.797 22.477 -10.012 1.00 95.25 912 GLY A N 1
ATOM 6980 C CA . GLY A 1 912 ? 21.999 22.602 -11.457 1.00 95.25 912 GLY A CA 1
ATOM 6981 C C . GLY A 1 912 ? 21.770 21.298 -12.230 1.00 95.25 912 GLY A C 1
ATOM 6982 O O . GLY A 1 912 ? 22.361 21.116 -13.293 1.00 95.25 912 GLY A O 1
ATOM 6983 N N . LEU A 1 913 ? 20.940 20.380 -11.716 1.00 95.94 913 LEU A N 1
ATOM 6984 C CA . LEU A 1 913 ? 20.620 19.133 -12.421 1.00 95.94 913 LEU A CA 1
ATOM 6985 C C . LEU A 1 913 ? 19.691 19.402 -13.617 1.00 95.94 913 LEU A C 1
ATOM 6987 O O . LEU A 1 913 ? 18.827 20.282 -13.528 1.00 95.94 913 LEU A O 1
ATOM 6991 N N . PRO A 1 914 ? 19.849 18.669 -14.735 1.00 96.06 914 PRO A N 1
ATOM 6992 C CA . PRO A 1 914 ? 19.093 18.925 -15.954 1.00 96.06 914 PRO A CA 1
ATOM 6993 C C . PRO A 1 914 ? 17.615 18.563 -15.793 1.00 96.06 914 PRO A C 1
ATOM 6995 O O . PRO A 1 914 ? 17.261 17.550 -15.194 1.00 96.06 914 PRO A O 1
ATOM 6998 N N . GLU A 1 915 ? 16.741 19.373 -16.386 1.00 96.06 915 GLU A N 1
ATOM 6999 C CA . GLU A 1 915 ? 15.360 18.970 -16.647 1.00 96.06 915 GLU A CA 1
ATOM 7000 C C . GLU A 1 915 ? 15.286 17.890 -17.739 1.00 96.06 915 GLU A C 1
ATOM 7002 O O . GLU A 1 915 ? 16.020 17.946 -18.730 1.00 96.06 915 GLU A O 1
ATOM 7007 N N . PHE A 1 916 ? 14.331 16.966 -17.606 1.00 95.75 916 PHE A N 1
ATOM 7008 C CA . PHE A 1 916 ? 13.918 16.069 -18.682 1.00 95.75 916 PHE A CA 1
ATOM 7009 C C . PHE A 1 916 ? 12.390 15.913 -18.760 1.00 95.75 916 PHE A C 1
ATOM 7011 O O . PHE A 1 916 ? 11.725 15.674 -17.756 1.00 95.75 916 PHE A O 1
ATOM 7018 N N . ASP A 1 917 ? 11.823 16.026 -19.964 1.00 93.19 917 ASP A N 1
ATOM 7019 C CA . ASP A 1 917 ? 10.376 15.963 -20.257 1.00 93.19 917 ASP A CA 1
ATOM 7020 C C . ASP A 1 917 ? 9.503 16.863 -19.350 1.00 93.19 917 ASP A C 1
ATOM 7022 O O . ASP A 1 917 ? 8.384 16.546 -18.950 1.00 93.19 917 ASP A O 1
ATOM 7026 N N . SER A 1 918 ? 10.048 18.035 -19.034 1.00 93.00 918 SER A N 1
ATOM 7027 C CA . SER A 1 918 ? 9.553 19.060 -18.112 1.00 93.00 918 SER A CA 1
ATOM 7028 C C . SER A 1 918 ? 9.466 18.613 -16.650 1.00 93.00 918 SER A C 1
ATOM 7030 O O . SER A 1 918 ? 8.731 19.223 -15.871 1.00 93.00 918 SER A O 1
ATOM 7032 N N . TYR A 1 919 ? 10.238 17.590 -16.278 1.00 94.94 919 TYR A N 1
ATOM 7033 C CA . TYR A 1 919 ? 10.439 17.145 -14.906 1.00 94.94 919 TYR A CA 1
ATOM 7034 C C . TYR A 1 919 ? 11.850 17.460 -14.412 1.00 94.94 919 TYR A C 1
ATOM 7036 O O . TYR A 1 919 ? 12.834 17.263 -15.124 1.00 94.94 919 TYR A O 1
ATOM 7044 N N . PHE A 1 920 ? 11.950 17.874 -13.154 1.00 95.69 920 PHE A N 1
ATOM 7045 C CA . PHE A 1 920 ? 13.188 17.812 -12.398 1.00 95.69 920 PHE A CA 1
ATOM 7046 C C . PHE A 1 920 ? 13.369 16.444 -11.742 1.00 95.69 920 PHE A C 1
ATOM 7048 O O . PHE A 1 920 ? 12.376 15.820 -11.333 1.00 95.69 920 PHE A O 1
ATOM 7055 N N . PRO A 1 921 ? 14.623 15.990 -11.585 1.00 96.12 921 PRO A N 1
ATOM 7056 C CA . PRO A 1 921 ? 14.911 14.774 -10.847 1.00 96.12 921 PRO A CA 1
ATOM 7057 C C . PRO A 1 921 ? 14.368 14.823 -9.417 1.00 96.12 921 PRO A C 1
ATOM 7059 O O . PRO A 1 921 ? 14.555 15.801 -8.705 1.00 96.12 921 PRO A O 1
ATOM 7062 N N . ALA A 1 922 ? 13.723 13.753 -8.959 1.00 96.19 922 ALA A N 1
ATOM 7063 C CA . ALA A 1 922 ? 13.085 13.700 -7.642 1.00 96.19 922 ALA A CA 1
ATOM 7064 C C . ALA A 1 922 ? 14.080 13.869 -6.479 1.00 96.19 922 ALA A C 1
ATOM 7066 O O . ALA A 1 922 ? 13.695 14.335 -5.412 1.00 96.19 922 ALA A O 1
ATOM 7067 N N . VAL A 1 923 ? 15.365 13.569 -6.697 1.00 95.88 923 VAL A N 1
ATOM 7068 C CA . VAL A 1 923 ? 16.446 13.841 -5.734 1.00 95.88 923 VAL A CA 1
ATOM 7069 C C . VAL A 1 923 ? 16.621 15.327 -5.425 1.00 95.88 923 VAL A C 1
ATOM 7071 O O . VAL A 1 923 ? 17.258 15.657 -4.430 1.00 95.88 923 VAL A O 1
ATOM 7074 N N . THR A 1 924 ? 16.089 16.234 -6.251 1.00 96.12 924 THR A N 1
ATOM 7075 C CA . THR A 1 924 ? 16.161 17.676 -5.988 1.00 96.12 924 THR A CA 1
ATOM 7076 C C . THR A 1 924 ? 15.016 18.178 -5.113 1.00 96.12 924 THR A C 1
ATOM 7078 O O . THR A 1 924 ? 15.049 19.320 -4.677 1.00 96.12 924 THR A O 1
ATOM 7081 N N . LEU A 1 925 ? 13.982 17.374 -4.840 1.00 97.00 925 LEU A N 1
ATOM 7082 C CA . LEU A 1 925 ? 12.776 17.859 -4.158 1.00 97.00 925 LEU A CA 1
ATOM 7083 C C . LEU A 1 925 ? 13.082 18.515 -2.808 1.00 97.00 925 LEU A C 1
ATOM 7085 O O . LEU A 1 925 ? 12.693 19.662 -2.587 1.00 97.00 925 LEU A O 1
ATOM 7089 N N . ALA A 1 926 ? 13.819 17.820 -1.941 1.00 97.31 926 ALA A N 1
ATOM 7090 C CA . ALA A 1 926 ? 14.118 18.313 -0.602 1.00 97.31 926 ALA A CA 1
ATOM 7091 C C . ALA A 1 926 ? 14.978 19.591 -0.631 1.00 97.31 926 ALA A C 1
ATOM 7093 O O . ALA A 1 926 ? 14.691 20.554 0.072 1.00 97.31 926 ALA A O 1
ATOM 7094 N N . GLU A 1 927 ? 15.995 19.669 -1.490 1.00 95.44 927 GLU A N 1
ATOM 7095 C CA . GLU A 1 927 ? 16.855 20.858 -1.603 1.00 95.44 927 GLU A CA 1
ATOM 7096 C C . GLU A 1 927 ? 16.155 22.068 -2.245 1.00 95.44 927 GLU A C 1
ATOM 7098 O O . GLU A 1 927 ? 16.457 23.216 -1.898 1.00 95.44 927 GLU A O 1
ATOM 7103 N N . GLU A 1 928 ? 15.206 21.845 -3.159 1.00 97.00 928 GLU A N 1
ATOM 7104 C CA . GLU A 1 928 ? 14.378 22.912 -3.731 1.00 97.00 928 GLU A CA 1
ATOM 7105 C C . GLU A 1 928 ? 13.454 23.535 -2.663 1.00 97.00 928 GLU A C 1
ATOM 7107 O O . GLU A 1 928 ? 13.183 24.738 -2.717 1.00 97.00 928 GLU A O 1
ATOM 7112 N N . MET A 1 929 ? 13.058 22.760 -1.647 1.00 98.06 929 MET A N 1
ATOM 7113 C CA . MET A 1 929 ? 12.319 23.231 -0.464 1.00 98.06 929 MET A CA 1
ATOM 7114 C C . MET A 1 929 ? 13.235 23.898 0.571 1.00 98.06 929 MET A C 1
ATOM 7116 O O . MET A 1 929 ? 12.962 25.012 1.018 1.00 98.06 929 MET A O 1
ATOM 7120 N N . LEU A 1 930 ? 14.351 23.255 0.920 1.00 97.31 930 LEU A N 1
ATOM 7121 C CA . LEU A 1 930 ? 15.215 23.673 2.029 1.00 97.31 930 LEU A CA 1
ATOM 7122 C C . LEU A 1 930 ? 16.132 24.856 1.686 1.00 97.31 930 LEU A C 1
ATOM 7124 O O . LEU A 1 930 ? 16.483 25.632 2.573 1.00 97.31 930 LEU A O 1
ATOM 7128 N N . THR A 1 931 ? 16.536 25.024 0.421 1.00 96.50 931 THR A N 1
ATOM 7129 C CA . THR A 1 931 ? 17.507 26.067 0.042 1.00 96.50 931 THR A CA 1
ATOM 7130 C C . THR A 1 931 ? 16.823 27.439 -0.104 1.00 96.50 931 THR A C 1
ATOM 7132 O O . THR A 1 931 ? 16.003 27.614 -1.016 1.00 96.50 931 THR A O 1
ATOM 7135 N N . PRO A 1 932 ? 17.166 28.447 0.727 1.00 95.56 932 PRO A N 1
ATOM 7136 C CA . PRO A 1 932 ? 16.543 29.768 0.662 1.00 95.56 932 PRO A CA 1
ATOM 7137 C C . PRO A 1 932 ? 16.913 30.546 -0.605 1.00 95.56 932 PRO A C 1
ATOM 7139 O O . PRO A 1 932 ? 18.048 30.482 -1.074 1.00 95.56 932 PRO A O 1
ATOM 7142 N N . GLY A 1 933 ? 15.980 31.347 -1.124 1.00 93.88 933 GLY A N 1
ATOM 7143 C CA . GLY A 1 933 ? 16.220 32.235 -2.265 1.00 93.88 933 GLY A CA 1
ATOM 7144 C C . GLY A 1 933 ? 14.986 32.438 -3.141 1.00 93.88 933 GLY A C 1
ATOM 7145 O O . GLY A 1 933 ? 13.912 31.909 -2.858 1.00 93.88 933 GLY A O 1
ATOM 7146 N N . GLU A 1 934 ? 15.142 33.211 -4.217 1.00 91.12 934 GLU A N 1
ATOM 7147 C CA . GLU A 1 934 ? 14.111 33.335 -5.253 1.00 91.12 934 GLU A CA 1
ATOM 7148 C C . GLU A 1 934 ? 13.785 31.948 -5.833 1.00 91.12 934 GLU A C 1
ATOM 7150 O O . GLU A 1 934 ? 14.689 31.176 -6.154 1.00 91.12 934 GLU A O 1
ATOM 7155 N N . GLY A 1 935 ? 12.496 31.613 -5.923 1.00 89.62 935 GLY A N 1
ATOM 7156 C CA . GLY A 1 935 ? 12.045 30.300 -6.393 1.00 89.62 935 GLY A CA 1
ATOM 7157 C C . GLY A 1 935 ? 12.141 29.164 -5.367 1.00 89.62 935 GLY A C 1
ATOM 7158 O O . GLY A 1 935 ? 11.920 28.020 -5.749 1.00 89.62 935 GLY A O 1
ATOM 7159 N N . GLN A 1 936 ? 12.443 29.444 -4.088 1.00 97.50 936 GLN A N 1
ATOM 7160 C CA . GLN A 1 936 ? 12.314 28.445 -3.017 1.00 97.50 936 GLN A CA 1
ATOM 7161 C C . GLN A 1 936 ? 10.885 27.886 -2.978 1.00 97.50 936 GLN A C 1
ATOM 7163 O O . GLN A 1 936 ? 9.910 28.646 -2.987 1.00 97.50 936 GLN A O 1
ATOM 7168 N N . VAL A 1 937 ? 10.767 26.561 -2.896 1.00 98.31 937 VAL A N 1
ATOM 7169 C CA . VAL A 1 937 ? 9.472 25.887 -2.802 1.00 98.31 937 VAL A CA 1
ATOM 7170 C C . VAL A 1 937 ? 8.846 26.171 -1.435 1.00 98.31 937 VAL A C 1
ATOM 7172 O O . VAL A 1 937 ? 9.450 25.938 -0.392 1.00 98.31 937 VAL A O 1
ATOM 7175 N N . ARG A 1 938 ? 7.624 26.704 -1.455 1.00 98.50 938 ARG A N 1
ATOM 7176 C CA . ARG A 1 938 ? 6.799 27.046 -0.287 1.00 98.50 938 ARG A CA 1
ATOM 7177 C C . ARG A 1 938 ? 5.529 26.221 -0.208 1.00 98.50 938 ARG A C 1
ATOM 7179 O O . ARG A 1 938 ? 4.990 26.076 0.881 1.00 98.50 938 ARG A O 1
ATOM 7186 N N . GLY A 1 939 ? 5.051 25.695 -1.333 1.00 98.62 939 GLY A N 1
ATOM 7187 C CA . GLY A 1 939 ? 3.937 24.762 -1.330 1.00 98.62 939 GLY A CA 1
ATOM 7188 C C . GLY A 1 939 ? 4.159 23.548 -2.215 1.00 98.62 939 GLY A C 1
ATOM 7189 O O . GLY A 1 939 ? 4.939 23.594 -3.168 1.00 98.62 939 GLY A O 1
ATOM 7190 N N . PHE A 1 940 ? 3.471 22.455 -1.895 1.00 98.75 940 PHE A N 1
ATOM 7191 C CA . PHE A 1 940 ? 3.689 21.165 -2.544 1.00 98.75 940 PHE A CA 1
ATOM 7192 C C . PHE A 1 940 ? 2.388 20.429 -2.861 1.00 98.75 940 PHE A C 1
ATOM 7194 O O . PHE A 1 940 ? 1.455 20.402 -2.058 1.00 98.75 940 PHE A O 1
ATOM 7201 N N . ILE A 1 941 ? 2.339 19.815 -4.043 1.00 98.56 941 ILE A N 1
ATOM 7202 C CA . ILE A 1 941 ? 1.230 18.968 -4.486 1.00 98.56 941 ILE A CA 1
ATOM 7203 C C . ILE A 1 941 ? 1.757 17.549 -4.693 1.00 98.56 941 ILE A C 1
ATOM 7205 O O . ILE A 1 941 ? 2.491 17.292 -5.651 1.00 98.56 941 ILE A O 1
ATOM 7209 N N . CYS A 1 942 ? 1.376 16.624 -3.816 1.00 98.50 942 CYS A N 1
ATOM 7210 C CA . CYS A 1 942 ? 1.696 15.207 -3.975 1.00 98.50 942 CYS A CA 1
ATOM 7211 C C . CYS A 1 942 ? 0.508 14.473 -4.602 1.00 98.50 942 CYS A C 1
ATOM 7213 O O . CYS A 1 942 ? -0.621 14.605 -4.130 1.00 98.50 942 CYS A O 1
ATOM 7215 N N . VAL A 1 943 ? 0.749 13.700 -5.660 1.00 97.75 943 VAL A N 1
ATOM 7216 C CA . VAL A 1 943 ? -0.281 12.922 -6.357 1.00 97.75 943 VAL A CA 1
ATOM 7217 C C . VAL A 1 943 ? 0.136 11.460 -6.387 1.00 97.75 943 VAL A C 1
ATOM 7219 O O . VAL A 1 943 ? 1.141 11.130 -7.026 1.00 97.75 943 VAL A O 1
ATOM 7222 N N . ALA A 1 944 ? -0.645 10.603 -5.719 1.00 95.12 944 ALA A N 1
ATOM 7223 C CA . ALA A 1 944 ? -0.451 9.154 -5.664 1.00 95.12 944 ALA A CA 1
ATOM 7224 C C . ALA A 1 944 ? 1.019 8.778 -5.399 1.00 95.12 944 ALA A C 1
ATOM 7226 O O . ALA A 1 944 ? 1.661 8.119 -6.220 1.00 95.12 944 ALA A O 1
ATOM 7227 N N . GLY A 1 945 ? 1.600 9.286 -4.310 1.00 95.31 945 GLY A N 1
ATOM 7228 C CA . GLY A 1 945 ? 3.040 9.218 -4.087 1.00 95.31 945 GLY A CA 1
ATOM 7229 C C . GLY A 1 945 ? 3.442 9.306 -2.621 1.00 95.31 945 GLY A C 1
ATOM 7230 O O . GLY A 1 945 ? 2.794 9.967 -1.817 1.00 95.31 945 GLY A O 1
ATOM 7231 N N . ASN A 1 946 ? 4.567 8.664 -2.305 1.00 97.25 946 ASN A N 1
ATOM 7232 C CA . ASN A 1 946 ? 5.167 8.667 -0.974 1.00 97.25 946 ASN A CA 1
ATOM 7233 C C . ASN A 1 946 ? 6.691 8.919 -1.059 1.00 97.25 946 ASN A C 1
ATOM 7235 O O . ASN A 1 946 ? 7.481 7.989 -0.862 1.00 97.25 946 ASN A O 1
ATOM 7239 N N . PRO A 1 947 ? 7.133 10.124 -1.474 1.00 97.12 947 PRO A N 1
ATOM 7240 C CA . PRO A 1 947 ? 8.544 10.496 -1.574 1.00 97.12 947 PRO A CA 1
ATOM 7241 C C . PRO A 1 947 ? 9.332 10.255 -0.281 1.00 97.12 947 PRO A C 1
ATOM 7243 O O . PRO A 1 947 ? 10.451 9.772 -0.386 1.00 97.12 947 PRO A O 1
ATOM 7246 N N . VAL A 1 948 ? 8.750 10.430 0.913 1.00 97.62 948 VAL A N 1
ATOM 7247 C CA . VAL A 1 948 ? 9.446 10.155 2.192 1.00 97.62 948 VAL A CA 1
ATOM 7248 C C . VAL A 1 948 ? 10.024 8.732 2.254 1.00 97.62 948 VAL A C 1
ATOM 7250 O O . VAL A 1 948 ? 11.153 8.538 2.703 1.00 97.62 948 VAL A O 1
ATOM 7253 N N . LEU A 1 949 ? 9.298 7.729 1.746 1.00 96.25 949 LEU A N 1
ATOM 7254 C CA . LEU A 1 949 ? 9.798 6.350 1.671 1.00 96.25 949 LEU A CA 1
ATOM 7255 C C . LEU A 1 949 ? 10.438 5.982 0.330 1.00 96.25 949 LEU A C 1
ATOM 7257 O O . LEU A 1 949 ? 11.078 4.934 0.232 1.00 96.25 949 LEU A O 1
ATOM 7261 N N . SER A 1 950 ? 10.258 6.782 -0.725 1.00 95.06 950 SER A N 1
ATOM 7262 C CA . SER A 1 950 ? 10.647 6.385 -2.088 1.00 95.06 950 SER A CA 1
ATOM 7263 C C . SER A 1 950 ? 11.844 7.123 -2.676 1.00 95.06 950 SER A C 1
ATOM 7265 O O . SER A 1 950 ? 12.540 6.520 -3.495 1.00 95.06 950 SER A O 1
ATOM 7267 N N . THR A 1 951 ? 12.137 8.353 -2.252 1.00 95.88 951 THR A N 1
ATOM 7268 C CA . THR A 1 951 ? 13.321 9.102 -2.700 1.00 95.88 951 THR A CA 1
ATOM 7269 C C . THR A 1 951 ? 14.523 8.843 -1.789 1.00 95.88 951 THR A C 1
ATOM 7271 O O . THR A 1 951 ? 14.321 8.629 -0.595 1.00 95.88 951 THR A O 1
ATOM 7274 N N . PRO A 1 952 ? 15.768 8.914 -2.300 1.00 96.62 952 PRO A N 1
ATOM 7275 C CA . PRO A 1 952 ? 16.968 8.932 -1.463 1.00 96.62 952 PRO A CA 1
ATOM 7276 C C . PRO A 1 952 ? 16.897 9.976 -0.346 1.00 96.62 952 PRO A C 1
ATOM 7278 O O . PRO A 1 952 ? 16.301 11.037 -0.526 1.00 96.62 952 PRO A O 1
ATOM 7281 N N . ASN A 1 953 ? 17.533 9.669 0.784 1.00 97.25 953 ASN A N 1
ATOM 7282 C CA . ASN A 1 953 ? 17.538 10.478 1.998 1.00 97.25 953 ASN A CA 1
ATOM 7283 C C . ASN A 1 953 ? 16.125 10.852 2.488 1.00 97.25 953 ASN A C 1
ATOM 7285 O O . ASN A 1 953 ? 15.761 12.022 2.628 1.00 97.25 953 ASN A O 1
ATOM 7289 N N . GLY A 1 954 ? 15.323 9.823 2.779 1.00 96.06 954 GLY A N 1
ATOM 7290 C CA . GLY A 1 954 ? 13.929 9.971 3.214 1.00 96.06 954 GLY A CA 1
ATOM 7291 C C . GLY A 1 954 ? 13.737 10.884 4.433 1.00 96.06 954 GLY A C 1
ATOM 7292 O O . GLY A 1 954 ? 12.733 11.582 4.519 1.00 96.06 954 GLY A O 1
ATOM 7293 N N . ARG A 1 955 ? 14.723 10.956 5.338 1.00 96.00 955 ARG A N 1
ATOM 7294 C CA . ARG A 1 955 ? 14.705 11.856 6.507 1.00 96.00 955 ARG A CA 1
ATOM 7295 C C . ARG A 1 955 ? 14.811 13.329 6.127 1.00 96.00 955 ARG A C 1
ATOM 7297 O O . ARG A 1 955 ? 14.108 14.148 6.706 1.00 96.00 955 ARG A O 1
ATOM 7304 N N . GLN A 1 956 ? 15.657 13.661 5.154 1.00 97.31 956 GLN A N 1
ATOM 7305 C CA . GLN A 1 956 ? 15.740 15.028 4.642 1.00 97.31 956 GLN A CA 1
ATOM 7306 C C . GLN A 1 956 ? 14.450 15.419 3.915 1.00 97.31 956 GLN A C 1
ATOM 7308 O O . GLN A 1 956 ? 13.996 16.552 4.042 1.00 97.31 956 GLN A O 1
ATOM 7313 N N . MET A 1 957 ? 13.844 14.486 3.174 1.00 97.75 957 MET A N 1
ATOM 7314 C CA . MET A 1 957 ? 12.532 14.720 2.570 1.00 97.75 95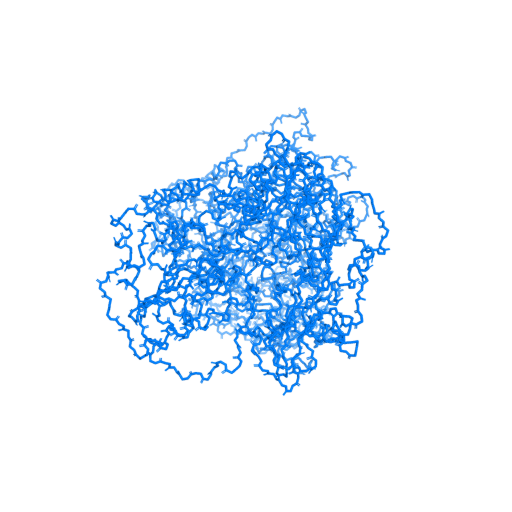7 MET A CA 1
ATOM 7315 C C . MET A 1 957 ? 11.462 14.972 3.642 1.00 97.75 957 MET A C 1
ATOM 7317 O O . MET A 1 957 ? 10.640 15.867 3.474 1.00 97.75 957 MET A O 1
ATOM 7321 N N . ASP A 1 958 ? 11.498 14.223 4.747 1.00 96.69 958 ASP A N 1
ATOM 7322 C CA . ASP A 1 958 ? 10.602 14.405 5.893 1.00 96.69 958 ASP A CA 1
ATOM 7323 C C . ASP A 1 958 ? 10.711 15.819 6.489 1.00 96.69 958 ASP A C 1
ATOM 7325 O O . ASP A 1 958 ? 9.706 16.512 6.624 1.00 96.69 958 ASP A O 1
ATOM 7329 N N . GLU A 1 959 ? 11.941 16.276 6.749 1.00 97.00 959 GLU A N 1
ATOM 7330 C CA . GLU A 1 959 ? 12.234 17.633 7.236 1.00 97.00 959 GLU A CA 1
ATOM 7331 C C . GLU A 1 959 ? 11.781 18.712 6.241 1.00 97.00 959 GLU A C 1
ATOM 7333 O O . GLU A 1 959 ? 11.217 19.736 6.625 1.00 97.00 959 GLU A O 1
ATOM 7338 N N . ALA A 1 960 ? 12.025 18.492 4.948 1.00 98.31 960 ALA A N 1
ATOM 7339 C CA . ALA A 1 960 ? 11.693 19.447 3.900 1.00 98.31 960 ALA A CA 1
ATOM 7340 C C . ALA A 1 960 ? 10.183 19.701 3.791 1.00 98.31 960 ALA A C 1
ATOM 7342 O O . ALA A 1 960 ? 9.772 20.844 3.583 1.00 98.31 960 ALA A O 1
ATOM 7343 N N . LEU A 1 961 ? 9.363 18.656 3.948 1.00 98.44 961 LEU A N 1
ATOM 7344 C CA . LEU A 1 961 ? 7.905 18.779 3.902 1.00 98.44 961 LEU A CA 1
ATOM 7345 C C . LEU A 1 961 ? 7.349 19.543 5.109 1.00 98.44 961 LEU A C 1
ATOM 7347 O O . LEU A 1 961 ? 6.427 20.339 4.940 1.00 98.44 961 LEU A O 1
ATOM 7351 N N . GLU A 1 962 ? 7.939 19.366 6.292 1.00 96.31 962 GLU A N 1
ATOM 7352 C CA . GLU A 1 962 ? 7.501 20.033 7.525 1.00 96.31 962 GLU A CA 1
ATOM 7353 C C . GLU A 1 962 ? 7.690 21.564 7.483 1.00 96.31 962 GLU A C 1
ATOM 7355 O O . GLU A 1 962 ? 6.994 22.306 8.176 1.00 96.31 962 GLU A O 1
ATOM 7360 N N . GLN A 1 963 ? 8.596 22.067 6.636 1.00 95.81 963 GLN A N 1
ATOM 7361 C CA . GLN A 1 963 ? 8.880 23.503 6.498 1.00 95.81 963 GLN A CA 1
ATOM 7362 C C . GLN A 1 963 ? 7.974 24.246 5.501 1.00 95.81 963 GLN A C 1
ATOM 7364 O O . GLN A 1 963 ? 8.115 25.464 5.327 1.00 95.81 963 GLN A O 1
ATOM 7369 N N . LEU A 1 964 ? 7.080 23.544 4.802 1.00 98.25 964 LEU A N 1
ATOM 7370 C CA . LEU A 1 964 ? 6.223 24.147 3.782 1.00 98.25 964 LEU A CA 1
ATOM 7371 C C . LEU A 1 964 ? 5.151 25.064 4.398 1.00 98.25 964 LEU A C 1
ATOM 7373 O O . LEU A 1 964 ? 4.646 24.835 5.489 1.00 98.25 964 LEU A O 1
ATOM 7377 N N . GLU A 1 965 ? 4.758 26.107 3.660 1.00 98.19 965 GLU A N 1
ATOM 7378 C CA . GLU A 1 965 ? 3.609 26.954 4.015 1.00 98.19 965 GLU A CA 1
ATOM 7379 C C . GLU A 1 965 ? 2.266 26.274 3.711 1.00 98.19 965 GLU A C 1
ATOM 7381 O O . GLU A 1 965 ? 1.229 26.681 4.250 1.00 98.19 965 GLU A O 1
ATOM 7386 N N . PHE A 1 966 ? 2.257 25.340 2.754 1.00 98.69 966 PHE A N 1
ATOM 7387 C CA . PHE A 1 966 ? 1.070 24.578 2.391 1.00 98.69 966 PHE A CA 1
ATOM 7388 C C . PHE A 1 966 ? 1.401 23.290 1.629 1.00 98.69 966 PHE A C 1
ATOM 7390 O O . PHE A 1 966 ? 2.163 23.312 0.660 1.00 98.69 966 PHE A O 1
ATOM 7397 N N . MET A 1 967 ? 0.739 22.191 1.956 1.00 98.69 967 MET A N 1
ATOM 7398 C CA . MET A 1 967 ? 0.813 20.948 1.202 1.00 98.69 967 MET A CA 1
ATOM 7399 C C . MET A 1 967 ? -0.571 20.330 1.002 1.00 98.69 967 MET A C 1
ATOM 7401 O O . MET A 1 967 ? -1.379 20.233 1.923 1.00 98.69 967 MET A O 1
ATOM 7405 N N . VAL A 1 968 ? -0.824 19.843 -0.213 1.00 98.88 968 VAL A N 1
ATOM 7406 C CA . VAL A 1 968 ? -1.996 19.018 -0.530 1.00 98.88 968 VAL A CA 1
ATOM 7407 C C . VAL A 1 968 ? -1.552 17.646 -1.029 1.00 98.88 968 VAL A C 1
ATOM 7409 O O . VAL A 1 968 ? -0.619 17.537 -1.832 1.00 98.88 968 VAL A O 1
ATOM 7412 N N . SER A 1 969 ? -2.237 16.599 -0.569 1.00 98.62 969 SER A N 1
ATOM 7413 C CA . SER A 1 969 ? -2.004 15.221 -1.005 1.00 98.62 969 SER A CA 1
ATOM 7414 C C . SER A 1 969 ? -3.252 14.637 -1.658 1.00 98.62 969 SER A C 1
ATOM 7416 O O . SER A 1 969 ? -4.307 14.572 -1.034 1.00 98.62 969 SER A O 1
ATOM 7418 N N . LEU A 1 970 ? -3.136 14.179 -2.902 1.00 98.12 970 LEU A N 1
ATOM 7419 C CA . LEU A 1 970 ? -4.139 13.342 -3.562 1.00 98.12 970 LEU A CA 1
ATOM 7420 C C . LEU A 1 970 ? -3.740 11.886 -3.328 1.00 98.12 970 LEU A C 1
ATOM 7422 O O . LEU A 1 970 ? -2.942 11.321 -4.078 1.00 98.12 970 LEU A O 1
ATOM 7426 N N . ASP A 1 971 ? -4.239 11.325 -2.232 1.00 95.75 971 ASP A N 1
ATOM 7427 C CA . ASP A 1 971 ? -3.945 9.971 -1.772 1.00 95.75 971 ASP A CA 1
ATOM 7428 C C . ASP A 1 971 ? -5.122 9.469 -0.925 1.00 95.75 971 ASP A C 1
ATOM 7430 O O . ASP A 1 971 ? -5.825 10.259 -0.294 1.00 95.75 971 ASP A O 1
ATOM 7434 N N . PHE A 1 972 ? -5.352 8.162 -0.926 1.00 93.38 972 PHE A N 1
ATOM 7435 C CA . PHE A 1 972 ? -6.436 7.521 -0.183 1.00 93.38 972 PHE A CA 1
ATOM 7436 C C . PHE A 1 972 ? -5.956 6.930 1.154 1.00 93.38 972 PHE A C 1
ATOM 7438 O O . PHE A 1 972 ? -6.755 6.314 1.856 1.00 93.38 972 PHE A O 1
ATOM 7445 N N . TYR A 1 973 ? -4.694 7.159 1.539 1.00 95.69 973 TYR A N 1
ATOM 7446 C CA . TYR A 1 973 ? -4.140 6.828 2.853 1.00 95.69 973 TYR A CA 1
ATOM 7447 C C . TYR A 1 973 ? -3.509 8.036 3.560 1.00 95.69 973 TYR A C 1
ATOM 7449 O O . TYR A 1 973 ? -2.977 8.959 2.933 1.00 95.69 973 TYR A O 1
ATOM 7457 N N . LEU A 1 974 ? -3.505 7.978 4.895 1.00 96.44 974 LEU A N 1
ATOM 7458 C CA . LEU A 1 974 ? -2.677 8.823 5.754 1.00 96.44 974 LEU A CA 1
ATOM 7459 C C . LEU A 1 974 ? -1.322 8.122 5.983 1.00 96.44 974 LEU A C 1
ATOM 7461 O O . LEU A 1 974 ? -1.163 7.340 6.917 1.00 96.44 974 LEU A O 1
ATOM 7465 N N . ASN A 1 975 ? -0.376 8.361 5.076 1.00 96.62 975 ASN A N 1
ATOM 7466 C CA . ASN A 1 975 ? 0.945 7.737 4.998 1.00 96.62 975 ASN A CA 1
ATOM 7467 C C . ASN A 1 975 ? 2.073 8.711 5.395 1.00 96.62 975 ASN A C 1
ATOM 7469 O O . ASN A 1 975 ? 1.823 9.854 5.778 1.00 96.62 975 ASN A O 1
ATOM 7473 N N . GLU A 1 976 ? 3.329 8.275 5.284 1.00 97.50 976 GLU A N 1
ATOM 7474 C CA . GLU A 1 976 ? 4.516 9.012 5.746 1.00 97.50 976 GLU A CA 1
ATOM 7475 C C . GLU A 1 976 ? 4.678 10.376 5.072 1.00 97.50 976 GLU A C 1
ATOM 7477 O O . GLU A 1 976 ? 5.217 11.293 5.688 1.00 97.50 976 GLU A O 1
ATOM 7482 N N . THR A 1 977 ? 4.208 10.511 3.828 1.00 98.12 977 THR A N 1
ATOM 7483 C CA . THR A 1 977 ? 4.203 11.777 3.091 1.00 98.12 977 THR A CA 1
ATOM 7484 C C . THR A 1 977 ? 2.917 12.557 3.342 1.00 98.12 977 THR A C 1
ATOM 7486 O O . THR A 1 977 ? 2.975 13.748 3.643 1.00 98.12 977 THR A O 1
ATOM 7489 N N . SER A 1 978 ? 1.745 11.925 3.207 1.00 97.88 978 SER A N 1
ATOM 7490 C CA . SER A 1 978 ? 0.466 12.641 3.310 1.00 97.88 978 SER A CA 1
ATOM 7491 C C . SER A 1 978 ? 0.186 13.146 4.725 1.00 97.88 978 SER A C 1
ATOM 7493 O O . SER A 1 978 ? -0.546 14.125 4.871 1.00 97.88 978 SER A O 1
ATOM 7495 N N . ARG A 1 979 ? 0.853 12.598 5.752 1.00 96.88 979 ARG A N 1
ATOM 7496 C CA . ARG A 1 979 ? 0.823 13.159 7.108 1.00 96.88 979 ARG A CA 1
ATOM 7497 C C . ARG A 1 979 ? 1.322 14.598 7.184 1.00 96.88 979 ARG A C 1
ATOM 7499 O O . ARG A 1 979 ? 0.960 15.280 8.131 1.00 96.88 979 ARG A O 1
ATOM 7506 N N . HIS A 1 980 ? 2.127 15.069 6.231 1.00 98.19 980 HIS A N 1
ATOM 7507 C CA . HIS A 1 980 ? 2.599 16.460 6.173 1.00 98.19 980 HIS A CA 1
ATOM 7508 C C . HIS A 1 980 ? 1.603 17.408 5.510 1.00 98.19 980 HIS A C 1
ATOM 7510 O O . HIS A 1 980 ? 1.749 18.619 5.624 1.00 98.19 980 HIS A O 1
ATOM 7516 N N . ALA A 1 981 ? 0.574 16.882 4.843 1.00 98.56 981 ALA A N 1
ATOM 7517 C CA . ALA A 1 981 ? -0.408 17.711 4.168 1.00 98.56 981 ALA A CA 1
ATOM 7518 C C . ALA A 1 981 ? -1.220 18.564 5.155 1.00 98.56 981 ALA A C 1
ATOM 7520 O O . ALA A 1 981 ? -1.455 18.185 6.306 1.00 98.56 981 ALA A O 1
ATOM 7521 N N . ASP A 1 982 ? -1.694 19.703 4.665 1.00 98.75 982 ASP A N 1
ATOM 7522 C CA . ASP A 1 982 ? -2.771 20.465 5.288 1.00 98.75 982 ASP A CA 1
ATOM 7523 C C . ASP A 1 982 ? -4.130 19.915 4.856 1.00 98.75 982 ASP A C 1
ATOM 7525 O O . ASP A 1 982 ? -5.080 19.932 5.633 1.00 98.75 982 ASP A O 1
ATOM 7529 N N . ILE A 1 983 ? -4.232 19.423 3.614 1.00 98.81 983 ILE A N 1
ATOM 7530 C CA . ILE A 1 983 ? -5.450 18.819 3.065 1.00 98.81 983 ILE A CA 1
ATOM 7531 C C . ILE A 1 983 ? -5.117 17.522 2.321 1.00 98.81 983 ILE A C 1
ATOM 7533 O O . ILE A 1 983 ? -4.233 17.492 1.459 1.00 98.81 983 ILE A O 1
ATOM 7537 N N . ILE A 1 984 ? -5.879 16.465 2.605 1.00 98.75 984 ILE A N 1
ATOM 7538 C CA . ILE A 1 984 ? -5.845 15.197 1.867 1.00 98.75 984 ILE A CA 1
ATOM 7539 C C . ILE A 1 984 ? -7.136 15.062 1.056 1.00 98.75 984 ILE A C 1
ATOM 7541 O O . ILE A 1 984 ? -8.235 15.209 1.592 1.00 98.75 984 ILE A O 1
ATOM 7545 N N . LEU A 1 985 ? -7.001 14.782 -0.239 1.00 98.69 985 LEU A N 1
ATOM 7546 C CA . LEU A 1 985 ? -8.093 14.597 -1.195 1.00 98.69 985 LEU A CA 1
ATOM 7547 C C . LEU A 1 985 ? -8.131 13.124 -1.644 1.00 98.69 985 LEU A C 1
ATOM 7549 O O . LEU A 1 985 ? -7.408 12.766 -2.577 1.00 98.69 985 LEU A O 1
ATOM 7553 N N . PRO A 1 986 ? -8.940 12.261 -1.000 1.00 97.31 986 PRO A N 1
ATOM 7554 C CA . PRO A 1 986 ? -8.931 10.833 -1.288 1.00 97.31 986 PRO A CA 1
ATOM 7555 C C . PRO A 1 986 ? -9.772 10.478 -2.523 1.00 97.31 986 PRO A C 1
ATOM 7557 O O . PRO A 1 986 ? -10.980 10.734 -2.524 1.00 97.31 986 PRO A O 1
ATOM 7560 N N . PRO A 1 987 ? -9.179 9.873 -3.569 1.00 96.19 987 PRO A N 1
ATOM 7561 C CA . PRO A 1 987 ? -9.937 9.387 -4.715 1.00 96.19 987 PRO A CA 1
ATOM 7562 C C . PRO A 1 987 ? -10.724 8.103 -4.396 1.00 96.19 987 PRO A C 1
ATOM 7564 O O . PRO A 1 987 ? -10.468 7.394 -3.418 1.00 96.19 987 PRO A O 1
ATOM 7567 N N . THR A 1 988 ? -11.678 7.767 -5.266 1.00 95.19 988 THR A N 1
ATOM 7568 C CA . THR A 1 988 ? -12.301 6.434 -5.330 1.00 95.19 988 THR A CA 1
ATOM 7569 C C . THR A 1 988 ? -11.257 5.328 -5.510 1.00 95.19 988 THR A C 1
ATOM 7571 O O . THR A 1 988 ? -10.213 5.533 -6.125 1.00 95.19 988 THR A O 1
ATOM 7574 N N . GLY A 1 989 ? -11.552 4.131 -5.007 1.00 92.81 989 GLY A N 1
ATOM 7575 C CA . GLY A 1 989 ? -10.657 2.979 -5.105 1.00 92.81 989 GLY A CA 1
ATOM 7576 C C . GLY A 1 989 ? -10.618 2.360 -6.512 1.00 92.81 989 GLY A C 1
ATOM 7577 O O . GLY A 1 989 ? -11.532 2.566 -7.309 1.00 92.81 989 GLY A O 1
ATOM 7578 N N . PRO A 1 990 ? -9.630 1.492 -6.804 1.00 91.75 990 PRO A N 1
ATOM 7579 C CA . PRO A 1 990 ? -9.380 0.966 -8.155 1.00 91.75 990 PRO A CA 1
ATOM 7580 C C . PRO A 1 990 ? -10.502 0.088 -8.739 1.00 91.75 990 PRO A C 1
ATOM 7582 O O . PRO A 1 990 ? -10.466 -0.253 -9.921 1.00 91.75 990 PRO A O 1
ATOM 7585 N N . LEU A 1 991 ? -11.472 -0.343 -7.923 1.00 95.12 991 LEU A N 1
ATOM 7586 C CA . LEU A 1 991 ? -12.626 -1.145 -8.354 1.00 95.12 991 LEU A CA 1
ATOM 7587 C C . LEU A 1 991 ? -13.899 -0.309 -8.594 1.00 95.12 991 LEU A C 1
ATOM 7589 O O . LEU A 1 991 ? -14.905 -0.866 -9.027 1.00 95.12 991 LEU A O 1
ATOM 7593 N N . GLU A 1 992 ? -13.853 0.996 -8.324 1.00 94.81 992 GLU A N 1
ATOM 7594 C CA . GLU A 1 992 ? -15.012 1.907 -8.300 1.00 94.81 992 GLU A CA 1
ATOM 7595 C C . GLU A 1 992 ? -15.059 2.852 -9.518 1.00 94.81 992 GLU A C 1
ATOM 7597 O O . GLU A 1 992 ? -15.917 3.725 -9.599 1.00 94.81 992 GLU A O 1
ATOM 7602 N N . HIS A 1 993 ? -14.140 2.685 -10.472 1.00 92.38 993 HIS A N 1
ATOM 7603 C CA . HIS A 1 993 ? -14.089 3.435 -11.726 1.00 92.38 993 HIS A CA 1
ATOM 7604 C C . HIS A 1 993 ? -13.615 2.540 -12.882 1.00 92.38 993 HIS A C 1
ATOM 7606 O O . HIS A 1 993 ? -13.139 1.417 -12.668 1.00 92.38 993 HIS A O 1
ATOM 7612 N N . GLU A 1 994 ? -13.762 3.030 -14.112 1.00 93.56 994 GLU A N 1
ATOM 7613 C CA . GLU A 1 994 ? -13.354 2.330 -15.325 1.00 93.56 994 GLU A CA 1
ATOM 7614 C C . GLU A 1 994 ? -11.829 2.190 -15.431 1.00 93.56 994 GLU A C 1
ATOM 7616 O O . GLU A 1 994 ? -11.066 2.952 -14.827 1.00 93.56 994 GLU A O 1
ATOM 7621 N N . GLN A 1 995 ? -11.381 1.225 -16.238 1.00 93.94 995 GLN A N 1
ATOM 7622 C CA . GLN A 1 995 ? -9.963 0.978 -16.478 1.00 93.94 995 GLN A CA 1
ATOM 7623 C C . GLN A 1 995 ? -9.636 0.787 -17.961 1.00 93.94 995 GLN A C 1
ATOM 7625 O O . GLN A 1 995 ? -10.203 -0.070 -18.642 1.00 93.94 995 GLN A O 1
ATOM 7630 N N . TYR A 1 996 ? -8.623 1.528 -18.413 1.00 95.44 996 TYR A N 1
ATOM 7631 C CA . TYR A 1 996 ? -7.855 1.278 -19.632 1.00 95.44 996 TYR A CA 1
ATOM 7632 C C . TYR A 1 996 ? -6.419 1.780 -19.419 1.00 95.44 996 TYR A C 1
ATOM 7634 O O . TYR A 1 996 ? -6.207 2.957 -19.119 1.00 95.44 996 TYR A O 1
ATOM 7642 N N . ASP A 1 997 ? -5.420 0.919 -19.604 1.00 92.88 997 ASP A N 1
ATOM 7643 C CA . ASP A 1 997 ? -4.016 1.291 -19.413 1.00 92.88 997 ASP A CA 1
ATOM 7644 C C . ASP A 1 997 ? -3.459 2.046 -20.630 1.00 92.88 997 ASP A C 1
ATOM 7646 O O . ASP A 1 997 ? -3.121 1.456 -21.654 1.00 92.88 997 ASP A O 1
ATOM 7650 N N . ILE A 1 998 ? -3.319 3.371 -20.539 1.00 92.00 998 ILE A N 1
ATOM 7651 C CA . ILE A 1 998 ? -2.712 4.166 -21.625 1.00 92.00 998 ILE A CA 1
ATOM 7652 C C . ILE A 1 998 ? -1.208 3.882 -21.738 1.00 92.00 998 ILE A C 1
ATOM 7654 O O . ILE A 1 998 ? -0.693 3.695 -22.838 1.00 92.00 998 ILE A O 1
ATOM 7658 N N . VAL A 1 999 ? -0.498 3.874 -20.605 1.00 90.69 999 VAL A N 1
ATOM 7659 C CA . VAL A 1 999 ? 0.971 3.807 -20.586 1.00 90.69 999 VAL A CA 1
ATOM 7660 C C . VAL A 1 999 ? 1.468 2.404 -20.906 1.00 90.69 999 VAL A C 1
ATOM 7662 O O . VAL A 1 999 ? 2.322 2.235 -21.769 1.00 90.69 999 VAL A O 1
ATOM 7665 N N . PHE A 1 1000 ? 0.919 1.389 -20.247 1.00 92.75 1000 PHE A N 1
ATOM 7666 C CA . PHE A 1 1000 ? 1.460 0.032 -20.325 1.00 92.75 1000 PHE A CA 1
ATOM 7667 C C . PHE A 1 1000 ? 1.107 -0.694 -21.628 1.00 92.75 1000 PHE A C 1
ATOM 7669 O O . PHE A 1 1000 ? 1.862 -1.557 -22.062 1.00 92.75 1000 PHE A O 1
ATOM 7676 N N . ASN A 1 1001 ? 0.081 -0.242 -22.358 1.00 93.56 1001 ASN A N 1
ATOM 7677 C CA . ASN A 1 1001 ? -0.122 -0.657 -23.750 1.00 93.56 1001 ASN A CA 1
ATOM 7678 C C . ASN A 1 1001 ? 1.020 -0.210 -24.684 1.00 93.56 1001 ASN A C 1
ATOM 7680 O O . ASN A 1 1001 ? 1.274 -0.879 -25.681 1.00 93.56 1001 ASN A O 1
ATOM 7684 N N . MET A 1 1002 ? 1.744 0.873 -24.362 1.00 91.50 1002 MET A N 1
ATOM 7685 C CA . MET A 1 1002 ? 2.967 1.245 -25.093 1.00 91.50 1002 MET A CA 1
ATOM 7686 C C . MET A 1 1002 ? 4.151 0.328 -24.756 1.00 91.50 1002 MET A C 1
ATOM 7688 O O . MET A 1 1002 ? 5.146 0.349 -25.472 1.00 91.50 1002 MET A O 1
ATOM 7692 N N . LEU A 1 1003 ? 4.058 -0.460 -23.682 1.00 93.44 1003 LEU A N 1
ATOM 7693 C CA . LEU A 1 1003 ? 5.127 -1.301 -23.135 1.00 93.44 1003 LEU A CA 1
ATOM 7694 C C . LEU A 1 1003 ? 4.860 -2.801 -23.306 1.00 93.44 1003 LEU A C 1
ATOM 7696 O O . LEU A 1 1003 ? 5.678 -3.624 -22.898 1.00 93.44 1003 LEU A O 1
ATOM 7700 N N . ALA A 1 1004 ? 3.707 -3.155 -23.869 1.00 93.94 1004 ALA A N 1
ATOM 7701 C CA . ALA A 1 1004 ? 3.239 -4.522 -23.981 1.00 93.94 1004 ALA A CA 1
ATOM 7702 C C . ALA A 1 1004 ? 4.079 -5.338 -24.964 1.00 93.94 1004 ALA A C 1
ATOM 7704 O O . ALA A 1 1004 ? 4.326 -4.919 -26.087 1.00 93.94 1004 ALA A O 1
ATOM 7705 N N . VAL A 1 1005 ? 4.439 -6.566 -24.595 1.00 94.50 1005 VAL A N 1
ATOM 7706 C CA . VAL A 1 1005 ? 5.162 -7.492 -25.494 1.00 94.50 1005 VAL A CA 1
ATOM 7707 C C . VAL A 1 1005 ? 4.317 -7.969 -26.686 1.00 94.50 1005 VAL A C 1
ATOM 7709 O O . VAL A 1 1005 ? 4.774 -8.749 -27.519 1.00 94.50 1005 VAL A O 1
ATOM 7712 N N . ARG A 1 1006 ? 3.062 -7.517 -26.769 1.00 92.69 1006 ARG A N 1
ATOM 7713 C CA . ARG A 1 1006 ? 2.088 -7.835 -27.810 1.00 92.69 1006 ARG A CA 1
ATOM 7714 C C . ARG A 1 1006 ? 1.079 -6.690 -27.925 1.00 92.69 1006 ARG A C 1
ATOM 7716 O O . ARG A 1 1006 ? 0.780 -6.050 -26.920 1.00 92.69 1006 ARG A O 1
ATOM 7723 N N . ASN A 1 1007 ? 0.542 -6.420 -29.117 1.00 94.88 1007 ASN A N 1
ATOM 7724 C CA . ASN A 1 1007 ? -0.455 -5.358 -29.270 1.00 94.88 1007 ASN A CA 1
ATOM 7725 C C . ASN A 1 1007 ? -1.786 -5.827 -28.681 1.00 94.88 1007 ASN A C 1
ATOM 7727 O O . ASN A 1 1007 ? -2.362 -6.807 -29.150 1.00 94.88 1007 ASN A O 1
ATOM 7731 N N . LEU A 1 1008 ? -2.269 -5.130 -27.658 1.00 93.94 1008 LEU A N 1
ATOM 7732 C CA . LEU A 1 1008 ? -3.478 -5.495 -26.929 1.00 93.94 1008 LEU A CA 1
ATOM 7733 C C . LEU A 1 1008 ? -4.320 -4.263 -26.593 1.00 93.94 1008 LEU A C 1
ATOM 7735 O O . LEU A 1 1008 ? -3.831 -3.131 -26.588 1.00 93.94 1008 LEU A O 1
ATOM 7739 N N . ALA A 1 1009 ? -5.607 -4.487 -26.350 1.00 95.94 1009 ALA A N 1
ATOM 7740 C CA . ALA A 1 1009 ? -6.526 -3.466 -25.871 1.00 95.94 1009 ALA A CA 1
ATOM 7741 C C . ALA A 1 1009 ? -7.591 -4.105 -24.973 1.00 95.94 1009 ALA A C 1
ATOM 7743 O O . ALA A 1 1009 ? -8.264 -5.056 -25.370 1.00 95.94 1009 ALA A O 1
ATOM 7744 N N . ARG A 1 1010 ? -7.766 -3.570 -23.761 1.00 95.50 1010 ARG A N 1
ATOM 7745 C CA . ARG A 1 1010 ? -8.807 -4.008 -22.825 1.00 95.50 1010 ARG A CA 1
ATOM 7746 C C . ARG A 1 1010 ? -9.432 -2.794 -22.159 1.00 95.50 1010 ARG A C 1
ATOM 7748 O O . ARG A 1 1010 ? -8.717 -1.949 -21.625 1.00 95.50 1010 ARG A O 1
ATOM 7755 N N . TYR A 1 1011 ? -10.755 -2.733 -22.183 1.00 96.56 1011 TYR A N 1
ATOM 7756 C CA . TYR A 1 1011 ? -11.539 -1.781 -21.410 1.00 96.56 1011 TYR A CA 1
ATOM 7757 C C . TYR A 1 1011 ? -12.291 -2.552 -20.327 1.00 96.56 1011 TYR A C 1
ATOM 7759 O O . TYR A 1 1011 ? -12.841 -3.612 -20.613 1.00 96.56 1011 TYR A O 1
ATOM 7767 N N . SER A 1 1012 ? -12.282 -2.051 -19.094 1.00 95.44 1012 SER A N 1
ATOM 7768 C CA . SER A 1 1012 ? -13.029 -2.644 -17.978 1.00 95.44 1012 SER A CA 1
ATOM 7769 C C . SER A 1 1012 ? -13.983 -1.608 -17.394 1.00 95.44 1012 SER A C 1
ATOM 7771 O O . SER A 1 1012 ? -13.541 -0.514 -17.042 1.00 95.44 1012 SER A O 1
ATOM 7773 N N . ASP A 1 1013 ? -15.261 -1.957 -17.265 1.00 94.31 1013 ASP A N 1
ATOM 7774 C CA . ASP A 1 1013 ? -16.230 -1.153 -16.516 1.00 94.31 1013 ASP A CA 1
ATOM 7775 C C . ASP A 1 1013 ? -15.914 -1.182 -14.997 1.00 94.31 1013 ASP A C 1
ATOM 7777 O O . ASP A 1 1013 ? -15.216 -2.094 -14.521 1.00 94.31 1013 ASP A O 1
ATOM 7781 N N . PRO A 1 1014 ? -16.415 -0.207 -14.211 1.00 94.81 1014 PRO A N 1
ATOM 7782 C CA . PRO A 1 1014 ? -16.369 -0.269 -12.750 1.00 94.81 1014 PRO A CA 1
ATOM 7783 C C . PRO A 1 1014 ? -17.003 -1.566 -12.223 1.00 94.81 1014 PRO A C 1
ATOM 7785 O O . PRO A 1 1014 ? -18.057 -1.991 -12.695 1.00 94.81 1014 PRO A O 1
ATOM 7788 N N . VAL A 1 1015 ? -16.386 -2.189 -11.213 1.00 96.38 1015 VAL A N 1
ATOM 7789 C CA . VAL A 1 1015 ? -16.948 -3.390 -10.556 1.00 96.38 1015 VAL A CA 1
ATOM 7790 C C . VAL A 1 1015 ? -18.027 -2.986 -9.553 1.00 96.38 1015 VAL A C 1
ATOM 7792 O O . VAL A 1 1015 ? -19.043 -3.671 -9.418 1.00 96.38 1015 VAL A O 1
ATOM 7795 N N . PHE A 1 1016 ? -17.802 -1.861 -8.874 1.00 95.12 1016 PHE A N 1
ATOM 7796 C CA . PHE A 1 1016 ? -18.726 -1.244 -7.933 1.00 95.12 1016 PHE A CA 1
ATOM 7797 C C . PHE A 1 1016 ? -19.086 0.163 -8.396 1.00 95.12 1016 PHE A C 1
ATOM 7799 O O . PHE A 1 1016 ? -18.267 0.852 -9.002 1.00 95.12 1016 PHE A O 1
ATOM 7806 N N . GLU A 1 1017 ? -20.304 0.594 -8.079 1.00 92.19 1017 GLU A N 1
ATOM 7807 C CA . GLU A 1 1017 ? -20.658 2.006 -8.183 1.00 92.19 1017 GLU A CA 1
ATOM 7808 C C . GLU A 1 1017 ? -19.867 2.797 -7.133 1.00 92.19 1017 GLU A C 1
ATOM 7810 O O . GLU A 1 1017 ? -19.679 2.338 -6.003 1.00 92.19 1017 GLU A O 1
ATOM 7815 N N . ALA A 1 1018 ? -19.374 3.976 -7.512 1.00 89.94 1018 ALA A N 1
ATOM 7816 C CA . ALA A 1 1018 ? -18.685 4.856 -6.581 1.00 89.94 1018 ALA A CA 1
ATOM 7817 C C . ALA A 1 1018 ? -19.651 5.281 -5.455 1.00 89.94 1018 ALA A C 1
ATOM 7819 O O . ALA A 1 1018 ? -20.760 5.734 -5.759 1.00 89.94 1018 ALA A O 1
ATOM 7820 N N . PRO A 1 1019 ? -19.261 5.168 -4.168 1.00 87.31 1019 PRO A N 1
ATOM 7821 C CA . PRO A 1 1019 ? -20.125 5.576 -3.065 1.00 87.31 1019 PRO A CA 1
ATOM 7822 C C . PRO A 1 1019 ? -20.541 7.048 -3.169 1.00 87.31 1019 PRO A C 1
ATOM 7824 O O . PRO A 1 1019 ? -19.764 7.898 -3.617 1.00 87.31 1019 PRO A O 1
ATOM 7827 N N . GLU A 1 1020 ? -21.756 7.362 -2.718 1.00 88.19 1020 GLU A N 1
ATOM 7828 C CA . GLU A 1 1020 ? -22.274 8.732 -2.730 1.00 88.19 1020 GLU A CA 1
ATOM 7829 C C . GLU A 1 1020 ? -21.323 9.692 -1.994 1.00 88.19 1020 GLU A C 1
ATOM 7831 O O . GLU A 1 1020 ? -20.790 9.381 -0.929 1.00 88.19 1020 GLU A O 1
ATOM 7836 N N . GLY A 1 1021 ? -21.081 10.866 -2.582 1.00 88.50 1021 GLY A N 1
ATOM 7837 C CA . GLY A 1 1021 ? -20.191 11.877 -2.007 1.00 88.50 1021 GLY A CA 1
ATOM 7838 C C . GLY A 1 1021 ? -18.693 11.609 -2.187 1.00 88.50 1021 GLY A C 1
ATOM 7839 O O . GLY A 1 1021 ? -17.892 12.396 -1.690 1.00 88.50 1021 GLY A O 1
ATOM 7840 N N . THR A 1 1022 ? -18.287 10.558 -2.905 1.00 93.88 1022 THR A N 1
ATOM 7841 C CA . THR A 1 1022 ? -16.881 10.334 -3.297 1.00 93.88 1022 THR A CA 1
ATOM 7842 C C . THR A 1 1022 ? -16.569 10.955 -4.665 1.00 93.88 1022 THR A C 1
ATOM 7844 O O . THR A 1 1022 ? -17.476 11.312 -5.419 1.00 93.88 1022 THR A O 1
ATOM 7847 N N . ARG A 1 1023 ? -15.281 11.132 -4.989 1.00 95.69 1023 ARG A N 1
ATOM 7848 C CA . ARG A 1 1023 ? -14.827 11.644 -6.294 1.00 95.69 1023 ARG A CA 1
ATOM 7849 C C . ARG A 1 1023 ? -13.677 10.804 -6.836 1.00 95.69 1023 ARG A C 1
ATOM 7851 O O . ARG A 1 1023 ? -12.807 10.390 -6.074 1.00 95.69 1023 ARG A O 1
ATOM 7858 N N . CYS A 1 1024 ? -13.657 10.573 -8.145 1.00 94.94 1024 CYS A N 1
ATOM 7859 C CA . CYS A 1 1024 ? -12.526 9.922 -8.805 1.00 94.94 1024 CYS A CA 1
ATOM 7860 C C . CYS A 1 1024 ? -11.393 10.920 -9.089 1.00 94.94 1024 CYS A C 1
ATOM 7862 O O . CYS A 1 1024 ? -11.595 12.138 -9.054 1.00 94.94 1024 CYS A O 1
ATOM 7864 N N . ASP A 1 1025 ? -10.200 10.424 -9.423 1.00 94.94 1025 ASP A N 1
ATOM 7865 C CA . ASP A 1 1025 ? -9.029 11.259 -9.717 1.00 94.94 1025 ASP A CA 1
ATOM 7866 C C . ASP A 1 1025 ? -9.301 12.318 -10.796 1.00 94.94 1025 ASP A C 1
ATOM 7868 O O . ASP A 1 1025 ? -8.854 13.459 -10.676 1.00 94.94 1025 ASP A O 1
ATOM 7872 N N . TRP A 1 1026 ? -10.062 11.964 -11.840 1.00 95.44 1026 TRP A N 1
ATOM 7873 C CA . TRP A 1 1026 ? -10.444 12.898 -12.903 1.00 95.44 1026 TRP A CA 1
ATOM 7874 C C . TRP A 1 1026 ? -11.222 14.096 -12.349 1.00 95.44 1026 TRP A C 1
ATOM 7876 O O . TRP A 1 1026 ? -10.873 15.242 -12.639 1.00 95.44 1026 TRP A O 1
ATOM 7886 N N . ASP A 1 1027 ? -12.235 13.844 -11.518 1.00 95.31 1027 ASP A N 1
ATOM 7887 C CA . ASP A 1 1027 ? -13.088 14.893 -10.953 1.00 95.31 1027 ASP A CA 1
ATOM 7888 C C . ASP A 1 1027 ? -12.308 15.813 -10.012 1.00 95.31 1027 ASP A C 1
ATOM 7890 O O . ASP A 1 1027 ? -12.499 17.030 -10.039 1.00 95.31 1027 ASP A O 1
ATOM 7894 N N . ILE A 1 1028 ? -11.401 15.248 -9.209 1.00 97.44 1028 ILE A N 1
ATOM 7895 C CA . ILE A 1 1028 ? -10.545 16.014 -8.294 1.00 97.44 1028 ILE A CA 1
ATOM 7896 C C . ILE A 1 1028 ? -9.613 16.932 -9.094 1.00 97.44 1028 ILE A C 1
ATOM 7898 O O . ILE A 1 1028 ? -9.561 18.142 -8.858 1.00 97.44 1028 ILE A O 1
ATOM 7902 N N . MET A 1 1029 ? -8.906 16.378 -10.082 1.00 96.19 1029 MET A N 1
ATOM 7903 C CA . MET A 1 1029 ? -7.931 17.117 -10.890 1.00 96.19 1029 MET A CA 1
ATOM 7904 C C . MET A 1 1029 ? -8.594 18.221 -11.722 1.00 96.19 1029 MET A C 1
ATOM 7906 O O . MET A 1 1029 ? -8.065 19.335 -11.813 1.00 96.19 1029 MET A O 1
ATOM 7910 N N . GLN A 1 1030 ? -9.763 17.941 -12.303 1.00 95.62 1030 GLN A N 1
ATOM 7911 C CA . GLN A 1 1030 ? -10.552 18.939 -13.024 1.00 95.62 1030 GLN A CA 1
ATOM 7912 C C . GLN A 1 1030 ? -11.087 20.014 -12.074 1.00 95.62 1030 GLN A C 1
ATOM 7914 O O . GLN A 1 1030 ? -10.911 21.199 -12.355 1.00 95.62 1030 GLN A O 1
ATOM 7919 N N . GLY A 1 1031 ? -11.639 19.621 -10.923 1.00 95.88 1031 GLY A N 1
ATOM 7920 C CA . GLY A 1 1031 ? -12.147 20.548 -9.913 1.00 95.88 1031 GLY A CA 1
ATOM 7921 C C . GLY A 1 1031 ? -11.085 21.531 -9.413 1.00 95.88 1031 GLY A C 1
ATOM 7922 O O . GLY A 1 1031 ? -11.367 22.726 -9.308 1.00 95.88 1031 GLY A O 1
ATOM 7923 N N . LEU A 1 1032 ? -9.856 21.058 -9.173 1.00 97.56 1032 LEU A N 1
ATOM 7924 C CA . LEU A 1 1032 ? -8.711 21.912 -8.831 1.00 97.56 1032 LEU A CA 1
ATOM 7925 C C . LEU A 1 1032 ? -8.301 22.821 -9.993 1.00 97.56 1032 LEU A C 1
ATOM 7927 O O . LEU A 1 1032 ? -8.086 24.016 -9.796 1.00 97.56 1032 LEU A O 1
ATOM 7931 N N . THR A 1 1033 ? -8.203 22.272 -11.206 1.00 96.31 1033 THR A N 1
ATOM 7932 C CA . THR A 1 1033 ? -7.813 23.032 -12.404 1.00 96.31 1033 THR A CA 1
ATOM 7933 C C . THR A 1 1033 ? -8.752 24.213 -12.632 1.00 96.31 1033 THR A C 1
ATOM 7935 O O . THR A 1 1033 ? -8.291 25.339 -12.821 1.00 96.31 1033 THR A O 1
ATOM 7938 N N . GLU A 1 1034 ? -10.062 23.973 -12.578 1.00 95.19 1034 GLU A N 1
ATOM 7939 C CA . GLU A 1 1034 ? -11.086 24.991 -12.815 1.00 95.19 1034 GLU A CA 1
ATOM 7940 C C . GLU A 1 1034 ? -11.017 26.117 -11.776 1.00 95.19 1034 GLU A C 1
ATOM 7942 O O . GLU A 1 1034 ? -10.988 27.293 -12.148 1.00 95.19 1034 GLU A O 1
ATOM 7947 N N . ARG A 1 1035 ? -10.898 25.771 -10.488 1.00 96.81 1035 ARG A N 1
ATOM 7948 C CA . ARG A 1 1035 ? -10.801 26.745 -9.388 1.00 96.81 1035 ARG A CA 1
ATOM 7949 C C . ARG A 1 1035 ? -9.514 27.562 -9.434 1.00 96.81 1035 ARG A C 1
ATOM 7951 O O . ARG A 1 1035 ? -9.560 28.781 -9.293 1.00 96.81 1035 ARG A O 1
ATOM 7958 N N . ILE A 1 1036 ? -8.370 26.923 -9.696 1.00 97.00 1036 ILE A N 1
ATOM 7959 C CA . ILE A 1 1036 ? -7.084 27.624 -9.845 1.00 97.00 1036 ILE A CA 1
ATOM 7960 C C . ILE A 1 1036 ? -7.146 28.601 -11.024 1.00 97.00 1036 ILE A C 1
ATOM 7962 O O . ILE A 1 1036 ? -6.686 29.736 -10.906 1.00 97.00 1036 ILE A O 1
ATOM 7966 N N . MET A 1 1037 ? -7.710 28.183 -12.162 1.00 94.81 1037 MET A N 1
ATOM 7967 C CA . MET A 1 1037 ? -7.845 29.060 -13.328 1.00 94.81 1037 MET A CA 1
ATOM 7968 C C . MET A 1 1037 ? -8.772 30.245 -13.046 1.00 94.81 1037 MET A C 1
ATOM 7970 O O . MET A 1 1037 ? -8.395 31.370 -13.366 1.00 94.81 1037 MET A O 1
ATOM 7974 N N . ALA A 1 1038 ? -9.919 30.015 -12.402 1.00 94.81 1038 ALA A N 1
ATOM 7975 C CA . ALA A 1 1038 ? -10.857 31.077 -12.036 1.00 94.81 1038 ALA A CA 1
ATOM 7976 C C . ALA A 1 1038 ? -10.241 32.102 -11.068 1.00 94.81 1038 ALA A C 1
ATOM 7978 O O . ALA A 1 1038 ? -10.455 33.300 -11.215 1.00 94.81 1038 ALA A O 1
ATOM 7979 N N . LEU A 1 1039 ? -9.427 31.655 -10.108 1.00 96.44 1039 LEU A N 1
ATOM 7980 C CA . LEU A 1 1039 ? -8.733 32.552 -9.177 1.00 96.44 1039 LEU A CA 1
ATOM 7981 C C . LEU A 1 1039 ? -7.595 33.345 -9.836 1.00 96.44 1039 LEU A C 1
ATOM 7983 O O . LEU A 1 1039 ? -7.314 34.472 -9.429 1.00 96.44 1039 LEU A O 1
ATOM 7987 N N . LYS A 1 1040 ? -6.921 32.772 -10.841 1.00 94.94 1040 LYS A N 1
ATOM 7988 C CA . LYS A 1 1040 ? -5.845 33.454 -11.582 1.00 94.94 1040 LYS A CA 1
ATOM 7989 C C . LYS A 1 1040 ? -6.359 34.440 -12.628 1.00 94.94 1040 LYS A C 1
ATOM 7991 O O . LYS A 1 1040 ? -5.633 35.375 -12.958 1.00 94.94 1040 LYS A O 1
ATOM 7996 N N . ASP A 1 1041 ? -7.556 34.214 -13.159 1.00 93.38 1041 ASP A N 1
ATOM 7997 C CA . ASP A 1 1041 ? -8.194 35.065 -14.166 1.00 93.38 1041 ASP A CA 1
ATOM 7998 C C . ASP A 1 1041 ? -9.709 35.196 -13.895 1.00 93.38 1041 ASP A C 1
ATOM 8000 O O . ASP A 1 1041 ? -10.512 34.535 -14.558 1.00 93.38 1041 ASP A O 1
ATOM 8004 N N . PRO A 1 1042 ? -10.118 36.026 -12.911 1.00 88.31 1042 PRO A N 1
ATOM 8005 C CA . PRO A 1 1042 ? -11.524 36.152 -12.506 1.00 88.31 1042 PRO A CA 1
ATOM 8006 C C . PRO A 1 1042 ? -12.448 36.715 -13.593 1.00 88.31 1042 PRO A C 1
ATOM 8008 O O . PRO A 1 1042 ? -13.643 36.425 -13.593 1.00 88.31 1042 PRO A O 1
ATOM 8011 N N . ASP A 1 1043 ? -11.894 37.507 -14.517 1.00 90.19 1043 ASP A N 1
ATOM 8012 C CA . ASP A 1 1043 ? -12.610 38.084 -15.663 1.00 90.19 1043 ASP A CA 1
ATOM 8013 C C . ASP A 1 1043 ? -12.548 37.176 -16.911 1.00 90.19 1043 ASP A C 1
ATOM 8015 O O . ASP A 1 1043 ? -13.128 37.490 -17.958 1.00 90.19 1043 ASP A O 1
ATOM 8019 N N . GLY A 1 1044 ? -11.834 36.050 -16.814 1.00 83.00 1044 GLY A N 1
ATOM 8020 C CA . GLY A 1 1044 ? -11.667 35.072 -17.877 1.00 83.00 1044 GLY A CA 1
ATOM 8021 C C . GLY A 1 1044 ? -12.958 34.321 -18.200 1.00 83.00 1044 GLY A C 1
ATOM 8022 O O . GLY A 1 1044 ? -13.865 34.168 -17.382 1.00 83.00 1044 GLY A O 1
ATOM 8023 N N . ALA A 1 1045 ? -13.051 33.802 -19.427 1.00 79.69 1045 ALA A N 1
ATOM 8024 C CA . ALA A 1 1045 ? -14.149 32.908 -19.778 1.00 79.69 1045 ALA A CA 1
ATOM 8025 C C . ALA A 1 1045 ? -14.081 31.631 -18.916 1.00 79.69 1045 ALA A C 1
ATOM 8027 O O . ALA A 1 1045 ? -12.983 31.097 -18.725 1.00 79.69 1045 ALA A O 1
ATOM 8028 N N . PRO A 1 1046 ? -15.226 31.097 -18.445 1.00 73.69 1046 PRO A N 1
ATOM 8029 C CA . PRO A 1 1046 ? -15.227 29.869 -17.667 1.00 73.69 1046 PRO A CA 1
ATOM 8030 C C . PRO A 1 1046 ? -14.556 28.741 -18.465 1.00 73.69 1046 PRO A C 1
ATOM 8032 O O . PRO A 1 1046 ? -14.775 28.633 -19.682 1.00 73.69 1046 PRO A O 1
ATOM 8035 N N . PRO A 1 1047 ? -13.734 27.903 -17.811 1.00 75.62 1047 PRO A N 1
ATOM 8036 C CA . PRO A 1 1047 ? -13.044 26.814 -18.481 1.00 75.62 1047 PRO A CA 1
ATOM 8037 C C . PRO A 1 1047 ? -14.052 25.908 -19.195 1.00 75.62 1047 PRO A C 1
ATOM 8039 O O . PRO A 1 1047 ? -15.118 25.569 -18.678 1.00 75.62 1047 PRO A O 1
ATOM 8042 N N . ARG A 1 1048 ? -13.729 25.530 -20.436 1.00 79.06 1048 ARG A N 1
ATOM 8043 C CA . ARG A 1 1048 ? -14.588 24.649 -21.229 1.00 79.06 1048 ARG A CA 1
ATOM 8044 C C . ARG A 1 1048 ? -14.668 23.289 -20.539 1.00 79.06 1048 ARG A C 1
ATOM 8046 O O . ARG A 1 1048 ? -13.635 22.652 -20.344 1.00 79.06 1048 ARG A O 1
ATOM 8053 N N . LYS A 1 1049 ? -15.889 22.816 -20.270 1.00 81.56 1049 LYS A N 1
ATOM 8054 C CA . LYS A 1 1049 ? -16.118 21.468 -19.737 1.00 81.56 1049 LYS A CA 1
ATOM 8055 C C . LYS A 1 1049 ? -15.445 20.428 -20.637 1.00 81.56 1049 LYS A C 1
ATOM 8057 O O . LYS A 1 1049 ? -15.734 20.357 -21.837 1.00 81.56 1049 LYS A O 1
ATOM 8062 N N . MET A 1 1050 ? -14.534 19.656 -20.055 1.00 87.69 1050 MET A N 1
ATOM 8063 C CA . MET A 1 1050 ? -13.814 18.595 -20.752 1.00 87.69 1050 MET A CA 1
ATOM 8064 C C . MET A 1 1050 ? -14.725 17.371 -20.953 1.00 87.69 1050 MET A C 1
ATOM 8066 O O . MET A 1 1050 ? -15.572 17.105 -20.096 1.00 87.69 1050 MET A O 1
ATOM 8070 N N . PRO A 1 1051 ? -14.585 16.625 -22.067 1.00 92.56 1051 PRO A N 1
ATOM 8071 C CA . PRO A 1 1051 ? -15.235 15.323 -22.212 1.00 92.56 1051 PRO A CA 1
ATOM 8072 C C . PRO A 1 1051 ? -14.756 14.353 -21.125 1.00 92.56 1051 PRO A C 1
ATOM 8074 O O . PRO A 1 1051 ? -13.636 14.492 -20.636 1.00 92.56 1051 PRO A O 1
ATOM 8077 N N . SER A 1 1052 ? -15.586 13.373 -20.771 1.00 93.44 1052 SER A N 1
ATOM 8078 C CA . SER A 1 1052 ? -15.222 12.319 -19.807 1.00 93.44 1052 SER A CA 1
ATOM 8079 C C . SER A 1 1052 ? -14.029 11.473 -20.290 1.00 93.44 1052 SER A C 1
ATOM 8081 O O . SER A 1 1052 ? -13.779 11.417 -21.502 1.00 93.44 1052 SER A O 1
ATOM 8083 N N . PRO A 1 1053 ? -13.317 10.774 -19.383 1.00 94.62 1053 PRO A N 1
ATOM 8084 C CA . PRO A 1 1053 ? -12.232 9.867 -19.760 1.00 94.62 1053 PRO A CA 1
ATOM 8085 C C . PRO A 1 1053 ? -12.635 8.844 -20.833 1.00 94.62 1053 PRO A C 1
ATOM 8087 O O . PRO A 1 1053 ? -11.929 8.708 -21.833 1.00 94.62 1053 PRO A O 1
ATOM 8090 N N . GLU A 1 1054 ? -13.806 8.209 -20.697 1.00 95.19 1054 GLU A N 1
ATOM 8091 C CA . GLU A 1 1054 ? -14.342 7.260 -21.686 1.00 95.19 1054 GLU A CA 1
ATOM 8092 C C . GLU A 1 1054 ? -14.564 7.916 -23.059 1.00 95.19 1054 GLU A C 1
ATOM 8094 O O . GLU A 1 1054 ? -14.172 7.354 -24.078 1.00 95.19 1054 GLU A O 1
ATOM 8099 N N . GLN A 1 1055 ? -15.105 9.139 -23.114 1.00 95.75 1055 GLN A N 1
ATOM 8100 C CA . GLN A 1 1055 ? -15.298 9.864 -24.380 1.00 95.75 1055 GLN A CA 1
ATOM 8101 C C . GLN A 1 1055 ? -13.972 10.235 -25.058 1.00 95.75 1055 GLN A C 1
ATOM 8103 O O . GLN A 1 1055 ? -13.874 10.211 -26.288 1.00 95.75 1055 GLN A O 1
ATOM 8108 N N . ILE A 1 1056 ? -12.951 10.599 -24.275 1.00 95.50 1056 ILE A N 1
ATOM 8109 C CA . ILE A 1 1056 ? -11.612 10.893 -24.801 1.00 95.50 1056 ILE A CA 1
ATOM 8110 C C . ILE A 1 1056 ? -10.966 9.613 -25.342 1.00 95.50 1056 ILE A C 1
ATOM 8112 O O . ILE A 1 1056 ? -10.386 9.643 -26.432 1.00 95.50 1056 ILE A O 1
ATOM 8116 N N . LEU A 1 1057 ? -11.076 8.509 -24.598 1.00 96.12 1057 LEU A N 1
ATOM 8117 C CA . LEU A 1 1057 ? -10.581 7.197 -25.002 1.00 96.12 1057 LEU A CA 1
ATOM 8118 C C . LEU A 1 1057 ? -11.265 6.723 -26.288 1.00 96.12 1057 LEU A C 1
ATOM 8120 O O . LEU A 1 1057 ? -10.574 6.415 -27.255 1.00 96.12 1057 LEU A O 1
ATOM 8124 N N . ASP A 1 1058 ? -12.598 6.730 -26.331 1.00 97.12 1058 ASP A N 1
ATOM 8125 C CA . ASP A 1 1058 ? -13.389 6.290 -27.483 1.00 97.12 1058 ASP A CA 1
ATOM 8126 C C . ASP A 1 1058 ? -13.034 7.064 -28.755 1.00 97.12 1058 ASP A C 1
ATOM 8128 O O . ASP A 1 1058 ? -12.776 6.469 -29.803 1.00 97.12 1058 ASP A O 1
ATOM 8132 N N . HIS A 1 1059 ? -12.928 8.393 -28.653 1.00 96.00 1059 HIS A N 1
ATOM 8133 C CA . HIS A 1 1059 ? -12.469 9.209 -29.770 1.00 96.00 1059 HIS A CA 1
ATOM 8134 C C . HIS A 1 1059 ? -11.050 8.821 -30.208 1.00 96.00 1059 HIS A C 1
ATOM 8136 O O . HIS A 1 1059 ? -10.806 8.660 -31.402 1.00 96.00 1059 HIS A O 1
ATOM 8142 N N . GLY A 1 1060 ? -10.129 8.633 -29.257 1.00 94.75 1060 GLY A N 1
ATOM 8143 C CA . GLY A 1 1060 ? -8.748 8.254 -29.549 1.00 94.75 1060 GLY A CA 1
ATOM 8144 C C . GLY A 1 1060 ? -8.597 6.872 -30.189 1.00 94.75 1060 GLY A C 1
ATOM 8145 O O . GLY A 1 1060 ? -7.727 6.711 -31.039 1.00 94.75 1060 GLY A O 1
ATOM 8146 N N . LEU A 1 1061 ? -9.453 5.908 -29.837 1.00 96.06 1061 LEU A N 1
ATOM 8147 C CA . LEU A 1 1061 ? -9.509 4.591 -30.481 1.00 96.06 1061 LEU A CA 1
ATOM 8148 C C . LEU A 1 1061 ? -10.023 4.705 -31.925 1.00 96.06 1061 LEU A C 1
ATOM 8150 O O . LEU A 1 1061 ? -9.390 4.186 -32.845 1.00 96.06 1061 LEU A O 1
ATOM 8154 N N . LYS A 1 1062 ? -11.107 5.465 -32.138 1.00 95.62 1062 LYS A N 1
ATOM 8155 C CA . LYS A 1 1062 ? -11.738 5.651 -33.459 1.00 95.62 1062 LYS A CA 1
ATOM 8156 C C . LYS A 1 1062 ? -10.865 6.404 -34.457 1.00 95.62 1062 LYS A C 1
ATOM 8158 O O . LYS A 1 1062 ? -11.048 6.251 -35.659 1.00 95.62 1062 LYS A O 1
ATOM 8163 N N . THR A 1 1063 ? -9.943 7.235 -33.974 1.00 93.19 1063 THR A N 1
ATOM 8164 C CA . THR A 1 1063 ? -8.999 7.993 -34.811 1.00 93.19 1063 THR A CA 1
ATOM 8165 C C . THR A 1 1063 ? -7.564 7.468 -34.721 1.00 93.19 1063 THR A C 1
ATOM 8167 O O . THR A 1 1063 ? -6.643 8.142 -35.180 1.00 93.19 1063 THR A O 1
ATOM 8170 N N . GLY A 1 1064 ? -7.356 6.330 -34.056 1.00 91.62 1064 GLY A N 1
ATOM 8171 C CA . GLY A 1 1064 ? -6.042 5.738 -33.816 1.00 91.62 1064 GLY A CA 1
ATOM 8172 C C . GLY A 1 1064 ? -5.524 4.897 -34.992 1.00 91.62 1064 GLY A C 1
ATOM 8173 O O . GLY A 1 1064 ? -6.095 4.928 -36.083 1.00 91.62 1064 GLY A O 1
ATOM 8174 N N . PRO A 1 1065 ? -4.464 4.091 -34.778 1.00 91.50 1065 PRO A N 1
ATOM 8175 C CA . PRO A 1 1065 ? -3.861 3.245 -35.818 1.00 91.50 1065 PRO A CA 1
ATOM 8176 C C . PRO A 1 1065 ? -4.809 2.214 -36.454 1.00 91.50 1065 PRO A C 1
ATOM 8178 O O . PRO A 1 1065 ? -4.507 1.680 -37.515 1.00 91.50 1065 PRO A O 1
ATOM 8181 N N . TYR A 1 1066 ? -5.950 1.946 -35.817 1.00 94.69 1066 TYR A N 1
ATOM 8182 C CA . TYR A 1 1066 ? -6.942 0.946 -36.220 1.00 94.69 1066 TYR A CA 1
ATOM 8183 C C . TYR A 1 1066 ? -8.265 1.582 -36.696 1.00 94.69 1066 TYR A C 1
ATOM 8185 O O . TYR A 1 1066 ? -9.324 0.959 -36.633 1.00 94.69 1066 TYR A O 1
ATOM 8193 N N . ALA A 1 1067 ? -8.229 2.844 -37.142 1.00 93.75 1067 ALA A N 1
ATOM 8194 C CA . ALA A 1 1067 ? -9.408 3.595 -37.590 1.00 93.75 1067 ALA A CA 1
ATOM 8195 C C . ALA A 1 1067 ? -10.049 3.056 -38.888 1.00 93.75 1067 ALA A C 1
ATOM 8197 O O . ALA A 1 1067 ? -11.229 3.286 -39.133 1.00 93.75 1067 ALA A O 1
ATOM 8198 N N . GLU A 1 1068 ? -9.288 2.343 -39.722 1.00 94.94 1068 GLU A N 1
ATOM 8199 C CA . GLU A 1 1068 ? -9.773 1.743 -40.980 1.00 94.94 1068 GLU A CA 1
ATOM 8200 C C . GLU A 1 1068 ? -10.117 0.246 -40.843 1.00 94.94 1068 GLU A C 1
ATOM 8202 O O . GLU A 1 1068 ? -10.383 -0.425 -41.841 1.00 94.94 1068 GLU A O 1
ATOM 8207 N N . GLY A 1 1069 ? -10.085 -0.288 -39.618 1.00 95.06 1069 GLY A N 1
ATOM 8208 C CA . GLY A 1 1069 ? -10.260 -1.709 -39.316 1.00 95.06 1069 GLY A CA 1
ATOM 8209 C C . GLY A 1 1069 ? -9.074 -2.309 -38.558 1.00 95.06 1069 GLY A C 1
ATOM 8210 O O . GLY A 1 1069 ? -8.006 -1.702 -38.434 1.00 95.06 1069 GLY A O 1
ATOM 8211 N N . PHE A 1 1070 ? -9.254 -3.525 -38.043 1.00 96.12 1070 PHE A N 1
ATOM 8212 C CA . PHE A 1 1070 ? -8.242 -4.252 -37.269 1.00 96.12 1070 PHE A CA 1
ATOM 8213 C C . PHE A 1 1070 ? -8.266 -5.756 -37.560 1.00 96.12 1070 PHE A C 1
ATOM 8215 O O . PHE A 1 1070 ? -9.212 -6.279 -38.146 1.00 96.12 1070 PHE A O 1
ATOM 8222 N N . ASN A 1 1071 ? -7.203 -6.456 -37.155 1.00 95.81 1071 ASN A N 1
ATOM 8223 C CA . ASN A 1 1071 ? -7.181 -7.916 -37.127 1.00 95.81 1071 ASN A CA 1
ATOM 8224 C C . ASN A 1 1071 ? -7.171 -8.375 -35.670 1.00 95.81 1071 ASN A C 1
ATOM 8226 O O . ASN A 1 1071 ? -6.329 -7.929 -34.894 1.00 95.81 1071 ASN A O 1
ATOM 8230 N N . GLU A 1 1072 ? -8.100 -9.253 -35.325 1.00 95.31 1072 GLU A N 1
ATOM 8231 C CA . GLU A 1 1072 ? -8.178 -9.948 -34.043 1.00 95.31 1072 GLU A CA 1
ATOM 8232 C C . GLU A 1 1072 ? -7.382 -11.255 -34.116 1.00 95.31 1072 GLU A C 1
ATOM 8234 O O . GLU A 1 1072 ? -7.486 -11.984 -35.103 1.00 95.31 1072 GLU A O 1
ATOM 8239 N N . TYR A 1 1073 ? -6.627 -11.574 -33.063 1.00 95.94 1073 TYR A N 1
ATOM 8240 C CA . TYR A 1 1073 ? -5.806 -12.787 -32.975 1.00 95.94 1073 TYR A CA 1
ATOM 8241 C C . TYR A 1 1073 ? -6.165 -13.703 -31.792 1.00 95.94 1073 TYR A C 1
ATOM 8243 O O . TYR A 1 1073 ? -5.427 -14.649 -31.525 1.00 95.94 1073 TYR A O 1
ATOM 8251 N N . ASN A 1 1074 ? -7.293 -13.486 -31.102 1.00 93.31 1074 ASN A N 1
ATOM 8252 C CA . ASN A 1 1074 ? -7.684 -14.273 -29.920 1.00 93.31 1074 ASN A CA 1
ATOM 8253 C C . ASN A 1 1074 ? -7.765 -15.793 -30.200 1.00 93.31 1074 ASN A C 1
ATOM 8255 O O . ASN A 1 1074 ? -7.516 -16.597 -29.308 1.00 93.31 1074 ASN A O 1
ATOM 8259 N N . SER A 1 1075 ? -8.078 -16.202 -31.438 1.00 87.50 1075 SER A N 1
ATOM 8260 C CA . SER A 1 1075 ? -8.148 -17.618 -31.848 1.00 87.50 1075 SER A CA 1
ATOM 8261 C C . SER A 1 1075 ? -6.816 -18.223 -32.325 1.00 87.50 1075 SER A C 1
ATOM 8263 O O . SER A 1 1075 ? -6.767 -19.399 -32.685 1.00 87.50 1075 SER A O 1
ATOM 8265 N N . GLY A 1 1076 ? -5.744 -17.426 -32.373 1.00 83.88 1076 GLY A N 1
ATOM 8266 C CA . GLY A 1 1076 ? -4.457 -17.773 -32.985 1.00 83.88 1076 GLY A CA 1
ATOM 8267 C C . GLY A 1 1076 ? -4.364 -17.439 -34.480 1.00 83.88 1076 GLY A C 1
ATOM 8268 O O . GLY A 1 1076 ? -3.292 -17.056 -34.945 1.00 83.88 1076 GLY A O 1
ATOM 8269 N N . GLU A 1 1077 ? -5.476 -17.492 -35.219 1.00 89.81 1077 GLU A N 1
ATOM 8270 C CA . GLU A 1 1077 ? -5.553 -17.054 -36.620 1.00 89.81 1077 GLU A CA 1
ATOM 8271 C C . GLU A 1 1077 ? -6.141 -15.634 -36.730 1.00 89.81 1077 GLU A C 1
ATOM 8273 O O . GLU A 1 1077 ? -7.057 -15.295 -35.972 1.00 89.81 1077 GLU A O 1
ATOM 8278 N N . PRO A 1 1078 ? -5.654 -14.793 -37.668 1.00 94.94 1078 PRO A N 1
ATOM 8279 C CA . PRO A 1 1078 ? -6.145 -13.429 -37.832 1.00 94.94 1078 PRO A CA 1
ATOM 8280 C C . PRO A 1 1078 ? -7.574 -13.394 -38.388 1.00 94.94 1078 PRO A C 1
ATOM 8282 O O . PRO A 1 1078 ? -7.835 -13.867 -39.497 1.00 94.94 1078 PRO A O 1
ATOM 8285 N N . VAL A 1 1079 ? -8.479 -12.736 -37.666 1.00 96.56 1079 VAL A N 1
ATOM 8286 C CA . VAL A 1 1079 ? -9.840 -12.414 -38.117 1.00 96.56 1079 VAL A CA 1
ATOM 8287 C C . VAL A 1 1079 ? -9.928 -10.918 -38.411 1.00 96.56 1079 VAL A C 1
ATOM 8289 O O . VAL A 1 1079 ? -9.673 -10.092 -37.538 1.00 96.56 1079 VAL A O 1
ATOM 8292 N N . LYS A 1 1080 ? -10.272 -10.552 -39.651 1.00 96.44 1080 LYS A N 1
ATOM 8293 C CA . LYS A 1 1080 ? -10.355 -9.149 -40.081 1.00 96.44 1080 LYS A CA 1
ATOM 8294 C C . LYS A 1 1080 ? -11.707 -8.532 -39.720 1.00 96.44 1080 LYS A C 1
ATOM 8296 O O . LYS A 1 1080 ? -12.748 -9.092 -40.060 1.00 96.44 1080 LYS A O 1
ATOM 8301 N N . HIS A 1 1081 ? -11.668 -7.331 -39.153 1.00 96.56 1081 HIS A N 1
ATOM 8302 C CA . HIS A 1 1081 ? -12.823 -6.483 -38.865 1.00 96.56 1081 HIS A CA 1
ATOM 8303 C C . HIS A 1 1081 ? -12.677 -5.150 -39.611 1.00 96.56 1081 HIS A C 1
ATOM 8305 O O . HIS A 1 1081 ? -11.641 -4.497 -39.509 1.00 96.56 1081 HIS A O 1
ATOM 8311 N N . ASP A 1 1082 ? -13.699 -4.748 -40.372 1.00 96.81 1082 ASP A N 1
ATOM 8312 C CA . ASP A 1 1082 ? -13.682 -3.505 -41.172 1.00 96.81 1082 ASP A CA 1
ATOM 8313 C C . ASP A 1 1082 ? -14.191 -2.270 -40.391 1.00 96.81 1082 ASP A C 1
ATOM 8315 O O . ASP A 1 1082 ? -14.141 -1.150 -40.894 1.00 96.81 1082 ASP A O 1
ATOM 8319 N N . GLU A 1 1083 ? -14.705 -2.453 -39.169 1.00 96.31 1083 GLU A N 1
ATOM 8320 C CA . GLU A 1 1083 ? -15.119 -1.354 -38.287 1.00 96.31 1083 GLU A CA 1
ATOM 8321 C C . GLU A 1 1083 ? -13.934 -0.800 -37.465 1.00 96.31 1083 GLU A C 1
ATOM 8323 O O . GLU A 1 1083 ? -13.035 -1.563 -37.101 1.00 96.31 1083 GLU A O 1
ATOM 8328 N N . PRO A 1 1084 ? -13.913 0.507 -37.135 1.00 96.19 1084 PRO A N 1
ATOM 8329 C CA . PRO A 1 1084 ? -12.871 1.084 -36.288 1.00 96.19 1084 PRO A CA 1
ATOM 8330 C C . PRO A 1 1084 ? -12.947 0.554 -34.854 1.00 96.19 1084 PRO A C 1
ATOM 8332 O O . PRO A 1 1084 ? -14.039 0.310 -34.333 1.00 96.19 1084 PRO A O 1
ATOM 8335 N N . LEU A 1 1085 ? -11.804 0.496 -34.163 1.00 96.62 1085 LEU A N 1
ATOM 8336 C CA . LEU A 1 1085 ? -11.805 0.292 -32.711 1.00 96.62 1085 LEU A CA 1
ATOM 8337 C C . LEU A 1 1085 ? -12.558 1.424 -31.995 1.00 96.62 1085 LEU A C 1
ATOM 8339 O O . LEU A 1 1085 ? -12.479 2.595 -32.358 1.00 96.62 1085 LEU A O 1
ATOM 8343 N N . SER A 1 1086 ? -13.290 1.058 -30.948 1.00 97.12 1086 SER A N 1
ATOM 8344 C CA . SER A 1 1086 ? -14.069 1.956 -30.091 1.00 97.12 1086 SER A CA 1
ATOM 8345 C C . SER A 1 1086 ? -14.244 1.325 -28.715 1.00 97.12 1086 SER A C 1
ATOM 8347 O O . SER A 1 1086 ? -13.989 0.127 -28.560 1.00 97.12 1086 SER A O 1
ATOM 8349 N N . VAL A 1 1087 ? -14.708 2.087 -27.723 1.00 97.50 1087 VAL A N 1
ATOM 8350 C CA . VAL A 1 1087 ? -15.013 1.501 -26.404 1.00 97.50 1087 VAL A CA 1
ATOM 8351 C C . VAL A 1 1087 ? -16.109 0.432 -26.529 1.00 97.50 1087 VAL A C 1
ATOM 8353 O O . VAL A 1 1087 ? -15.969 -0.646 -25.958 1.00 97.50 1087 VAL A O 1
ATOM 8356 N N . ASP A 1 1088 ? -17.127 0.657 -27.367 1.00 97.25 1088 ASP A N 1
ATOM 8357 C CA . ASP A 1 1088 ? -18.188 -0.326 -27.646 1.00 97.25 1088 ASP A CA 1
ATOM 8358 C C . ASP A 1 1088 ? -17.661 -1.608 -28.315 1.00 97.25 1088 ASP A C 1
ATOM 8360 O O . ASP A 1 1088 ? -18.168 -2.704 -28.069 1.00 97.25 1088 ASP A O 1
ATOM 8364 N N . VAL A 1 1089 ? -16.632 -1.500 -29.168 1.00 97.50 1089 VAL A N 1
ATOM 8365 C CA . VAL A 1 1089 ? -15.933 -2.680 -29.703 1.00 97.50 1089 VAL A CA 1
ATOM 8366 C C . VAL A 1 1089 ? -15.237 -3.419 -28.570 1.00 97.50 1089 VAL A C 1
ATOM 8368 O O . VAL A 1 1089 ? -15.466 -4.613 -28.421 1.00 97.50 1089 VAL A O 1
ATOM 8371 N N . LEU A 1 1090 ? -14.444 -2.733 -27.741 1.00 97.31 1090 LEU A N 1
ATOM 8372 C CA . LEU A 1 1090 ? -13.708 -3.376 -26.647 1.00 97.31 1090 LEU A CA 1
ATOM 8373 C C . LEU A 1 1090 ? -14.641 -4.039 -25.620 1.00 97.31 1090 LEU A C 1
ATOM 8375 O O . LEU A 1 1090 ? -14.329 -5.127 -25.147 1.00 97.31 1090 LEU A O 1
ATOM 8379 N N . LYS A 1 1091 ? -15.819 -3.461 -25.347 1.00 96.81 1091 LYS A N 1
ATOM 8380 C CA . LYS A 1 1091 ? -16.858 -4.056 -24.481 1.00 96.81 1091 LYS A CA 1
ATOM 8381 C C . LYS A 1 1091 ? -17.409 -5.393 -25.008 1.00 96.81 1091 LYS A C 1
ATOM 8383 O O . LYS A 1 1091 ? -17.913 -6.189 -24.220 1.00 96.81 1091 LYS A O 1
ATOM 8388 N N . ARG A 1 1092 ? -17.290 -5.686 -26.312 1.00 96.06 1092 ARG A N 1
ATOM 8389 C CA . ARG A 1 1092 ? -17.623 -7.009 -26.888 1.00 96.06 1092 ARG A CA 1
ATOM 8390 C C . ARG A 1 1092 ? -16.550 -8.073 -26.630 1.00 96.06 1092 ARG A C 1
ATOM 8392 O O . ARG A 1 1092 ? -16.842 -9.253 -26.806 1.00 96.06 1092 ARG A O 1
ATOM 8399 N N . TYR A 1 1093 ? -15.354 -7.673 -26.192 1.00 96.44 1093 TYR A N 1
ATOM 8400 C CA . TYR A 1 1093 ? -14.225 -8.549 -25.868 1.00 96.44 1093 TYR A CA 1
ATOM 8401 C C . TYR A 1 1093 ? -13.888 -8.451 -24.368 1.00 96.44 1093 TYR A C 1
ATOM 8403 O O . TYR A 1 1093 ? -12.865 -7.866 -24.008 1.00 96.44 1093 TYR A O 1
ATOM 8411 N N . PRO A 1 1094 ? -14.721 -9.013 -23.469 1.00 94.38 1094 PRO A N 1
ATOM 8412 C CA . PRO A 1 1094 ? -14.567 -8.840 -22.018 1.00 94.38 1094 PRO A CA 1
ATOM 8413 C C . PRO A 1 1094 ? -13.225 -9.357 -21.469 1.00 94.38 1094 PRO A C 1
ATOM 8415 O O . PRO A 1 1094 ? -12.682 -8.780 -20.532 1.00 94.38 1094 PRO A O 1
ATOM 8418 N N . HIS A 1 1095 ? -12.651 -10.388 -22.093 1.00 96.25 1095 HIS A N 1
ATOM 8419 C CA . HIS A 1 1095 ? -11.340 -10.952 -21.737 1.00 96.25 1095 HIS A CA 1
ATOM 8420 C C . HIS A 1 1095 ? -10.157 -10.102 -22.248 1.00 96.25 1095 HIS A C 1
ATOM 8422 O O . HIS A 1 1095 ? -9.021 -10.233 -21.795 1.00 96.25 1095 HIS A O 1
ATOM 8428 N N . GLY A 1 1096 ? -10.418 -9.161 -23.158 1.00 95.50 1096 GLY A N 1
ATOM 8429 C CA . GLY A 1 1096 ? -9.416 -8.372 -23.866 1.00 95.50 1096 GLY A CA 1
ATOM 8430 C C . GLY A 1 1096 ? -9.293 -8.755 -25.339 1.00 95.50 1096 GLY A C 1
ATOM 8431 O O . GLY A 1 1096 ? -9.622 -9.867 -25.761 1.00 95.50 1096 GLY A O 1
ATOM 8432 N N . LEU A 1 1097 ? -8.822 -7.792 -26.129 1.00 96.50 1097 LEU A N 1
ATOM 8433 C CA . LEU A 1 1097 ? -8.619 -7.930 -27.562 1.00 96.50 1097 LEU A CA 1
ATOM 8434 C C . LEU A 1 1097 ? -7.130 -8.014 -27.879 1.00 96.50 1097 LEU A C 1
ATOM 8436 O O . LEU A 1 1097 ? -6.348 -7.125 -27.529 1.00 96.50 1097 LEU A O 1
ATOM 8440 N N . ASP A 1 1098 ? -6.766 -9.069 -28.591 1.00 96.44 1098 ASP A N 1
ATOM 8441 C CA . ASP A 1 1098 ? -5.440 -9.284 -29.129 1.00 96.44 1098 ASP A CA 1
ATOM 8442 C C . ASP A 1 1098 ? -5.340 -8.749 -30.564 1.00 96.44 1098 ASP A C 1
ATOM 8444 O O . ASP A 1 1098 ? -5.983 -9.259 -31.484 1.00 96.44 1098 ASP A O 1
ATOM 8448 N N . LEU A 1 1099 ? -4.511 -7.724 -30.758 1.00 96.75 1099 LEU A N 1
ATOM 8449 C CA . LEU A 1 1099 ? -4.308 -7.029 -32.034 1.00 96.75 1099 LEU A CA 1
ATOM 8450 C C . LEU A 1 1099 ? -3.086 -7.555 -32.807 1.00 96.75 1099 LEU A C 1
ATOM 8452 O O . LEU A 1 1099 ? -2.751 -7.046 -33.882 1.00 96.75 1099 LEU A O 1
ATOM 8456 N N . GLY A 1 1100 ? -2.426 -8.591 -32.283 1.00 95.00 1100 GLY A N 1
ATOM 8457 C CA . GLY A 1 1100 ? -1.345 -9.299 -32.956 1.00 95.00 1100 GLY A CA 1
ATOM 8458 C C . GLY A 1 1100 ? 0.064 -8.944 -32.468 1.00 95.00 1100 GLY A C 1
ATOM 8459 O O . GLY A 1 1100 ? 0.256 -8.133 -31.557 1.00 95.00 1100 GLY A O 1
ATOM 8460 N N . PRO A 1 1101 ? 1.089 -9.567 -33.073 1.00 94.75 1101 PRO A N 1
ATOM 8461 C CA . PRO A 1 1101 ? 2.482 -9.329 -32.709 1.00 94.75 1101 PRO A CA 1
ATOM 8462 C C . PRO A 1 1101 ? 2.939 -7.913 -33.087 1.00 94.75 1101 PRO A C 1
ATOM 8464 O O . PRO A 1 1101 ? 2.375 -7.282 -33.988 1.00 94.75 1101 PRO A O 1
ATOM 8467 N N . MET A 1 1102 ? 4.011 -7.444 -32.442 1.00 94.88 1102 MET A N 1
ATOM 8468 C CA . MET A 1 1102 ? 4.703 -6.210 -32.830 1.00 94.88 1102 MET A CA 1
ATOM 8469 C C . MET A 1 1102 ? 5.248 -6.309 -34.264 1.00 94.88 1102 MET A C 1
ATOM 8471 O O . MET A 1 1102 ? 5.596 -7.395 -34.749 1.00 94.88 1102 MET A O 1
ATOM 8475 N N . ARG A 1 1103 ? 5.314 -5.173 -34.961 1.00 92.94 1103 ARG A N 1
ATOM 8476 C CA . ARG A 1 1103 ? 5.742 -5.072 -36.364 1.00 92.94 1103 ARG A CA 1
ATOM 8477 C C . ARG A 1 1103 ? 6.825 -4.008 -36.494 1.00 92.94 1103 ARG A C 1
ATOM 8479 O O . ARG A 1 1103 ? 6.891 -3.095 -35.676 1.00 92.94 1103 ARG A O 1
ATOM 8486 N N . GLU A 1 1104 ? 7.661 -4.144 -37.518 1.00 94.50 1104 GLU A N 1
ATOM 8487 C CA . GLU A 1 1104 ? 8.688 -3.147 -37.826 1.00 94.50 1104 GLU A CA 1
ATOM 8488 C C . GLU A 1 1104 ? 8.048 -1.762 -37.996 1.00 94.50 1104 GLU A C 1
ATOM 8490 O O . GLU A 1 1104 ? 7.040 -1.622 -38.696 1.00 94.50 1104 GLU A O 1
ATOM 8495 N N . SER A 1 1105 ? 8.618 -0.753 -37.339 1.00 93.50 1105 SER A N 1
ATOM 8496 C CA . SER A 1 1105 ? 8.022 0.585 -37.226 1.00 93.50 1105 SER A CA 1
ATOM 8497 C C . SER A 1 1105 ? 8.870 1.688 -37.867 1.00 93.50 1105 SER A C 1
ATOM 8499 O O . SER A 1 1105 ? 8.357 2.758 -38.209 1.00 93.50 1105 SER A O 1
ATOM 8501 N N . PHE A 1 1106 ? 10.163 1.460 -38.091 1.00 93.56 1106 PHE A N 1
ATOM 8502 C CA . PHE A 1 1106 ? 11.013 2.394 -38.822 1.00 93.56 1106 PHE A CA 1
ATOM 8503 C C . PHE A 1 1106 ? 10.749 2.377 -40.335 1.00 93.56 1106 PHE A C 1
ATOM 8505 O O . PHE A 1 1106 ? 10.547 1.309 -40.914 1.00 93.56 1106 PHE A O 1
ATOM 8512 N N . PRO A 1 1107 ? 10.817 3.548 -41.004 1.00 92.62 1107 PRO A N 1
ATOM 8513 C CA . PRO A 1 1107 ? 11.247 4.852 -40.474 1.00 92.62 1107 PRO A CA 1
ATOM 8514 C C . PRO A 1 1107 ? 10.143 5.679 -39.791 1.00 92.62 1107 PRO A C 1
ATOM 8516 O O . PRO A 1 1107 ? 10.429 6.769 -39.310 1.00 92.62 1107 PRO A O 1
ATOM 8519 N N . GLY A 1 1108 ? 8.896 5.200 -39.725 1.00 90.38 1108 GLY A N 1
ATOM 8520 C CA . GLY A 1 1108 ? 7.758 5.978 -39.210 1.00 90.38 1108 GLY A CA 1
ATOM 8521 C C . GLY A 1 1108 ? 7.878 6.416 -37.746 1.00 90.38 1108 GLY A C 1
ATOM 8522 O O . GLY A 1 1108 ? 7.155 7.311 -37.321 1.00 90.38 1108 GLY A O 1
ATOM 8523 N N . TYR A 1 1109 ? 8.769 5.779 -36.982 1.00 92.94 1109 TYR A N 1
ATOM 8524 C CA . TYR A 1 1109 ? 9.022 6.033 -35.559 1.00 92.94 1109 TYR A CA 1
ATOM 8525 C C . TYR A 1 1109 ? 10.345 6.796 -35.318 1.00 92.94 1109 TYR A C 1
ATOM 8527 O O . TYR A 1 1109 ? 10.862 6.821 -34.205 1.00 92.94 1109 TYR A O 1
ATOM 8535 N N . LEU A 1 1110 ? 10.904 7.428 -36.357 1.00 95.00 1110 LEU A N 1
ATOM 8536 C CA . LEU A 1 1110 ? 12.023 8.368 -36.243 1.00 95.00 1110 LEU A CA 1
ATOM 8537 C C . LEU A 1 1110 ? 11.476 9.801 -36.239 1.00 95.00 1110 LEU A C 1
ATOM 8539 O O . LEU A 1 1110 ? 11.077 10.326 -37.273 1.00 95.00 1110 LEU A O 1
ATOM 8543 N N . PHE A 1 1111 ? 11.455 10.426 -35.063 1.00 95.31 1111 PHE A N 1
ATOM 8544 C CA . PHE A 1 1111 ? 10.943 11.781 -34.815 1.00 95.31 1111 PHE A CA 1
ATOM 8545 C C . PHE A 1 1111 ? 12.051 12.833 -34.667 1.00 95.31 1111 PHE A C 1
ATOM 8547 O O . PHE A 1 1111 ? 11.783 13.981 -34.301 1.00 95.31 1111 PHE A O 1
ATOM 8554 N N . THR A 1 1112 ? 13.299 12.448 -34.930 1.00 95.25 1112 THR A N 1
ATOM 8555 C CA . THR A 1 1112 ? 14.431 13.368 -35.044 1.00 95.25 1112 THR A CA 1
ATOM 8556 C C . THR A 1 1112 ? 14.190 14.371 -36.173 1.00 95.25 1112 THR A C 1
ATOM 8558 O O . THR A 1 1112 ? 13.440 14.124 -37.118 1.00 95.25 1112 THR A O 1
ATOM 8561 N N . SER A 1 1113 ? 14.823 15.540 -36.087 1.00 93.19 1113 SER A N 1
ATOM 8562 C CA . SER A 1 1113 ? 14.595 16.638 -37.037 1.00 93.19 1113 SER A CA 1
ATOM 8563 C C . SER A 1 1113 ? 14.967 16.300 -38.488 1.00 93.19 1113 SER A C 1
ATOM 8565 O O . SER A 1 1113 ? 14.442 16.923 -39.411 1.00 93.19 1113 SER A O 1
ATOM 8567 N N . ASP A 1 1114 ? 15.844 15.320 -38.695 1.00 95.19 1114 ASP A N 1
ATOM 8568 C CA . ASP A 1 1114 ? 16.287 14.801 -39.991 1.00 95.19 1114 ASP A CA 1
ATOM 8569 C C . ASP A 1 1114 ? 15.699 13.417 -40.332 1.00 95.19 1114 ASP A C 1
ATOM 8571 O O . ASP A 1 1114 ? 16.023 12.858 -41.383 1.00 95.19 1114 ASP A O 1
ATOM 8575 N N . ASN A 1 1115 ? 14.802 12.886 -39.490 1.00 94.50 1115 ASN A N 1
ATOM 8576 C CA . ASN A 1 1115 ? 14.214 11.544 -39.586 1.00 94.50 1115 ASN A CA 1
ATOM 8577 C C . ASN A 1 1115 ? 15.268 10.423 -39.692 1.00 94.50 1115 ASN A C 1
ATOM 8579 O O . ASN A 1 1115 ? 15.050 9.413 -40.371 1.00 94.50 1115 ASN A O 1
ATOM 8583 N N . LYS A 1 1116 ? 16.428 10.612 -39.053 1.00 96.19 1116 LYS A N 1
ATOM 8584 C CA . LYS A 1 1116 ? 17.491 9.610 -38.927 1.00 96.19 1116 LYS A CA 1
ATOM 8585 C C . LYS A 1 1116 ? 17.559 9.057 -37.510 1.00 96.19 1116 LYS A C 1
ATOM 8587 O O . LYS A 1 1116 ? 17.229 9.736 -36.543 1.00 96.19 1116 LYS A O 1
ATOM 8592 N N . LEU A 1 1117 ? 18.021 7.821 -37.390 1.00 96.25 1117 LEU A N 1
ATOM 8593 C CA . LEU A 1 1117 ? 18.418 7.239 -36.115 1.00 96.25 1117 LEU A CA 1
ATOM 8594 C C . LEU A 1 1117 ? 19.739 7.884 -35.676 1.00 96.25 1117 LEU A C 1
ATOM 8596 O O . LEU A 1 1117 ? 20.756 7.667 -36.330 1.00 96.25 1117 LEU A O 1
ATOM 8600 N N . HIS A 1 1118 ? 19.731 8.664 -34.592 1.00 97.12 1118 HIS A N 1
ATOM 8601 C CA . HIS A 1 1118 ? 20.946 9.309 -34.076 1.00 97.12 1118 HIS A CA 1
ATOM 8602 C C . HIS A 1 1118 ? 21.765 8.308 -33.249 1.00 97.12 1118 HIS A C 1
ATOM 8604 O O . HIS A 1 1118 ? 21.438 8.029 -32.097 1.00 97.12 1118 HIS A O 1
ATOM 8610 N N . LEU A 1 1119 ? 22.814 7.727 -33.835 1.00 95.56 1119 LEU A N 1
ATOM 8611 C CA . LEU A 1 1119 ? 23.657 6.694 -33.222 1.00 95.56 1119 LEU A CA 1
ATOM 8612 C C . LEU A 1 1119 ? 24.672 7.238 -32.230 1.00 95.56 1119 LEU A C 1
ATOM 8614 O O . LEU A 1 1119 ? 24.984 6.563 -31.248 1.00 95.56 1119 LEU A O 1
ATOM 8618 N N . THR A 1 1120 ? 25.188 8.439 -32.477 1.00 96.31 1120 THR A N 1
ATOM 8619 C CA . THR A 1 1120 ? 26.223 9.056 -31.642 1.00 96.31 1120 THR A CA 1
ATOM 8620 C C . THR A 1 1120 ? 25.771 10.404 -31.070 1.00 96.31 1120 THR A C 1
ATOM 8622 O O . THR A 1 1120 ? 26.399 11.421 -31.384 1.00 96.31 1120 THR A O 1
ATOM 8625 N N . PRO A 1 1121 ? 24.703 10.466 -30.242 1.00 96.75 1121 PRO A N 1
ATOM 8626 C CA . PRO A 1 1121 ? 24.329 11.714 -29.586 1.00 96.75 1121 PRO A CA 1
ATOM 8627 C C . PRO A 1 1121 ? 25.508 12.273 -28.765 1.00 96.75 1121 PRO A C 1
ATOM 8629 O O . PRO A 1 1121 ? 26.105 11.518 -27.985 1.00 96.75 1121 PRO A O 1
ATOM 8632 N N . PRO A 1 1122 ? 25.877 13.561 -28.919 1.00 96.50 1122 PRO A N 1
ATOM 8633 C CA . PRO A 1 1122 ? 27.062 14.139 -28.278 1.00 96.50 1122 PRO A CA 1
ATOM 8634 C C . PRO A 1 1122 ? 27.101 13.970 -26.756 1.00 96.50 1122 PRO A C 1
ATOM 8636 O O . PRO A 1 1122 ? 28.170 13.774 -26.175 1.00 96.50 1122 PRO A O 1
ATOM 8639 N N . GLU A 1 1123 ? 25.939 14.022 -26.111 1.00 97.25 1123 GLU A N 1
ATOM 8640 C CA . GLU A 1 1123 ? 25.765 13.851 -24.672 1.00 97.25 1123 GLU A CA 1
ATOM 8641 C C . GLU A 1 1123 ? 26.219 12.457 -24.213 1.00 97.25 1123 GLU A C 1
ATOM 8643 O O . GLU A 1 1123 ? 26.995 12.331 -23.265 1.00 97.25 1123 GLU A O 1
ATOM 8648 N N . LEU A 1 1124 ? 25.800 11.413 -24.933 1.00 97.56 1124 LEU A N 1
ATOM 8649 C CA . LEU A 1 1124 ? 26.128 10.018 -24.625 1.00 97.56 1124 LEU A CA 1
ATOM 8650 C C . LEU A 1 1124 ? 27.586 9.695 -24.962 1.00 97.56 1124 LEU A C 1
ATOM 8652 O O . LEU A 1 1124 ? 28.255 8.997 -24.202 1.00 97.56 1124 LEU A O 1
ATOM 8656 N N . VAL A 1 1125 ? 28.115 10.256 -26.053 1.00 97.56 1125 VAL A N 1
ATOM 8657 C CA . VAL A 1 1125 ? 29.541 10.132 -26.406 1.00 97.56 1125 VAL A CA 1
ATOM 8658 C C . VAL A 1 1125 ? 30.433 10.807 -25.356 1.00 97.56 1125 VAL A C 1
ATOM 8660 O O . VAL A 1 1125 ? 31.500 10.291 -25.018 1.00 97.56 1125 VAL A O 1
ATOM 8663 N N . THR A 1 1126 ? 29.995 11.939 -24.802 1.00 97.38 1126 THR A N 1
ATOM 8664 C CA . THR A 1 1126 ? 30.710 12.619 -23.712 1.00 97.38 1126 THR A CA 1
ATOM 8665 C C . THR A 1 1126 ? 30.726 11.758 -22.449 1.00 97.38 1126 THR A C 1
ATOM 8667 O O . THR A 1 1126 ? 31.783 11.587 -21.837 1.00 97.38 1126 THR A O 1
ATOM 8670 N N . ASP A 1 1127 ? 29.587 11.163 -22.087 1.00 96.94 1127 ASP A N 1
ATOM 8671 C CA . ASP A 1 1127 ? 29.491 10.296 -20.908 1.00 96.94 1127 ASP A CA 1
ATOM 8672 C C . ASP A 1 1127 ? 30.260 8.971 -21.079 1.00 96.94 1127 ASP A C 1
ATOM 8674 O O . ASP A 1 1127 ? 30.890 8.480 -20.139 1.00 96.94 1127 ASP A O 1
ATOM 8678 N N . LEU A 1 1128 ? 30.334 8.444 -22.308 1.00 97.06 1128 LEU A N 1
ATOM 8679 C CA . LEU A 1 1128 ? 31.237 7.345 -22.657 1.00 97.06 1128 LEU A CA 1
ATOM 8680 C C . LEU A 1 1128 ? 32.698 7.708 -22.358 1.00 97.06 1128 LEU A C 1
ATOM 8682 O O . LEU A 1 1128 ? 33.429 6.893 -21.795 1.00 97.06 1128 LEU A O 1
ATOM 8686 N N . GLY A 1 1129 ? 33.125 8.931 -22.684 1.00 95.38 1129 GLY A N 1
ATOM 8687 C CA . GLY A 1 1129 ? 34.467 9.419 -22.359 1.00 95.38 1129 GLY A CA 1
ATOM 8688 C C . GLY A 1 1129 ? 34.768 9.382 -20.855 1.00 95.38 1129 GLY A C 1
ATOM 8689 O O . GLY A 1 1129 ? 35.872 8.991 -20.461 1.00 95.38 1129 GLY A O 1
ATOM 8690 N N . ARG A 1 1130 ? 33.778 9.713 -20.012 1.00 94.75 1130 ARG A N 1
ATOM 8691 C CA . ARG A 1 1130 ? 33.874 9.596 -18.545 1.00 94.75 1130 ARG A CA 1
ATOM 8692 C C . ARG A 1 1130 ? 34.039 8.139 -18.110 1.00 94.75 1130 ARG A C 1
ATOM 8694 O O . ARG A 1 1130 ? 34.980 7.836 -17.376 1.00 94.75 1130 ARG A O 1
ATOM 8701 N N . ALA A 1 1131 ? 33.215 7.231 -18.636 1.00 94.50 1131 ALA A N 1
ATOM 8702 C CA . ALA A 1 1131 ? 33.355 5.801 -18.361 1.00 94.50 1131 ALA A CA 1
ATOM 8703 C C . ALA A 1 1131 ? 34.736 5.271 -18.795 1.00 94.50 1131 ALA A C 1
ATOM 8705 O O . ALA A 1 1131 ? 35.421 4.597 -18.030 1.00 94.50 1131 ALA A O 1
ATOM 8706 N N . MET A 1 1132 ? 35.217 5.623 -19.990 1.00 92.56 1132 MET A N 1
ATOM 8707 C CA . MET A 1 1132 ? 36.539 5.197 -20.473 1.00 92.56 1132 MET A CA 1
ATOM 8708 C C . MET A 1 1132 ? 37.692 5.692 -19.588 1.00 92.56 1132 MET A C 1
ATOM 8710 O O . MET A 1 1132 ? 38.699 4.989 -19.450 1.00 92.56 1132 MET A O 1
ATOM 8714 N N . ALA A 1 1133 ? 37.563 6.877 -18.985 1.00 91.25 1133 ALA A N 1
ATOM 8715 C CA . ALA A 1 1133 ? 38.536 7.381 -18.020 1.00 91.25 1133 ALA A CA 1
ATOM 8716 C C . ALA A 1 1133 ? 38.528 6.553 -16.721 1.00 91.25 1133 ALA A C 1
ATOM 8718 O O . ALA A 1 1133 ? 39.595 6.194 -16.220 1.00 91.25 1133 ALA A O 1
ATOM 8719 N N . GLU A 1 1134 ? 37.346 6.186 -16.218 1.00 90.75 1134 GLU A N 1
ATOM 8720 C CA . GLU A 1 1134 ? 37.183 5.372 -15.004 1.00 90.75 1134 GLU A CA 1
ATOM 8721 C C . GLU A 1 1134 ? 37.544 3.894 -15.184 1.00 90.75 1134 GLU A C 1
ATOM 8723 O O . GLU A 1 1134 ? 37.963 3.251 -14.223 1.00 90.75 1134 GLU A O 1
ATOM 8728 N N . LEU A 1 1135 ? 37.457 3.351 -16.402 1.00 87.44 1135 LEU A N 1
ATOM 8729 C CA . LEU A 1 1135 ? 37.849 1.967 -16.709 1.00 87.44 1135 LEU A CA 1
ATOM 8730 C C . LEU A 1 1135 ? 39.316 1.665 -16.332 1.00 87.44 1135 LEU A C 1
ATOM 8732 O O . LEU A 1 1135 ? 39.699 0.507 -16.179 1.00 87.44 1135 LEU A O 1
ATOM 8736 N N . ARG A 1 1136 ? 40.146 2.707 -16.193 1.00 76.69 1136 ARG A N 1
ATOM 8737 C CA . ARG A 1 1136 ? 41.568 2.625 -15.824 1.00 76.69 1136 ARG A CA 1
ATOM 8738 C C . ARG A 1 1136 ? 41.835 2.922 -14.342 1.00 76.69 1136 ARG A C 1
ATOM 8740 O O . ARG A 1 1136 ? 42.999 2.924 -13.951 1.00 76.69 1136 ARG A O 1
ATOM 8747 N N . GLY A 1 1137 ? 40.799 3.231 -13.562 1.00 74.44 1137 GLY A N 1
ATOM 8748 C CA . GLY A 1 1137 ? 40.901 3.562 -12.142 1.00 74.44 1137 GLY A CA 1
ATOM 8749 C C . GLY A 1 1137 ? 40.894 2.333 -11.233 1.00 74.44 1137 GLY A C 1
ATOM 8750 O O . GLY A 1 1137 ? 40.431 1.259 -11.622 1.00 74.44 1137 GLY A O 1
ATOM 8751 N N . ASP A 1 1138 ? 41.389 2.514 -10.009 1.00 71.12 1138 ASP A N 1
ATOM 8752 C CA . ASP A 1 1138 ? 41.389 1.472 -8.983 1.00 71.12 1138 ASP A CA 1
ATOM 8753 C C . ASP A 1 1138 ? 39.968 1.167 -8.477 1.00 71.12 1138 ASP A C 1
ATOM 8755 O O . ASP A 1 1138 ? 39.033 1.968 -8.590 1.00 71.12 1138 ASP A O 1
ATOM 8759 N N . GLU A 1 1139 ? 39.796 -0.030 -7.920 1.00 67.00 1139 GLU A N 1
ATOM 8760 C CA . GLU A 1 1139 ? 38.550 -0.422 -7.266 1.00 67.00 1139 GLU A CA 1
ATOM 8761 C C . GLU A 1 1139 ? 38.431 0.220 -5.889 1.00 67.00 1139 GLU A C 1
ATOM 8763 O O . GLU A 1 1139 ? 39.397 0.287 -5.128 1.00 67.00 1139 GLU A O 1
ATOM 8768 N N . ASN A 1 1140 ? 37.215 0.643 -5.549 1.00 64.25 1140 ASN A N 1
ATOM 8769 C CA . ASN A 1 1140 ? 36.900 1.041 -4.191 1.00 64.25 1140 ASN A CA 1
ATOM 8770 C C . ASN A 1 1140 ? 36.574 -0.227 -3.383 1.00 64.25 1140 ASN A C 1
ATOM 8772 O O . ASN A 1 1140 ? 35.664 -0.968 -3.742 1.00 64.25 1140 ASN A O 1
ATOM 8776 N N . GLY A 1 1141 ? 37.349 -0.513 -2.334 1.00 70.06 1141 GLY A N 1
ATOM 8777 C CA . GLY A 1 1141 ? 37.242 -1.739 -1.524 1.00 70.06 1141 GLY A CA 1
ATOM 8778 C C . GLY A 1 1141 ? 36.072 -1.755 -0.529 1.00 70.06 1141 GLY A C 1
ATOM 8779 O O . GLY A 1 1141 ? 36.100 -2.519 0.437 1.00 70.06 1141 GLY A O 1
ATOM 8780 N N . GLU A 1 1142 ? 35.089 -0.879 -0.721 1.00 84.94 1142 GLU A N 1
ATOM 8781 C CA . GLU A 1 1142 ? 33.909 -0.723 0.129 1.00 84.94 1142 GLU A CA 1
ATOM 8782 C C . GLU A 1 1142 ? 32.836 -1.774 -0.196 1.00 84.94 1142 GLU A C 1
ATOM 8784 O O . GLU A 1 1142 ? 32.817 -2.367 -1.276 1.00 84.94 1142 GLU A O 1
ATOM 8789 N N . LEU A 1 1143 ? 31.932 -2.024 0.757 1.00 95.00 1143 LEU A N 1
ATOM 8790 C CA . LEU A 1 1143 ? 30.741 -2.828 0.487 1.00 95.00 1143 LEU A CA 1
ATOM 8791 C C . LEU A 1 1143 ? 29.745 -1.994 -0.315 1.00 95.00 1143 LEU A C 1
ATOM 8793 O O . LEU A 1 1143 ? 29.526 -0.824 -0.008 1.00 95.00 1143 LEU A O 1
ATOM 8797 N N . MET A 1 1144 ? 29.087 -2.620 -1.284 1.00 95.75 1144 MET A N 1
ATOM 8798 C CA . MET A 1 1144 ? 28.094 -1.961 -2.128 1.00 95.75 1144 MET A CA 1
ATOM 8799 C C . MET A 1 1144 ? 26.688 -2.443 -1.775 1.00 95.75 1144 MET A C 1
ATOM 8801 O O . MET A 1 1144 ? 26.397 -3.638 -1.820 1.00 95.75 1144 MET A O 1
ATOM 8805 N N . LEU A 1 1145 ? 25.802 -1.512 -1.439 1.00 96.94 1145 LEU A N 1
ATOM 8806 C CA . LEU A 1 1145 ? 24.389 -1.762 -1.194 1.00 96.94 1145 LEU A CA 1
ATOM 8807 C C . LEU A 1 1145 ? 23.606 -1.770 -2.513 1.00 96.94 1145 LEU A C 1
ATOM 8809 O O . LEU A 1 1145 ? 23.733 -0.866 -3.345 1.00 96.94 1145 LEU A O 1
ATOM 8813 N N . ILE A 1 1146 ? 22.762 -2.788 -2.672 1.00 97.00 1146 ILE A N 1
ATOM 8814 C CA . ILE A 1 1146 ? 21.752 -2.887 -3.732 1.00 97.00 1146 ILE A CA 1
ATOM 8815 C C . ILE A 1 1146 ? 20.349 -3.046 -3.135 1.00 97.00 1146 ILE A C 1
ATOM 8817 O O . ILE A 1 1146 ? 20.161 -3.664 -2.079 1.00 97.00 1146 ILE A O 1
ATOM 8821 N N . GLY A 1 1147 ? 19.345 -2.522 -3.830 1.00 94.56 1147 GLY A N 1
ATOM 8822 C CA . GLY A 1 1147 ? 17.942 -2.694 -3.464 1.00 94.56 1147 GLY A CA 1
ATOM 8823 C C . GLY A 1 1147 ? 17.361 -4.020 -3.965 1.00 94.56 1147 GLY A C 1
ATOM 8824 O O . GLY A 1 1147 ? 17.804 -4.577 -4.969 1.00 94.56 1147 GLY A O 1
ATOM 8825 N N . ARG A 1 1148 ? 16.309 -4.517 -3.306 1.00 93.62 1148 ARG A N 1
ATOM 8826 C CA . ARG A 1 1148 ? 15.453 -5.590 -3.846 1.00 93.62 1148 ARG A CA 1
ATOM 8827 C C . ARG A 1 1148 ? 13.966 -5.301 -3.678 1.00 93.62 1148 ARG A C 1
ATOM 8829 O O . ARG A 1 1148 ? 13.547 -4.552 -2.799 1.00 93.62 1148 ARG A O 1
ATOM 8836 N N . ARG A 1 1149 ? 13.162 -5.962 -4.507 1.00 90.94 1149 ARG A N 1
ATOM 8837 C CA . ARG A 1 1149 ? 11.701 -6.044 -4.376 1.00 90.94 1149 ARG A CA 1
ATOM 8838 C C . ARG A 1 1149 ? 11.304 -7.448 -3.933 1.00 90.94 1149 ARG A C 1
ATOM 8840 O O . ARG A 1 1149 ? 12.052 -8.397 -4.156 1.00 90.94 1149 ARG A O 1
ATOM 8847 N N . ASP A 1 1150 ? 10.118 -7.566 -3.353 1.00 89.62 1150 ASP A N 1
ATOM 8848 C CA . ASP A 1 1150 ? 9.483 -8.842 -3.032 1.00 89.62 1150 ASP A CA 1
ATOM 8849 C C . ASP A 1 1150 ? 8.202 -8.985 -3.866 1.00 89.62 1150 ASP A C 1
ATOM 8851 O O . ASP A 1 1150 ? 7.518 -8.001 -4.150 1.00 89.62 1150 ASP A O 1
ATOM 8855 N N . LEU A 1 1151 ? 7.855 -10.210 -4.271 1.00 87.25 1151 LEU A N 1
ATOM 8856 C CA . LEU A 1 1151 ? 6.656 -10.471 -5.075 1.00 87.25 1151 LEU A CA 1
ATOM 8857 C C . LEU A 1 1151 ? 5.369 -9.982 -4.386 1.00 87.25 1151 LEU A C 1
ATOM 8859 O O . LEU A 1 1151 ? 4.395 -9.652 -5.072 1.00 87.25 1151 LEU A O 1
ATOM 8863 N N . ARG A 1 1152 ? 5.353 -9.934 -3.051 1.00 89.75 1152 ARG A N 1
ATOM 8864 C CA . ARG A 1 1152 ? 4.208 -9.514 -2.236 1.00 89.75 1152 ARG A CA 1
ATOM 8865 C C . ARG A 1 1152 ? 4.201 -8.021 -1.926 1.00 89.75 1152 ARG A C 1
ATOM 8867 O O . ARG A 1 1152 ? 3.213 -7.557 -1.378 1.00 89.75 1152 ARG A O 1
ATOM 8874 N N . THR A 1 1153 ? 5.239 -7.268 -2.275 1.00 89.00 1153 THR A N 1
ATOM 8875 C CA . THR A 1 1153 ? 5.251 -5.813 -2.089 1.00 89.00 1153 THR A CA 1
ATOM 8876 C C . THR A 1 1153 ? 4.988 -5.099 -3.410 1.00 89.00 1153 THR A C 1
ATOM 8878 O O . THR A 1 1153 ? 5.251 -5.621 -4.500 1.00 89.00 1153 THR A O 1
ATOM 8881 N N . ASN A 1 1154 ? 4.425 -3.894 -3.324 1.00 90.50 1154 ASN A N 1
ATOM 8882 C CA . ASN A 1 1154 ? 4.242 -3.019 -4.474 1.00 90.50 1154 ASN A CA 1
ATOM 8883 C C . ASN A 1 1154 ? 4.611 -1.589 -4.091 1.00 90.50 1154 ASN A C 1
ATOM 8885 O O . ASN A 1 1154 ? 3.813 -0.876 -3.483 1.00 90.50 1154 ASN A O 1
ATOM 8889 N N . ASN A 1 1155 ? 5.846 -1.201 -4.421 1.00 91.50 1155 ASN A N 1
ATOM 8890 C CA . ASN A 1 1155 ? 6.447 0.055 -3.966 1.00 91.50 1155 ASN A CA 1
ATOM 8891 C C . ASN A 1 1155 ? 6.229 0.197 -2.447 1.00 91.50 1155 ASN A C 1
ATOM 8893 O O . ASN A 1 1155 ? 6.492 -0.768 -1.734 1.00 91.50 1155 ASN A O 1
ATOM 8897 N N . SER A 1 1156 ? 5.713 1.328 -1.961 1.00 93.38 1156 SER A N 1
ATOM 8898 C CA . SER A 1 1156 ? 5.388 1.532 -0.544 1.00 93.38 1156 SER A CA 1
ATOM 8899 C C . SER A 1 1156 ? 3.900 1.390 -0.186 1.00 93.38 1156 SER A C 1
ATOM 8901 O O . SER A 1 1156 ? 3.586 1.316 0.992 1.00 93.38 1156 SER A O 1
ATOM 8903 N N . TRP A 1 1157 ? 2.970 1.270 -1.139 1.00 91.31 1157 TRP A N 1
ATOM 8904 C CA . TRP A 1 1157 ? 1.539 1.534 -0.879 1.00 91.31 1157 TRP A CA 1
ATOM 8905 C C . TRP A 1 1157 ? 0.643 0.299 -0.657 1.00 91.31 1157 TRP A C 1
ATOM 8907 O O . TRP A 1 1157 ? -0.552 0.442 -0.428 1.00 91.31 1157 TRP A O 1
ATOM 8917 N N . MET A 1 1158 ? 1.189 -0.924 -0.711 1.00 92.81 1158 MET A N 1
ATOM 8918 C CA . MET A 1 1158 ? 0.418 -2.168 -0.495 1.00 92.81 1158 MET A CA 1
ATOM 8919 C C . MET A 1 1158 ? 0.715 -2.882 0.837 1.00 92.81 1158 MET A C 1
ATOM 8921 O O . MET A 1 1158 ? 0.289 -4.021 1.038 1.00 92.81 1158 MET A O 1
ATOM 8925 N N . HIS A 1 1159 ? 1.426 -2.233 1.763 1.00 94.00 1159 HIS A N 1
ATOM 8926 C CA . HIS A 1 1159 ? 1.777 -2.825 3.060 1.00 94.00 1159 HIS A CA 1
ATOM 8927 C C . HIS A 1 1159 ? 0.606 -2.852 4.054 1.00 94.00 1159 HIS A C 1
ATOM 8929 O O . HIS A 1 1159 ? 0.633 -3.650 4.985 1.00 94.00 1159 HIS A O 1
ATOM 8935 N N . ASN A 1 1160 ? -0.478 -2.099 3.816 1.00 94.75 1160 ASN A N 1
ATOM 8936 C CA . ASN A 1 1160 ? -1.690 -2.202 4.639 1.00 94.75 1160 ASN A CA 1
ATOM 8937 C C . ASN A 1 1160 ? -2.573 -3.428 4.300 1.00 94.75 1160 ASN A C 1
ATOM 8939 O O . ASN A 1 1160 ? -3.624 -3.646 4.895 1.00 94.75 1160 ASN A O 1
ATOM 8943 N N . SER A 1 1161 ? -2.141 -4.290 3.369 1.00 92.62 1161 SER A N 1
ATOM 8944 C CA . SER A 1 1161 ? -2.802 -5.571 3.096 1.00 92.62 1161 SER A CA 1
ATOM 8945 C C . SER A 1 1161 ? -2.360 -6.644 4.090 1.00 92.62 1161 SER A C 1
ATOM 8947 O O . SER A 1 1161 ? -1.232 -7.146 4.042 1.00 92.62 1161 SER A O 1
ATOM 8949 N N . GLN A 1 1162 ? -3.304 -7.111 4.912 1.00 83.50 1162 GLN A N 1
ATOM 8950 C CA . GLN A 1 1162 ? -3.086 -8.228 5.840 1.00 83.50 1162 GLN A CA 1
ATOM 8951 C C . GLN A 1 1162 ? -2.607 -9.504 5.138 1.00 83.50 1162 GLN A C 1
ATOM 8953 O O . GLN A 1 1162 ? -1.945 -10.345 5.745 1.00 83.50 1162 GLN A O 1
ATOM 8958 N N . ARG A 1 1163 ? -2.958 -9.709 3.863 1.00 85.81 1163 ARG A N 1
ATOM 8959 C CA . ARG A 1 1163 ? -2.506 -10.883 3.117 1.00 85.81 1163 ARG A CA 1
ATOM 8960 C C . ARG A 1 1163 ? -1.055 -10.723 2.730 1.00 85.81 1163 ARG A C 1
ATOM 8962 O O . ARG A 1 1163 ? -0.301 -11.678 2.896 1.00 85.81 1163 ARG A O 1
ATOM 8969 N N . LEU A 1 1164 ? -0.658 -9.563 2.226 1.00 88.06 1164 LEU A N 1
ATOM 8970 C CA . LEU A 1 1164 ? 0.669 -9.365 1.659 1.00 88.06 1164 LEU A CA 1
ATOM 8971 C C . LEU A 1 1164 ? 1.772 -9.349 2.721 1.00 88.06 1164 LEU A C 1
ATOM 8973 O O . LEU A 1 1164 ? 2.808 -9.979 2.483 1.00 88.06 1164 LEU A O 1
ATOM 8977 N N . VAL A 1 1165 ? 1.520 -8.780 3.905 1.00 87.19 1165 VAL A N 1
ATOM 8978 C CA . VAL A 1 1165 ? 2.538 -8.689 4.973 1.00 87.19 1165 VAL A CA 1
ATOM 8979 C C . VAL A 1 1165 ? 2.740 -9.974 5.782 1.00 87.19 1165 VAL A C 1
ATOM 8981 O O . VAL A 1 1165 ? 3.818 -10.169 6.339 1.00 87.19 1165 VAL A O 1
ATOM 8984 N N . LYS A 1 1166 ? 1.782 -10.915 5.780 1.00 76.19 1166 LYS A N 1
ATOM 8985 C CA . LYS A 1 1166 ? 1.903 -12.211 6.486 1.00 76.19 1166 LYS A CA 1
ATOM 8986 C C . LYS A 1 1166 ? 3.214 -12.943 6.178 1.00 76.19 1166 LYS A C 1
ATOM 8988 O O . LYS A 1 1166 ? 3.630 -13.019 5.021 1.00 76.19 1166 LYS A O 1
ATOM 8993 N N . GLY A 1 1167 ? 3.802 -13.577 7.190 1.00 71.94 1167 GLY A N 1
ATOM 8994 C CA . GLY A 1 1167 ? 5.009 -14.402 7.069 1.00 71.94 1167 GLY A CA 1
ATOM 8995 C C . GLY A 1 1167 ? 6.145 -13.907 7.963 1.00 71.94 1167 GLY A C 1
ATOM 8996 O O . GLY A 1 1167 ? 5.916 -13.108 8.861 1.00 71.94 1167 GLY A O 1
ATOM 8997 N N . GLY A 1 1168 ? 7.355 -14.420 7.731 1.00 68.00 1168 GLY A N 1
ATOM 8998 C CA . GLY A 1 1168 ? 8.559 -13.940 8.414 1.00 68.00 1168 GLY A CA 1
ATOM 8999 C C . GLY A 1 1168 ? 9.003 -12.559 7.926 1.00 68.00 1168 GLY A C 1
ATOM 9000 O O . GLY A 1 1168 ? 8.552 -12.087 6.879 1.00 68.00 1168 GLY A O 1
ATOM 9001 N N . ASP A 1 1169 ? 9.911 -11.942 8.681 1.00 78.69 1169 ASP A N 1
ATOM 9002 C CA . ASP A 1 1169 ? 10.506 -10.649 8.339 1.00 78.69 1169 ASP A CA 1
ATOM 9003 C C . ASP A 1 1169 ? 11.235 -10.706 6.981 1.00 78.69 1169 ASP A C 1
ATOM 9005 O O . ASP A 1 1169 ? 12.011 -11.625 6.701 1.00 78.69 1169 ASP A O 1
ATOM 9009 N N . ARG A 1 1170 ? 10.964 -9.714 6.127 1.00 85.88 1170 ARG A N 1
ATOM 9010 C CA . ARG A 1 1170 ? 11.531 -9.562 4.773 1.00 85.88 1170 ARG A CA 1
ATOM 9011 C C . ARG A 1 1170 ? 12.662 -8.535 4.720 1.00 85.88 1170 ARG A C 1
ATOM 9013 O O . ARG A 1 1170 ? 13.367 -8.464 3.704 1.00 85.88 1170 ARG A O 1
ATOM 9020 N N . CYS A 1 1171 ? 12.862 -7.787 5.804 1.00 93.62 1171 CYS A N 1
ATOM 9021 C CA . CYS A 1 1171 ? 13.794 -6.669 5.929 1.00 93.62 1171 CYS A CA 1
ATOM 9022 C C . CYS A 1 1171 ? 15.222 -7.071 6.322 1.00 93.62 1171 CYS A C 1
ATOM 9024 O O . CYS A 1 1171 ? 16.033 -6.210 6.649 1.00 93.62 1171 CYS A O 1
ATOM 9026 N N . ASN A 1 1172 ? 15.569 -8.358 6.218 1.00 95.25 1172 ASN A N 1
ATOM 9027 C CA . ASN A 1 1172 ? 16.921 -8.832 6.516 1.00 95.25 1172 ASN A CA 1
ATOM 9028 C C . ASN A 1 1172 ? 17.971 -8.274 5.536 1.00 95.25 1172 ASN A C 1
ATOM 9030 O O . ASN A 1 1172 ? 17.757 -8.234 4.318 1.00 95.25 1172 ASN A O 1
ATOM 9034 N N . LEU A 1 1173 ? 19.150 -7.945 6.056 1.00 97.88 1173 LEU A N 1
ATOM 9035 C CA . LEU A 1 1173 ? 20.349 -7.648 5.281 1.00 97.88 1173 LEU A CA 1
ATOM 9036 C C . LEU A 1 1173 ? 20.920 -8.946 4.706 1.00 97.88 1173 LEU A C 1
ATOM 9038 O O . LEU A 1 1173 ? 21.428 -9.783 5.454 1.00 97.88 1173 LEU A O 1
ATOM 9042 N N . LEU A 1 1174 ? 20.858 -9.111 3.383 1.00 98.12 1174 LEU A N 1
ATOM 9043 C CA . LEU A 1 1174 ? 21.528 -10.234 2.726 1.00 98.12 1174 LEU A CA 1
ATOM 9044 C C . LEU A 1 1174 ? 23.016 -9.930 2.601 1.00 98.12 1174 LEU A C 1
ATOM 9046 O O . LEU A 1 1174 ? 23.377 -8.845 2.143 1.00 98.12 1174 LEU A O 1
ATOM 9050 N N . ILE A 1 1175 ? 23.854 -10.894 2.975 1.00 98.25 1175 ILE A N 1
ATOM 9051 C CA . ILE A 1 1175 ? 25.312 -10.780 2.897 1.00 98.25 1175 ILE A CA 1
ATOM 9052 C C . ILE A 1 1175 ? 25.961 -12.124 2.546 1.00 98.25 1175 ILE A C 1
ATOM 9054 O O . ILE A 1 1175 ? 25.504 -13.182 2.989 1.00 98.25 1175 ILE A O 1
ATOM 9058 N N . ASN A 1 1176 ? 27.039 -12.076 1.762 1.00 98.44 1176 ASN A N 1
ATOM 9059 C CA . ASN A 1 1176 ? 27.809 -13.254 1.375 1.00 98.44 1176 ASN A CA 1
ATOM 9060 C C . ASN A 1 1176 ? 28.487 -13.912 2.600 1.00 98.44 1176 ASN A C 1
ATOM 9062 O O . ASN A 1 1176 ? 28.940 -13.188 3.492 1.00 98.44 1176 ASN A O 1
ATOM 9066 N N . PRO A 1 1177 ? 28.636 -15.254 2.658 1.00 98.44 1177 PRO A N 1
ATOM 9067 C CA . PRO A 1 1177 ? 29.315 -15.926 3.765 1.00 98.44 1177 PRO A CA 1
ATOM 9068 C C . PRO A 1 1177 ? 30.738 -15.425 4.029 1.00 98.44 1177 PRO A C 1
ATOM 9070 O O . PRO A 1 1177 ? 31.110 -15.268 5.189 1.00 98.44 1177 PRO A O 1
ATOM 9073 N N . ALA A 1 1178 ? 31.512 -15.123 2.981 1.00 97.44 1178 ALA A N 1
ATOM 9074 C CA . ALA A 1 1178 ? 32.887 -14.647 3.127 1.00 97.44 1178 ALA A CA 1
ATOM 9075 C C . ALA A 1 1178 ? 32.950 -13.248 3.762 1.00 97.44 1178 ALA A C 1
ATOM 9077 O O . ALA A 1 1178 ? 33.820 -12.977 4.589 1.00 97.44 1178 ALA A O 1
ATOM 9078 N N . ASP A 1 1179 ? 32.011 -12.363 3.419 1.00 97.56 1179 ASP A N 1
ATOM 9079 C CA . ASP A 1 1179 ? 31.930 -11.035 4.032 1.00 97.56 1179 ASP A CA 1
ATOM 9080 C C . ASP A 1 1179 ? 31.363 -11.088 5.444 1.00 97.56 1179 ASP A C 1
ATOM 9082 O O . ASP A 1 1179 ? 31.836 -10.362 6.315 1.00 97.56 1179 ASP A O 1
ATOM 9086 N N . ALA A 1 1180 ? 30.397 -11.973 5.697 1.00 97.69 1180 ALA A N 1
ATOM 9087 C CA . ALA A 1 1180 ? 29.887 -12.202 7.040 1.00 97.69 1180 ALA A CA 1
ATOM 9088 C C . ALA A 1 1180 ? 31.005 -12.676 7.979 1.00 97.69 1180 ALA A C 1
ATOM 9090 O O . ALA A 1 1180 ? 31.165 -12.122 9.064 1.00 97.69 1180 ALA A O 1
ATOM 9091 N N . GLU A 1 1181 ? 31.832 -13.627 7.539 1.00 97.38 1181 GLU A N 1
ATOM 9092 C CA . GLU A 1 1181 ? 33.007 -14.080 8.289 1.00 97.38 1181 GLU A CA 1
ATOM 9093 C C . GLU A 1 1181 ? 34.014 -12.938 8.496 1.00 97.38 1181 GLU A C 1
ATOM 9095 O O . GLU A 1 1181 ? 34.400 -12.648 9.631 1.00 97.38 1181 GLU A O 1
ATOM 9100 N N . ARG A 1 1182 ? 34.373 -12.222 7.420 1.00 96.56 1182 ARG A N 1
ATOM 9101 C CA . ARG A 1 1182 ? 35.311 -11.086 7.460 1.00 96.56 1182 ARG A CA 1
ATOM 9102 C C . ARG A 1 1182 ? 34.872 -9.979 8.422 1.00 96.56 1182 ARG A C 1
ATOM 9104 O O . ARG A 1 1182 ? 35.722 -9.351 9.049 1.00 96.56 1182 ARG A O 1
ATOM 9111 N N . LEU A 1 1183 ? 33.569 -9.730 8.527 1.00 96.75 1183 LEU A N 1
ATOM 9112 C CA . LEU A 1 1183 ? 32.978 -8.669 9.351 1.00 96.75 1183 LEU A CA 1
ATOM 9113 C C . LEU A 1 1183 ? 32.468 -9.176 10.707 1.00 96.75 1183 LEU A C 1
ATOM 9115 O O . LEU A 1 1183 ? 31.888 -8.402 11.465 1.00 96.75 1183 LEU A O 1
ATOM 9119 N N . SER A 1 1184 ? 32.682 -10.459 11.028 1.00 96.81 1184 SER A N 1
ATOM 9120 C CA . SER A 1 1184 ? 32.178 -11.097 12.254 1.00 96.81 1184 SER A CA 1
ATOM 9121 C C . SER A 1 1184 ? 30.654 -10.980 12.431 1.00 96.81 1184 SER A C 1
ATOM 9123 O O . SER A 1 1184 ? 30.146 -10.848 13.544 1.00 96.81 1184 SER A O 1
ATOM 9125 N N . LEU A 1 1185 ? 29.908 -11.039 11.327 1.00 97.38 1185 LEU A N 1
ATOM 9126 C CA . LEU A 1 1185 ? 28.448 -11.009 11.302 1.00 97.38 1185 LEU A CA 1
ATOM 9127 C C . LEU A 1 1185 ? 27.882 -12.429 11.357 1.00 97.38 1185 LEU A C 1
ATOM 9129 O O . LEU A 1 1185 ? 28.387 -13.350 10.720 1.00 97.38 1185 LEU A O 1
ATOM 9133 N N . THR A 1 1186 ? 26.798 -12.611 12.109 1.00 95.50 1186 THR A N 1
ATOM 9134 C CA . THR A 1 1186 ? 26.167 -13.923 12.317 1.00 95.50 1186 THR A CA 1
ATOM 9135 C C . THR A 1 1186 ? 24.716 -13.900 11.851 1.00 95.50 1186 THR A C 1
ATOM 9137 O O . THR A 1 1186 ? 23.982 -12.962 12.150 1.00 95.50 1186 THR A O 1
ATOM 9140 N N . HIS A 1 1187 ? 24.284 -14.953 11.152 1.00 96.00 1187 HIS A N 1
ATOM 9141 C CA . HIS A 1 1187 ? 22.896 -15.119 10.713 1.00 96.00 1187 HIS A CA 1
ATOM 9142 C C . HIS A 1 1187 ? 21.908 -14.978 11.891 1.00 96.00 1187 HIS A C 1
ATOM 9144 O O . HIS A 1 1187 ? 22.108 -15.565 12.956 1.00 96.00 1187 HIS A O 1
ATOM 9150 N N . GLY A 1 1188 ? 20.842 -14.199 11.699 1.00 93.25 1188 GLY A N 1
ATOM 9151 C CA . GLY A 1 1188 ? 19.808 -13.918 12.699 1.00 93.25 1188 GLY A CA 1
ATOM 9152 C C . GLY A 1 1188 ? 20.211 -12.922 13.795 1.00 93.25 1188 GLY A C 1
ATOM 9153 O O . GLY A 1 1188 ? 19.414 -12.666 14.696 1.00 93.25 1188 GLY A O 1
ATOM 9154 N N . LYS A 1 1189 ? 21.432 -12.370 13.764 1.00 95.88 1189 LYS A N 1
ATOM 9155 C CA . LYS A 1 1189 ? 21.870 -11.300 14.677 1.00 95.88 1189 LYS A CA 1
ATOM 9156 C C . LYS A 1 1189 ? 21.685 -9.927 14.041 1.00 95.88 1189 LYS A C 1
ATOM 9158 O O . LYS A 1 1189 ? 21.515 -9.821 12.831 1.00 95.88 1189 LYS A O 1
ATOM 9163 N N . GLN A 1 1190 ? 21.704 -8.890 14.870 1.00 97.31 1190 GLN A N 1
ATOM 9164 C CA . GLN A 1 1190 ? 21.622 -7.509 14.412 1.00 97.31 1190 GLN A CA 1
ATOM 9165 C C . GLN A 1 1190 ? 22.978 -7.026 13.887 1.00 97.31 1190 GLN A C 1
ATOM 9167 O O . GLN A 1 1190 ? 24.036 -7.408 14.393 1.00 97.31 1190 GLN A O 1
ATOM 9172 N N . ALA A 1 1191 ? 22.925 -6.163 12.884 1.00 97.50 1191 ALA A N 1
ATOM 9173 C CA . ALA A 1 1191 ? 24.047 -5.398 12.373 1.00 97.50 1191 ALA A CA 1
ATOM 9174 C C . ALA A 1 1191 ? 23.623 -3.944 12.190 1.00 97.50 1191 ALA A C 1
ATOM 9176 O O . ALA A 1 1191 ? 22.444 -3.645 11.985 1.00 97.50 1191 ALA A O 1
ATOM 9177 N N . ARG A 1 1192 ? 24.606 -3.052 12.233 1.00 98.06 1192 ARG A N 1
ATOM 9178 C CA . ARG A 1 1192 ? 24.434 -1.653 11.865 1.00 98.06 1192 ARG A CA 1
ATOM 9179 C C . ARG A 1 1192 ? 25.000 -1.441 10.472 1.00 98.06 1192 ARG A C 1
ATOM 9181 O O . ARG A 1 1192 ? 26.162 -1.766 10.229 1.00 98.06 1192 ARG A O 1
ATOM 9188 N N . ILE A 1 1193 ? 24.177 -0.918 9.573 1.00 97.88 1193 ILE A N 1
ATOM 9189 C CA . ILE A 1 1193 ? 24.571 -0.508 8.223 1.00 97.88 1193 ILE A CA 1
ATOM 9190 C C . ILE A 1 1193 ? 24.529 1.016 8.137 1.00 97.88 1193 ILE A C 1
ATOM 9192 O O . ILE A 1 1193 ? 23.572 1.631 8.599 1.00 97.88 1193 ILE A O 1
ATOM 9196 N N . MET A 1 1194 ? 25.574 1.619 7.576 1.00 97.19 1194 MET A N 1
ATOM 9197 C CA . MET A 1 1194 ? 25.786 3.067 7.583 1.00 97.19 1194 MET A CA 1
ATOM 9198 C C . MET A 1 1194 ? 26.228 3.564 6.206 1.00 97.19 1194 MET A C 1
ATOM 9200 O O . MET A 1 1194 ? 27.037 2.912 5.537 1.00 97.19 1194 MET A O 1
ATOM 9204 N N . SER A 1 1195 ? 25.755 4.750 5.833 1.00 96.25 1195 SER A N 1
ATOM 9205 C CA . SER A 1 1195 ? 26.212 5.521 4.671 1.00 96.25 1195 SER A CA 1
ATOM 9206 C C . SER A 1 1195 ? 26.487 6.976 5.075 1.00 96.25 1195 SER A C 1
ATOM 9208 O O . SER A 1 1195 ? 26.488 7.313 6.260 1.00 96.25 1195 SER A O 1
ATOM 9210 N N . ARG A 1 1196 ? 26.702 7.867 4.099 1.00 95.12 1196 ARG A N 1
ATOM 9211 C CA . ARG A 1 1196 ? 26.819 9.313 4.340 1.00 95.12 1196 ARG A CA 1
ATOM 9212 C C . ARG A 1 1196 ? 25.566 9.912 4.996 1.00 95.12 1196 ARG A C 1
ATOM 9214 O O . ARG A 1 1196 ? 25.694 10.874 5.750 1.00 95.12 1196 ARG A O 1
ATOM 9221 N N . THR A 1 1197 ? 24.374 9.404 4.679 1.00 95.81 1197 THR A N 1
ATOM 9222 C CA . THR A 1 1197 ? 23.102 10.049 5.058 1.00 95.81 1197 THR A CA 1
ATOM 9223 C C . THR A 1 1197 ? 22.544 9.565 6.389 1.00 95.81 1197 THR A C 1
ATOM 9225 O O . THR A 1 1197 ? 21.765 10.281 7.012 1.00 95.81 1197 THR A O 1
ATOM 9228 N N . GLY A 1 1198 ? 22.942 8.380 6.855 1.00 95.88 1198 GLY A N 1
ATOM 9229 C CA . GLY A 1 1198 ? 22.447 7.846 8.116 1.00 95.88 1198 GLY A CA 1
ATOM 9230 C C . GLY A 1 1198 ? 22.846 6.400 8.368 1.00 95.88 1198 GLY A C 1
ATOM 9231 O O . GLY A 1 1198 ? 23.745 5.850 7.727 1.00 95.88 1198 GLY A O 1
ATOM 9232 N N . GLU A 1 1199 ? 22.131 5.775 9.299 1.00 96.69 1199 GLU A N 1
ATOM 9233 C CA . GLU A 1 1199 ? 22.336 4.387 9.696 1.00 96.69 1199 GLU A CA 1
ATOM 9234 C C . GLU A 1 1199 ? 21.016 3.656 9.956 1.00 96.69 1199 GLU A C 1
ATOM 9236 O O . GLU A 1 1199 ? 20.009 4.273 10.307 1.00 96.69 1199 GLU A O 1
ATOM 9241 N N . LEU A 1 1200 ? 21.035 2.331 9.794 1.00 97.19 1200 LEU A N 1
ATOM 9242 C CA . LEU A 1 1200 ? 19.919 1.438 10.108 1.00 97.19 1200 LEU A CA 1
ATOM 9243 C C . LEU A 1 1200 ? 20.399 0.248 10.935 1.00 97.19 1200 LEU A C 1
ATOM 9245 O O . LEU A 1 1200 ? 21.504 -0.267 10.742 1.00 97.19 1200 LEU A O 1
ATOM 9249 N N . MET A 1 1201 ? 19.513 -0.225 11.807 1.00 96.94 1201 MET A N 1
ATOM 9250 C CA . MET A 1 1201 ? 19.642 -1.509 12.490 1.00 96.94 1201 MET A CA 1
ATOM 9251 C C . MET A 1 1201 ? 18.909 -2.574 11.680 1.00 96.94 1201 MET A C 1
ATOM 9253 O O . MET A 1 1201 ? 17.742 -2.394 11.334 1.00 96.94 1201 MET A O 1
ATOM 9257 N N . VAL A 1 1202 ? 19.602 -3.660 11.343 1.00 96.81 1202 VAL A N 1
ATOM 9258 C CA . VAL A 1 1202 ? 19.085 -4.695 10.442 1.00 96.81 1202 VAL A CA 1
ATOM 9259 C C . VAL A 1 1202 ? 19.448 -6.097 10.919 1.00 96.81 1202 VAL A C 1
ATOM 9261 O O . VAL A 1 1202 ? 20.562 -6.361 11.371 1.00 96.81 1202 VAL A O 1
ATOM 9264 N N . SER A 1 1203 ? 18.519 -7.033 10.749 1.00 96.06 1203 SER A N 1
ATOM 9265 C CA . SER A 1 1203 ? 18.759 -8.461 10.967 1.00 96.06 1203 SER A CA 1
ATOM 9266 C C . SER A 1 1203 ? 19.609 -9.042 9.835 1.00 96.06 1203 SER A C 1
ATOM 9268 O O . SER A 1 1203 ? 19.298 -8.851 8.662 1.00 96.06 1203 SER A O 1
ATOM 9270 N N . VAL A 1 1204 ? 20.671 -9.780 10.150 1.00 97.88 1204 VAL A N 1
ATOM 9271 C CA . VAL A 1 1204 ? 21.571 -10.373 9.149 1.00 97.88 1204 VAL A CA 1
ATOM 9272 C C . VAL A 1 1204 ? 21.031 -11.702 8.632 1.00 97.88 1204 VAL A C 1
ATOM 9274 O O . VAL A 1 1204 ? 20.733 -12.612 9.405 1.00 97.88 1204 VAL A O 1
ATOM 9277 N N . GLN A 1 1205 ? 21.023 -11.869 7.312 1.00 97.50 1205 GLN A N 1
ATOM 9278 C CA . GLN A 1 1205 ? 20.790 -13.142 6.641 1.00 97.50 1205 GLN A CA 1
ATOM 9279 C C . GLN A 1 1205 ? 21.975 -13.473 5.727 1.00 97.50 1205 GLN A C 1
ATOM 9281 O O . GLN A 1 1205 ? 22.153 -12.909 4.650 1.00 97.50 1205 GLN A O 1
ATOM 9286 N N . VAL A 1 1206 ? 22.784 -14.436 6.162 1.00 98.19 1206 VAL A N 1
ATOM 9287 C CA . VAL A 1 1206 ? 23.916 -14.949 5.380 1.00 98.19 1206 VAL A CA 1
ATOM 9288 C C . VAL A 1 1206 ? 23.416 -15.847 4.241 1.00 98.19 1206 VAL A C 1
ATOM 9290 O O . VAL A 1 1206 ? 22.633 -16.764 4.497 1.00 98.19 1206 VAL A O 1
ATOM 9293 N N . THR A 1 1207 ? 23.854 -15.591 3.004 1.00 97.06 1207 THR A N 1
ATOM 9294 C CA . THR A 1 1207 ? 23.476 -16.359 1.800 1.00 97.06 1207 THR A CA 1
ATOM 9295 C C . THR A 1 1207 ? 24.531 -16.251 0.698 1.00 97.06 1207 THR A C 1
ATOM 9297 O O . THR A 1 1207 ? 25.121 -15.195 0.499 1.00 97.06 1207 THR A O 1
ATOM 9300 N N . ASP A 1 1208 ? 24.766 -17.334 -0.041 1.00 96.69 1208 ASP A N 1
ATOM 9301 C CA . ASP A 1 1208 ? 25.636 -17.385 -1.224 1.00 96.69 1208 ASP A CA 1
ATOM 9302 C C . ASP A 1 1208 ? 24.950 -16.907 -2.520 1.00 96.69 1208 ASP A C 1
ATOM 9304 O O . ASP A 1 1208 ? 25.594 -16.817 -3.567 1.00 96.69 1208 ASP A O 1
ATOM 9308 N N . ASP A 1 1209 ? 23.670 -16.527 -2.450 1.00 96.88 1209 ASP A N 1
ATOM 9309 C CA . ASP A 1 1209 ? 22.938 -15.914 -3.562 1.00 96.88 1209 ASP A CA 1
ATOM 9310 C C . ASP A 1 1209 ? 23.379 -14.468 -3.844 1.00 96.88 1209 ASP A C 1
ATOM 9312 O O . ASP A 1 1209 ? 22.932 -13.869 -4.816 1.00 96.88 1209 ASP A O 1
ATOM 9316 N N . ILE A 1 1210 ? 24.254 -13.878 -3.032 1.00 96.75 1210 ILE A N 1
ATOM 9317 C CA . ILE A 1 1210 ? 24.803 -12.534 -3.248 1.00 96.75 1210 ILE A CA 1
ATOM 9318 C C . ILE A 1 1210 ? 26.316 -12.613 -3.428 1.00 96.75 1210 ILE A C 1
ATOM 9320 O O . ILE A 1 1210 ? 26.988 -13.381 -2.733 1.00 96.75 1210 ILE A O 1
ATOM 9324 N N . MET A 1 1211 ? 26.869 -11.852 -4.373 1.00 95.62 1211 MET A N 1
ATOM 9325 C CA . MET A 1 1211 ? 28.315 -11.869 -4.593 1.00 95.62 1211 MET A CA 1
ATOM 9326 C C . MET A 1 1211 ? 29.090 -11.248 -3.416 1.00 95.62 1211 MET A C 1
ATOM 9328 O O . MET A 1 1211 ? 28.561 -10.370 -2.731 1.00 95.62 1211 MET A O 1
ATOM 9332 N N . PRO A 1 1212 ? 30.356 -11.650 -3.194 1.00 96.00 1212 PRO A N 1
ATOM 9333 C CA . PRO A 1 1212 ? 31.227 -10.967 -2.246 1.00 96.00 1212 PRO A CA 1
ATOM 9334 C C . PRO A 1 1212 ? 31.377 -9.471 -2.557 1.00 96.00 1212 PRO A C 1
ATOM 9336 O O . PRO A 1 1212 ? 31.430 -9.074 -3.723 1.00 96.00 1212 PRO A O 1
ATOM 9339 N N . GLY A 1 1213 ? 31.478 -8.652 -1.514 1.00 95.88 1213 GLY A N 1
ATOM 9340 C CA . GLY A 1 1213 ? 31.545 -7.193 -1.588 1.00 95.88 1213 GLY A CA 1
ATOM 9341 C C . GLY A 1 1213 ? 30.182 -6.499 -1.682 1.00 95.88 1213 GLY A C 1
ATOM 9342 O O . GLY A 1 1213 ? 30.140 -5.276 -1.778 1.00 95.88 1213 GLY A O 1
ATOM 9343 N N . VAL A 1 1214 ? 29.069 -7.241 -1.661 1.00 97.50 1214 VAL A N 1
ATOM 9344 C CA . VAL A 1 1214 ? 27.722 -6.691 -1.882 1.00 97.50 1214 VAL A CA 1
ATOM 9345 C C . VAL A 1 1214 ? 26.784 -7.060 -0.737 1.00 97.50 1214 VAL A C 1
ATOM 9347 O O . VAL A 1 1214 ? 26.797 -8.183 -0.230 1.00 97.50 1214 VAL A O 1
ATOM 9350 N N . VAL A 1 1215 ? 25.943 -6.104 -0.347 1.00 98.06 1215 VAL A N 1
ATOM 9351 C CA . VAL A 1 1215 ? 24.858 -6.294 0.621 1.00 98.06 1215 VAL A CA 1
ATOM 9352 C C . VAL A 1 1215 ? 23.526 -5.838 0.034 1.00 98.06 1215 VAL A C 1
ATOM 9354 O O . VAL A 1 1215 ? 23.488 -5.000 -0.865 1.00 98.06 1215 VAL A O 1
ATOM 9357 N N . CYS A 1 1216 ? 22.412 -6.395 0.510 1.00 97.94 1216 CYS A N 1
ATOM 9358 C CA . CYS A 1 1216 ? 21.100 -6.109 -0.073 1.00 97.94 1216 CYS A CA 1
ATOM 9359 C C . CYS A 1 1216 ? 19.996 -5.919 0.971 1.00 97.94 1216 CYS A C 1
ATOM 9361 O O . CYS A 1 1216 ? 19.840 -6.749 1.873 1.00 97.94 1216 CYS A O 1
ATOM 9363 N N . LEU A 1 1217 ? 19.171 -4.883 0.776 1.00 97.44 1217 LEU A N 1
ATOM 9364 C CA . LEU A 1 1217 ? 17.980 -4.566 1.577 1.00 97.44 1217 LEU A CA 1
ATOM 9365 C C . LEU A 1 1217 ? 16.744 -4.360 0.687 1.00 97.44 1217 LEU A C 1
ATOM 9367 O O . LEU A 1 1217 ? 16.884 -3.982 -0.480 1.00 97.44 1217 LEU A O 1
ATOM 9371 N N . PRO A 1 1218 ? 15.525 -4.635 1.188 1.00 95.56 1218 PRO A N 1
ATOM 9372 C CA . PRO A 1 1218 ? 14.315 -4.393 0.417 1.00 95.56 1218 PRO A CA 1
ATOM 9373 C C . PRO A 1 1218 ? 13.928 -2.911 0.387 1.00 95.56 1218 PRO A C 1
ATOM 9375 O O . PRO A 1 1218 ? 14.215 -2.151 1.306 1.00 95.56 1218 PRO A O 1
ATOM 9378 N N . HIS A 1 1219 ? 13.216 -2.527 -0.667 1.00 93.38 1219 HIS A N 1
ATOM 9379 C CA . HIS A 1 1219 ? 12.600 -1.210 -0.821 1.00 93.38 1219 HIS A CA 1
ATOM 9380 C C . HIS A 1 1219 ? 11.121 -1.209 -0.382 1.00 93.38 1219 HIS A C 1
ATOM 9382 O O . HIS A 1 1219 ? 10.450 -2.240 -0.479 1.00 93.38 1219 HIS A O 1
ATOM 9388 N N . GLY A 1 1220 ? 10.610 -0.037 0.019 1.00 93.38 1220 GLY A N 1
ATOM 9389 C CA . GLY A 1 1220 ? 9.179 0.227 0.230 1.00 93.38 1220 GLY A CA 1
ATOM 9390 C C . GLY A 1 1220 ? 8.672 0.078 1.669 1.00 93.38 1220 GLY A C 1
ATOM 9391 O O . GLY A 1 1220 ? 7.471 0.211 1.892 1.00 93.38 1220 GLY A O 1
ATOM 9392 N N . TRP A 1 1221 ? 9.564 -0.196 2.621 1.00 95.31 1221 TRP A N 1
ATOM 9393 C CA . TRP A 1 1221 ? 9.267 -0.364 4.048 1.00 95.31 1221 TRP A CA 1
ATOM 9394 C C . TRP A 1 1221 ? 9.650 0.893 4.858 1.00 95.31 1221 TRP A C 1
ATOM 9396 O O . TRP A 1 1221 ? 10.194 1.844 4.297 1.00 95.31 1221 TRP A O 1
ATOM 9406 N N . GLY A 1 1222 ? 9.381 0.884 6.166 1.00 94.62 1222 GLY A N 1
ATOM 9407 C CA . GLY A 1 1222 ? 9.554 2.009 7.096 1.00 94.62 1222 GLY A CA 1
ATOM 9408 C C . GLY A 1 1222 ? 8.240 2.683 7.498 1.00 94.62 1222 GLY A C 1
ATOM 9409 O O . GLY A 1 1222 ? 8.180 3.909 7.548 1.00 94.62 1222 GLY A O 1
ATOM 9410 N N . HIS A 1 1223 ? 7.185 1.889 7.723 1.00 95.31 1223 HIS A N 1
ATOM 9411 C CA . HIS A 1 1223 ? 5.825 2.372 8.022 1.00 95.31 1223 HIS A CA 1
ATOM 9412 C C . HIS A 1 1223 ? 5.608 2.689 9.511 1.00 95.31 1223 HIS A C 1
ATOM 9414 O O . HIS A 1 1223 ? 4.609 2.282 10.094 1.00 95.31 1223 HIS A O 1
ATOM 9420 N N . ASP A 1 1224 ? 6.578 3.339 10.155 1.00 91.69 1224 ASP A N 1
ATOM 9421 C CA . ASP A 1 1224 ? 6.602 3.650 11.596 1.00 91.69 1224 ASP A CA 1
ATOM 9422 C C . ASP A 1 1224 ? 6.820 5.141 11.904 1.00 91.69 1224 ASP A C 1
ATOM 9424 O O . ASP A 1 1224 ? 7.148 5.511 13.034 1.00 91.69 1224 ASP A O 1
ATOM 9428 N N . ARG A 1 1225 ? 6.647 6.026 10.914 1.00 92.94 1225 ARG A N 1
ATOM 9429 C CA . ARG A 1 1225 ? 6.723 7.476 11.147 1.00 92.94 1225 ARG A CA 1
ATOM 9430 C C . ARG A 1 1225 ? 5.554 7.940 12.016 1.00 92.94 1225 ARG A C 1
ATOM 9432 O O . ARG A 1 1225 ? 4.410 7.544 11.811 1.00 92.94 1225 ARG A O 1
ATOM 9439 N N . GLU A 1 1226 ? 5.834 8.843 12.951 1.00 91.88 1226 GLU A N 1
ATOM 9440 C CA . GLU A 1 1226 ? 4.811 9.439 13.810 1.00 91.88 1226 GLU A CA 1
ATOM 9441 C C . GLU A 1 1226 ? 3.759 10.195 12.981 1.00 91.88 1226 GLU A C 1
ATOM 9443 O O . GLU A 1 1226 ? 4.107 11.026 12.144 1.00 91.88 1226 GLU A O 1
ATOM 9448 N N . GLY A 1 1227 ? 2.473 9.921 13.218 1.00 88.38 1227 GLY A N 1
ATOM 9449 C CA . GLY A 1 1227 ? 1.352 10.564 12.518 1.00 88.38 1227 GLY A CA 1
ATOM 9450 C C . GLY A 1 1227 ? 0.841 9.822 11.277 1.00 88.38 1227 GLY A C 1
ATOM 9451 O O . GLY A 1 1227 ? -0.054 10.331 10.601 1.00 88.38 1227 GLY A O 1
ATOM 9452 N N . VAL A 1 1228 ? 1.382 8.638 10.975 1.00 92.50 1228 VAL A N 1
ATOM 9453 C CA . VAL A 1 1228 ? 0.807 7.688 10.005 1.00 92.50 1228 VAL A CA 1
ATOM 9454 C C . VAL A 1 1228 ? -0.458 7.037 10.587 1.00 92.50 1228 VAL A C 1
ATOM 9456 O O . VAL A 1 1228 ? -0.612 6.937 11.801 1.00 92.50 1228 VAL A O 1
ATOM 9459 N N . SER A 1 1229 ? -1.392 6.622 9.726 1.00 91.31 1229 SER A N 1
ATOM 9460 C CA . SER A 1 1229 ? -2.557 5.822 10.123 1.00 91.31 1229 SER A CA 1
ATOM 9461 C C . SER A 1 1229 ? -2.825 4.729 9.089 1.00 91.31 1229 SER A C 1
ATOM 9463 O O . SER A 1 1229 ? -3.604 4.899 8.149 1.00 91.31 1229 SER A O 1
ATOM 9465 N N . MET A 1 1230 ? -2.125 3.606 9.250 1.00 92.56 1230 MET A N 1
ATOM 9466 C CA . MET A 1 1230 ? -2.207 2.418 8.395 1.00 92.56 1230 MET A CA 1
ATOM 9467 C C . MET A 1 1230 ? -1.938 1.192 9.272 1.00 92.56 1230 MET A C 1
ATOM 9469 O O . MET A 1 1230 ? -0.812 0.692 9.347 1.00 92.56 1230 MET A O 1
ATOM 9473 N N . ARG A 1 1231 ? -2.969 0.697 9.966 1.00 89.00 1231 ARG A N 1
ATOM 9474 C CA . ARG A 1 1231 ? -2.808 -0.189 11.134 1.00 89.00 1231 ARG A CA 1
ATOM 9475 C C . ARG A 1 1231 ? -2.042 -1.472 10.830 1.00 89.00 1231 ARG A C 1
ATOM 9477 O O . ARG A 1 1231 ? -1.286 -1.966 11.667 1.00 89.00 1231 ARG A O 1
ATOM 9484 N N . ILE A 1 1232 ? -2.254 -2.051 9.650 1.00 87.50 1232 ILE A N 1
ATOM 9485 C CA . ILE A 1 1232 ? -1.574 -3.285 9.250 1.00 87.50 1232 ILE A CA 1
ATOM 9486 C C . ILE A 1 1232 ? -0.111 -2.999 8.899 1.00 87.50 1232 ILE A C 1
ATOM 9488 O O . ILE A 1 1232 ? 0.761 -3.769 9.314 1.00 87.50 1232 ILE A O 1
ATOM 9492 N N . ALA A 1 1233 ? 0.161 -1.899 8.197 1.00 91.94 1233 ALA A N 1
ATOM 9493 C CA . ALA A 1 1233 ? 1.521 -1.491 7.856 1.00 91.94 1233 ALA A CA 1
ATOM 9494 C C . ALA A 1 1233 ? 2.337 -1.141 9.116 1.00 91.94 1233 ALA A C 1
ATOM 9496 O O . ALA A 1 1233 ? 3.436 -1.663 9.285 1.00 91.94 1233 ALA A O 1
ATOM 9497 N N . GLU A 1 1234 ? 1.760 -0.378 10.050 1.00 91.12 1234 GLU A N 1
ATOM 9498 C CA . GLU A 1 1234 ? 2.389 0.010 11.325 1.00 91.12 1234 GLU A CA 1
ATOM 9499 C C . GLU A 1 1234 ? 2.704 -1.190 12.225 1.00 91.12 1234 GLU A C 1
ATOM 9501 O O . GLU A 1 1234 ? 3.692 -1.193 12.954 1.00 91.12 1234 GLU A O 1
ATOM 9506 N N . SER A 1 1235 ? 1.898 -2.255 12.155 1.00 86.00 1235 SER A N 1
ATOM 9507 C CA . SER A 1 1235 ? 2.181 -3.492 12.897 1.00 86.00 1235 SER A CA 1
ATOM 9508 C C . SER A 1 1235 ? 3.356 -4.300 12.324 1.00 86.00 1235 SER A C 1
ATOM 9510 O O . SER A 1 1235 ? 3.857 -5.207 12.988 1.00 86.00 1235 SER A O 1
ATOM 9512 N N . ASN A 1 1236 ? 3.796 -3.993 11.097 1.00 86.81 1236 ASN A N 1
ATOM 9513 C CA . ASN A 1 1236 ? 4.914 -4.645 10.408 1.00 86.81 1236 ASN A CA 1
ATOM 9514 C C . ASN A 1 1236 ? 5.761 -3.599 9.655 1.00 86.81 1236 ASN A C 1
ATOM 9516 O O . ASN A 1 1236 ? 5.861 -3.663 8.427 1.00 86.81 1236 ASN A O 1
ATOM 9520 N N . PRO A 1 1237 ? 6.375 -2.629 10.353 1.00 90.44 1237 PRO A N 1
ATOM 9521 C CA . PRO A 1 1237 ? 6.871 -1.423 9.702 1.00 90.44 1237 PRO A CA 1
ATOM 9522 C C . PRO A 1 1237 ? 8.093 -1.680 8.815 1.00 90.44 1237 PRO A C 1
ATOM 9524 O O . PRO A 1 1237 ? 8.239 -1.044 7.772 1.00 90.44 1237 PRO A O 1
ATOM 9527 N N . GLY A 1 1238 ? 8.939 -2.651 9.169 1.00 93.12 1238 GLY A N 1
ATOM 9528 C CA . GLY A 1 1238 ? 10.172 -2.957 8.442 1.00 93.12 1238 GLY A CA 1
ATOM 9529 C C . GLY A 1 1238 ? 11.225 -1.851 8.576 1.00 93.12 1238 GLY A C 1
ATOM 9530 O O . GLY A 1 1238 ? 11.294 -1.187 9.602 1.00 93.12 1238 GLY A O 1
ATOM 9531 N N . ILE A 1 1239 ? 12.068 -1.673 7.553 1.00 94.88 1239 ILE A N 1
ATOM 9532 C CA . ILE A 1 1239 ? 13.132 -0.651 7.526 1.00 94.88 1239 ILE A CA 1
ATOM 9533 C C . ILE A 1 1239 ? 13.105 0.144 6.221 1.00 94.88 1239 ILE A C 1
ATOM 9535 O O . ILE A 1 1239 ? 12.944 -0.434 5.148 1.00 94.88 1239 ILE A O 1
ATOM 9539 N N . ASN A 1 1240 ? 13.342 1.454 6.279 1.00 96.06 1240 ASN A N 1
ATOM 9540 C CA . ASN A 1 1240 ? 13.448 2.267 5.068 1.00 96.06 1240 ASN A CA 1
ATOM 9541 C C . ASN A 1 1240 ? 14.892 2.338 4.552 1.00 96.06 1240 ASN A C 1
ATOM 9543 O O . ASN A 1 1240 ? 15.689 3.135 5.042 1.00 96.06 1240 ASN A O 1
ATOM 9547 N N . VAL A 1 1241 ? 15.231 1.570 3.510 1.00 96.81 1241 VAL A N 1
ATOM 9548 C CA . VAL A 1 1241 ? 16.562 1.630 2.866 1.00 96.81 1241 VAL A CA 1
ATOM 9549 C C . VAL A 1 1241 ? 16.908 3.029 2.333 1.00 96.81 1241 VAL A C 1
ATOM 9551 O O . VAL A 1 1241 ? 18.080 3.400 2.250 1.00 96.81 1241 VAL A O 1
ATOM 9554 N N . ASN A 1 1242 ? 15.898 3.838 2.011 1.00 96.81 1242 ASN A N 1
ATOM 9555 C CA . ASN A 1 1242 ? 16.112 5.180 1.490 1.00 96.81 1242 ASN A CA 1
ATOM 9556 C C . ASN A 1 1242 ? 16.581 6.185 2.553 1.00 96.81 1242 ASN A C 1
ATOM 9558 O O . ASN A 1 1242 ? 17.101 7.232 2.186 1.00 96.81 1242 ASN A O 1
ATOM 9562 N N . ASP A 1 1243 ? 16.516 5.862 3.849 1.00 96.88 1243 ASP A N 1
ATOM 9563 C CA . ASP A 1 1243 ? 17.145 6.684 4.897 1.00 96.88 1243 ASP A CA 1
ATOM 9564 C C . ASP A 1 1243 ? 18.684 6.677 4.790 1.00 96.88 1243 ASP A C 1
ATOM 9566 O O . ASP A 1 1243 ? 19.346 7.639 5.178 1.00 96.88 1243 ASP A O 1
ATOM 9570 N N . ILE A 1 1244 ? 19.260 5.611 4.224 1.00 96.75 1244 ILE A N 1
ATOM 9571 C CA . ILE A 1 1244 ? 20.712 5.452 4.029 1.00 96.75 1244 ILE A CA 1
ATOM 9572 C C . ILE A 1 1244 ? 21.132 5.516 2.557 1.00 96.75 1244 ILE A C 1
ATOM 9574 O O . ILE A 1 1244 ? 22.300 5.303 2.238 1.00 96.75 1244 ILE A O 1
ATOM 9578 N N . THR A 1 1245 ? 20.200 5.782 1.645 1.00 96.94 1245 THR A N 1
ATOM 9579 C CA . THR A 1 1245 ? 20.521 5.933 0.223 1.00 96.94 1245 THR A CA 1
ATOM 9580 C C . THR A 1 1245 ? 20.987 7.361 -0.034 1.00 96.94 1245 THR A C 1
ATOM 9582 O O . THR A 1 1245 ? 20.280 8.313 0.291 1.00 96.94 1245 THR A O 1
ATOM 9585 N N . ASP A 1 1246 ? 22.187 7.500 -0.597 1.00 94.38 1246 ASP A N 1
ATOM 9586 C CA . ASP A 1 1246 ? 22.865 8.782 -0.770 1.00 94.38 1246 ASP A CA 1
ATOM 9587 C C . ASP A 1 1246 ? 22.204 9.638 -1.867 1.00 94.38 1246 ASP A C 1
ATOM 9589 O O . ASP A 1 1246 ? 22.282 9.324 -3.052 1.00 94.38 1246 ASP A O 1
ATOM 9593 N N . ASP A 1 1247 ? 21.587 10.754 -1.471 1.00 94.56 1247 ASP A N 1
ATOM 9594 C CA . ASP A 1 1247 ? 20.905 11.700 -2.367 1.00 94.56 1247 ASP A CA 1
ATOM 9595 C C . ASP A 1 1247 ? 21.835 12.492 -3.309 1.00 94.56 1247 ASP A C 1
ATOM 9597 O O . ASP A 1 1247 ? 21.368 13.110 -4.271 1.00 94.56 1247 ASP A O 1
ATOM 9601 N N . GLN A 1 1248 ? 23.148 12.477 -3.062 1.00 93.31 1248 GLN A N 1
ATOM 9602 C CA . GLN A 1 1248 ? 24.154 13.195 -3.852 1.00 93.31 1248 GLN A CA 1
ATOM 9603 C C . GLN A 1 1248 ? 24.745 12.346 -4.979 1.00 93.31 1248 GLN A C 1
ATOM 9605 O O . GLN A 1 1248 ? 25.434 12.882 -5.849 1.00 93.31 1248 GLN A O 1
ATOM 9610 N N . VAL A 1 1249 ? 24.462 11.041 -5.003 1.00 92.44 1249 VAL A N 1
ATOM 9611 C CA . VAL A 1 1249 ? 24.919 10.140 -6.063 1.00 92.44 1249 VAL A CA 1
ATOM 9612 C C . VAL A 1 1249 ? 23.804 9.977 -7.098 1.00 92.44 1249 VAL A C 1
ATOM 9614 O O . VAL A 1 1249 ? 22.739 9.427 -6.822 1.00 92.44 1249 VAL A O 1
ATOM 9617 N N . VAL A 1 1250 ? 24.053 10.465 -8.313 1.00 95.25 1250 VAL A N 1
ATOM 9618 C CA . VAL A 1 1250 ? 23.098 10.461 -9.433 1.00 95.25 1250 VAL A CA 1
ATOM 9619 C C . VAL A 1 1250 ? 23.765 9.965 -10.715 1.00 95.25 1250 VAL A C 1
ATOM 9621 O O . VAL A 1 1250 ? 24.988 10.037 -10.860 1.00 95.25 1250 VAL A O 1
ATOM 9624 N N . ASP A 1 1251 ? 22.965 9.499 -11.673 1.00 96.06 1251 ASP A N 1
ATOM 9625 C CA . ASP A 1 1251 ? 23.393 9.459 -13.072 1.00 96.06 1251 ASP A CA 1
ATOM 9626 C C . ASP A 1 1251 ? 23.561 10.905 -13.556 1.00 96.06 1251 ASP A C 1
ATOM 9628 O O . ASP A 1 1251 ? 22.579 11.618 -13.752 1.00 96.06 1251 ASP A O 1
ATOM 9632 N N . VAL A 1 1252 ? 24.809 11.348 -13.717 1.00 92.69 1252 VAL A N 1
ATOM 9633 C CA . VAL A 1 1252 ? 25.154 12.750 -14.007 1.00 92.69 1252 VAL A CA 1
ATOM 9634 C C . VAL A 1 1252 ? 24.464 13.267 -15.270 1.00 92.69 1252 VAL A C 1
ATOM 9636 O O . VAL A 1 1252 ? 24.119 14.447 -15.334 1.00 92.69 1252 VAL A O 1
ATOM 9639 N N . LEU A 1 1253 ? 24.246 12.403 -16.266 1.00 94.19 1253 LEU A N 1
ATOM 9640 C CA . LEU A 1 1253 ? 23.646 12.814 -17.530 1.00 94.19 1253 LEU A CA 1
ATOM 9641 C C . LEU A 1 1253 ? 22.131 13.037 -17.407 1.00 94.19 1253 LEU A C 1
ATOM 9643 O O . LEU A 1 1253 ? 21.617 14.046 -17.886 1.00 94.19 1253 LEU A O 1
ATOM 9647 N N . SER A 1 1254 ? 21.413 12.100 -16.784 1.00 93.81 1254 SER A N 1
ATOM 9648 C CA . SER A 1 1254 ? 19.944 12.151 -16.699 1.00 93.81 1254 SER A CA 1
ATOM 9649 C C . SER A 1 1254 ? 19.410 12.808 -15.423 1.00 93.81 1254 SER A C 1
ATOM 9651 O O . SER A 1 1254 ? 18.234 13.156 -15.360 1.00 93.81 1254 SER A O 1
ATOM 9653 N N . GLY A 1 1255 ? 20.246 12.951 -14.393 1.00 94.00 1255 GLY A N 1
ATOM 9654 C CA . GLY A 1 1255 ? 19.852 13.340 -13.040 1.00 94.00 1255 GLY A CA 1
ATOM 9655 C C . GLY A 1 1255 ? 19.142 12.233 -12.248 1.00 94.00 1255 GLY A C 1
ATOM 9656 O O . GLY A 1 1255 ? 18.786 12.458 -11.093 1.00 94.00 1255 GLY A O 1
ATOM 9657 N N . ASN A 1 1256 ? 18.928 11.048 -12.833 1.00 96.06 1256 ASN A N 1
ATOM 9658 C CA . ASN A 1 1256 ? 18.225 9.938 -12.190 1.00 96.06 1256 ASN A CA 1
ATOM 9659 C C . ASN A 1 1256 ? 18.941 9.483 -10.908 1.00 96.06 1256 ASN A C 1
ATOM 9661 O O . ASN A 1 1256 ? 20.173 9.438 -10.853 1.00 96.06 1256 ASN A O 1
ATOM 9665 N N . ALA A 1 1257 ? 18.170 9.111 -9.886 1.00 95.62 1257 ALA A N 1
ATOM 9666 C CA . ALA A 1 1257 ? 18.724 8.650 -8.617 1.00 95.62 1257 ALA A CA 1
ATOM 9667 C C . ALA A 1 1257 ? 19.560 7.373 -8.783 1.00 95.62 1257 ALA A C 1
ATOM 9669 O O . ALA A 1 1257 ? 19.157 6.433 -9.483 1.00 95.62 1257 ALA A O 1
ATOM 9670 N N . VAL A 1 1258 ? 20.686 7.297 -8.070 1.00 96.00 1258 VAL A N 1
ATOM 9671 C CA . VAL A 1 1258 ? 21.375 6.023 -7.853 1.00 96.00 1258 VAL A CA 1
ATOM 9672 C C . VAL A 1 1258 ? 20.752 5.333 -6.647 1.00 96.00 1258 VAL A C 1
ATOM 9674 O O . VAL A 1 1258 ? 20.750 5.863 -5.544 1.00 96.00 1258 VAL A O 1
ATOM 9677 N N . LEU A 1 1259 ? 20.199 4.142 -6.875 1.00 95.81 1259 LEU A N 1
ATOM 9678 C CA . LEU A 1 1259 ? 19.590 3.285 -5.847 1.00 95.81 1259 LEU A CA 1
ATOM 9679 C C . LEU A 1 1259 ? 20.300 1.926 -5.738 1.00 95.81 1259 LEU A C 1
ATOM 9681 O O . LEU A 1 1259 ? 20.010 1.137 -4.842 1.00 95.81 1259 LEU A O 1
ATOM 9685 N N . ASN A 1 1260 ? 21.210 1.628 -6.670 1.00 94.62 1260 ASN A N 1
ATOM 9686 C CA . ASN A 1 1260 ? 21.981 0.394 -6.720 1.00 94.62 1260 ASN A CA 1
ATOM 9687 C C . ASN A 1 1260 ? 23.466 0.723 -6.875 1.00 94.62 1260 ASN A C 1
ATOM 9689 O O . ASN A 1 1260 ? 23.848 1.478 -7.768 1.00 94.62 1260 ASN A O 1
ATOM 9693 N N . GLY A 1 1261 ? 24.295 0.122 -6.021 1.00 93.12 1261 GLY A N 1
ATOM 9694 C CA . GLY A 1 1261 ? 25.721 0.431 -5.959 1.00 93.12 1261 GLY A CA 1
ATOM 9695 C C . GLY A 1 1261 ? 26.025 1.615 -5.040 1.00 93.12 1261 GLY A C 1
ATOM 9696 O O . GLY A 1 1261 ? 26.840 2.462 -5.390 1.00 93.12 1261 GLY A O 1
ATOM 9697 N N . ILE A 1 1262 ? 25.371 1.679 -3.876 1.00 93.75 1262 ILE A N 1
ATOM 9698 C CA . ILE A 1 1262 ? 25.640 2.701 -2.856 1.00 93.75 1262 ILE A CA 1
ATOM 9699 C C . ILE A 1 1262 ? 26.741 2.206 -1.914 1.00 93.75 1262 ILE A C 1
ATOM 9701 O O . ILE A 1 1262 ? 26.567 1.140 -1.321 1.00 93.75 1262 ILE A O 1
ATOM 9705 N N . PRO A 1 1263 ? 27.850 2.939 -1.733 1.00 93.69 1263 PRO A N 1
ATOM 9706 C CA . PRO A 1 1263 ? 28.873 2.540 -0.780 1.00 93.69 1263 PRO A CA 1
ATOM 9707 C C . PRO A 1 1263 ? 28.351 2.578 0.658 1.00 93.69 1263 PRO A C 1
ATOM 9709 O O . PRO A 1 1263 ? 27.731 3.557 1.084 1.00 93.69 1263 PRO A O 1
ATOM 9712 N N . VAL A 1 1264 ? 28.602 1.509 1.412 1.00 96.19 1264 VAL A N 1
ATOM 9713 C CA . VAL A 1 1264 ? 28.174 1.372 2.808 1.00 96.19 1264 VAL A CA 1
ATOM 9714 C C . VAL A 1 1264 ? 29.250 0.722 3.669 1.00 96.19 1264 VAL A C 1
ATOM 9716 O O . VAL A 1 1264 ? 30.119 -0.016 3.199 1.00 96.19 1264 VAL A O 1
ATOM 9719 N N . SER A 1 1265 ? 29.143 0.947 4.973 1.00 96.38 1265 SER A N 1
ATOM 9720 C CA . SER A 1 1265 ? 29.860 0.173 5.986 1.00 96.38 1265 SER A CA 1
ATOM 9721 C C . SER A 1 1265 ? 28.871 -0.651 6.804 1.00 96.38 1265 SER A C 1
ATOM 9723 O O . SER A 1 1265 ? 27.733 -0.234 7.021 1.00 96.38 1265 SER A O 1
ATOM 9725 N N . VAL A 1 1266 ? 29.291 -1.846 7.224 1.00 97.31 1266 VAL A N 1
ATOM 9726 C CA . VAL A 1 1266 ? 28.474 -2.750 8.039 1.00 97.31 1266 VAL A CA 1
ATOM 9727 C C . VAL A 1 1266 ? 29.311 -3.253 9.203 1.00 97.31 1266 VAL A C 1
ATOM 9729 O O . VAL A 1 1266 ? 30.427 -3.736 9.003 1.00 97.31 1266 VAL A O 1
ATOM 9732 N N . VAL A 1 1267 ? 28.764 -3.152 10.411 1.00 96.44 1267 VAL A N 1
ATOM 9733 C CA . VAL A 1 1267 ? 29.394 -3.630 11.647 1.00 96.44 1267 VAL A CA 1
ATOM 9734 C C . VAL A 1 1267 ? 28.406 -4.454 12.467 1.00 96.44 1267 VAL A C 1
ATOM 9736 O O . VAL A 1 1267 ? 27.196 -4.231 12.403 1.00 96.44 1267 VAL A O 1
ATOM 9739 N N . ALA A 1 1268 ? 28.910 -5.424 13.233 1.00 93.12 1268 ALA A N 1
ATOM 9740 C CA . ALA A 1 1268 ? 28.091 -6.146 14.202 1.00 93.12 1268 ALA A CA 1
ATOM 9741 C C . ALA A 1 1268 ? 27.530 -5.164 15.246 1.00 93.12 1268 ALA A C 1
ATOM 9743 O O . ALA A 1 1268 ? 28.240 -4.250 15.673 1.00 93.12 1268 ALA A O 1
ATOM 9744 N N . ALA A 1 1269 ? 26.254 -5.339 15.598 1.00 85.81 1269 ALA A N 1
ATOM 9745 C CA . ALA A 1 1269 ? 25.547 -4.493 16.558 1.00 85.81 1269 ALA A CA 1
ATOM 9746 C C . ALA A 1 1269 ? 25.943 -4.761 18.012 1.00 85.81 1269 ALA A C 1
ATOM 9748 O O . ALA A 1 1269 ? 26.112 -5.954 18.364 1.00 85.81 1269 ALA A O 1
#

Organism: NCBI:txid1434072

InterPro domains:
  IPR006656 Molybdopterin oxidoreductase [PF00384] (615-1034)
  IPR006657 Molybdopterin dinucleotide-binding domain [PF01568] (1143-1257)
  IPR006963 Molybdopterin oxidoreductase, 4Fe-4S domain [PF04879] (564-609)
  IPR006963 Molybdopterin oxidoreductase, 4Fe-4S domain [PS51669] (558-614)
  IPR006963 Molybdopterin oxidoreductase, 4Fe-4S domain [SM00926] (558-612)
  IPR009010 Aspartate decarboxylase-like domain superfamily [SSF50692] (1138-1269)
  IPR017896 4Fe-4S ferredoxin-type, iron-sulphur binding domain [PF00037] (34-55)
  IPR017896 4Fe-4S ferredoxin-type, iron-sulphur binding domain [PS51379] (31-60)
  IPR017900 4Fe-4S ferredoxin, iron-sulphur binding, conserved site [PS00198] (40-51)
  IPR036188 FAD/NAD(P)-binding domain superfamily [G3DSA:3.50.50.60] (139-419)

Sequence (1269 aa):
MAYVVTQSCIGNKHTSCVDVCPVEAFREAPEMLFIDPDVCIDCNACVSACPEGAIFPQSMVPEDQHIFIARNAEGAKTLPIIRESIQAGQHAASPLARLPGRFAIVGSGPSGFYAAEALMKQMPAARIDMFERLPTPFGLVRYGVAPDHPRIKSVTAGFERIAESQNFRFFGNVQIGRDLSSADLRQHYHGVIYATGGSQSRPLSLPGAEAGNIFGSSNFVGWYNGHPDEVALAPALAGPTAVIIGIGNVALDIARLLVLPNEQLAKTDIADDALQALASSGIEEVQLLARRGPAQAAFTPKELEQLMAIEGLQLLVDPADLELDDTTEKQLEQPEFAEARQNLSLLREIAARPQAEGKRIRFMFYTSPTGFSADNGQVSTVHAQRTELVRNDQGELVARPSDKTLDIPASLVVHAIGYQGSAIDELPFDTGRGVIQHEQGRISGNPDSRDYVAGWIKRGASGVIGSNRQCATESVQRLLDDLGDSLPSLSGEEIDTLLSARKIDTVSLADWRLLDQHEQARGRAEGRTRSKIVNVTEMLGVIHDARAREAEQARMPVKTHFRACTLCEAMCGVIIETRGEQILSINGDPDDPHSEGHICPKGYALQDLHNDPDRLRTPLEKVNGEWLPIDWDSALDKVAARIVDIQQRHGNDSIAGYWGNPSSHNLGLMLASGALRKAIKTRNISSAASLDQMPHQLVSYLMFGHSQLFTIPDIDRTQYMLMLGANPAASNGSLMTAGDILKRLERIRERGGKVVLVDPRRTESARYVDQHLFIKPGTDAFFLLGLIRHVLDKGLTKPSRLQELADNWDALAPLFEGITLEQVSARCGIAVNEIKRIAEDFAAAECAVCYGRMGVSTQSYGALNHWLMLVLNILTGNLDSPGGMMFTTPAFNKAQSRPMGSFNRYQSRARGLPEFDSYFPAVTLAEEMLTPGEGQVRGFICVAGNPVLSTPNGRQMDEALEQLEFMVSLDFYLNETSRHADIILPPTGPLEHEQYDIVFNMLAVRNLARYSDPVFEAPEGTRCDWDIMQGLTERIMALKDPDGAPPRKMPSPEQILDHGLKTGPYAEGFNEYNSGEPVKHDEPLSVDVLKRYPHGLDLGPMRESFPGYLFTSDNKLHLTPPELVTDLGRAMAELRGDENGELMLIGRRDLRTNNSWMHNSQRLVKGGDRCNLLINPADAERLSLTHGKQARIMSRTGELMVSVQVTDDIMPGVVCLPHGWGHDREGVSMRIAESNPGINVNDITDDQVVDVLSGNAVLNGIPVSVVAA

Mean predicted aligned error: 13.91 Å

Nearest PDB structures (foldseek):
  1lqt-assembly1_A  TM=9.490E-01  e=6.262E-52  Mycobacterium tuberculosis
  1e1n-assembly1_A  TM=9.347E-01  e=3.565E-46  Bos taurus
  8j83-assembly1_A  TM=7.958E-01  e=1.793E-42  Methylorubrum extorquens AM1
  7vw6-assembly1_A  TM=7.975E-01  e=2.494E-42  Methylorubrum extorquens AM1
  1fdi-assembly1_A  TM=7.975E-01  e=7.491E-42  Escherichia coli